Protein AF-A0AAF0E7Y3-F1 (afdb_monomer)

Secondary structure (DSSP, 8-state):
--SSSSGGG--S--GGGHHHHHHHHHHHHHHHHTS-S----HHHHHHHHTT---SHHHHHHHHHHHHHHHHHHHHHHHHHHHHHHHHHHHHHHHHHHHHHHHHHHHHHHHHHHHHHHHHHHHHS-S-TTTHHHHHHHHHHHHHHHHHHHHHHHHHHHHHHHHHHHHHHHHHHHHHTT-HHHHHHHHHHHHHTTTTS-TT-HHHHHHHHHHHHHHHHHHHHHHHHHHHHHHTT-HHHHHHHHHHHHHTT-HHHHHHHHHHHHHHHHHHHHHHHTTS-HHHHHHHHHHHHHHHHHHHHHHHHHHTSSTHHHHHHHHHHHHT-SS-HHHHHHHHT--HHHHHHHHHHHHHHHHHHHHHH-S--PPPSS--SS-S--HHHHHTTTHHHHHTHHHHHHHHHHHHHHHTHHHHHHHHHHHHHHHTTSSSSHHHHHHHHHHHHHHHHHHHHHHHHHHHHHHHHHHHTTTTHHHHHHHHIIIIIHHHHHHHHHHHHHHHHHHHHHHHHTPPPHHHHHHSS--HHHH--HHHHHHHHHHHHHHHHHHHTTTS--GGGGS--GGGGT-----PPPPPP--TTTHHHHHHHHHHHHHHHHHHHHHHHHHHHHHTTTBPPP--TT--S-----S-PPPPHHHHHHHHHHHHHHHHHHHHHHHTHHHHSTTGGGSTTTTTT--S------------S----S-HHHHHHHHHHHHHHHHHHHHHHHHHHHHIIIIIHHHHHTSTTB-HHHHHHHHHHHHHHHHHTT---HHHHHHHHHHHS-HHHHHTS-TT-HHHHSHHHHHHHTT-

Radius of gyration: 49.59 Å; Cα contacts (8 Å, |Δi|>4): 622; chains: 1; bounding box: 107×79×164 Å

Solvent-accessible surface area (backbone atoms only — not comparable to full-atom values): 44688 Å² total; per-residue (Å²): 141,79,82,80,74,75,77,77,79,76,88,73,90,70,87,85,53,59,66,59,53,53,52,50,50,50,53,52,48,51,59,61,67,67,52,72,98,70,74,94,51,76,64,61,57,57,41,57,78,66,69,58,71,82,60,63,66,58,53,51,51,50,51,50,51,48,52,52,50,52,50,53,49,50,50,52,51,50,51,48,49,50,52,50,50,50,46,65,58,47,49,57,53,50,48,51,49,49,48,48,50,49,48,49,53,48,49,50,47,50,48,48,50,49,50,46,47,50,48,45,59,52,64,49,92,88,58,87,82,42,57,62,54,37,52,48,51,55,49,50,50,51,50,49,51,49,49,49,52,50,49,53,51,51,51,48,51,54,44,52,58,51,60,71,46,43,66,60,52,39,52,50,26,57,74,71,68,38,51,59,63,32,27,53,51,51,40,53,55,55,58,65,50,67,88,50,64,79,87,37,73,65,50,51,54,50,51,53,54,47,53,53,53,52,48,52,48,52,61,64,48,45,63,61,41,52,49,24,59,74,70,66,36,61,71,55,40,51,53,51,44,51,31,32,45,58,65,75,40,48,69,56,48,55,50,51,49,39,53,57,65,29,45,63,42,46,51,52,38,57,65,26,66,80,49,60,66,33,60,22,40,40,52,39,32,53,36,53,46,50,50,41,60,58,33,47,68,48,22,46,74,76,69,66,32,58,53,51,33,36,35,43,49,22,53,34,58,75,65,36,71,74,38,68,36,61,49,54,65,74,62,68,66,59,61,69,47,52,40,48,20,52,50,45,37,25,55,37,50,50,54,45,48,66,70,61,66,58,93,48,74,79,74,95,59,95,65,96,68,55,60,72,40,62,59,72,62,51,60,41,47,46,69,54,50,76,43,35,37,60,49,50,22,52,51,41,36,51,58,55,55,69,47,44,67,62,48,53,53,52,53,54,46,44,57,55,64,24,72,70,49,82,97,56,22,63,31,54,31,44,36,52,48,31,53,54,52,38,50,52,45,52,51,51,47,52,54,49,54,54,49,53,50,45,35,40,69,64,40,73,45,74,40,56,66,35,52,50,56,19,42,48,64,32,42,47,48,58,47,39,52,54,54,31,54,49,45,50,50,50,45,53,52,49,54,51,46,57,63,72,70,52,72,60,33,64,56,72,56,70,45,90,71,53,65,72,81,68,54,62,62,64,38,41,53,25,38,49,46,33,33,47,37,23,51,58,48,52,43,58,83,67,57,80,76,66,73,78,72,66,81,59,82,47,58,76,75,55,87,74,81,81,84,76,85,83,83,88,78,72,73,75,43,52,55,32,41,46,39,26,52,55,39,40,50,45,57,67,42,45,58,59,52,52,47,54,51,22,51,64,72,59,43,84,46,36,57,76,74,85,59,89,86,64,85,82,67,93,71,82,83,85,72,65,73,57,49,69,54,52,49,54,52,37,54,41,58,72,45,44,61,72,64,44,46,68,51,43,69,74,42,37,81,42,60,56,56,70,46,82,68,42,64,67,50,62,70,90,56,86,73,70,84,80,69,94,64,85,81,81,75,89,72,96,75,92,83,75,98,59,73,71,61,59,55,49,50,55,49,50,53,51,43,50,48,39,51,51,17,22,50,48,39,58,51,47,51,48,39,65,72,54,48,49,58,60,52,65,73,42,95,58,56,27,46,64,48,45,16,31,32,43,45,51,44,48,52,48,31,42,76,53,74,28,66,53,68,70,54,50,47,38,20,54,53,38,60,46,48,76,69,59,61,71,68,54,54,90,82,35,68,63,64,68,32,70,50,34,51,60,75,56,70,80,115

InterPro domains:
  IPR019335 Conserved oligomeric Golgi complex subunit 7 [PF10191] (84-535)
  IPR019335 Conserved oligomeric Golgi complex subunit 7 [PTHR21443] (60-536)

Mean predicted aligned error: 17.92 Å

Structure (mmCIF, N/CA/C/O backbone):
data_AF-A0AAF0E7Y3-F1
#
_entry.id   AF-A0AAF0E7Y3-F1
#
loop_
_atom_site.group_PDB
_atom_site.id
_atom_site.type_symbol
_atom_site.label_atom_id
_atom_site.label_alt_id
_atom_site.label_comp_id
_atom_site.label_asym_id
_atom_site.label_entity_id
_atom_site.label_seq_id
_atom_site.pdbx_PDB_ins_code
_atom_site.Cartn_x
_atom_site.Cartn_y
_atom_site.Cartn_z
_atom_site.occupancy
_atom_site.B_iso_or_equiv
_atom_site.auth_seq_id
_atom_site.auth_comp_id
_atom_site.auth_asym_id
_atom_site.auth_atom_id
_atom_site.pdbx_PDB_model_num
ATOM 1 N N . MET A 1 1 ? 10.422 -48.591 -4.160 1.00 42.56 1 MET A N 1
ATOM 2 C CA . MET A 1 1 ? 8.973 -48.663 -4.474 1.00 42.56 1 MET A CA 1
ATOM 3 C C . MET A 1 1 ? 8.286 -49.944 -3.954 1.00 42.56 1 MET A C 1
ATOM 5 O O . MET A 1 1 ? 7.261 -50.327 -4.495 1.00 42.56 1 MET A O 1
ATOM 9 N N . ALA A 1 2 ? 8.763 -50.565 -2.860 1.00 31.47 2 ALA A N 1
ATOM 10 C CA . ALA A 1 2 ? 8.083 -51.707 -2.214 1.00 31.47 2 ALA A CA 1
ATOM 11 C C . ALA A 1 2 ? 7.777 -51.506 -0.708 1.00 31.47 2 ALA A C 1
ATOM 13 O O . ALA A 1 2 ? 7.017 -52.279 -0.142 1.00 31.47 2 ALA A O 1
ATOM 14 N N . GLY A 1 3 ? 8.281 -50.443 -0.065 1.00 33.91 3 GLY A N 1
ATOM 15 C CA . GLY A 1 3 ? 8.064 -50.179 1.372 1.00 33.91 3 GLY A CA 1
ATOM 16 C C . GLY A 1 3 ? 6.904 -49.234 1.721 1.00 33.91 3 GLY A C 1
ATOM 17 O O . GLY A 1 3 ? 6.645 -49.001 2.891 1.00 33.91 3 GLY A O 1
ATOM 18 N N . LEU A 1 4 ? 6.197 -48.675 0.733 1.00 34.53 4 LEU A N 1
ATOM 19 C CA . LEU A 1 4 ? 5.166 -47.641 0.953 1.00 34.53 4 LEU A CA 1
ATOM 20 C C . LEU A 1 4 ? 3.725 -48.181 0.975 1.00 34.53 4 LEU A C 1
ATOM 22 O O . LEU A 1 4 ? 2.777 -47.407 1.080 1.00 34.53 4 LEU A O 1
ATOM 26 N N . ARG A 1 5 ? 3.532 -49.502 0.867 1.00 34.81 5 ARG A N 1
ATOM 27 C CA . ARG A 1 5 ? 2.192 -50.112 0.780 1.00 34.81 5 ARG A CA 1
ATOM 28 C C . ARG A 1 5 ? 1.622 -50.622 2.106 1.00 34.81 5 ARG A C 1
ATOM 30 O O . ARG A 1 5 ? 0.433 -50.907 2.151 1.00 34.81 5 ARG A O 1
ATOM 37 N N . THR A 1 6 ? 2.395 -50.663 3.189 1.00 36.12 6 THR A N 1
ATOM 38 C CA . THR A 1 6 ? 1.913 -51.135 4.502 1.00 36.12 6 THR A CA 1
ATOM 39 C C . THR A 1 6 ? 1.419 -50.024 5.433 1.00 36.12 6 THR A C 1
ATOM 41 O O . THR A 1 6 ? 0.688 -50.314 6.374 1.00 36.12 6 THR A O 1
ATOM 44 N N . ALA A 1 7 ? 1.712 -48.746 5.160 1.00 36.75 7 ALA A N 1
ATOM 45 C CA . ALA A 1 7 ? 1.308 -47.645 6.047 1.00 36.75 7 ALA A CA 1
ATOM 46 C C . ALA A 1 7 ? -0.161 -47.202 5.872 1.00 36.75 7 ALA A C 1
ATOM 48 O O . ALA A 1 7 ? -0.710 -46.492 6.709 1.00 36.75 7 ALA A O 1
ATOM 49 N N . ARG A 1 8 ? -0.822 -47.617 4.782 1.00 33.56 8 ARG A N 1
ATOM 50 C CA . ARG A 1 8 ? -2.132 -47.075 4.379 1.00 33.56 8 ARG A CA 1
ATOM 51 C C . ARG A 1 8 ? -3.339 -47.794 5.000 1.00 33.56 8 ARG A C 1
ATOM 53 O O . ARG A 1 8 ? -4.466 -47.402 4.730 1.00 33.56 8 ARG A O 1
ATOM 60 N N . ALA A 1 9 ? -3.121 -48.819 5.826 1.00 38.41 9 ALA A N 1
ATOM 61 C CA . ALA A 1 9 ? -4.188 -49.679 6.353 1.00 38.41 9 ALA A CA 1
ATOM 62 C C . ALA A 1 9 ? -4.579 -49.427 7.828 1.00 38.41 9 ALA A C 1
ATOM 64 O O . ALA A 1 9 ? -5.387 -50.173 8.365 1.00 38.41 9 ALA A O 1
ATOM 65 N N . ARG A 1 10 ? -4.049 -48.393 8.500 1.00 39.41 10 ARG A N 1
ATOM 66 C CA . ARG A 1 10 ? -4.344 -48.108 9.928 1.00 39.41 10 ARG A CA 1
ATOM 67 C C . ARG A 1 10 ? -4.989 -46.744 10.195 1.00 39.41 10 ARG A C 1
ATOM 69 O O . ARG A 1 10 ? -4.901 -46.219 11.296 1.00 39.41 10 ARG A O 1
ATOM 76 N N . TRP A 1 11 ? -5.611 -46.133 9.190 1.00 38.56 11 TRP A N 1
ATOM 77 C CA . TRP A 1 11 ? -6.270 -44.826 9.336 1.00 38.56 11 TRP A CA 1
ATOM 78 C C . TRP A 1 11 ? -7.796 -44.967 9.404 1.00 38.56 11 TRP A C 1
ATOM 80 O O . TRP A 1 11 ? -8.530 -44.248 8.734 1.00 38.56 11 TRP A O 1
ATOM 90 N N . ALA A 1 12 ? -8.271 -45.912 10.218 1.00 40.53 12 ALA A N 1
ATOM 91 C CA . ALA A 1 12 ? -9.680 -46.052 10.566 1.00 40.53 12 ALA A CA 1
ATOM 92 C C . ALA A 1 12 ? -9.832 -46.153 12.099 1.00 40.53 12 ALA A C 1
ATOM 94 O O . ALA A 1 12 ? -9.483 -47.171 12.680 1.00 40.53 12 ALA A O 1
ATOM 95 N N . LEU A 1 13 ? -10.310 -45.043 12.684 1.00 46.75 13 LEU A N 1
ATOM 96 C CA . LEU A 1 13 ? -11.068 -44.845 13.939 1.00 46.75 13 LEU A CA 1
ATOM 97 C C . LEU A 1 13 ? -10.634 -45.562 15.243 1.00 46.75 13 LEU A C 1
ATOM 99 O O . LEU A 1 13 ? -10.965 -46.725 15.422 1.00 46.75 13 LEU A O 1
ATOM 103 N N . ASP A 1 14 ? -10.060 -44.793 16.190 1.00 39.84 14 ASP A N 1
ATOM 104 C CA . ASP A 1 14 ? -10.459 -44.739 17.623 1.00 39.84 14 ASP A CA 1
ATOM 105 C C . ASP A 1 14 ? -9.817 -43.497 18.317 1.00 39.84 14 ASP A C 1
ATOM 107 O O . ASP A 1 14 ? -8.594 -43.325 18.230 1.00 39.84 14 ASP A O 1
ATOM 111 N N . PRO A 1 15 ? -10.573 -42.570 18.946 1.00 48.69 15 PRO A N 1
ATOM 112 C CA . PRO A 1 15 ? -10.015 -41.421 19.678 1.00 48.69 15 PRO A CA 1
ATOM 113 C C . PRO A 1 15 ? -9.294 -41.769 20.997 1.00 48.69 15 PRO A C 1
ATOM 115 O O . PRO A 1 15 ? -8.631 -40.894 21.554 1.00 48.69 15 PRO A O 1
ATOM 118 N N . SER A 1 16 ? -9.367 -43.011 21.491 1.00 46.75 16 SER A N 1
ATOM 119 C CA . SER A 1 16 ? -8.676 -43.436 22.723 1.00 46.75 16 SER A CA 1
ATOM 120 C C . SER A 1 16 ? -7.155 -43.618 22.578 1.00 46.75 16 SER A C 1
ATOM 122 O O . SER A 1 16 ? -6.448 -43.656 23.580 1.00 46.75 16 SER A O 1
ATOM 124 N N . ASP A 1 17 ? -6.634 -43.677 21.349 1.00 46.56 17 ASP A N 1
ATOM 125 C CA . ASP A 1 17 ? -5.229 -44.008 21.041 1.00 46.56 17 ASP A CA 1
ATOM 126 C C . ASP A 1 17 ? -4.285 -42.787 20.968 1.00 46.56 17 ASP A C 1
ATOM 128 O O . ASP A 1 17 ? -3.133 -42.886 20.539 1.00 46.56 17 ASP A O 1
ATOM 132 N N . ALA A 1 18 ? -4.756 -41.592 21.342 1.00 50.38 18 ALA A N 1
ATOM 133 C CA . ALA A 1 18 ? -3.988 -40.351 21.194 1.00 50.38 18 ALA A CA 1
ATOM 134 C C . ALA A 1 18 ? -2.711 -40.315 22.059 1.00 50.38 18 ALA A C 1
ATOM 136 O O . ALA A 1 18 ? -1.694 -39.770 21.627 1.00 50.38 18 ALA A O 1
ATOM 137 N N . VAL A 1 19 ? -2.746 -40.929 23.246 1.00 49.72 19 VAL A N 1
ATOM 138 C CA . VAL A 1 19 ? -1.607 -40.985 24.181 1.00 49.72 19 VAL A CA 1
ATOM 139 C C . VAL A 1 19 ? -0.491 -41.878 23.633 1.00 49.72 19 VAL A C 1
ATOM 141 O O . VAL A 1 19 ? 0.679 -41.497 23.673 1.00 49.72 19 VAL A O 1
ATOM 144 N N . ASP A 1 20 ? -0.853 -43.003 23.013 1.00 54.50 20 ASP A N 1
ATOM 145 C CA . ASP A 1 20 ? 0.104 -43.946 22.425 1.00 54.50 20 ASP A CA 1
ATOM 146 C C . ASP A 1 20 ? 0.793 -43.370 21.180 1.00 54.50 20 ASP A C 1
ATOM 148 O O . ASP A 1 20 ? 1.946 -43.682 20.892 1.00 54.50 20 ASP A O 1
ATOM 152 N N . ARG A 1 21 ? 0.137 -42.447 20.465 1.00 50.44 21 ARG A N 1
ATOM 153 C CA . ARG A 1 21 ? 0.738 -41.750 19.315 1.00 50.44 21 ARG A CA 1
ATOM 154 C C . ARG A 1 21 ? 1.785 -40.728 19.727 1.00 50.44 21 ARG A C 1
ATOM 156 O O . ARG A 1 21 ? 2.780 -40.590 19.020 1.00 50.44 21 ARG A O 1
ATOM 163 N N . VAL A 1 22 ? 1.572 -40.026 20.841 1.00 58.53 22 VAL A N 1
ATOM 164 C CA . VAL A 1 22 ? 2.556 -39.081 21.394 1.00 58.53 22 VAL A CA 1
ATOM 165 C C . VAL A 1 22 ? 3.745 -39.847 21.966 1.00 58.53 22 VAL A C 1
ATOM 167 O O . VAL A 1 22 ? 4.879 -39.496 21.653 1.00 58.53 22 VAL A O 1
ATOM 170 N N . ALA A 1 23 ? 3.495 -40.944 22.690 1.00 60.28 23 ALA A N 1
ATOM 171 C CA . ALA A 1 23 ? 4.543 -41.838 23.176 1.00 60.28 23 ALA A CA 1
ATOM 172 C C . ALA A 1 23 ? 5.335 -42.472 22.021 1.00 60.28 23 ALA A C 1
ATOM 174 O O . ALA A 1 23 ? 6.564 -42.500 22.055 1.00 60.28 23 ALA A O 1
ATOM 175 N N . TRP A 1 24 ? 4.664 -42.908 20.951 1.00 69.88 24 TRP A N 1
ATOM 176 C CA . TRP A 1 24 ? 5.314 -43.418 19.742 1.00 69.88 24 TRP A CA 1
ATOM 177 C C . TRP A 1 24 ? 6.169 -42.347 19.048 1.00 69.88 24 TRP A C 1
ATOM 179 O O . TRP A 1 24 ? 7.314 -42.620 18.691 1.00 69.88 24 TRP A O 1
ATOM 189 N N . LEU A 1 25 ? 5.653 -41.119 18.904 1.00 56.41 25 LEU A N 1
ATOM 190 C CA . LEU A 1 25 ? 6.385 -39.993 18.308 1.00 56.41 25 LEU A CA 1
ATOM 191 C C . LEU A 1 25 ? 7.602 -39.590 19.140 1.00 56.41 25 LEU A C 1
ATOM 193 O O . LEU A 1 25 ? 8.663 -39.361 18.570 1.00 56.41 25 LEU A O 1
ATOM 197 N N . GLN A 1 26 ? 7.459 -39.529 20.464 1.00 62.97 26 GLN A N 1
ATOM 198 C CA . GLN A 1 26 ? 8.559 -39.246 21.386 1.00 62.97 26 GLN A CA 1
ATOM 199 C C . GLN A 1 26 ? 9.609 -40.357 21.330 1.00 62.97 26 GLN A C 1
ATOM 201 O O . GLN A 1 26 ? 10.777 -40.064 21.123 1.00 62.97 26 GLN A O 1
ATOM 206 N N . THR A 1 27 ? 9.194 -41.626 21.342 1.00 64.06 27 THR A N 1
ATOM 207 C CA . THR A 1 27 ? 10.115 -42.769 21.213 1.00 64.06 27 THR A CA 1
ATOM 208 C C . THR A 1 27 ? 10.869 -42.749 19.878 1.00 64.06 27 THR A C 1
ATOM 210 O O . THR A 1 27 ? 12.051 -43.082 19.826 1.00 64.06 27 THR A O 1
ATOM 213 N N . HIS A 1 28 ? 10.220 -42.349 18.781 1.00 55.97 28 HIS A N 1
ATOM 214 C CA . HIS A 1 28 ? 10.884 -42.203 17.483 1.00 55.97 28 HIS A CA 1
ATOM 215 C C . HIS A 1 28 ? 11.784 -40.965 17.399 1.00 55.97 28 HIS A C 1
ATOM 217 O O . HIS A 1 28 ? 12.847 -41.046 16.789 1.00 55.97 28 HIS A O 1
ATOM 223 N N . LEU A 1 29 ? 11.411 -39.843 18.014 1.00 56.88 29 LEU A N 1
ATOM 224 C CA . LEU A 1 29 ? 12.261 -38.652 18.089 1.00 56.88 29 LEU A CA 1
ATOM 225 C C . LEU A 1 29 ? 13.505 -38.907 18.946 1.00 56.88 29 LEU A C 1
ATOM 227 O O . LEU A 1 29 ? 14.601 -38.543 18.527 1.00 56.88 29 LEU A O 1
ATOM 231 N N . ASP A 1 30 ? 13.358 -39.620 20.059 1.00 57.12 30 ASP A N 1
ATOM 232 C CA . ASP A 1 30 ? 14.468 -40.026 20.921 1.00 57.12 30 ASP A CA 1
ATOM 233 C C . ASP A 1 30 ? 15.397 -41.017 20.198 1.00 57.12 30 ASP A C 1
ATOM 235 O O . ASP A 1 30 ? 16.617 -40.918 20.303 1.00 57.12 30 ASP A O 1
ATOM 239 N N . GLN A 1 31 ? 14.852 -41.924 19.375 1.00 51.25 31 GLN A N 1
ATOM 240 C CA . GLN A 1 31 ? 15.647 -42.809 18.507 1.00 51.25 31 GLN A CA 1
ATOM 241 C C . GLN A 1 31 ? 16.410 -42.052 17.409 1.00 51.25 31 GLN A C 1
ATOM 243 O O . GLN A 1 31 ? 17.497 -42.481 17.022 1.00 51.25 31 GLN A O 1
ATOM 248 N N . VAL A 1 32 ? 15.865 -40.939 16.910 1.00 52.62 32 VAL A N 1
ATOM 249 C CA . VAL A 1 32 ? 16.532 -40.065 15.931 1.00 52.62 32 VAL A CA 1
ATOM 250 C C . VAL A 1 32 ? 17.604 -39.199 16.602 1.00 52.62 32 VAL A C 1
ATOM 252 O O . VAL A 1 32 ? 18.661 -38.991 16.015 1.00 52.62 32 VAL A O 1
ATOM 255 N N . GLN A 1 33 ? 17.378 -38.738 17.836 1.00 52.28 33 GLN A N 1
ATOM 256 C CA . GLN A 1 33 ? 18.351 -37.956 18.609 1.00 52.28 33 GLN A CA 1
ATOM 257 C C . GLN A 1 33 ? 19.487 -38.806 19.198 1.00 52.28 33 GLN A C 1
ATOM 259 O O . GLN A 1 33 ? 20.589 -38.299 19.389 1.00 52.28 33 GLN A O 1
ATOM 264 N N . ALA A 1 34 ? 19.253 -40.097 19.454 1.00 42.81 34 ALA A N 1
ATOM 265 C CA . ALA A 1 34 ? 20.263 -41.028 19.960 1.00 42.81 34 ALA A CA 1
ATOM 266 C C . ALA A 1 34 ? 21.208 -41.584 18.875 1.00 42.81 34 ALA A C 1
ATOM 268 O O . ALA A 1 34 ? 22.129 -42.337 19.201 1.00 42.81 34 ALA A O 1
ATOM 269 N N . GLN A 1 35 ? 21.011 -41.243 17.594 1.00 42.59 35 GLN A N 1
ATOM 270 C CA . GLN A 1 35 ? 21.992 -41.573 16.562 1.00 42.59 35 GLN A CA 1
ATOM 271 C C . GLN A 1 35 ? 23.211 -40.649 16.702 1.00 42.59 35 GLN A C 1
ATOM 273 O O . GLN A 1 35 ? 23.065 -39.432 16.584 1.00 42.59 35 GLN A O 1
ATOM 278 N N . PRO A 1 36 ? 24.419 -41.194 16.948 1.00 41.28 36 PRO A N 1
ATOM 279 C CA . PRO A 1 36 ? 25.618 -40.376 17.016 1.00 41.28 36 PRO A CA 1
ATOM 280 C C . PRO A 1 36 ? 25.853 -39.741 15.646 1.00 41.28 36 PRO A C 1
ATOM 282 O O . PRO A 1 36 ? 25.635 -40.386 14.621 1.00 41.28 36 PRO A O 1
ATOM 285 N N . GLU A 1 37 ? 26.284 -38.480 15.650 1.00 50.53 37 GLU A N 1
ATOM 286 C CA . GLU A 1 37 ? 26.642 -37.683 14.476 1.00 50.53 37 GLU A CA 1
ATOM 287 C C . GLU A 1 37 ? 27.608 -38.446 13.554 1.00 50.53 37 GLU A C 1
ATOM 289 O O . GLU A 1 37 ? 28.828 -38.352 13.665 1.00 50.53 37 GLU A O 1
ATOM 294 N N . ALA A 1 38 ? 27.064 -39.223 12.625 1.00 39.78 38 ALA A N 1
ATOM 295 C CA . ALA A 1 38 ? 27.832 -39.933 11.626 1.00 39.78 38 ALA A CA 1
ATOM 296 C C . ALA A 1 38 ? 27.085 -39.869 10.294 1.00 39.78 38 ALA A C 1
ATOM 298 O O . ALA A 1 38 ? 26.006 -40.425 10.118 1.00 39.78 38 ALA A O 1
ATOM 299 N N . GLU A 1 39 ? 27.736 -39.168 9.366 1.00 40.09 39 GLU A N 1
ATOM 300 C CA . GLU A 1 39 ? 27.485 -39.129 7.928 1.00 40.09 39 GLU A CA 1
ATOM 301 C C . GLU A 1 39 ? 26.281 -38.291 7.469 1.00 40.09 39 GLU A C 1
ATOM 303 O O . GLU A 1 39 ? 25.143 -38.737 7.347 1.00 40.09 39 GLU A O 1
ATOM 308 N N . ARG A 1 40 ? 26.590 -37.036 7.105 1.00 42.94 40 ARG A N 1
ATOM 309 C CA . ARG A 1 40 ? 25.750 -36.152 6.283 1.00 42.94 40 ARG A CA 1
ATOM 310 C C . ARG A 1 40 ? 25.252 -36.914 5.047 1.00 42.94 40 ARG A C 1
ATOM 312 O O . ARG A 1 40 ? 25.953 -37.036 4.045 1.00 42.94 40 ARG A O 1
ATOM 319 N N . GLY A 1 41 ? 24.032 -37.433 5.136 1.00 49.28 41 GLY A N 1
ATOM 320 C CA . GLY A 1 41 ? 23.436 -38.278 4.114 1.00 49.28 41 GLY A CA 1
ATOM 321 C C . GLY A 1 41 ? 23.101 -37.550 2.801 1.00 49.28 41 GLY A C 1
ATOM 322 O O . GLY A 1 41 ? 23.106 -36.312 2.731 1.00 49.28 41 GLY A O 1
ATOM 323 N N . PRO A 1 42 ? 22.735 -38.320 1.754 1.00 54.00 42 PRO A N 1
ATOM 324 C CA . PRO A 1 42 ? 22.547 -37.882 0.361 1.00 54.00 42 PRO A CA 1
ATOM 325 C C . PRO A 1 42 ? 21.469 -36.807 0.147 1.00 54.00 42 PRO A C 1
ATOM 327 O O . PRO A 1 42 ? 21.385 -36.228 -0.933 1.00 54.00 42 PRO A O 1
ATOM 330 N N . TRP A 1 43 ? 20.660 -36.516 1.165 1.00 43.94 43 TRP A N 1
ATOM 331 C CA . TRP A 1 43 ? 19.677 -35.433 1.165 1.00 43.94 43 TRP A CA 1
ATOM 332 C C . TRP A 1 43 ? 20.312 -34.041 1.189 1.00 43.94 43 TRP A C 1
ATOM 334 O O . TRP A 1 43 ? 19.840 -33.155 0.486 1.00 43.94 43 TRP A O 1
ATOM 344 N N . SER A 1 44 ? 21.413 -33.867 1.925 1.00 53.75 44 SER A N 1
ATOM 345 C CA . SER A 1 44 ? 22.142 -32.591 1.992 1.00 53.75 44 SER A CA 1
ATOM 346 C C . SER A 1 44 ? 22.725 -32.184 0.632 1.00 53.75 44 SER A C 1
ATOM 348 O O . SER A 1 44 ? 22.621 -31.026 0.238 1.00 53.75 44 SER A O 1
ATOM 350 N N . ARG A 1 45 ? 23.245 -33.154 -0.138 1.00 52.84 45 ARG A N 1
ATOM 351 C CA . ARG A 1 45 ? 23.716 -32.940 -1.518 1.00 52.84 45 ARG A CA 1
ATOM 352 C C . ARG A 1 45 ? 22.575 -32.614 -2.480 1.00 52.84 45 ARG A C 1
ATOM 354 O O . ARG A 1 45 ? 22.688 -31.666 -3.240 1.00 52.84 45 ARG A O 1
ATOM 361 N N . ARG A 1 46 ? 21.442 -33.320 -2.385 1.00 53.06 46 ARG A N 1
ATOM 362 C CA . ARG A 1 46 ? 20.266 -33.040 -3.230 1.00 53.06 46 ARG A CA 1
ATOM 363 C C . ARG A 1 46 ? 19.635 -31.673 -2.956 1.00 53.06 46 ARG A C 1
ATOM 365 O O . ARG A 1 46 ? 19.082 -31.087 -3.877 1.00 53.06 46 ARG A O 1
ATOM 372 N N . LEU A 1 47 ? 19.705 -31.169 -1.720 1.00 49.88 47 LEU A N 1
ATOM 373 C CA . LEU A 1 47 ? 19.232 -29.820 -1.388 1.00 49.88 47 LEU A CA 1
ATOM 374 C C . LEU A 1 47 ? 20.189 -28.727 -1.888 1.00 49.88 47 LEU A C 1
ATOM 376 O O . LEU A 1 47 ? 19.724 -27.679 -2.332 1.00 49.88 47 LEU A O 1
ATOM 380 N N . ALA A 1 48 ? 21.501 -28.983 -1.849 1.00 53.16 48 ALA A N 1
ATOM 381 C CA . ALA A 1 48 ? 22.512 -28.079 -2.398 1.00 53.16 48 ALA A CA 1
ATOM 382 C C . ALA A 1 48 ? 22.417 -27.979 -3.932 1.00 53.16 48 ALA A C 1
ATOM 384 O O . ALA A 1 48 ? 22.468 -26.877 -4.473 1.00 53.16 48 ALA A O 1
ATOM 385 N N . ASP A 1 49 ? 22.169 -29.099 -4.620 1.00 53.75 49 ASP A N 1
ATOM 386 C CA . ASP A 1 49 ? 21.935 -29.127 -6.073 1.00 53.75 49 ASP A CA 1
ATOM 387 C C . ASP A 1 49 ? 20.612 -28.436 -6.476 1.00 53.75 49 ASP A C 1
ATOM 389 O O . ASP A 1 49 ? 20.455 -28.010 -7.618 1.00 53.75 49 ASP A O 1
ATOM 393 N N . ALA A 1 50 ? 19.665 -28.288 -5.540 1.00 54.62 50 ALA A N 1
ATOM 394 C CA . ALA A 1 50 ? 18.378 -27.617 -5.748 1.00 54.62 50 ALA A CA 1
ATOM 395 C C . ALA A 1 50 ? 18.398 -26.102 -5.449 1.00 54.62 50 ALA A C 1
ATOM 397 O O . ALA A 1 50 ? 17.355 -25.454 -5.530 1.00 54.62 50 ALA A O 1
ATOM 398 N N . GLY A 1 51 ? 19.556 -25.523 -5.102 1.00 46.97 51 GLY A N 1
ATOM 399 C CA . GLY A 1 51 ? 19.707 -24.076 -4.900 1.00 46.97 51 GLY A CA 1
ATOM 400 C C . GLY A 1 51 ? 19.021 -23.516 -3.647 1.00 46.97 51 GLY A C 1
ATOM 401 O O . GLY A 1 51 ? 18.762 -22.314 -3.581 1.00 46.97 51 GLY A O 1
ATOM 402 N N . ALA A 1 52 ? 18.715 -24.353 -2.651 1.00 52.09 52 ALA A N 1
ATOM 403 C CA . ALA A 1 52 ? 18.184 -23.878 -1.377 1.00 52.09 52 ALA A CA 1
ATOM 404 C C . ALA A 1 52 ? 19.277 -23.119 -0.599 1.00 52.09 52 ALA A C 1
ATOM 406 O O . ALA A 1 52 ? 20.399 -23.605 -0.462 1.00 52.09 52 ALA A O 1
ATOM 407 N N . GLY A 1 53 ? 18.947 -21.916 -0.113 1.00 58.72 53 GLY A N 1
ATOM 408 C CA . GLY A 1 53 ? 19.857 -21.057 0.651 1.00 58.72 53 GLY A CA 1
ATOM 409 C C . GLY A 1 53 ? 20.394 -21.706 1.939 1.00 58.72 53 GLY A C 1
ATOM 410 O O . GLY A 1 53 ? 19.975 -22.806 2.307 1.00 58.72 53 GLY A O 1
ATOM 411 N N . PRO A 1 54 ? 21.328 -21.040 2.645 1.00 57.34 54 PRO A N 1
ATOM 412 C CA . PRO A 1 54 ? 21.963 -21.606 3.831 1.00 57.34 54 PRO A CA 1
ATOM 413 C C . PRO A 1 54 ? 20.900 -22.007 4.865 1.00 57.34 54 PRO A C 1
ATOM 415 O O . PRO A 1 54 ? 20.051 -21.205 5.245 1.00 57.34 54 PRO A O 1
ATOM 418 N N . LEU A 1 55 ? 20.935 -23.271 5.295 1.00 58.59 55 LEU A N 1
ATOM 419 C CA . LEU A 1 55 ? 19.999 -23.864 6.265 1.00 58.59 55 LEU A CA 1
ATOM 420 C C . LEU A 1 55 ? 20.272 -23.418 7.710 1.00 58.59 55 LEU A C 1
ATOM 422 O O . LEU A 1 55 ? 19.431 -23.607 8.583 1.00 58.59 55 LEU A O 1
ATOM 426 N N . GLU A 1 56 ? 21.433 -22.820 7.964 1.00 65.25 56 GLU A N 1
ATOM 427 C CA . GLU A 1 56 ? 21.882 -22.328 9.273 1.00 65.25 56 GLU A CA 1
ATOM 428 C C . GLU A 1 56 ? 20.891 -21.369 9.963 1.00 65.25 56 GLU A C 1
ATOM 430 O O . GLU A 1 56 ? 20.590 -21.603 11.132 1.00 65.25 56 GLU A O 1
ATOM 435 N N . PRO A 1 57 ? 20.300 -20.354 9.299 1.00 61.53 57 PRO A N 1
ATOM 436 C CA . PRO A 1 57 ? 19.258 -19.516 9.900 1.00 61.53 57 PRO A CA 1
ATOM 437 C C . PRO A 1 57 ? 17.978 -20.283 10.255 1.00 61.53 57 PRO A C 1
ATOM 439 O O . PRO A 1 57 ? 17.357 -19.987 11.273 1.00 61.53 57 PRO A O 1
ATOM 442 N N . LEU A 1 58 ? 17.586 -21.281 9.456 1.00 63.66 58 LEU A N 1
ATOM 443 C CA . LEU A 1 58 ? 16.400 -22.094 9.737 1.00 63.66 58 LEU A CA 1
ATOM 444 C C . LEU A 1 58 ? 16.649 -23.040 10.919 1.00 63.66 58 LEU A C 1
ATOM 446 O O . LEU A 1 58 ? 15.776 -23.219 11.762 1.00 63.66 58 LEU A O 1
ATOM 450 N N . LEU A 1 59 ? 17.860 -23.592 11.016 1.00 67.50 59 LEU A N 1
ATOM 451 C CA . LEU A 1 59 ? 18.304 -24.388 12.159 1.00 67.50 59 LEU A CA 1
ATOM 452 C C . LEU A 1 59 ? 18.412 -23.541 13.434 1.00 67.50 59 LEU A C 1
ATOM 454 O O . LEU A 1 59 ? 18.004 -24.003 14.495 1.00 67.50 59 LEU A O 1
ATOM 458 N N . ALA A 1 60 ? 18.890 -22.298 13.336 1.00 70.25 60 ALA A N 1
ATOM 459 C CA . ALA A 1 60 ? 18.941 -21.369 14.463 1.00 70.25 60 ALA A CA 1
ATOM 460 C C . ALA A 1 60 ? 17.536 -20.982 14.952 1.00 70.25 60 ALA A C 1
ATOM 462 O O . ALA A 1 60 ? 17.286 -20.956 16.157 1.00 70.25 60 ALA A O 1
ATOM 463 N N . GLU A 1 61 ? 16.598 -20.738 14.033 1.00 63.88 61 GLU A N 1
ATOM 464 C CA . GLU A 1 61 ? 15.217 -20.411 14.393 1.00 63.88 61 GLU A CA 1
ATOM 465 C C . GLU A 1 61 ? 14.470 -21.626 14.960 1.00 63.88 61 GLU A C 1
ATOM 467 O O . GLU A 1 61 ? 13.754 -21.501 15.952 1.00 63.88 61 GLU A O 1
ATOM 472 N N . LEU A 1 62 ? 14.700 -22.824 14.413 1.00 71.06 62 LEU A N 1
ATOM 473 C CA . LEU A 1 62 ? 14.191 -24.068 14.992 1.00 71.06 62 LEU A CA 1
ATOM 474 C C . LEU A 1 62 ? 14.773 -24.327 16.387 1.00 71.06 62 LEU A C 1
ATOM 476 O O . LEU A 1 62 ? 14.025 -24.717 17.279 1.00 71.06 62 LEU A O 1
ATOM 480 N N . ALA A 1 63 ? 16.062 -24.057 16.612 1.00 74.00 63 ALA A N 1
ATOM 481 C CA . ALA A 1 63 ? 16.681 -24.167 17.932 1.00 74.00 63 ALA A CA 1
ATOM 482 C C . ALA A 1 63 ? 16.082 -23.161 18.930 1.00 74.00 63 ALA A C 1
ATOM 484 O O . ALA A 1 63 ? 15.822 -23.512 20.081 1.00 74.00 63 ALA A O 1
ATOM 485 N N . ARG A 1 64 ? 15.789 -21.933 18.485 1.00 83.69 64 ARG A N 1
ATOM 486 C CA . ARG A 1 64 ? 15.127 -20.902 19.297 1.00 83.69 64 ARG A CA 1
ATOM 487 C C . ARG A 1 64 ? 13.699 -21.298 19.672 1.00 83.69 64 ARG A C 1
ATOM 489 O O . ARG A 1 64 ? 13.314 -21.166 20.832 1.00 83.69 64 ARG A O 1
ATOM 496 N N . LEU A 1 65 ? 12.921 -21.800 18.711 1.00 74.19 65 LEU A N 1
ATOM 497 C CA . LEU A 1 65 ? 11.555 -22.279 18.941 1.00 74.19 65 LEU A CA 1
ATOM 498 C C . LEU A 1 65 ? 11.533 -23.522 19.832 1.00 74.19 65 LEU A C 1
ATOM 500 O O . LEU A 1 65 ? 10.674 -23.628 20.703 1.00 74.19 65 LEU A O 1
ATOM 504 N N . HIS A 1 66 ? 12.495 -24.427 19.659 1.00 76.56 66 HIS A N 1
ATOM 505 C CA . HIS A 1 66 ? 12.665 -25.585 20.526 1.00 76.56 66 HIS A CA 1
ATOM 506 C C . HIS A 1 66 ? 12.988 -25.163 21.965 1.00 76.56 66 HIS A C 1
ATOM 508 O O . HIS A 1 66 ? 12.321 -25.620 22.886 1.00 76.56 66 HIS A O 1
ATOM 514 N N . ALA A 1 67 ? 13.915 -24.219 22.164 1.00 79.69 67 ALA A N 1
ATOM 515 C CA . ALA A 1 67 ? 14.223 -23.678 23.488 1.00 79.69 67 ALA A CA 1
ATOM 516 C C . ALA A 1 67 ? 13.010 -22.984 24.136 1.00 79.69 67 ALA A C 1
ATOM 518 O O . ALA A 1 67 ? 12.751 -23.174 25.322 1.00 79.69 67 ALA A O 1
ATOM 519 N N . ALA A 1 68 ? 12.224 -22.229 23.360 1.00 76.56 68 ALA A N 1
ATOM 520 C CA . ALA A 1 68 ? 11.002 -21.587 23.847 1.00 76.56 68 ALA A CA 1
ATOM 521 C C . ALA A 1 68 ? 9.911 -22.605 24.225 1.00 76.56 68 ALA A C 1
ATOM 523 O O . ALA A 1 68 ? 9.213 -22.420 25.222 1.00 76.56 68 ALA A O 1
ATOM 524 N N . LEU A 1 69 ? 9.771 -23.688 23.454 1.00 79.19 69 LEU A N 1
ATOM 525 C CA . LEU A 1 69 ? 8.857 -24.787 23.765 1.00 79.19 69 LEU A CA 1
ATOM 526 C C . LEU A 1 69 ? 9.304 -25.568 25.000 1.00 79.19 69 LEU A C 1
ATOM 528 O O . LEU A 1 69 ? 8.463 -25.884 25.834 1.00 79.19 69 LEU A O 1
ATOM 532 N N . GLU A 1 70 ? 10.601 -25.833 25.153 1.00 82.06 70 GLU A N 1
ATOM 533 C CA . GLU A 1 70 ? 11.158 -26.468 26.351 1.00 82.06 70 GLU A CA 1
ATOM 534 C C . GLU A 1 70 ? 10.937 -25.607 27.595 1.00 82.06 70 GLU A C 1
ATOM 536 O O . GLU A 1 70 ? 10.497 -26.115 28.624 1.00 82.06 70 GLU A O 1
ATOM 541 N N . GLN A 1 71 ? 11.136 -24.292 27.486 1.00 83.50 71 GLN A N 1
ATOM 542 C CA . GLN A 1 71 ? 10.858 -23.368 28.580 1.00 83.50 71 GLN A CA 1
ATOM 543 C C . GLN A 1 71 ? 9.365 -23.336 28.927 1.00 83.50 71 GLN A C 1
ATOM 545 O O . GLN A 1 71 ? 9.002 -23.492 30.089 1.00 83.50 71 GLN A O 1
ATOM 550 N N . ARG A 1 72 ? 8.478 -23.252 27.926 1.00 80.25 72 ARG A N 1
ATOM 551 C CA . ARG A 1 72 ? 7.028 -23.284 28.163 1.00 80.25 72 ARG A CA 1
ATOM 552 C C . ARG A 1 72 ? 6.565 -24.622 28.743 1.00 80.25 72 ARG A C 1
ATOM 554 O O . ARG A 1 72 ? 5.652 -24.647 29.564 1.00 80.25 72 ARG A O 1
ATOM 561 N N . ARG A 1 73 ? 7.190 -25.730 28.335 1.00 81.31 73 ARG A N 1
ATOM 562 C CA . ARG A 1 73 ? 6.949 -27.066 28.893 1.00 81.31 73 ARG A CA 1
ATOM 563 C C . ARG A 1 73 ? 7.395 -27.139 30.351 1.00 81.31 73 ARG A C 1
ATOM 565 O O . ARG A 1 73 ? 6.654 -27.682 31.162 1.00 81.31 73 ARG A O 1
ATOM 572 N N . ALA A 1 74 ? 8.557 -26.579 30.685 1.00 82.50 74 ALA A N 1
ATOM 573 C CA . ALA A 1 74 ? 9.056 -26.510 32.055 1.00 82.50 74 ALA A CA 1
ATOM 574 C C . ALA A 1 74 ? 8.147 -25.654 32.954 1.00 82.50 74 ALA A C 1
ATOM 576 O O . ALA A 1 74 ? 7.835 -26.079 34.062 1.00 82.50 74 ALA A O 1
ATOM 577 N N . ASP A 1 75 ? 7.652 -24.516 32.457 1.00 84.19 75 ASP A N 1
ATOM 578 C CA . ASP A 1 75 ? 6.715 -23.651 33.187 1.00 84.19 75 ASP A CA 1
ATOM 579 C C . ASP A 1 75 ? 5.397 -24.382 33.488 1.00 84.19 75 ASP A C 1
ATOM 581 O O . ASP A 1 75 ? 4.945 -24.415 34.630 1.00 84.19 75 ASP A O 1
ATOM 585 N N . VAL A 1 76 ? 4.813 -25.048 32.484 1.00 79.88 76 VAL A N 1
ATOM 586 C CA . VAL A 1 76 ? 3.577 -25.834 32.658 1.00 79.88 76 VAL A CA 1
ATOM 587 C C . VAL A 1 76 ? 3.811 -27.040 33.576 1.00 79.88 76 VAL A C 1
ATOM 589 O O . VAL A 1 76 ? 2.948 -27.375 34.387 1.00 79.88 76 VAL A O 1
ATOM 592 N N . ALA A 1 77 ? 4.977 -27.688 33.502 1.00 83.38 77 ALA A N 1
ATOM 593 C CA . ALA A 1 77 ? 5.354 -28.765 34.419 1.00 83.38 77 ALA A CA 1
ATOM 594 C C . ALA A 1 77 ? 5.507 -28.260 35.867 1.00 83.38 77 ALA A C 1
ATOM 596 O O . ALA A 1 77 ? 5.100 -28.945 36.802 1.00 83.38 77 ALA A O 1
ATOM 597 N N . ALA A 1 78 ? 6.037 -27.051 36.064 1.00 83.19 78 ALA A N 1
ATOM 598 C CA . ALA A 1 78 ? 6.158 -26.426 37.378 1.00 83.19 78 ALA A CA 1
ATOM 599 C C . ALA A 1 78 ? 4.792 -26.004 37.945 1.00 83.19 78 ALA A C 1
ATOM 601 O O . ALA A 1 78 ? 4.509 -26.275 39.111 1.00 83.19 78 ALA A O 1
ATOM 602 N N . GLU A 1 79 ? 3.919 -25.408 37.126 1.00 84.75 79 GLU A N 1
ATOM 603 C CA . GLU A 1 79 ? 2.543 -25.072 37.514 1.00 84.75 79 GLU A CA 1
ATOM 604 C C . GLU A 1 79 ? 1.750 -26.331 37.875 1.00 84.75 79 GLU A C 1
ATOM 606 O O . GLU A 1 79 ? 1.122 -26.393 38.932 1.00 84.75 79 GLU A O 1
ATOM 611 N N . THR A 1 80 ? 1.815 -27.373 37.043 1.00 75.88 80 THR A N 1
ATOM 612 C CA . THR A 1 80 ? 1.133 -28.644 37.321 1.00 75.88 80 THR A CA 1
ATOM 613 C C . THR A 1 80 ? 1.691 -29.325 38.565 1.00 75.88 80 THR A C 1
ATOM 615 O O . THR A 1 80 ? 0.898 -29.760 39.394 1.00 75.88 80 THR A O 1
ATOM 618 N N . ALA A 1 81 ? 3.011 -29.348 38.777 1.00 85.50 81 ALA A N 1
ATOM 619 C CA . ALA A 1 81 ? 3.610 -29.857 40.011 1.00 85.50 81 ALA A CA 1
ATOM 620 C C . ALA A 1 81 ? 3.164 -29.053 41.242 1.00 85.50 81 ALA A C 1
ATOM 622 O O . ALA A 1 81 ? 2.814 -29.647 42.260 1.00 85.50 81 ALA A O 1
ATOM 623 N N . MET A 1 82 ? 3.097 -27.721 41.146 1.00 87.06 82 MET A N 1
ATOM 624 C CA . MET A 1 82 ? 2.596 -26.854 42.215 1.00 87.06 82 MET A CA 1
ATOM 625 C C . MET A 1 82 ? 1.128 -27.157 42.536 1.00 87.06 82 MET A C 1
ATOM 627 O O . MET A 1 82 ? 0.790 -27.354 43.702 1.00 87.06 82 MET A O 1
ATOM 631 N N . HIS A 1 83 ? 0.258 -27.243 41.527 1.00 77.19 83 HIS A N 1
ATOM 632 C CA . HIS A 1 83 ? -1.154 -27.583 41.715 1.00 77.19 83 HIS A CA 1
ATOM 633 C C . HIS A 1 83 ? -1.339 -29.002 42.262 1.00 77.19 83 HIS A C 1
ATOM 635 O O . HIS A 1 83 ? -2.184 -29.226 43.126 1.00 77.19 83 HIS A O 1
ATOM 641 N N . MET A 1 84 ? -0.521 -29.956 41.819 1.00 80.44 84 MET A N 1
ATOM 642 C CA . MET A 1 84 ? -0.548 -31.335 42.300 1.00 80.44 84 MET A CA 1
ATOM 643 C C . MET A 1 84 ? -0.044 -31.421 43.743 1.00 80.44 84 MET A C 1
ATOM 645 O O . MET A 1 84 ? -0.621 -32.144 44.549 1.00 80.44 84 MET A O 1
ATOM 649 N N . GLN A 1 85 ? 0.959 -30.626 44.120 1.00 82.38 85 GLN A N 1
ATOM 650 C CA . GLN A 1 85 ? 1.448 -30.513 45.494 1.00 82.38 85 GLN A CA 1
ATOM 651 C C . GLN A 1 85 ? 0.431 -29.813 46.407 1.00 82.38 85 GLN A C 1
ATOM 653 O O . GLN A 1 85 ? 0.197 -30.278 47.521 1.00 82.38 85 GLN A O 1
ATOM 658 N N . GLN A 1 86 ? -0.237 -28.759 45.929 1.00 77.44 86 GLN A N 1
ATOM 659 C CA . GLN A 1 86 ? -1.363 -28.124 46.624 1.00 77.44 86 GLN A CA 1
ATOM 660 C C . GLN A 1 86 ? -2.514 -29.118 46.826 1.00 77.44 86 GLN A C 1
ATOM 662 O O . GLN A 1 86 ? -3.016 -29.255 47.939 1.00 77.44 86 GLN A O 1
ATOM 667 N N . ALA A 1 87 ? -2.886 -29.880 45.794 1.00 73.50 87 ALA A N 1
ATOM 668 C CA . ALA A 1 87 ? -3.896 -30.930 45.894 1.00 73.50 87 ALA A CA 1
ATOM 669 C C . ALA A 1 87 ? -3.469 -32.048 46.861 1.00 73.50 87 ALA A C 1
ATOM 671 O O . ALA A 1 87 ? -4.264 -32.472 47.693 1.00 73.50 87 ALA A O 1
ATOM 672 N N . THR A 1 88 ? -2.199 -32.461 46.834 1.00 79.75 88 THR A N 1
ATOM 673 C CA . THR A 1 88 ? -1.635 -33.467 47.752 1.00 79.75 88 THR A CA 1
ATOM 674 C C . THR A 1 88 ? -1.641 -32.987 49.206 1.00 79.75 88 THR A C 1
ATOM 676 O O . THR A 1 88 ? -1.704 -33.804 50.112 1.00 79.75 88 THR A O 1
ATOM 679 N N . GLN A 1 89 ? -1.611 -31.676 49.462 1.00 80.44 89 GLN A N 1
ATOM 680 C CA . GLN A 1 89 ? -1.700 -31.122 50.819 1.00 80.44 89 GLN A CA 1
ATOM 681 C C . GLN A 1 89 ? -3.143 -30.875 51.277 1.00 80.44 89 GLN A C 1
ATOM 683 O O . GLN A 1 89 ? -3.457 -31.049 52.455 1.00 80.44 89 GLN A O 1
ATOM 688 N N . ILE A 1 90 ? -4.019 -30.445 50.367 1.00 79.31 90 ILE A N 1
ATOM 689 C CA . ILE A 1 90 ? -5.394 -30.047 50.690 1.00 79.31 90 ILE A CA 1
ATOM 690 C C . ILE A 1 90 ? -6.319 -31.264 50.747 1.00 79.31 90 ILE A C 1
ATOM 692 O O . ILE A 1 90 ? -7.156 -31.340 51.643 1.00 79.31 90 ILE A O 1
ATOM 696 N N . VAL A 1 91 ? -6.165 -32.230 49.836 1.00 78.19 91 VAL A N 1
ATOM 697 C CA . VAL A 1 91 ? -7.068 -33.386 49.743 1.00 78.19 91 VAL A CA 1
ATOM 698 C C . VAL A 1 91 ? -6.994 -34.281 50.982 1.00 78.19 91 VAL A C 1
ATOM 700 O O . VAL A 1 91 ? -8.059 -34.574 51.510 1.00 78.19 91 VAL A O 1
ATOM 703 N N . PRO A 1 92 ? -5.824 -34.660 51.536 1.00 84.19 92 PRO A N 1
ATOM 704 C CA . PRO A 1 92 ? -5.781 -35.465 52.757 1.00 84.19 92 PRO A CA 1
ATOM 705 C C . PRO A 1 92 ? -6.390 -34.742 53.953 1.00 84.19 92 PRO A C 1
ATOM 707 O O . PRO A 1 92 ? -7.114 -35.360 54.713 1.00 84.19 92 PRO A O 1
ATOM 710 N N . ARG A 1 93 ? -6.194 -33.423 54.078 1.00 77.12 93 ARG A N 1
ATOM 711 C CA . ARG A 1 93 ? -6.835 -32.623 55.136 1.00 77.12 93 ARG A CA 1
ATOM 712 C C . ARG A 1 93 ? -8.344 -32.529 54.962 1.00 77.12 93 ARG A C 1
ATOM 714 O O . ARG A 1 93 ? -9.071 -32.539 55.946 1.00 77.12 93 ARG A O 1
ATOM 721 N N . ALA A 1 94 ? -8.818 -32.425 53.723 1.00 73.88 94 ALA A N 1
ATOM 722 C CA . ALA A 1 94 ? -10.242 -32.456 53.422 1.00 73.88 94 ALA A CA 1
ATOM 723 C C . ALA A 1 94 ? -10.832 -33.848 53.690 1.00 73.88 94 ALA A C 1
ATOM 725 O O . ALA A 1 94 ? -11.920 -33.933 54.241 1.00 73.88 94 ALA A O 1
ATOM 726 N N . VAL A 1 95 ? -10.109 -34.924 53.365 1.00 80.94 95 VAL A N 1
ATOM 727 C CA . VAL A 1 95 ? -10.501 -36.307 53.668 1.00 80.94 95 VAL A CA 1
ATOM 728 C C . VAL A 1 95 ? -10.499 -36.546 55.173 1.00 80.94 95 VAL A C 1
ATOM 730 O O . VAL A 1 95 ? -11.508 -37.000 55.680 1.00 80.94 95 VAL A O 1
ATOM 733 N N . GLU A 1 96 ? -9.462 -36.147 55.908 1.00 81.44 96 GLU A N 1
ATOM 734 C CA . GLU A 1 96 ? -9.415 -36.211 57.374 1.00 81.44 96 GLU A CA 1
ATOM 735 C C . GLU A 1 96 ? -10.526 -35.371 58.009 1.00 81.44 96 GLU A C 1
ATOM 737 O O . GLU A 1 96 ? -11.131 -35.803 58.981 1.00 81.44 96 GLU A O 1
ATOM 742 N N . ALA A 1 97 ? -10.850 -34.196 57.460 1.00 76.75 97 ALA A N 1
ATOM 743 C CA . ALA A 1 97 ? -11.964 -33.380 57.939 1.00 76.75 97 ALA A CA 1
ATOM 744 C C . ALA A 1 97 ? -13.327 -34.015 57.627 1.00 76.75 97 ALA A C 1
ATOM 746 O O . ALA A 1 97 ? -14.238 -33.922 58.444 1.00 76.75 97 ALA A O 1
ATOM 747 N N . ILE A 1 98 ? -13.476 -34.675 56.474 1.00 78.06 98 ILE A N 1
ATOM 748 C CA . ILE A 1 98 ? -14.686 -35.418 56.102 1.00 78.06 98 ILE A CA 1
ATOM 749 C C . ILE A 1 98 ? -14.807 -36.696 56.932 1.00 78.06 98 ILE A C 1
ATOM 751 O O . ILE A 1 98 ? -15.908 -37.019 57.350 1.00 78.06 98 ILE A O 1
ATOM 755 N N . GLU A 1 99 ? -13.715 -37.404 57.209 1.00 81.62 99 GLU A N 1
ATOM 756 C CA . GLU A 1 99 ? -13.678 -38.600 58.052 1.00 81.62 99 GLU A CA 1
ATOM 757 C C . GLU A 1 99 ? -13.873 -38.250 59.526 1.00 81.62 99 GLU A C 1
ATOM 759 O O . GLU A 1 99 ? -14.597 -38.957 60.216 1.00 81.62 99 GLU A O 1
ATOM 764 N N . ALA A 1 100 ? -13.319 -37.131 59.998 1.00 78.12 100 ALA A N 1
ATOM 765 C CA . ALA A 1 100 ? -13.603 -36.581 61.318 1.00 78.12 100 ALA A CA 1
ATOM 766 C C . ALA A 1 100 ? -15.063 -36.137 61.410 1.00 78.12 100 ALA A C 1
ATOM 768 O O . ALA A 1 100 ? -15.738 -36.519 62.352 1.00 78.12 100 ALA A O 1
ATOM 769 N N . ALA A 1 101 ? -15.606 -35.445 60.404 1.00 76.06 101 ALA A N 1
ATOM 770 C CA . ALA A 1 101 ? -17.025 -35.091 60.364 1.00 76.06 101 ALA A CA 1
ATOM 771 C C . ALA A 1 101 ? -17.934 -36.326 60.219 1.00 76.06 101 ALA A C 1
ATOM 773 O O . ALA A 1 101 ? -19.026 -36.369 60.782 1.00 76.06 101 ALA A O 1
ATOM 774 N N . ALA A 1 102 ? -17.512 -37.362 59.494 1.00 77.06 102 ALA A N 1
ATOM 775 C CA . ALA A 1 102 ? -18.227 -38.630 59.370 1.00 77.06 102 ALA A CA 1
ATOM 776 C C . ALA A 1 102 ? -18.168 -39.423 60.682 1.00 77.06 102 ALA A C 1
ATOM 778 O O . ALA A 1 102 ? -19.169 -39.997 61.098 1.00 77.06 102 ALA A O 1
ATOM 779 N N . GLY A 1 103 ? -17.021 -39.408 61.359 1.00 83.88 103 GLY A N 1
ATOM 780 C CA . GLY A 1 103 ? -16.809 -39.964 62.687 1.00 83.88 103 GLY A CA 1
ATOM 781 C C . GLY A 1 103 ? -17.628 -39.224 63.734 1.00 83.88 103 GLY A C 1
ATOM 782 O O . GLY A 1 103 ? -18.316 -39.868 64.509 1.00 83.88 103 GLY A O 1
ATOM 783 N N . ASP A 1 104 ? -17.657 -37.895 63.698 1.00 77.19 104 ASP A N 1
ATOM 784 C CA . ASP A 1 104 ? -18.457 -37.047 64.579 1.00 77.19 104 ASP A CA 1
ATOM 785 C C . ASP A 1 104 ? -19.944 -37.233 64.306 1.00 77.19 104 ASP A C 1
ATOM 787 O O . ASP A 1 104 ? -20.718 -37.358 65.243 1.00 77.19 104 ASP A O 1
ATOM 791 N N . THR A 1 105 ? -20.373 -37.339 63.048 1.00 77.12 105 THR A N 1
ATOM 792 C CA . THR A 1 105 ? -21.780 -37.625 62.723 1.00 77.12 105 THR A CA 1
ATOM 793 C C . THR A 1 105 ? -22.175 -39.064 63.048 1.00 77.12 105 THR A C 1
ATOM 795 O O . THR A 1 105 ? -23.325 -39.292 63.418 1.00 77.12 105 THR A O 1
ATOM 798 N N . ALA A 1 106 ? -21.264 -40.036 62.957 1.00 77.44 106 ALA A N 1
ATOM 799 C CA . ALA A 1 106 ? -21.489 -41.410 63.403 1.00 77.44 106 ALA A CA 1
ATOM 800 C C . ALA A 1 106 ? -21.523 -41.502 64.932 1.00 77.44 106 ALA A C 1
ATOM 802 O O . ALA A 1 106 ? -22.420 -42.129 65.478 1.00 77.44 106 ALA A O 1
ATOM 803 N N . ARG A 1 107 ? -20.622 -40.805 65.624 1.00 78.31 107 ARG A N 1
ATOM 804 C CA . ARG A 1 107 ? -20.561 -40.719 67.084 1.00 78.31 107 ARG A CA 1
ATOM 805 C C . ARG A 1 107 ? -21.763 -39.972 67.637 1.00 78.31 107 ARG A C 1
ATOM 807 O O . ARG A 1 107 ? -22.384 -40.467 68.558 1.00 78.31 107 ARG A O 1
ATOM 814 N N . LEU A 1 108 ? -22.171 -38.869 67.011 1.00 78.12 108 LEU A N 1
ATOM 815 C CA . LEU A 1 108 ? -23.413 -38.160 67.315 1.00 78.12 108 LEU A CA 1
ATOM 816 C C . LEU A 1 108 ? -24.621 -39.051 67.031 1.00 78.12 108 LEU A C 1
ATOM 818 O O . LEU A 1 108 ? -25.575 -39.042 67.792 1.00 78.12 108 LEU A O 1
ATOM 822 N N . ARG A 1 109 ? -24.597 -39.858 65.964 1.00 78.75 109 ARG A N 1
ATOM 823 C CA . ARG A 1 109 ? -25.647 -40.842 65.682 1.00 78.75 109 ARG A CA 1
ATOM 824 C C . ARG A 1 109 ? -25.671 -41.949 66.732 1.00 78.75 109 ARG A C 1
ATOM 826 O O . ARG A 1 109 ? -26.764 -42.337 67.112 1.00 78.75 109 ARG A O 1
ATOM 833 N N . ASP A 1 110 ? -24.537 -42.437 67.214 1.00 80.25 110 ASP A N 1
ATOM 834 C CA . ASP A 1 110 ? -24.450 -43.458 68.264 1.00 80.25 110 ASP A CA 1
ATOM 835 C C . ASP A 1 110 ? -24.799 -42.885 69.643 1.00 80.25 110 ASP A C 1
ATOM 837 O O . ASP A 1 110 ? -25.467 -43.546 70.433 1.00 80.25 110 ASP A O 1
ATOM 841 N N . GLU A 1 111 ? -24.437 -41.635 69.924 1.00 77.12 111 GLU A N 1
ATOM 842 C CA . GLU A 1 111 ? -24.871 -40.859 71.089 1.00 77.12 111 GLU A CA 1
ATOM 843 C C . GLU A 1 111 ? -26.370 -40.583 71.024 1.00 77.12 111 GLU A C 1
ATOM 845 O O . GLU A 1 111 ? -27.064 -40.738 72.017 1.00 77.12 111 GLU A O 1
ATOM 850 N N . MET A 1 112 ? -26.909 -40.259 69.851 1.00 75.19 112 MET A N 1
ATOM 851 C CA . MET A 1 112 ? -28.336 -40.032 69.659 1.00 75.19 112 MET A CA 1
ATOM 852 C C . MET A 1 112 ? -29.105 -41.352 69.705 1.00 75.19 112 MET A C 1
ATOM 854 O O . MET A 1 112 ? -30.162 -41.386 70.310 1.00 75.19 112 MET A O 1
ATOM 858 N N . HIS A 1 113 ? -28.574 -42.456 69.171 1.00 73.19 113 HIS A N 1
ATOM 859 C CA . HIS A 1 113 ? -29.165 -43.790 69.316 1.00 73.19 113 HIS A CA 1
ATOM 860 C C . HIS A 1 113 ? -29.019 -44.340 70.733 1.00 73.19 113 HIS A C 1
ATOM 862 O O . HIS A 1 113 ? -29.910 -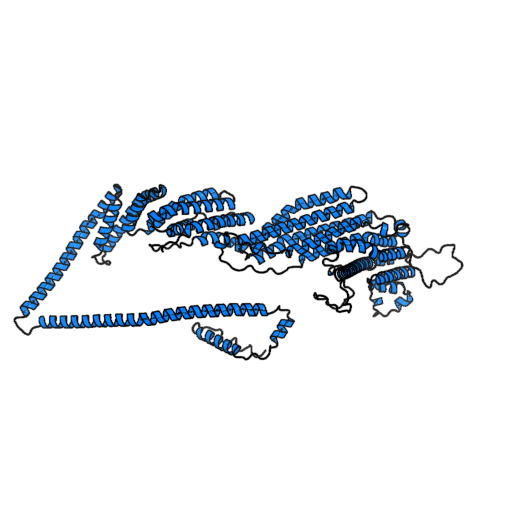45.046 71.174 1.00 73.19 113 HIS A O 1
ATOM 868 N N . SER A 1 114 ? -27.944 -44.050 71.467 1.00 73.81 114 SER A N 1
ATOM 869 C CA . SER A 1 114 ? -27.806 -44.450 72.874 1.00 73.81 114 SER A CA 1
ATOM 870 C C . SER A 1 114 ? -28.635 -43.562 73.795 1.00 73.81 114 SER A C 1
ATOM 872 O O . SER A 1 114 ? -29.229 -44.084 74.726 1.00 73.81 114 SER A O 1
ATOM 874 N N . ALA A 1 115 ? -28.786 -42.269 73.497 1.00 66.75 115 ALA A N 1
ATOM 875 C CA . ALA A 1 115 ? -29.746 -41.379 74.141 1.00 66.75 115 ALA A CA 1
ATOM 876 C C . ALA A 1 115 ? -31.183 -41.766 73.788 1.00 66.75 115 ALA A C 1
ATOM 878 O O . ALA A 1 115 ? -32.048 -41.690 74.648 1.00 66.75 115 ALA A O 1
ATOM 879 N N . GLN A 1 116 ? -31.438 -42.233 72.564 1.00 68.19 116 GLN A N 1
ATOM 880 C CA . GLN A 1 116 ? -32.742 -42.722 72.130 1.00 68.19 116 GLN A CA 1
ATOM 881 C C . GLN A 1 116 ? -33.053 -44.100 72.710 1.00 68.19 116 GLN A C 1
ATOM 883 O O . GLN A 1 116 ? -34.177 -44.303 73.134 1.00 68.19 116 GLN A O 1
ATOM 888 N N . ARG A 1 117 ? -32.064 -44.989 72.865 1.00 62.97 117 ARG A N 1
ATOM 889 C CA . ARG A 1 117 ? -32.191 -46.244 73.622 1.00 62.97 117 ARG A CA 1
ATOM 890 C C . ARG A 1 117 ? -32.315 -46.000 75.120 1.00 62.97 117 ARG A C 1
ATOM 892 O O . ARG A 1 117 ? -33.090 -46.683 75.756 1.00 62.97 117 ARG A O 1
ATOM 899 N N . ALA A 1 118 ? -31.622 -45.012 75.689 1.00 65.25 118 ALA A N 1
ATOM 900 C CA . ALA A 1 118 ? -31.792 -44.598 77.082 1.00 65.25 118 ALA A CA 1
ATOM 901 C C . ALA A 1 118 ? -33.155 -43.923 77.294 1.00 65.25 118 ALA A C 1
ATOM 903 O O . ALA A 1 118 ? -33.776 -44.091 78.335 1.00 65.25 118 ALA A O 1
ATOM 904 N N . TYR A 1 119 ? -33.650 -43.191 76.295 1.00 58.28 119 TYR A N 1
ATOM 905 C CA . TYR A 1 119 ? -34.998 -42.634 76.256 1.00 58.28 119 TYR A CA 1
ATOM 906 C C . TYR A 1 119 ? -36.052 -43.739 76.095 1.00 58.28 119 TYR A C 1
ATOM 908 O O . TYR A 1 119 ? -37.072 -43.692 76.774 1.00 58.28 119 TYR A O 1
ATOM 916 N N . GLU A 1 120 ? -35.793 -44.759 75.275 1.00 56.94 120 GLU A N 1
ATOM 917 C CA . GLU A 1 120 ? -36.621 -45.959 75.102 1.00 56.94 120 GLU A CA 1
ATOM 918 C C . GLU A 1 120 ? -36.599 -46.851 76.359 1.00 56.94 120 GLU A C 1
ATOM 920 O O . GLU A 1 120 ? -37.663 -47.287 76.779 1.00 56.94 120 GLU A O 1
ATOM 925 N N . ASP A 1 121 ? -35.458 -47.020 77.040 1.00 57.88 121 ASP A N 1
ATOM 926 C CA . ASP A 1 121 ? -35.303 -47.708 78.340 1.00 57.88 121 ASP A CA 1
ATOM 927 C C . ASP A 1 121 ? -35.956 -46.926 79.492 1.00 57.88 121 ASP A C 1
ATOM 929 O O . ASP A 1 121 ? -36.409 -47.503 80.480 1.00 57.88 121 ASP A O 1
ATOM 933 N N . VAL A 1 122 ? -36.030 -45.595 79.385 1.00 57.78 122 VAL A N 1
ATOM 934 C CA . VAL A 1 122 ? -36.820 -44.744 80.291 1.00 57.78 122 VAL A CA 1
ATOM 935 C C . VAL A 1 122 ? -38.318 -44.820 79.956 1.00 57.78 122 VAL A C 1
ATOM 937 O O . VAL A 1 122 ? -39.143 -44.633 80.852 1.00 57.78 122 VAL A O 1
ATOM 940 N N . CYS A 1 123 ? -38.682 -45.123 78.705 1.00 51.41 123 CYS A N 1
ATOM 941 C CA . CYS A 1 123 ? -40.066 -45.189 78.223 1.00 51.41 123 CYS A CA 1
ATOM 942 C C . CYS A 1 123 ? -40.681 -46.610 78.181 1.00 51.41 123 CYS A C 1
ATOM 944 O O . CYS A 1 123 ? -41.899 -46.705 78.020 1.00 51.41 123 CYS A O 1
ATOM 946 N N . ALA A 1 124 ? -39.913 -47.694 78.372 1.00 54.72 124 ALA A N 1
ATOM 947 C CA . ALA A 1 124 ? -40.386 -49.088 78.432 1.00 54.72 124 ALA A CA 1
ATOM 948 C C . ALA A 1 124 ? -40.123 -49.738 79.821 1.00 54.72 124 ALA A C 1
ATOM 950 O O . ALA A 1 124 ? -39.140 -49.416 80.483 1.00 54.72 124 ALA A O 1
ATOM 951 N N . PRO A 1 125 ? -41.018 -50.601 80.346 1.00 48.91 125 PRO A N 1
ATOM 952 C CA . PRO A 1 125 ? -41.318 -50.641 81.778 1.00 48.91 125 PRO A CA 1
ATOM 953 C C . PRO A 1 125 ? -40.543 -51.721 82.549 1.00 48.91 125 PRO A C 1
ATOM 955 O O . PRO A 1 125 ? -40.678 -52.908 82.267 1.00 48.91 125 PRO A O 1
ATOM 958 N N . ALA A 1 126 ? -39.836 -51.334 83.616 1.00 45.47 126 ALA A N 1
ATOM 959 C CA . ALA A 1 126 ? -39.446 -52.276 84.677 1.00 45.47 126 ALA A CA 1
ATOM 960 C C . ALA A 1 126 ? -39.495 -51.707 86.111 1.00 45.47 126 ALA A C 1
ATOM 962 O O . ALA A 1 126 ? -39.157 -52.419 87.053 1.00 45.47 126 ALA A O 1
ATOM 963 N N . ALA A 1 127 ? -39.947 -50.463 86.331 1.00 50.56 127 ALA A N 1
ATOM 964 C CA . ALA A 1 127 ? -40.134 -49.935 87.688 1.00 50.56 127 ALA A CA 1
ATOM 965 C C . ALA A 1 127 ? -41.282 -48.901 87.772 1.00 50.56 127 ALA A C 1
ATOM 967 O O . ALA A 1 127 ? -41.338 -47.991 86.939 1.00 50.56 127 ALA A O 1
ATOM 968 N N . PRO A 1 128 ? -42.180 -49.005 88.773 1.00 54.16 128 PRO A N 1
ATOM 969 C CA . PRO A 1 128 ? -43.437 -48.247 88.838 1.00 54.16 128 PRO A CA 1
ATOM 970 C C . PRO A 1 128 ? -43.277 -46.729 89.053 1.00 54.16 128 PRO A C 1
ATOM 972 O O . PRO A 1 128 ? -44.178 -45.984 88.679 1.00 54.16 128 PRO A O 1
ATOM 975 N N . ASP A 1 129 ? -42.127 -46.243 89.534 1.00 55.50 129 ASP A N 1
ATOM 976 C CA . ASP A 1 129 ? -41.903 -44.804 89.775 1.00 55.50 129 ASP A CA 1
ATOM 977 C C . ASP A 1 129 ? -41.478 -43.999 88.525 1.00 55.50 129 ASP A C 1
ATOM 979 O O . ASP A 1 129 ? -41.505 -42.769 88.542 1.00 55.50 129 ASP A O 1
ATOM 983 N N . ARG A 1 130 ? -41.108 -44.648 87.405 1.00 49.16 130 ARG A N 1
ATOM 984 C CA . ARG A 1 130 ? -40.623 -43.957 86.182 1.00 49.16 130 ARG A CA 1
ATOM 985 C C . ARG A 1 130 ? -41.676 -43.766 85.083 1.00 49.16 130 ARG A C 1
ATOM 987 O O . ARG A 1 130 ? -41.484 -42.921 84.209 1.00 49.16 130 ARG A O 1
ATOM 994 N N . ALA A 1 131 ? -42.813 -44.464 85.151 1.00 50.16 131 ALA A N 1
ATOM 995 C CA . ALA A 1 131 ? -43.919 -44.312 84.196 1.00 50.16 131 ALA A CA 1
ATOM 996 C C . ALA A 1 131 ? -44.554 -42.907 84.244 1.00 50.16 131 ALA A C 1
ATOM 998 O O . ALA A 1 131 ? -44.956 -42.367 83.212 1.00 50.16 131 ALA A O 1
ATOM 999 N N . ALA A 1 132 ? -44.575 -42.276 85.424 1.00 54.69 132 ALA A N 1
ATOM 1000 C CA . ALA A 1 132 ? -45.027 -40.896 85.592 1.00 54.69 132 ALA A CA 1
ATOM 1001 C C . ALA A 1 132 ? -44.095 -39.889 84.886 1.00 54.69 132 ALA A C 1
ATOM 1003 O O . ALA A 1 132 ? -44.573 -38.953 84.245 1.00 54.69 132 ALA A O 1
ATOM 1004 N N . SER A 1 133 ? -42.775 -40.112 84.927 1.00 52.91 133 SER A N 1
ATOM 1005 C CA . SER A 1 133 ? -41.773 -39.252 84.280 1.00 52.91 133 SER A CA 1
ATOM 1006 C C . SER A 1 133 ? -41.735 -39.414 82.754 1.00 52.91 133 SER A C 1
ATOM 1008 O O . SER A 1 133 ? -41.608 -38.418 82.044 1.00 52.91 133 SER A O 1
ATOM 1010 N N . ALA A 1 134 ? -41.917 -40.631 82.225 1.00 53.81 134 ALA A N 1
ATOM 1011 C CA . ALA A 1 134 ? -42.038 -40.875 80.781 1.00 53.81 134 ALA A CA 1
ATOM 1012 C C . ALA A 1 134 ? -43.340 -40.288 80.197 1.00 53.81 134 ALA A C 1
ATOM 1014 O O . ALA A 1 134 ? -43.321 -39.642 79.146 1.00 53.81 134 ALA A O 1
ATOM 1015 N N . ALA A 1 135 ? -44.463 -40.412 80.918 1.00 60.50 135 ALA A N 1
ATOM 1016 C CA . ALA A 1 135 ? -45.711 -39.738 80.562 1.00 60.50 135 ALA A CA 1
ATOM 1017 C C . ALA A 1 135 ? -45.563 -38.207 80.607 1.00 60.50 135 ALA A C 1
ATOM 1019 O O . ALA A 1 135 ? -46.038 -37.525 79.698 1.00 60.50 135 ALA A O 1
ATOM 1020 N N . ALA A 1 136 ? -44.851 -37.668 81.606 1.00 65.06 136 ALA A N 1
ATOM 1021 C CA . ALA A 1 136 ? -44.556 -36.241 81.709 1.00 65.06 136 ALA A CA 1
ATOM 1022 C C . ALA A 1 136 ? -43.668 -35.740 80.556 1.00 65.06 136 ALA A C 1
ATOM 1024 O O . ALA A 1 136 ? -43.995 -34.723 79.951 1.00 65.06 136 ALA A O 1
ATOM 1025 N N . LEU A 1 137 ? -42.608 -36.461 80.175 1.00 64.19 137 LEU A N 1
ATOM 1026 C CA . LEU A 1 137 ? -41.755 -36.105 79.030 1.00 64.19 137 LEU A CA 1
ATOM 1027 C C . LEU A 1 137 ? -42.502 -36.208 77.690 1.00 64.19 137 LEU A C 1
ATOM 1029 O O . LEU A 1 137 ? -42.363 -35.327 76.842 1.00 64.19 137 LEU A O 1
ATOM 1033 N N . GLY A 1 138 ? -43.363 -37.215 77.512 1.00 74.38 138 GLY A N 1
ATOM 1034 C CA . GLY A 1 138 ? -44.259 -37.311 76.355 1.00 74.38 138 GLY A CA 1
ATOM 1035 C C . GLY A 1 138 ? -45.320 -36.201 76.317 1.00 74.38 138 GLY A C 1
ATOM 1036 O O . GLY A 1 138 ? -45.725 -35.756 75.239 1.00 74.38 138 GLY A O 1
ATOM 1037 N N . GLN A 1 139 ? -45.762 -35.712 77.479 1.00 75.56 139 GLN A N 1
ATOM 1038 C CA . GLN A 1 139 ? -46.629 -34.536 77.595 1.00 75.56 139 GLN A CA 1
ATOM 1039 C C . GLN A 1 139 ? -45.861 -33.253 77.246 1.00 75.56 139 GLN A C 1
ATOM 1041 O O . GLN A 1 139 ? -46.374 -32.432 76.490 1.00 75.56 139 GLN A O 1
ATOM 1046 N N . VAL A 1 140 ? -44.619 -33.106 77.724 1.00 79.38 140 VAL A N 1
ATOM 1047 C CA . VAL A 1 140 ? -43.728 -31.971 77.428 1.00 79.38 140 VAL A CA 1
ATOM 1048 C C . VAL A 1 140 ? -43.370 -31.924 75.944 1.00 79.38 140 VAL A C 1
ATOM 1050 O O . VAL A 1 140 ? -43.420 -30.850 75.358 1.00 79.38 140 VAL A O 1
ATOM 1053 N N . HIS A 1 141 ? -43.093 -33.057 75.295 1.00 78.06 141 HIS A N 1
ATOM 1054 C CA . HIS A 1 141 ? -42.834 -33.103 73.853 1.00 78.06 141 HIS A CA 1
ATOM 1055 C C . HIS A 1 141 ? -44.086 -32.755 73.031 1.00 78.06 141 HIS A C 1
ATOM 1057 O O . HIS A 1 141 ? -44.008 -31.975 72.082 1.00 78.06 141 HIS A O 1
ATOM 1063 N N . ARG A 1 142 ? -45.270 -33.254 73.422 1.00 76.62 142 ARG A N 1
ATOM 1064 C CA . ARG A 1 142 ? -46.545 -32.853 72.798 1.00 76.62 142 ARG A CA 1
ATOM 1065 C C . ARG A 1 142 ? -46.835 -31.363 72.992 1.00 76.62 142 ARG A C 1
ATOM 1067 O O . ARG A 1 142 ? -47.252 -30.710 72.040 1.00 76.62 142 ARG A O 1
ATOM 1074 N N . LEU A 1 143 ? -46.554 -30.813 74.175 1.00 85.25 143 LEU A N 1
ATOM 1075 C CA . LEU A 1 143 ? -46.637 -29.377 74.463 1.00 85.25 143 LEU A CA 1
ATOM 1076 C C . LEU A 1 143 ? -45.611 -28.565 73.668 1.00 85.25 143 LEU A C 1
ATOM 1078 O O . LEU A 1 143 ? -45.954 -27.501 73.168 1.00 85.25 143 LEU A O 1
ATOM 1082 N N . ALA A 1 144 ? -44.383 -29.055 73.498 1.00 80.75 144 ALA A N 1
ATOM 1083 C CA . ALA A 1 144 ? -43.351 -28.407 72.694 1.00 80.75 144 ALA A CA 1
ATOM 1084 C C . ALA A 1 144 ? -43.730 -28.393 71.208 1.00 80.75 144 ALA A C 1
ATOM 1086 O O . ALA A 1 144 ? -43.630 -27.353 70.565 1.00 80.75 144 ALA A O 1
ATOM 1087 N N . ARG A 1 145 ? -44.262 -29.504 70.686 1.00 81.75 145 ARG A N 1
ATOM 1088 C CA . ARG A 1 145 ? -44.770 -29.602 69.313 1.00 81.75 145 ARG A CA 1
ATOM 1089 C C . ARG A 1 145 ? -45.992 -28.711 69.093 1.00 81.75 145 ARG A C 1
ATOM 1091 O O . ARG A 1 145 ? -46.059 -28.008 68.092 1.00 81.75 145 ARG A O 1
ATOM 1098 N N . ALA A 1 146 ? -46.925 -28.681 70.045 1.00 82.31 146 ALA A N 1
ATOM 1099 C CA . ALA A 1 146 ? -48.065 -27.768 70.007 1.00 82.31 146 ALA A CA 1
ATOM 1100 C C . ALA A 1 146 ? -47.611 -26.303 70.072 1.00 82.31 146 ALA A C 1
ATOM 1102 O O . ALA A 1 146 ? -48.070 -25.492 69.277 1.00 82.31 146 ALA A O 1
ATOM 1103 N N . LYS A 1 147 ? -46.651 -25.968 70.944 1.00 86.69 147 LYS A N 1
ATOM 1104 C CA . LYS A 1 147 ? -46.043 -24.634 71.030 1.00 86.69 147 LYS A CA 1
ATOM 1105 C C . LYS A 1 147 ? -45.364 -24.246 69.719 1.00 86.69 147 LYS A C 1
ATOM 1107 O O . LYS A 1 147 ? -45.580 -23.134 69.254 1.00 86.69 147 LYS A O 1
ATOM 1112 N N . GLN A 1 148 ? -44.607 -25.150 69.102 1.00 82.62 148 GLN A N 1
ATOM 1113 C CA . GLN A 1 148 ? -43.967 -24.921 67.809 1.00 82.62 148 GLN A CA 1
ATOM 1114 C C . GLN A 1 148 ? -45.010 -24.699 66.706 1.00 82.62 148 GLN A C 1
ATOM 1116 O O . GLN A 1 148 ? -44.918 -23.720 65.975 1.00 82.62 148 GLN A O 1
ATOM 1121 N N . HIS A 1 149 ? -46.052 -25.533 66.627 1.00 78.75 149 HIS A N 1
ATOM 1122 C CA . HIS A 1 149 ? -47.149 -25.342 65.672 1.00 78.75 149 HIS A CA 1
ATOM 1123 C C . HIS A 1 149 ? -47.912 -24.031 65.913 1.00 78.75 149 HIS A C 1
ATOM 1125 O O . HIS A 1 149 ? -48.274 -23.352 64.955 1.00 78.75 149 HIS A O 1
ATOM 1131 N N . MET A 1 150 ? -48.135 -23.642 67.171 1.00 81.94 150 MET A N 1
ATOM 1132 C CA . MET A 1 150 ? -48.766 -22.368 67.524 1.00 81.94 150 MET A CA 1
ATOM 1133 C C . MET A 1 150 ? -47.875 -21.174 67.177 1.00 81.94 150 MET A C 1
ATOM 1135 O O . MET A 1 150 ? -48.389 -20.162 66.715 1.00 81.94 150 MET A O 1
ATOM 1139 N N . GLN A 1 151 ? -46.558 -21.277 67.366 1.00 83.25 151 GLN A N 1
ATOM 1140 C CA . GLN A 1 151 ? -45.602 -20.242 66.970 1.00 83.25 151 GLN A CA 1
ATOM 1141 C C . GLN A 1 151 ? -45.581 -20.083 65.449 1.00 83.25 151 GLN A C 1
ATOM 1143 O O . GLN A 1 151 ? -45.801 -18.978 64.971 1.00 83.25 151 GLN A O 1
ATOM 1148 N N . VAL A 1 152 ? -45.469 -21.183 64.698 1.00 75.25 152 VAL A N 1
ATOM 1149 C CA . VAL A 1 152 ? -45.529 -21.173 63.227 1.00 75.25 152 VAL A CA 1
ATOM 1150 C C . VAL A 1 152 ? -46.867 -20.622 62.726 1.00 75.25 152 VAL A C 1
ATOM 1152 O O . VAL A 1 152 ? -46.881 -19.775 61.842 1.00 75.25 152 VAL A O 1
ATOM 1155 N N . SER A 1 153 ? -47.995 -21.029 63.319 1.00 77.19 153 SER A N 1
ATOM 1156 C CA . SER A 1 153 ? -49.326 -20.532 62.929 1.00 77.19 153 SER A CA 1
ATOM 1157 C C . SER A 1 153 ? -49.509 -19.048 63.255 1.00 77.19 153 SER A C 1
ATOM 1159 O O . SER A 1 153 ? -50.044 -18.299 62.445 1.00 77.19 153 SER A O 1
ATOM 1161 N N . ARG A 1 154 ? -49.037 -18.592 64.423 1.00 82.56 154 ARG A N 1
ATOM 1162 C CA . ARG A 1 154 ? -49.036 -17.171 64.803 1.00 82.56 154 ARG A CA 1
ATOM 1163 C C . ARG A 1 154 ? -48.177 -16.351 63.846 1.00 82.56 154 ARG A C 1
ATOM 1165 O O . ARG A 1 154 ? -48.591 -15.270 63.440 1.00 82.56 154 ARG A O 1
ATOM 1172 N N . ASP A 1 155 ? -46.992 -16.843 63.509 1.00 75.19 155 ASP A N 1
ATOM 1173 C CA . ASP A 1 155 ? -46.057 -16.149 62.629 1.00 75.19 155 ASP A CA 1
ATOM 1174 C C . ASP A 1 155 ? -46.592 -16.135 61.182 1.00 75.19 155 ASP A C 1
ATOM 1176 O O . ASP A 1 155 ? -46.478 -15.118 60.503 1.00 75.19 155 ASP A O 1
ATOM 1180 N N . MET A 1 156 ? -47.311 -17.185 60.758 1.00 71.38 156 MET A N 1
ATOM 1181 C CA . MET A 1 156 ? -48.056 -17.229 59.493 1.00 71.38 156 MET A CA 1
ATOM 1182 C C . MET A 1 156 ? -49.208 -16.224 59.453 1.00 71.38 156 MET A C 1
ATOM 1184 O O . MET A 1 156 ? -49.330 -15.496 58.475 1.00 71.38 156 MET A O 1
ATOM 1188 N N . LEU A 1 157 ? -50.018 -16.122 60.511 1.00 78.44 157 LEU A N 1
ATOM 1189 C CA . LEU A 1 157 ? -51.097 -15.129 60.590 1.00 78.44 157 LEU A CA 1
ATOM 1190 C C . LEU A 1 157 ? -50.552 -13.696 60.592 1.00 78.44 157 LEU A C 1
ATOM 1192 O O . LEU A 1 157 ? -51.055 -12.848 59.865 1.00 78.44 157 LEU A O 1
ATOM 1196 N N . ARG A 1 158 ? -49.468 -13.439 61.335 1.00 78.50 158 ARG A N 1
ATOM 1197 C CA . ARG A 1 158 ? -48.785 -12.136 61.321 1.00 78.50 158 ARG A CA 1
ATOM 1198 C C . ARG A 1 158 ? -48.211 -11.796 59.950 1.00 78.50 158 ARG A C 1
ATOM 1200 O O . ARG A 1 158 ? -48.277 -10.640 59.544 1.00 78.50 158 ARG A O 1
ATOM 1207 N N . ALA A 1 159 ? -47.656 -12.780 59.243 1.00 70.56 159 ALA A N 1
ATOM 1208 C CA . ALA A 1 159 ? -47.210 -12.590 57.872 1.00 70.56 159 ALA A CA 1
ATOM 1209 C C . ALA A 1 159 ? -48.408 -12.280 56.961 1.00 70.56 159 ALA A C 1
ATOM 1211 O O . ALA A 1 159 ? -48.375 -11.283 56.254 1.00 70.56 159 ALA A O 1
ATOM 1212 N N . VAL A 1 160 ? -49.491 -13.060 57.011 1.00 74.94 160 VAL A N 1
ATOM 1213 C CA . VAL A 1 160 ? -50.702 -12.833 56.199 1.00 74.94 160 VAL A CA 1
ATOM 1214 C C . VAL A 1 160 ? -51.278 -11.428 56.407 1.00 74.94 160 VAL A C 1
ATOM 1216 O O . VAL A 1 160 ? -51.552 -10.739 55.423 1.00 74.94 160 VAL A O 1
ATOM 1219 N N . ASP A 1 161 ? -51.386 -10.968 57.656 1.00 77.69 161 ASP A N 1
ATOM 1220 C CA . ASP A 1 161 ? -51.841 -9.607 57.960 1.00 77.69 161 ASP A CA 1
ATOM 1221 C C . ASP A 1 161 ? -50.885 -8.554 57.387 1.00 77.69 161 ASP A C 1
ATOM 1223 O O . ASP A 1 161 ? -51.330 -7.602 56.745 1.00 77.69 161 ASP A O 1
ATOM 1227 N N . ALA A 1 162 ? -49.569 -8.743 57.536 1.00 77.56 162 ALA A N 1
ATOM 1228 C CA . ALA A 1 162 ? -48.581 -7.834 56.963 1.00 77.56 162 ALA A CA 1
ATOM 1229 C C . ALA A 1 162 ? -48.687 -7.773 55.429 1.00 77.56 162 ALA A C 1
ATOM 1231 O O . ALA A 1 162 ? -48.743 -6.681 54.876 1.00 77.56 162 ALA A O 1
ATOM 1232 N N . TRP A 1 163 ? -48.789 -8.915 54.743 1.00 81.88 163 TRP A N 1
ATOM 1233 C CA . TRP A 1 163 ? -48.893 -9.007 53.280 1.00 81.88 163 TRP A CA 1
ATOM 1234 C C . TRP A 1 163 ? -50.192 -8.414 52.715 1.00 81.88 163 TRP A C 1
ATOM 1236 O O . TRP A 1 163 ? -50.196 -7.940 51.579 1.00 81.88 163 TRP A O 1
ATOM 1246 N N . SER A 1 164 ? -51.276 -8.380 53.499 1.00 82.25 164 SER A N 1
ATOM 1247 C CA . SER A 1 164 ? -52.558 -7.799 53.071 1.00 82.25 164 SER A CA 1
ATOM 1248 C C . SER A 1 164 ? -52.501 -6.277 52.861 1.00 82.25 164 SER A C 1
ATOM 1250 O O . SER A 1 164 ? -53.201 -5.751 51.997 1.00 82.25 164 SER A O 1
ATOM 1252 N N . LEU A 1 165 ? -51.620 -5.588 53.596 1.00 84.44 165 LEU A N 1
ATOM 1253 C CA . LEU A 1 165 ? -51.461 -4.127 53.569 1.00 84.44 165 LEU A CA 1
ATOM 1254 C C . LEU A 1 165 ? -50.290 -3.658 52.695 1.00 84.44 165 LEU A C 1
ATOM 1256 O O . LEU A 1 165 ? -50.214 -2.492 52.321 1.00 84.44 165 LEU A O 1
ATOM 1260 N N . VAL A 1 166 ? -49.374 -4.553 52.321 1.00 86.06 166 VAL A N 1
ATOM 1261 C CA . VAL A 1 166 ? -48.132 -4.176 51.624 1.00 86.06 166 VAL A CA 1
ATOM 1262 C C . VAL A 1 166 ? -48.382 -3.512 50.278 1.00 86.06 166 VAL A C 1
ATOM 1264 O O . VAL A 1 166 ? -47.713 -2.535 49.957 1.00 86.06 166 VAL A O 1
ATOM 1267 N N . ARG A 1 167 ? -49.358 -3.990 49.499 1.00 86.38 167 ARG A N 1
ATOM 1268 C CA . ARG A 1 167 ? -49.663 -3.392 48.192 1.00 86.38 167 ARG A CA 1
ATOM 1269 C C . ARG A 1 167 ? -50.157 -1.949 48.342 1.00 86.38 167 ARG A C 1
ATOM 1271 O O . ARG A 1 167 ? -49.703 -1.087 47.595 1.00 86.38 167 ARG A O 1
ATOM 1278 N N . SER A 1 168 ? -51.030 -1.674 49.316 1.00 88.31 168 SER A N 1
ATOM 1279 C CA . SER A 1 168 ? -51.502 -0.310 49.587 1.00 88.31 168 SER A CA 1
ATOM 1280 C C . SER A 1 168 ? -50.396 0.573 50.162 1.00 88.31 168 SER A C 1
ATOM 1282 O O . SER A 1 168 ? -50.203 1.678 49.662 1.00 88.31 168 SER A O 1
ATOM 1284 N N . ASP A 1 169 ? -49.627 0.071 51.133 1.00 88.38 169 ASP A N 1
ATOM 1285 C CA . ASP A 1 169 ? -48.529 0.809 51.772 1.00 88.38 169 ASP A CA 1
ATOM 1286 C C . ASP A 1 169 ? -47.476 1.229 50.736 1.00 88.38 169 ASP A C 1
ATOM 1288 O O . ASP A 1 169 ? -47.117 2.401 50.643 1.00 88.38 169 ASP A O 1
ATOM 1292 N N . VAL A 1 170 ? -47.012 0.282 49.910 1.00 88.94 170 VAL A N 1
ATOM 1293 C CA . VAL A 1 170 ? -46.007 0.542 48.869 1.00 88.94 170 VAL A CA 1
ATOM 1294 C C . VAL A 1 170 ? -46.561 1.514 47.830 1.00 88.94 170 VAL A C 1
ATOM 1296 O O . VAL A 1 170 ? -45.876 2.473 47.494 1.00 88.94 170 VAL A O 1
ATOM 1299 N N . SER A 1 171 ? -47.810 1.352 47.382 1.00 87.75 171 SER A N 1
ATOM 1300 C CA . SER A 1 171 ? -48.416 2.297 46.432 1.00 87.75 171 SER A CA 1
ATOM 1301 C C . SER A 1 171 ? -48.520 3.727 46.984 1.00 87.75 171 SER A C 1
ATOM 1303 O O . SER A 1 171 ? -48.272 4.680 46.247 1.00 87.75 171 SER A O 1
ATOM 1305 N N . ALA A 1 172 ? -48.808 3.889 48.281 1.00 91.19 172 ALA A N 1
ATOM 1306 C CA . ALA A 1 172 ? -48.847 5.192 48.938 1.00 91.19 172 ALA A CA 1
ATOM 1307 C C . ALA A 1 172 ? -47.443 5.806 49.054 1.00 91.19 172 ALA A C 1
ATOM 1309 O O . ALA A 1 172 ? -47.243 6.964 48.694 1.00 91.19 172 ALA A O 1
ATOM 1310 N N . PHE A 1 173 ? -46.442 5.018 49.464 1.00 91.00 173 PHE A N 1
ATOM 1311 C CA . PHE A 1 173 ? -45.056 5.491 49.523 1.00 91.00 173 PHE A CA 1
ATOM 1312 C C . PHE A 1 173 ? -44.503 5.883 48.147 1.00 91.00 173 PHE A C 1
ATOM 1314 O O . PHE A 1 173 ? -43.734 6.840 48.058 1.00 91.00 173 PHE A O 1
ATOM 1321 N N . LEU A 1 174 ? -44.901 5.183 47.079 1.00 90.75 174 LEU A N 1
ATOM 1322 C CA . LEU A 1 174 ? -44.539 5.543 45.706 1.00 90.75 174 LEU A CA 1
ATOM 1323 C C . LEU A 1 174 ? -45.192 6.860 45.265 1.00 90.75 174 LEU A C 1
ATOM 1325 O O . LEU A 1 174 ? -44.517 7.683 44.650 1.00 90.75 174 LEU A O 1
ATOM 1329 N N . ALA A 1 175 ? -46.464 7.089 45.608 1.00 90.50 175 ALA A N 1
ATOM 1330 C CA . ALA A 1 175 ? -47.158 8.344 45.308 1.00 90.50 175 ALA A CA 1
ATOM 1331 C C . ALA A 1 175 ? -46.508 9.556 46.004 1.00 90.50 175 ALA A C 1
ATOM 1333 O O . ALA A 1 175 ? -46.399 10.624 45.405 1.00 90.50 175 ALA A O 1
ATOM 1334 N N . ASP A 1 176 ? -46.005 9.360 47.226 1.00 91.25 176 ASP A N 1
ATOM 1335 C CA . ASP A 1 176 ? -45.327 10.388 48.025 1.00 91.25 176 ASP A CA 1
ATOM 1336 C C . ASP A 1 176 ? -43.814 10.510 47.734 1.00 91.25 176 ASP A C 1
ATOM 1338 O O . ASP A 1 176 ? -43.106 11.238 48.433 1.00 91.25 176 ASP A O 1
ATOM 1342 N N . ALA A 1 177 ? -43.291 9.788 46.733 1.00 88.31 177 ALA A N 1
ATOM 1343 C CA . ALA A 1 177 ? -41.865 9.725 46.387 1.00 88.31 177 ALA A CA 1
ATOM 1344 C C . ALA A 1 177 ? -40.933 9.292 47.548 1.00 88.31 177 ALA A C 1
ATOM 1346 O O . ALA A 1 177 ? -39.738 9.600 47.560 1.00 88.31 177 ALA A O 1
ATOM 1347 N N . GLN A 1 178 ? -41.453 8.540 48.523 1.00 92.06 178 GLN A N 1
ATOM 1348 C CA . GLN A 1 178 ? -40.703 8.001 49.664 1.00 92.06 178 GLN A CA 1
ATOM 1349 C C . GLN A 1 178 ? -40.063 6.646 49.315 1.00 92.06 178 GLN A C 1
ATOM 1351 O O . GLN A 1 178 ? -40.363 5.613 49.919 1.00 92.06 178 GLN A O 1
ATOM 1356 N N . TYR A 1 179 ? -39.165 6.641 48.328 1.00 92.19 179 TYR A N 1
ATOM 1357 C CA . TYR A 1 179 ? -38.610 5.410 47.746 1.00 92.19 179 TYR A CA 1
ATOM 1358 C C . TYR A 1 179 ? -37.792 4.555 48.728 1.00 92.19 179 TYR A C 1
ATOM 1360 O O . TYR A 1 179 ? -37.844 3.329 48.665 1.00 92.19 179 TYR A O 1
ATOM 1368 N N . THR A 1 180 ? -37.081 5.178 49.673 1.00 91.06 180 THR A N 1
ATOM 1369 C CA . THR A 1 180 ? -36.317 4.478 50.725 1.00 91.06 180 THR A CA 1
ATOM 1370 C C . THR A 1 180 ? -37.221 3.655 51.632 1.00 91.06 180 THR A C 1
ATOM 1372 O O . THR A 1 180 ? -36.980 2.468 51.835 1.00 91.06 180 THR A O 1
ATOM 1375 N N . ARG A 1 181 ? -38.326 4.244 52.097 1.00 90.31 181 ARG A N 1
ATOM 1376 C CA . ARG A 1 181 ? -39.319 3.553 52.932 1.00 90.31 181 ARG A CA 1
ATOM 1377 C C . ARG A 1 181 ? -40.037 2.443 52.177 1.00 90.31 181 ARG A C 1
ATOM 1379 O O . ARG A 1 181 ? -40.284 1.383 52.748 1.00 90.31 181 ARG A O 1
ATOM 1386 N N . ALA A 1 182 ? -40.341 2.660 50.896 1.00 91.38 182 ALA A N 1
ATOM 1387 C CA . ALA A 1 182 ? -40.909 1.624 50.040 1.00 91.38 182 ALA A CA 1
ATOM 1388 C C . ALA A 1 182 ? -39.957 0.417 49.906 1.00 91.38 182 ALA A C 1
ATOM 1390 O O . ALA A 1 182 ? -40.384 -0.720 50.101 1.00 91.38 182 ALA A O 1
ATOM 1391 N N . ALA A 1 183 ? -38.664 0.656 49.656 1.00 91.19 183 ALA A N 1
ATOM 1392 C CA . ALA A 1 183 ? -37.648 -0.394 49.561 1.00 91.19 183 ALA A CA 1
ATOM 1393 C C . ALA A 1 183 ? -37.424 -1.142 50.885 1.00 91.19 183 ALA A C 1
ATOM 1395 O O . ALA A 1 183 ? -37.398 -2.372 50.901 1.00 91.19 183 ALA A O 1
ATOM 1396 N N . GLU A 1 184 ? -37.319 -0.428 52.009 1.00 91.19 184 GLU A N 1
ATOM 1397 C CA . GLU A 1 184 ? -37.202 -1.036 53.342 1.00 91.19 184 GLU A CA 1
ATOM 1398 C C . GLU A 1 184 ? -38.417 -1.908 53.676 1.00 91.19 184 GLU A C 1
ATOM 1400 O O . GLU A 1 184 ? -38.269 -3.012 54.211 1.00 91.19 184 GLU A O 1
ATOM 1405 N N . ARG A 1 185 ? -39.623 -1.442 53.323 1.00 89.62 185 ARG A N 1
ATOM 1406 C CA . ARG A 1 185 ? -40.862 -2.199 53.509 1.00 89.62 185 ARG A CA 1
ATOM 1407 C C . ARG A 1 185 ? -40.858 -3.478 52.680 1.00 89.62 185 ARG A C 1
ATOM 1409 O O . ARG A 1 185 ? -41.171 -4.528 53.235 1.00 89.62 185 ARG A O 1
ATOM 1416 N N . LEU A 1 186 ? -40.471 -3.414 51.405 1.00 89.81 186 LEU A N 1
ATOM 1417 C CA . LEU A 1 186 ? -40.356 -4.590 50.533 1.00 89.81 186 LEU A CA 1
ATOM 1418 C C . LEU A 1 186 ? -39.324 -5.589 51.068 1.00 89.81 186 LEU A C 1
ATOM 1420 O O . LEU A 1 186 ? -39.654 -6.759 51.249 1.00 89.81 186 LEU A O 1
ATOM 1424 N N . ARG A 1 187 ? -38.139 -5.119 51.471 1.00 89.31 187 ARG A N 1
ATOM 1425 C CA . ARG A 1 187 ? -37.096 -5.956 52.082 1.00 89.31 187 ARG A CA 1
ATOM 1426 C C . ARG A 1 187 ? -37.562 -6.635 53.373 1.00 89.31 187 ARG A C 1
ATOM 1428 O O . ARG A 1 187 ? -37.298 -7.816 53.587 1.00 89.31 187 ARG A O 1
ATOM 1435 N N . HIS A 1 188 ? -38.257 -5.913 54.254 1.00 86.81 188 HIS A N 1
ATOM 1436 C CA . HIS A 1 188 ? -38.802 -6.486 55.490 1.00 86.81 188 HIS A CA 1
ATOM 1437 C C . HIS A 1 188 ? -39.855 -7.563 55.193 1.00 86.81 188 HIS A C 1
ATOM 1439 O O . HIS A 1 188 ? -39.952 -8.580 55.881 1.00 86.81 188 HIS A O 1
ATOM 1445 N N . VAL A 1 189 ? -40.673 -7.331 54.172 1.00 85.88 189 VAL A N 1
ATOM 1446 C CA . VAL A 1 189 ? -41.738 -8.238 53.749 1.00 85.88 189 VAL A CA 1
ATOM 1447 C C . VAL A 1 189 ? -41.154 -9.490 53.089 1.00 85.88 189 VAL A C 1
ATOM 1449 O O . VAL A 1 189 ? -41.589 -10.595 53.408 1.00 85.88 189 VAL A O 1
ATOM 1452 N N . GLU A 1 190 ? -40.093 -9.363 52.297 1.00 86.88 190 GLU A N 1
ATOM 1453 C CA . GLU A 1 190 ? -39.309 -10.493 51.792 1.00 86.88 190 GLU A CA 1
ATOM 1454 C C . GLU A 1 190 ? -38.656 -11.297 52.928 1.00 86.88 190 GLU A C 1
ATOM 1456 O O . GLU A 1 190 ? -38.799 -12.519 52.985 1.00 86.88 190 GLU A O 1
ATOM 1461 N N . ALA A 1 191 ? -38.026 -10.627 53.900 1.00 85.69 191 ALA A N 1
ATOM 1462 C CA . ALA A 1 191 ? -37.436 -11.280 55.071 1.00 85.69 191 ALA A CA 1
ATOM 1463 C C . ALA A 1 191 ? -38.481 -12.038 55.910 1.00 85.69 191 ALA A C 1
ATOM 1465 O O . ALA A 1 191 ? -38.183 -13.093 56.473 1.00 85.69 191 ALA A O 1
ATOM 1466 N N . SER A 1 192 ? -39.727 -11.548 55.948 1.00 85.12 192 SER A N 1
ATOM 1467 C CA . SER A 1 192 ? -40.834 -12.236 56.621 1.00 85.12 192 SER A CA 1
ATOM 1468 C C . SER A 1 192 ? -41.197 -13.579 55.979 1.00 85.12 192 SER A C 1
ATOM 1470 O O . SER A 1 192 ? -41.810 -14.406 56.647 1.00 85.12 192 SER A O 1
ATOM 1472 N N . LEU A 1 193 ? -40.803 -13.827 54.719 1.00 82.25 193 LEU A N 1
ATOM 1473 C CA . LEU A 1 193 ? -41.026 -15.106 54.039 1.00 82.25 193 LEU A CA 1
ATOM 1474 C C . LEU A 1 193 ? -39.964 -16.171 54.354 1.00 82.25 193 LEU A C 1
ATOM 1476 O O . LEU A 1 193 ? -40.210 -17.348 54.102 1.00 82.25 193 LEU A O 1
ATOM 1480 N N . ALA A 1 194 ? -38.806 -15.787 54.901 1.00 80.56 194 ALA A N 1
ATOM 1481 C CA . ALA A 1 194 ? -37.682 -16.692 55.165 1.00 80.56 194 ALA A CA 1
ATOM 1482 C C . ALA A 1 194 ? -37.990 -17.883 56.108 1.00 80.56 194 ALA A C 1
ATOM 1484 O O . ALA A 1 194 ? -37.422 -18.952 55.889 1.00 80.56 194 ALA A O 1
ATOM 1485 N N . PRO A 1 195 ? -38.870 -17.765 57.127 1.00 80.25 195 PRO A N 1
ATOM 1486 C CA . PRO A 1 195 ? -39.217 -18.884 58.010 1.00 80.25 195 PRO A CA 1
ATOM 1487 C C . PRO A 1 195 ? -40.120 -19.953 57.373 1.00 80.25 195 PRO A C 1
ATOM 1489 O O . PRO A 1 195 ? -40.347 -20.993 57.994 1.00 80.25 195 PRO A O 1
ATOM 1492 N N . PHE A 1 196 ? -40.687 -19.696 56.189 1.00 77.81 196 PHE A N 1
ATOM 1493 C CA . PHE A 1 196 ? -41.655 -20.587 55.549 1.00 77.81 196 PHE A CA 1
ATOM 1494 C C . PHE A 1 196 ? -41.005 -21.488 54.499 1.00 77.81 196 PHE A C 1
ATOM 1496 O O . PHE A 1 196 ? -40.018 -21.125 53.861 1.00 77.81 196 PHE A O 1
ATOM 1503 N N . ASP A 1 197 ? -41.605 -22.661 54.285 1.00 78.50 197 ASP A N 1
ATOM 1504 C CA . ASP A 1 197 ? -41.177 -23.586 53.240 1.00 78.50 197 ASP A CA 1
ATOM 1505 C C . ASP A 1 197 ? -41.316 -22.936 51.853 1.00 78.50 197 ASP A C 1
ATOM 1507 O O . ASP A 1 197 ? -42.405 -22.505 51.444 1.00 78.50 197 ASP A O 1
ATOM 1511 N N . ALA A 1 198 ? -40.197 -22.886 51.129 1.00 74.12 198 ALA A N 1
ATOM 1512 C CA . ALA A 1 198 ? -40.106 -22.330 49.787 1.00 74.12 198 ALA A CA 1
ATOM 1513 C C . ALA A 1 198 ? -40.988 -23.080 48.774 1.00 74.12 198 ALA A C 1
ATOM 1515 O O . ALA A 1 198 ? -41.388 -22.479 47.781 1.00 74.12 198 ALA A O 1
ATOM 1516 N N . ALA A 1 199 ? -41.320 -24.352 49.033 1.00 76.12 199 ALA A N 1
ATOM 1517 C CA . ALA A 1 199 ? -42.193 -25.164 48.184 1.00 76.12 199 ALA A CA 1
ATOM 1518 C C . ALA A 1 199 ? -43.698 -24.915 48.417 1.00 76.12 199 ALA A C 1
ATOM 1520 O O . ALA A 1 199 ? -44.542 -25.511 47.747 1.00 76.12 199 ALA A O 1
ATOM 1521 N N . SER A 1 200 ? -44.070 -24.055 49.371 1.00 82.50 200 SER A N 1
ATOM 1522 C CA . SER A 1 200 ? -45.478 -23.774 49.648 1.00 82.50 200 SER A CA 1
ATOM 1523 C C . SER A 1 200 ? -46.106 -22.851 48.590 1.00 82.50 200 SER A C 1
ATOM 1525 O O . SER A 1 200 ? -45.588 -21.779 48.274 1.00 82.50 200 SER A O 1
ATOM 1527 N N . ALA A 1 201 ? -47.300 -23.214 48.107 1.00 81.25 201 ALA A N 1
ATOM 1528 C CA . ALA A 1 201 ? -48.057 -22.425 47.124 1.00 81.25 201 ALA A CA 1
ATOM 1529 C C . ALA A 1 201 ? -48.388 -20.991 47.601 1.00 81.25 201 ALA A C 1
ATOM 1531 O O . ALA A 1 201 ? -48.622 -20.088 46.796 1.00 81.25 201 ALA A O 1
ATOM 1532 N N . TYR A 1 202 ? -48.417 -20.769 48.920 1.00 79.62 202 TYR A N 1
ATOM 1533 C CA . TYR A 1 202 ? -48.570 -19.441 49.513 1.00 79.62 202 TYR A CA 1
ATOM 1534 C C . TYR A 1 202 ? -47.320 -18.574 49.297 1.00 79.62 202 TYR A C 1
ATOM 1536 O O . TYR A 1 202 ? -47.444 -17.453 48.806 1.00 79.62 202 TYR A O 1
ATOM 1544 N N . VAL A 1 203 ? -46.125 -19.090 49.612 1.00 81.12 203 VAL A N 1
ATOM 1545 C CA . VAL A 1 203 ? -44.856 -18.362 49.438 1.00 81.12 203 VAL A CA 1
ATOM 1546 C C . VAL A 1 203 ? -44.608 -18.053 47.964 1.00 81.12 203 VAL A C 1
ATOM 1548 O O . VAL A 1 203 ? -44.205 -16.940 47.643 1.00 81.12 203 VAL A O 1
ATOM 1551 N N . GLU A 1 204 ? -44.921 -18.981 47.059 1.00 83.31 204 GLU A N 1
ATOM 1552 C CA . GLU A 1 204 ? -44.815 -18.759 45.613 1.00 83.31 204 GLU A CA 1
ATOM 1553 C C . GLU A 1 204 ? -45.697 -17.589 45.140 1.00 83.31 204 GLU A C 1
ATOM 1555 O O . GLU A 1 204 ? -45.233 -16.687 44.437 1.00 83.31 204 GLU A O 1
ATOM 1560 N N . ARG A 1 205 ? -46.956 -17.536 45.599 1.00 84.00 205 ARG A N 1
ATOM 1561 C CA . ARG A 1 205 ? -47.873 -16.429 45.287 1.00 84.00 205 ARG A CA 1
ATOM 1562 C C . ARG A 1 205 ? -47.372 -15.093 45.840 1.00 84.00 205 ARG A C 1
ATOM 1564 O O . ARG A 1 205 ? -47.431 -14.093 45.129 1.00 84.00 205 ARG A O 1
ATOM 1571 N N . GLN A 1 206 ? -46.875 -15.066 47.077 1.00 86.00 206 GLN A N 1
ATOM 1572 C CA . GLN A 1 206 ? -46.372 -13.830 47.687 1.00 86.00 206 GLN A CA 1
ATOM 1573 C C . GLN A 1 206 ? -45.058 -13.358 47.055 1.00 86.00 206 GLN A C 1
ATOM 1575 O O . GLN A 1 206 ? -44.884 -12.163 46.844 1.00 86.00 206 GLN A O 1
ATOM 1580 N N . ARG A 1 207 ? -44.169 -14.271 46.646 1.00 86.81 207 ARG A N 1
ATOM 1581 C CA . ARG A 1 207 ? -42.964 -13.926 45.871 1.00 86.81 207 ARG A CA 1
ATOM 1582 C C . ARG A 1 207 ? -43.301 -13.304 44.520 1.00 86.81 207 ARG A C 1
ATOM 1584 O O . ARG A 1 207 ? -42.624 -12.371 44.102 1.00 86.81 207 ARG A O 1
ATOM 1591 N N . ARG A 1 208 ? -44.368 -13.762 43.859 1.00 88.06 208 ARG A N 1
ATOM 1592 C CA . ARG A 1 208 ? -44.859 -13.125 42.630 1.00 88.06 208 ARG A CA 1
ATOM 1593 C C . ARG A 1 208 ? -45.344 -11.696 42.886 1.00 88.06 208 ARG A C 1
ATOM 1595 O O . ARG A 1 208 ? -44.959 -10.794 42.154 1.00 88.06 208 ARG A O 1
ATOM 1602 N N . VAL A 1 209 ? -46.135 -11.480 43.940 1.00 87.94 209 VAL A N 1
ATOM 1603 C CA . VAL A 1 209 ? -46.593 -10.133 44.331 1.00 87.94 209 VAL A CA 1
ATOM 1604 C C . VAL A 1 209 ? -45.419 -9.233 44.719 1.00 87.94 209 VAL A C 1
ATOM 1606 O O . VAL A 1 209 ? -45.402 -8.065 44.350 1.00 87.94 209 VAL A O 1
ATOM 1609 N N . HIS A 1 210 ? -44.419 -9.772 45.421 1.00 89.75 210 HIS A N 1
ATOM 1610 C CA . HIS A 1 210 ? -43.179 -9.059 45.712 1.00 89.75 210 HIS A CA 1
ATOM 1611 C C . HIS A 1 210 ? -42.495 -8.606 44.427 1.00 89.75 210 HIS A C 1
ATOM 1613 O O . HIS A 1 210 ? -42.236 -7.422 44.274 1.00 89.75 210 HIS A O 1
ATOM 1619 N N . ALA A 1 211 ? -42.270 -9.519 43.480 1.00 89.19 211 ALA A N 1
ATOM 1620 C CA . ALA A 1 211 ? -41.629 -9.198 42.210 1.00 89.19 211 ALA A CA 1
ATOM 1621 C C . ALA A 1 211 ? -42.390 -8.119 41.416 1.00 89.19 211 ALA A C 1
ATOM 1623 O O . ALA A 1 211 ? -41.758 -7.229 40.854 1.00 89.19 211 ALA A O 1
ATOM 1624 N N . GLU A 1 212 ? -43.729 -8.153 41.415 1.00 92.12 212 GLU A N 1
ATOM 1625 C CA . GLU A 1 212 ? -44.566 -7.095 40.824 1.00 92.12 212 GLU A CA 1
ATOM 1626 C C . GLU A 1 212 ? -44.320 -5.734 41.498 1.00 92.12 212 GLU A C 1
ATOM 1628 O O . GLU A 1 212 ? -44.059 -4.747 40.819 1.00 92.12 212 GLU A O 1
ATOM 1633 N N . LEU A 1 213 ? -44.324 -5.675 42.833 1.00 91.12 213 LEU A N 1
ATOM 1634 C CA . LEU A 1 213 ? -44.106 -4.422 43.567 1.00 91.12 213 LEU A CA 1
ATOM 1635 C C . LEU A 1 213 ? -42.664 -3.904 43.469 1.00 91.12 213 LEU A C 1
ATOM 1637 O O . LEU A 1 213 ? -42.441 -2.695 43.460 1.00 91.12 213 LEU A O 1
ATOM 1641 N N . VAL A 1 214 ? -41.684 -4.806 43.383 1.00 91.88 214 VAL A N 1
ATOM 1642 C CA . VAL A 1 214 ? -40.289 -4.460 43.086 1.00 91.88 214 VAL A CA 1
ATOM 1643 C C . VAL A 1 214 ? -40.191 -3.845 41.693 1.00 91.88 214 VAL A C 1
ATOM 1645 O O . VAL A 1 214 ? -39.541 -2.816 41.531 1.00 91.88 214 VAL A O 1
ATOM 1648 N N . HIS A 1 215 ? -40.865 -4.427 40.700 1.00 92.50 215 HIS A N 1
ATOM 1649 C CA . HIS A 1 215 ? -40.927 -3.874 39.350 1.00 92.50 215 HIS A CA 1
ATOM 1650 C C . HIS A 1 215 ? -41.571 -2.478 39.329 1.00 92.50 215 HIS A C 1
ATOM 1652 O O . HIS A 1 215 ? -41.009 -1.566 38.721 1.00 92.50 215 HIS A O 1
ATOM 1658 N N . ASP A 1 216 ? -42.678 -2.278 40.053 1.00 91.69 216 ASP A N 1
ATOM 1659 C CA . ASP A 1 216 ? -43.342 -0.974 40.183 1.00 91.69 216 ASP A CA 1
ATOM 1660 C C . ASP A 1 216 ? -42.424 0.077 40.839 1.00 91.69 216 ASP A C 1
ATOM 1662 O O . ASP A 1 216 ? -42.329 1.212 40.360 1.00 91.69 216 ASP A O 1
ATOM 1666 N N . LEU A 1 217 ? -41.689 -0.300 41.896 1.00 92.56 217 LEU A N 1
ATOM 1667 C CA . LEU A 1 217 ? -40.694 0.565 42.539 1.00 92.56 217 LEU A CA 1
ATOM 1668 C C . LEU A 1 217 ? -39.556 0.930 41.577 1.00 92.56 217 LEU A C 1
ATOM 1670 O O . LEU A 1 217 ? -39.201 2.104 41.475 1.00 92.56 217 LEU A O 1
ATOM 1674 N N . VAL A 1 218 ? -38.995 -0.045 40.855 1.00 93.00 218 VAL A N 1
ATOM 1675 C CA . VAL A 1 218 ? -37.936 0.193 39.860 1.00 93.00 218 VAL A CA 1
ATOM 1676 C C . VAL A 1 218 ? -38.428 1.153 38.774 1.00 93.00 218 VAL A C 1
ATOM 1678 O O . VAL A 1 218 ? -37.724 2.105 38.427 1.00 93.00 218 VAL A O 1
ATOM 1681 N N . HIS A 1 219 ? -39.655 0.970 38.278 1.00 93.50 219 HIS A N 1
ATOM 1682 C CA . HIS A 1 219 ? -40.260 1.876 37.302 1.00 93.50 219 HIS A CA 1
ATOM 1683 C C . HIS A 1 219 ? -40.436 3.299 37.840 1.00 93.50 219 HIS A C 1
ATOM 1685 O O . HIS A 1 219 ? -40.176 4.255 37.108 1.00 93.50 219 HIS A O 1
ATOM 1691 N N . ALA A 1 220 ? -40.832 3.454 39.104 1.00 92.00 220 ALA A N 1
ATOM 1692 C CA . ALA A 1 220 ? -41.000 4.760 39.737 1.00 92.00 220 ALA A CA 1
ATOM 1693 C C . ALA A 1 220 ? -39.660 5.473 40.015 1.00 92.00 220 ALA A C 1
ATOM 1695 O O . ALA A 1 220 ? -39.569 6.691 39.864 1.00 92.00 220 ALA A O 1
ATOM 1696 N N . VAL A 1 221 ? -38.609 4.727 40.377 1.00 93.25 221 VAL A N 1
ATOM 1697 C CA . VAL A 1 221 ? -37.263 5.259 40.681 1.00 93.25 221 VAL A CA 1
ATOM 1698 C C . VAL A 1 221 ? -36.452 5.566 39.415 1.00 93.25 221 VAL A C 1
ATOM 1700 O O . VAL A 1 221 ? -35.578 6.432 39.440 1.00 93.25 221 VAL A O 1
ATOM 1703 N N . THR A 1 222 ? -36.757 4.928 38.281 1.00 93.00 222 THR A N 1
ATOM 1704 C CA . THR A 1 222 ? -35.998 5.100 37.028 1.00 93.00 222 THR A CA 1
ATOM 1705 C C . THR A 1 222 ? -35.960 6.560 36.527 1.00 93.00 222 THR A C 1
ATOM 1707 O O . THR A 1 222 ? -34.860 7.083 36.341 1.00 93.00 222 THR A O 1
ATOM 1710 N N . PRO A 1 223 ? -37.088 7.281 36.340 1.00 93.88 223 PRO A N 1
ATOM 1711 C CA . PRO A 1 223 ? -37.059 8.676 35.884 1.00 93.88 223 PRO A CA 1
ATOM 1712 C C . PRO A 1 223 ? -36.296 9.657 36.798 1.00 93.88 223 PRO A C 1
ATOM 1714 O O . PRO A 1 223 ? -35.504 10.447 36.272 1.00 93.88 223 PRO A O 1
ATOM 1717 N N . PRO A 1 224 ? -36.488 9.663 38.137 1.00 92.31 224 PRO A N 1
ATOM 1718 C CA . PRO A 1 224 ? -35.734 10.558 39.011 1.00 92.31 224 PRO A CA 1
ATOM 1719 C C . PRO A 1 224 ? -34.247 10.192 39.086 1.00 92.31 224 PRO A C 1
ATOM 1721 O O . PRO A 1 224 ? -33.426 11.106 39.155 1.00 92.31 224 PRO A O 1
ATOM 1724 N N . LEU A 1 225 ? -33.889 8.906 38.985 1.00 91.75 225 LEU A N 1
ATOM 1725 C CA . LEU A 1 225 ? -32.496 8.470 38.879 1.00 91.75 225 LEU A CA 1
ATOM 1726 C C . LEU A 1 225 ? -31.833 9.006 37.603 1.00 91.75 225 LEU A C 1
ATOM 1728 O O . LEU A 1 225 ? -30.783 9.638 37.686 1.00 91.75 225 LEU A O 1
ATOM 1732 N N . VAL A 1 226 ? -32.455 8.824 36.432 1.00 93.12 226 VAL A N 1
ATOM 1733 C CA . VAL A 1 226 ? -31.924 9.331 35.150 1.00 93.12 226 VAL A CA 1
ATOM 1734 C C . VAL A 1 226 ? -31.723 10.848 35.202 1.00 93.12 226 VAL A C 1
ATOM 1736 O O . VAL A 1 226 ? -30.689 11.355 34.769 1.00 93.12 226 VAL A O 1
ATOM 1739 N N . ARG A 1 227 ? -32.675 11.590 35.784 1.00 92.69 227 ARG A N 1
ATOM 1740 C CA . ARG A 1 227 ? -32.538 13.042 35.974 1.00 92.69 227 ARG A CA 1
ATOM 1741 C C . ARG A 1 227 ? -31.370 13.391 36.900 1.00 92.69 227 ARG A C 1
ATOM 1743 O O . ARG A 1 227 ? -30.558 14.230 36.535 1.00 92.69 227 ARG A O 1
ATOM 1750 N N . ALA A 1 228 ? -31.242 12.717 38.043 1.00 91.12 228 ALA A N 1
ATOM 1751 C CA . ALA A 1 228 ? -30.134 12.949 38.971 1.00 91.12 228 ALA A CA 1
ATOM 1752 C C . ALA A 1 228 ? -28.762 12.678 38.327 1.00 91.12 228 ALA A C 1
ATOM 1754 O O . ALA A 1 228 ? -27.820 13.432 38.561 1.00 91.12 228 ALA A O 1
ATOM 1755 N N . VAL A 1 229 ? -28.659 11.652 37.471 1.00 89.06 229 VAL A N 1
ATOM 1756 C CA . VAL A 1 229 ? -27.434 11.338 36.714 1.00 89.06 229 VAL A CA 1
ATOM 1757 C C . VAL A 1 229 ? -27.116 12.413 35.667 1.00 89.06 229 VAL A C 1
ATOM 1759 O O . VAL A 1 229 ? -25.950 12.786 35.520 1.00 89.06 229 VAL A O 1
ATOM 1762 N N . ARG A 1 230 ? -28.126 12.944 34.962 1.00 90.06 230 ARG A N 1
ATOM 1763 C CA . ARG A 1 230 ? -27.951 14.053 34.002 1.00 90.06 230 ARG A CA 1
ATOM 1764 C C . ARG A 1 230 ? -27.516 15.348 34.684 1.00 90.06 230 ARG A C 1
ATOM 1766 O O . ARG A 1 230 ? -26.605 16.009 34.195 1.00 90.06 230 ARG A O 1
ATOM 1773 N N . ASP A 1 231 ? -28.119 15.659 35.826 1.00 89.69 231 ASP A N 1
ATOM 1774 C CA . ASP A 1 231 ? -27.839 16.872 36.599 1.00 89.69 231 ASP A CA 1
ATOM 1775 C C . ASP A 1 231 ? -26.574 16.739 37.472 1.00 89.69 231 ASP A C 1
ATOM 1777 O O . ASP A 1 231 ? -26.200 17.676 38.177 1.00 89.69 231 ASP A O 1
ATOM 1781 N N . THR A 1 232 ? -25.890 15.587 37.440 1.00 86.62 232 THR A N 1
ATOM 1782 C CA . THR A 1 232 ? -24.711 15.268 38.272 1.00 86.62 232 THR A CA 1
ATOM 1783 C C . THR A 1 232 ? -24.952 15.447 39.780 1.00 86.62 232 THR A C 1
ATOM 1785 O O . THR A 1 232 ? -24.053 15.810 40.536 1.00 86.62 232 THR A O 1
ATOM 1788 N N . HIS A 1 233 ? -26.175 15.175 40.243 1.00 89.44 233 HIS A N 1
ATOM 1789 C CA . HIS A 1 233 ? -26.555 15.319 41.647 1.00 89.44 233 HIS A CA 1
ATOM 1790 C C . HIS A 1 233 ? -26.157 14.078 42.466 1.00 89.44 233 HIS A C 1
ATOM 1792 O O . HIS A 1 233 ? -26.918 13.114 42.563 1.00 89.44 233 HIS A O 1
ATOM 1798 N N . ILE A 1 234 ? -24.956 14.115 43.057 1.00 85.12 234 ILE A N 1
ATOM 1799 C CA . ILE A 1 234 ? -24.308 12.978 43.741 1.00 85.12 234 ILE A CA 1
ATOM 1800 C C . ILE A 1 234 ? -25.194 12.371 44.840 1.00 85.12 234 ILE A C 1
ATOM 1802 O O . ILE A 1 234 ? -25.408 11.160 44.840 1.00 85.12 234 ILE A O 1
ATOM 1806 N N . ASP A 1 235 ? -25.762 13.194 45.726 1.00 85.94 235 ASP A N 1
ATOM 1807 C CA . ASP A 1 235 ? -26.571 12.714 46.859 1.00 85.94 235 ASP A CA 1
ATOM 1808 C C . ASP A 1 235 ? -27.817 11.943 46.396 1.00 85.94 235 ASP A C 1
ATOM 1810 O O . ASP A 1 235 ? -28.155 10.891 46.941 1.00 85.94 235 ASP A O 1
ATOM 1814 N N . GLY A 1 236 ? -28.474 12.431 45.339 1.00 86.69 236 GLY A N 1
ATOM 1815 C CA . GLY A 1 236 ? -29.604 11.743 44.720 1.00 86.69 236 GLY A CA 1
ATOM 1816 C C . GLY A 1 236 ? -29.197 10.420 44.075 1.00 86.69 236 GLY A C 1
ATOM 1817 O O . GLY A 1 236 ? -29.871 9.414 44.274 1.00 86.69 236 GLY A O 1
ATOM 1818 N N . ILE A 1 237 ? -28.076 10.394 43.345 1.00 87.94 237 ILE A N 1
ATOM 1819 C CA . ILE A 1 237 ? -27.553 9.175 42.705 1.00 87.94 237 ILE A CA 1
ATOM 1820 C C . ILE A 1 237 ? -27.270 8.096 43.757 1.00 87.94 237 ILE A C 1
ATOM 1822 O O . ILE A 1 237 ? -27.716 6.963 43.586 1.00 87.94 237 ILE A O 1
ATOM 1826 N N . LEU A 1 238 ? -26.584 8.449 44.849 1.00 86.75 238 LEU A N 1
ATOM 1827 C CA . LEU A 1 238 ? -26.276 7.530 45.948 1.00 86.75 238 LEU A CA 1
ATOM 1828 C C . LEU A 1 238 ? -27.549 7.028 46.637 1.00 86.75 238 LEU A C 1
ATOM 1830 O O . LEU A 1 238 ? -27.719 5.825 46.813 1.00 86.75 238 LEU A O 1
ATOM 1834 N N . SER A 1 239 ? -28.491 7.928 46.938 1.00 89.38 239 SER A N 1
ATOM 1835 C CA . SER A 1 239 ? -29.759 7.553 47.570 1.00 89.38 239 SER A CA 1
ATOM 1836 C C . SER A 1 239 ? -30.573 6.579 46.710 1.00 89.38 239 SER A C 1
ATOM 1838 O O . SER A 1 239 ? -31.070 5.575 47.221 1.00 89.38 239 SER A O 1
ATOM 1840 N N . TYR A 1 240 ? -30.688 6.822 45.401 1.00 90.19 240 TYR A N 1
ATOM 1841 C CA . TYR A 1 240 ? -31.395 5.914 44.494 1.00 90.19 240 TYR A CA 1
ATOM 1842 C C . TYR A 1 240 ? -30.637 4.597 44.266 1.00 90.19 240 TYR A C 1
ATOM 1844 O O . TYR A 1 240 ? -31.272 3.549 44.128 1.00 90.19 240 TYR A O 1
ATOM 1852 N N . ALA A 1 241 ? -29.300 4.619 44.274 1.00 86.19 241 ALA A N 1
ATOM 1853 C CA . ALA A 1 241 ? -28.479 3.411 44.217 1.00 86.19 241 ALA A CA 1
ATOM 1854 C C . ALA A 1 241 ? -28.692 2.523 45.453 1.00 86.19 241 ALA A C 1
ATOM 1856 O O . ALA A 1 241 ? -28.854 1.310 45.311 1.00 86.19 241 ALA A O 1
ATOM 1857 N N . ASP A 1 242 ? -28.764 3.117 46.647 1.00 87.50 242 ASP A N 1
ATOM 1858 C CA . ASP A 1 242 ? -29.033 2.404 47.899 1.00 87.50 242 ASP A CA 1
ATOM 1859 C C . ASP A 1 242 ? -30.441 1.797 47.916 1.00 87.50 242 ASP A C 1
ATOM 1861 O O . ASP A 1 242 ? -30.614 0.652 48.338 1.00 87.50 242 ASP A O 1
ATOM 1865 N N . VAL A 1 243 ? -31.445 2.518 47.401 1.00 90.38 243 VAL A N 1
ATOM 1866 C CA . VAL A 1 243 ? -32.822 2.014 47.234 1.00 90.38 243 VAL A CA 1
ATOM 1867 C C . VAL A 1 243 ? -32.844 0.761 46.356 1.00 90.38 243 VAL A C 1
ATOM 1869 O O . VAL A 1 243 ? -33.440 -0.244 46.740 1.00 90.38 243 VAL A O 1
ATOM 1872 N N . LEU A 1 244 ? -32.174 0.793 45.200 1.00 88.44 244 LEU A N 1
ATOM 1873 C CA . LEU A 1 244 ? -32.119 -0.341 44.272 1.00 88.44 244 LEU A CA 1
ATOM 1874 C C . LEU A 1 244 ? -31.295 -1.510 44.837 1.00 88.44 244 LEU A C 1
ATOM 1876 O O . LEU A 1 244 ? -31.700 -2.668 44.713 1.00 88.44 244 LEU A O 1
ATOM 1880 N N . ALA A 1 245 ? -30.188 -1.228 45.527 1.00 86.94 245 ALA A N 1
ATOM 1881 C CA . ALA A 1 245 ? -29.392 -2.242 46.215 1.00 86.94 245 ALA A CA 1
ATOM 1882 C C . ALA A 1 245 ? -30.166 -2.918 47.362 1.00 86.94 245 ALA A C 1
ATOM 1884 O O . ALA A 1 245 ? -30.061 -4.134 47.530 1.00 86.94 245 ALA A O 1
ATOM 1885 N N . CYS A 1 246 ? -30.990 -2.173 48.112 1.00 88.31 246 CYS A N 1
ATOM 1886 C CA . CYS A 1 246 ? -31.819 -2.715 49.196 1.00 88.31 246 CYS A CA 1
ATOM 1887 C C . CYS A 1 246 ? -32.818 -3.785 48.734 1.00 88.31 246 CYS A C 1
ATOM 1889 O O . CYS A 1 246 ? -33.203 -4.631 49.539 1.00 88.31 246 CYS A O 1
ATOM 1891 N N . VAL A 1 247 ? -33.220 -3.749 47.462 1.00 88.31 247 VAL A N 1
ATOM 1892 C CA . VAL A 1 247 ? -34.197 -4.666 46.853 1.00 88.31 247 VAL A CA 1
ATOM 1893 C C . VAL A 1 247 ? -33.506 -5.693 45.933 1.00 88.31 247 VAL A C 1
ATOM 1895 O O . VAL A 1 247 ? -34.153 -6.446 45.212 1.00 88.31 247 VAL A O 1
ATOM 1898 N N . GLY A 1 248 ? -32.168 -5.742 45.937 1.00 83.81 248 GLY A N 1
ATOM 1899 C CA . GLY A 1 248 ? -31.401 -6.688 45.123 1.00 83.81 248 GLY A CA 1
ATOM 1900 C C . GLY A 1 248 ? -31.415 -6.390 43.618 1.00 83.81 248 GLY A C 1
ATOM 1901 O O . GLY A 1 248 ? -31.231 -7.306 42.828 1.00 83.81 248 GLY A O 1
ATOM 1902 N N . GLN A 1 249 ? -31.643 -5.135 43.210 1.00 87.88 249 GLN A N 1
ATOM 1903 C CA . GLN A 1 249 ? -31.678 -4.676 41.810 1.00 87.88 249 GLN A CA 1
ATOM 1904 C C . GLN A 1 249 ? -30.489 -3.751 41.480 1.00 87.88 249 GLN A C 1
ATOM 1906 O O . GLN A 1 249 ? -30.642 -2.734 40.803 1.00 87.88 249 GLN A O 1
ATOM 1911 N N . ALA A 1 250 ? -29.292 -4.067 41.984 1.00 82.56 250 ALA A N 1
ATOM 1912 C CA . ALA A 1 250 ? -28.094 -3.247 41.769 1.00 82.56 250 ALA A CA 1
ATOM 1913 C C . ALA A 1 250 ? -27.714 -3.145 40.278 1.00 82.56 250 ALA A C 1
ATOM 1915 O O . ALA A 1 250 ? -27.349 -2.082 39.797 1.00 82.56 250 ALA A O 1
ATOM 1916 N N . ASP A 1 251 ? -27.896 -4.219 39.523 1.00 82.81 251 ASP A N 1
ATOM 1917 C CA . ASP A 1 251 ? -27.564 -4.338 38.099 1.00 82.81 251 ASP A CA 1
ATOM 1918 C C . ASP A 1 251 ? -28.410 -3.398 37.212 1.00 82.81 251 ASP A C 1
ATOM 1920 O O . ASP A 1 251 ? -27.963 -2.919 36.162 1.00 82.81 251 ASP A O 1
ATOM 1924 N N . VAL A 1 252 ? -29.631 -3.077 37.655 1.00 87.44 252 VAL A N 1
ATOM 1925 C CA . VAL A 1 252 ? -30.499 -2.094 36.992 1.00 87.44 252 VAL A CA 1
ATOM 1926 C C . VAL A 1 252 ? -29.919 -0.687 37.128 1.00 87.44 252 VAL A C 1
ATOM 1928 O O . VAL A 1 252 ? -29.945 0.078 36.164 1.00 87.44 252 VAL A O 1
ATOM 1931 N N . PHE A 1 253 ? -29.347 -0.351 38.289 1.00 87.12 253 PHE A N 1
ATOM 1932 C CA . PHE A 1 253 ? -28.651 0.921 38.485 1.00 87.12 253 PHE A CA 1
ATOM 1933 C C . PHE A 1 253 ? -27.443 1.037 37.552 1.00 87.12 253 PHE A C 1
ATOM 1935 O O . PHE A 1 253 ? -27.331 2.042 36.853 1.00 87.12 253 PHE A O 1
ATOM 1942 N N . ASP A 1 254 ? -26.601 0.002 37.470 1.00 82.94 254 ASP A N 1
ATOM 1943 C CA . ASP A 1 254 ? -25.429 -0.037 36.583 1.00 82.94 254 ASP A CA 1
ATOM 1944 C C . ASP A 1 254 ? -25.839 0.223 35.120 1.00 82.94 254 ASP A C 1
ATOM 1946 O O . ASP A 1 254 ? -25.250 1.054 34.421 1.00 82.94 254 ASP A O 1
ATOM 1950 N N . THR A 1 255 ? -26.906 -0.440 34.666 1.00 85.94 255 THR A N 1
ATOM 1951 C CA . THR A 1 255 ? -27.432 -0.304 33.300 1.00 85.94 255 THR A CA 1
ATOM 1952 C C . THR A 1 255 ? -27.990 1.096 33.037 1.00 85.94 255 THR A C 1
ATOM 1954 O O . THR A 1 255 ? -27.679 1.707 32.017 1.00 85.94 255 THR A O 1
ATOM 1957 N N . LEU A 1 256 ? -28.798 1.636 33.953 1.00 88.06 256 LEU A N 1
ATOM 1958 C CA . LEU A 1 256 ? -29.398 2.965 33.800 1.00 88.06 256 LEU A CA 1
ATOM 1959 C C . LEU A 1 256 ? -28.352 4.076 33.881 1.00 88.06 256 LEU A C 1
ATOM 1961 O O . LEU A 1 256 ? -28.405 5.028 33.101 1.00 88.06 256 LEU A O 1
ATOM 1965 N N . TYR A 1 257 ? -27.390 3.951 34.794 1.00 87.00 257 TYR A N 1
ATOM 1966 C CA . TYR A 1 257 ? -26.289 4.893 34.930 1.00 87.00 257 TYR A CA 1
ATOM 1967 C C . TYR A 1 257 ? -25.455 4.914 33.649 1.00 87.00 257 TYR A C 1
ATOM 1969 O O . TYR A 1 257 ? -25.320 5.968 33.029 1.00 87.00 257 TYR A O 1
ATOM 1977 N N . THR A 1 258 ? -24.946 3.759 33.208 1.00 85.12 258 THR A N 1
ATOM 1978 C CA . THR A 1 258 ? -24.111 3.672 31.997 1.00 85.12 258 THR A CA 1
ATOM 1979 C C . THR A 1 258 ? -24.862 4.130 30.747 1.00 85.12 258 THR A C 1
ATOM 1981 O O . THR A 1 258 ? -24.311 4.908 29.969 1.00 85.12 258 THR A O 1
ATOM 1984 N N . ALA A 1 259 ? -26.136 3.752 30.585 1.00 88.31 259 ALA A N 1
ATOM 1985 C CA . ALA A 1 259 ? -26.969 4.214 29.475 1.00 88.31 259 ALA A CA 1
ATOM 1986 C C . ALA A 1 259 ? -27.155 5.740 29.480 1.00 88.31 259 ALA A C 1
ATOM 1988 O O . ALA A 1 259 ? -27.014 6.370 28.434 1.00 88.31 259 ALA A O 1
ATOM 1989 N N . THR A 1 260 ? -27.413 6.342 30.646 1.00 90.56 260 THR A N 1
ATOM 1990 C CA . THR A 1 260 ? -27.607 7.797 30.771 1.00 90.56 260 THR A CA 1
ATOM 1991 C C . THR A 1 260 ? -26.311 8.560 30.491 1.00 90.56 260 THR A C 1
ATOM 1993 O O . THR A 1 260 ? -26.324 9.569 29.790 1.00 90.56 260 THR A O 1
ATOM 1996 N N . ARG A 1 261 ? -25.164 8.075 30.988 1.00 88.38 261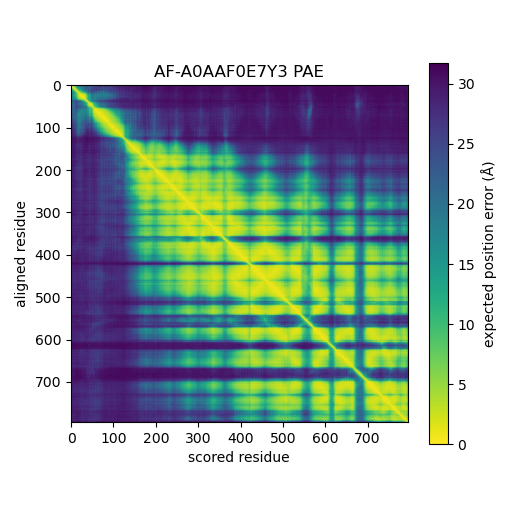 ARG A N 1
ATOM 1997 C CA . ARG A 1 261 ? -23.855 8.700 30.721 1.00 88.38 261 ARG A CA 1
ATOM 1998 C C . ARG A 1 261 ? -23.442 8.574 29.250 1.00 88.38 261 ARG A C 1
ATOM 2000 O O . ARG A 1 261 ? -22.858 9.504 28.693 1.00 88.38 261 ARG A O 1
ATOM 2007 N N . ALA A 1 262 ? -23.814 7.476 28.593 1.00 90.50 262 ALA A N 1
ATOM 2008 C CA . ALA A 1 262 ? -23.564 7.261 27.171 1.00 90.50 262 ALA A CA 1
ATOM 2009 C C . ALA A 1 262 ? -24.367 8.204 26.250 1.00 90.50 262 ALA A C 1
ATOM 2011 O O . ALA A 1 262 ? -23.960 8.400 25.103 1.00 90.50 262 ALA A O 1
ATOM 2012 N N . GLU A 1 263 ? -25.463 8.827 26.713 1.00 91.56 263 GLU A N 1
ATOM 2013 C CA . GLU A 1 263 ? -26.325 9.694 25.885 1.00 91.56 263 GLU A CA 1
ATOM 2014 C C . GLU A 1 263 ? -25.550 10.843 25.225 1.00 91.56 263 GLU A C 1
ATOM 2016 O O . GLU A 1 263 ? -25.745 11.121 24.040 1.00 91.56 263 GLU A O 1
ATOM 2021 N N . ALA A 1 264 ? -24.637 11.487 25.960 1.00 91.25 264 ALA A N 1
ATOM 2022 C CA . ALA A 1 264 ? -23.843 12.599 25.439 1.00 91.25 264 ALA A CA 1
ATOM 2023 C C . ALA A 1 264 ? -22.875 12.150 24.332 1.00 91.25 264 ALA A C 1
ATOM 2025 O O . ALA A 1 264 ? -22.731 12.831 23.313 1.00 91.25 264 ALA A O 1
ATOM 2026 N N . VAL A 1 265 ? -22.246 10.982 24.505 1.00 95.44 265 VAL A N 1
ATOM 2027 C CA . VAL A 1 265 ? -21.369 10.377 23.492 1.00 95.44 265 VAL A CA 1
ATOM 2028 C C . VAL A 1 265 ? -22.183 9.959 22.271 1.00 95.44 265 VAL A C 1
ATOM 2030 O O . VAL A 1 265 ? -21.796 10.254 21.144 1.00 95.44 265 VAL A O 1
ATOM 2033 N N . GLN A 1 266 ? -23.344 9.342 22.483 1.00 95.19 266 GLN A N 1
ATOM 2034 C CA . GLN A 1 266 ? -24.247 8.902 21.425 1.00 95.19 266 GLN A CA 1
ATOM 2035 C C . GLN A 1 266 ? -24.800 10.087 20.612 1.00 95.19 266 GLN A C 1
ATOM 2037 O O . GLN A 1 266 ? -24.878 10.007 19.385 1.00 95.19 266 GLN A O 1
ATOM 2042 N N . ALA A 1 267 ? -25.129 11.207 21.264 1.00 94.88 267 ALA A N 1
ATOM 2043 C CA . ALA A 1 267 ? -25.563 12.436 20.603 1.00 94.88 267 ALA A CA 1
ATOM 2044 C C . ALA A 1 267 ? -24.429 13.088 19.795 1.00 94.88 267 ALA A C 1
ATOM 2046 O O . ALA A 1 267 ? -24.631 13.440 18.630 1.00 94.88 267 ALA A O 1
ATOM 2047 N N . ALA A 1 268 ? -23.228 13.200 20.378 1.00 95.06 268 ALA A N 1
ATOM 2048 C CA . ALA A 1 268 ? -22.049 13.712 19.680 1.00 95.06 268 ALA A CA 1
ATOM 2049 C C . ALA A 1 268 ? -21.707 12.847 18.458 1.00 95.06 268 ALA A C 1
ATOM 2051 O O . ALA A 1 268 ? -21.488 13.373 17.367 1.00 95.06 268 ALA A O 1
ATOM 2052 N N . TRP A 1 269 ? -21.756 11.521 18.612 1.00 96.25 269 TRP A N 1
ATOM 2053 C CA . TRP A 1 269 ? -21.545 10.572 17.525 1.00 96.25 269 TRP A CA 1
ATOM 2054 C C . TRP A 1 269 ? -22.588 10.727 16.418 1.00 96.25 269 TRP A C 1
ATOM 2056 O O . TRP A 1 269 ? -22.234 10.777 15.243 1.00 96.25 269 TRP A O 1
ATOM 2066 N N . HIS A 1 270 ? -23.869 10.864 16.767 1.00 95.38 270 HIS A N 1
ATOM 2067 C CA . HIS A 1 270 ? -24.931 11.060 15.780 1.00 95.38 270 HIS A CA 1
ATOM 2068 C C . HIS A 1 270 ? -24.776 12.359 14.980 1.00 95.38 270 HIS A C 1
ATOM 2070 O O . HIS A 1 270 ? -24.981 12.363 13.766 1.00 95.38 270 HIS A O 1
ATOM 2076 N N . GLY A 1 271 ? -24.349 13.445 15.630 1.00 94.44 271 GLY A N 1
ATOM 2077 C CA . GLY A 1 271 ? -24.020 14.698 14.948 1.00 94.44 271 GLY A CA 1
ATOM 2078 C C . GLY A 1 271 ? -22.807 14.568 14.020 1.00 94.44 271 GLY A C 1
ATOM 2079 O O . GLY A 1 271 ? -22.832 15.068 12.895 1.00 94.44 271 GLY A O 1
ATOM 2080 N N . ALA A 1 272 ? -21.775 13.848 14.464 1.00 95.06 272 ALA A N 1
ATOM 2081 C CA . ALA A 1 272 ? -20.513 13.686 13.749 1.00 95.06 272 ALA A CA 1
ATOM 2082 C C . ALA A 1 272 ? -20.608 12.771 12.513 1.00 95.06 272 ALA A C 1
ATOM 2084 O O . ALA A 1 272 ? -19.816 12.915 11.586 1.00 95.06 272 ALA A O 1
ATOM 2085 N N . GLN A 1 273 ? -21.606 11.882 12.437 1.00 92.81 273 GLN A N 1
ATOM 2086 C CA . GLN A 1 273 ? -21.781 10.925 11.328 1.00 92.81 273 GLN A CA 1
ATOM 2087 C C . GLN A 1 273 ? -21.849 11.562 9.928 1.00 92.81 273 GLN A C 1
ATOM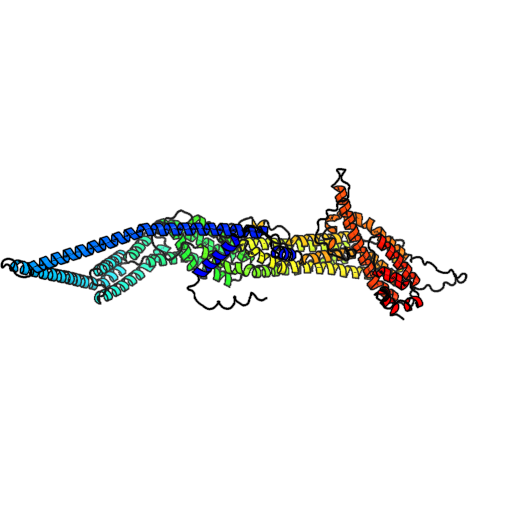 2089 O O . GLN A 1 273 ? -21.568 10.890 8.933 1.00 92.81 273 GLN A O 1
ATOM 2094 N N . LYS A 1 274 ? -22.226 12.843 9.824 1.00 91.12 274 LYS A N 1
ATOM 2095 C CA . LYS A 1 274 ? -22.305 13.564 8.541 1.00 91.12 274 LYS A CA 1
ATOM 2096 C C . LYS A 1 274 ? -20.944 14.055 8.044 1.00 91.12 274 LYS A C 1
ATOM 2098 O O . LYS A 1 274 ? -20.779 14.216 6.835 1.00 91.12 274 LYS A O 1
ATOM 2103 N N . ALA A 1 275 ? -19.995 14.269 8.951 1.00 94.12 275 ALA A N 1
ATOM 2104 C CA . ALA A 1 275 ? -18.662 14.769 8.646 1.00 94.12 275 ALA A CA 1
ATOM 2105 C C . ALA A 1 275 ? -17.813 13.714 7.900 1.00 94.12 275 ALA A C 1
ATOM 2107 O O . ALA A 1 275 ? -18.174 12.525 7.886 1.00 94.12 275 ALA A O 1
ATOM 2108 N N . PRO A 1 276 ? -16.697 14.117 7.265 1.00 95.50 276 PRO A N 1
ATOM 2109 C CA . PRO A 1 276 ? -15.679 13.191 6.779 1.00 95.50 276 PRO A CA 1
ATOM 2110 C C . PRO A 1 276 ? -15.266 12.189 7.862 1.00 95.50 276 PRO A C 1
ATOM 2112 O O . PRO A 1 276 ? -15.285 12.498 9.052 1.00 95.50 276 PRO A O 1
ATOM 2115 N N . VAL A 1 277 ? -14.881 10.978 7.455 1.00 96.12 277 VAL A N 1
ATOM 2116 C CA . VAL A 1 277 ? -14.510 9.902 8.389 1.00 96.12 277 VAL A CA 1
ATOM 2117 C C . VAL A 1 277 ? -13.471 10.321 9.444 1.00 96.12 277 VAL A C 1
ATOM 2119 O O . VAL A 1 277 ? -13.734 10.045 10.617 1.00 96.12 277 VAL A O 1
ATOM 2122 N N . PRO A 1 278 ? -12.351 10.999 9.116 1.00 96.00 278 PRO A N 1
ATOM 2123 C CA . PRO A 1 278 ? -11.380 11.404 10.135 1.00 96.00 278 PRO A CA 1
ATOM 2124 C C . PRO A 1 278 ? -11.972 12.371 11.166 1.00 96.00 278 PRO A C 1
ATOM 2126 O O . PRO A 1 278 ? -11.772 12.172 12.360 1.00 96.00 278 PRO A O 1
ATOM 2129 N N . GLU A 1 279 ? -12.765 13.354 10.734 1.00 96.12 279 GLU A N 1
ATOM 2130 C CA . GLU A 1 279 ? -13.433 14.305 11.634 1.00 96.12 279 GLU A CA 1
ATOM 2131 C C . GLU A 1 279 ? -14.479 13.619 12.520 1.00 96.12 279 GLU A C 1
ATOM 2133 O O . GLU A 1 279 ? -14.596 13.919 13.707 1.00 96.12 279 GLU A O 1
ATOM 2138 N N . ALA A 1 280 ? -15.225 12.659 11.965 1.00 96.25 280 ALA A N 1
ATOM 2139 C CA . ALA A 1 280 ? -16.223 11.912 12.718 1.00 96.25 280 ALA A CA 1
ATOM 2140 C C . ALA A 1 280 ? -15.583 11.062 13.828 1.00 96.25 280 ALA A C 1
ATOM 2142 O O . ALA A 1 280 ? -16.068 11.042 14.963 1.00 96.25 280 ALA A O 1
ATOM 2143 N N . VAL A 1 281 ? -14.482 10.375 13.509 1.00 96.00 281 VAL A N 1
ATOM 2144 C CA . VAL A 1 281 ? -13.723 9.559 14.469 1.00 96.00 281 VAL A CA 1
ATOM 2145 C C . VAL A 1 281 ? -13.031 10.431 15.513 1.00 96.00 281 VAL A C 1
ATOM 2147 O O . VAL A 1 281 ? -13.025 10.076 16.691 1.00 96.00 281 VAL A O 1
ATOM 2150 N N . ASP A 1 282 ? -12.509 11.589 15.117 1.00 95.88 282 ASP A N 1
ATOM 2151 C CA . ASP A 1 282 ? -11.926 12.554 16.043 1.00 95.88 282 ASP A CA 1
ATOM 2152 C C . ASP A 1 282 ? -12.968 13.097 17.035 1.00 95.88 282 ASP A C 1
ATOM 2154 O O . ASP A 1 282 ? -12.731 13.108 18.244 1.00 95.88 282 ASP A O 1
ATOM 2158 N N . ALA A 1 283 ? -14.164 13.457 16.561 1.00 96.50 283 ALA A N 1
ATOM 2159 C CA . ALA A 1 283 ? -15.265 13.894 17.418 1.00 96.50 283 ALA A CA 1
ATOM 2160 C C . ALA A 1 283 ? -15.719 12.798 18.402 1.00 96.50 283 ALA A C 1
ATOM 2162 O O . ALA A 1 283 ? -15.992 13.095 19.570 1.00 96.50 283 ALA A O 1
ATOM 2163 N N . LEU A 1 284 ? -15.761 11.533 17.961 1.00 96.62 284 LEU A 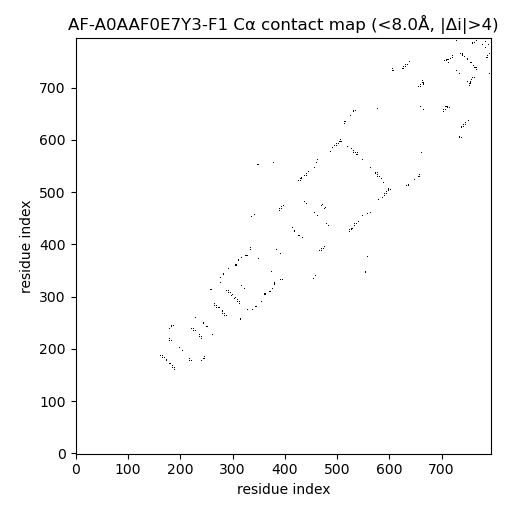N 1
ATOM 2164 C CA . LEU A 1 284 ? -16.020 10.388 18.839 1.00 96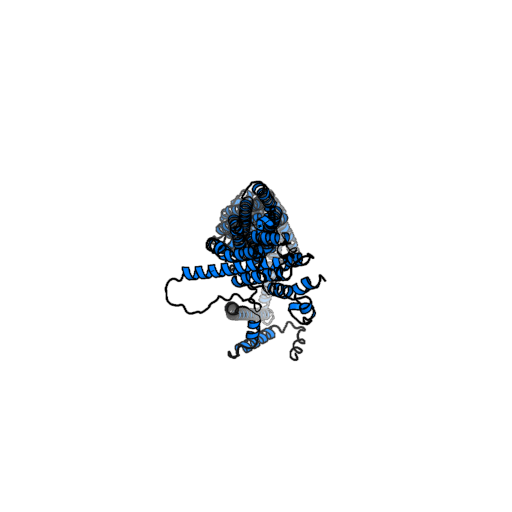.62 284 LEU A CA 1
ATOM 2165 C C . LEU A 1 284 ? -14.929 10.258 19.909 1.00 96.62 284 LEU A C 1
ATOM 2167 O O . LEU A 1 284 ? -15.252 10.156 21.089 1.00 96.62 284 LEU A O 1
ATOM 2171 N N . GLY A 1 285 ? -13.654 10.305 19.517 1.00 95.00 285 GLY A N 1
ATOM 2172 C CA . GLY A 1 285 ? -12.519 10.238 20.439 1.00 95.00 285 GLY A CA 1
ATOM 2173 C C . GLY A 1 285 ? -12.577 11.321 21.518 1.00 95.00 285 GLY A C 1
ATOM 2174 O O . GLY A 1 285 ? -12.514 11.008 22.707 1.00 95.00 285 GLY A O 1
ATOM 2175 N N . HIS A 1 286 ? -12.838 12.571 21.126 1.00 96.44 286 HIS A N 1
ATOM 2176 C CA . HIS A 1 286 ? -13.049 13.679 22.059 1.00 96.44 286 HIS A CA 1
ATOM 2177 C C . HIS A 1 286 ? -14.228 13.443 23.014 1.00 96.44 286 HIS A C 1
ATOM 2179 O O . HIS A 1 286 ? -14.134 13.766 24.201 1.00 96.44 286 HIS A O 1
ATOM 2185 N N . ALA A 1 287 ? -15.343 12.893 22.524 1.00 96.25 287 ALA A N 1
ATOM 2186 C CA . ALA A 1 287 ? -16.503 12.586 23.359 1.00 96.25 287 ALA A CA 1
ATOM 2187 C C . ALA A 1 287 ? -16.196 11.484 24.388 1.00 96.25 287 ALA A C 1
ATOM 2189 O O . ALA A 1 287 ? -16.592 11.614 25.546 1.00 96.25 287 ALA A O 1
ATOM 2190 N N . LEU A 1 288 ? -15.447 10.448 23.997 1.00 95.62 288 LEU A N 1
ATOM 2191 C CA . LEU A 1 288 ? -15.013 9.368 24.891 1.00 95.62 288 LEU A CA 1
ATOM 2192 C C . LEU A 1 288 ? -14.024 9.868 25.954 1.00 95.62 288 LEU A C 1
ATOM 2194 O O . LEU A 1 288 ? -14.173 9.541 27.130 1.00 95.62 288 LEU A O 1
ATOM 2198 N N . VAL A 1 289 ? -13.045 10.697 25.570 1.00 94.81 289 VAL A N 1
ATOM 2199 C CA . VAL A 1 289 ? -12.102 11.321 26.519 1.00 94.81 289 VAL A CA 1
ATOM 2200 C C . VAL A 1 289 ? -12.851 12.184 27.528 1.00 94.81 289 VAL A C 1
ATOM 2202 O O . VAL A 1 289 ? -12.603 12.077 28.727 1.00 94.81 289 VAL A O 1
ATOM 2205 N N . ARG A 1 290 ? -13.811 12.992 27.063 1.00 93.69 290 ARG A N 1
ATOM 2206 C CA . ARG A 1 290 ? -14.634 13.834 27.936 1.00 93.69 290 ARG A CA 1
ATOM 2207 C C . ARG A 1 290 ? -15.485 13.008 28.901 1.00 93.69 290 ARG A C 1
ATOM 2209 O O . ARG A 1 290 ? -15.565 13.376 30.068 1.00 93.69 290 ARG A O 1
ATOM 2216 N N . LEU A 1 291 ? -16.086 11.910 28.432 1.00 92.00 291 LEU A N 1
ATOM 2217 C CA . LEU A 1 291 ? -16.839 10.984 29.282 1.00 92.00 291 LEU A CA 1
ATOM 2218 C C . LEU A 1 291 ? -15.959 10.470 30.424 1.00 92.00 291 LEU A C 1
ATOM 2220 O O . LEU A 1 291 ? -16.331 10.613 31.581 1.00 92.00 291 LEU A O 1
ATOM 2224 N N . VAL A 1 292 ? -14.771 9.942 30.107 1.00 90.62 292 VAL A N 1
ATOM 2225 C CA . VAL A 1 292 ? -13.849 9.420 31.127 1.00 90.62 292 VAL A CA 1
ATOM 2226 C C . VAL A 1 292 ? -13.388 10.521 32.077 1.00 90.62 292 VAL A C 1
ATOM 2228 O O . VAL A 1 292 ? -13.387 10.304 33.279 1.00 90.62 292 VAL A O 1
ATOM 2231 N N . GLN A 1 293 ? -13.039 11.712 31.586 1.00 89.19 293 GLN A N 1
ATOM 2232 C CA . GLN A 1 293 ? -12.638 12.828 32.452 1.00 89.19 293 GLN A CA 1
ATOM 2233 C C . GLN A 1 293 ? -13.733 13.214 33.451 1.00 89.19 293 GLN A C 1
ATOM 2235 O O . GLN A 1 293 ? -13.440 13.392 34.627 1.00 89.19 293 GLN A O 1
ATOM 2240 N N . GLN A 1 294 ? -14.986 13.308 32.999 1.00 86.50 294 GLN A N 1
ATOM 2241 C CA . GLN A 1 294 ? -16.119 13.624 33.871 1.00 86.50 294 GLN A CA 1
ATOM 2242 C C . GLN A 1 294 ? -16.416 12.485 34.851 1.00 86.50 294 GLN A C 1
ATOM 2244 O O . GLN A 1 294 ? -16.688 12.728 36.023 1.00 86.50 294 GLN A O 1
ATOM 2249 N N . ASP A 1 295 ? -16.359 11.240 34.379 1.00 81.88 295 ASP A N 1
ATOM 2250 C CA . ASP A 1 295 ? -16.671 10.074 35.197 1.00 81.88 295 ASP A CA 1
ATOM 2251 C C . ASP A 1 295 ? -15.553 9.738 36.181 1.00 81.88 295 ASP A C 1
ATOM 2253 O O . ASP A 1 295 ? -15.842 9.097 37.173 1.00 81.88 295 ASP A O 1
ATOM 2257 N N . MET A 1 296 ? -14.306 10.169 35.983 1.00 78.69 296 MET A N 1
ATOM 2258 C CA . MET A 1 296 ? -13.235 9.924 36.957 1.00 78.69 296 MET A CA 1
ATOM 2259 C C . MET A 1 296 ? -13.512 10.605 38.304 1.00 78.69 296 MET A C 1
ATOM 2261 O O . MET A 1 296 ? -13.370 9.959 39.342 1.00 78.69 296 MET A O 1
ATOM 2265 N N . ASP A 1 297 ? -13.977 11.858 38.291 1.00 75.62 297 ASP A N 1
ATOM 2266 C CA . ASP A 1 297 ? -14.309 12.607 39.514 1.00 75.62 297 ASP A CA 1
ATOM 2267 C C . ASP A 1 297 ? -15.579 12.045 40.192 1.00 75.62 297 ASP A C 1
ATOM 2269 O O . ASP A 1 297 ? -15.675 11.922 41.416 1.00 75.62 297 ASP A O 1
ATOM 2273 N N . LEU A 1 298 ? -16.565 11.646 39.382 1.00 75.56 298 LEU A N 1
ATOM 2274 C CA . LEU A 1 298 ? -17.827 11.058 39.844 1.00 75.56 298 LEU A CA 1
ATOM 2275 C C . LEU A 1 298 ? -17.683 9.588 40.274 1.00 75.56 298 LEU A C 1
ATOM 2277 O O . LEU A 1 298 ? -18.384 9.135 41.174 1.00 75.56 298 LEU A O 1
ATOM 2281 N N . ALA A 1 299 ? -16.785 8.818 39.666 1.00 71.62 299 ALA A N 1
ATOM 2282 C CA . ALA A 1 299 ? -16.604 7.402 39.963 1.00 71.62 299 ALA A CA 1
ATOM 2283 C C . ALA A 1 299 ? -15.940 7.185 41.318 1.00 71.62 299 ALA A C 1
ATOM 2285 O O . ALA A 1 299 ? -16.290 6.237 42.018 1.00 71.62 299 ALA A O 1
ATOM 2286 N N . GLU A 1 300 ? -15.024 8.062 41.725 1.00 71.31 300 GLU A N 1
ATOM 2287 C CA . GLU A 1 300 ? -14.428 7.992 43.058 1.00 71.31 300 GLU A CA 1
ATOM 2288 C C . GLU A 1 300 ? -15.482 8.215 44.154 1.00 71.31 300 GLU A C 1
ATOM 2290 O O . GLU A 1 300 ? -15.478 7.524 45.169 1.00 71.31 300 GLU A O 1
ATOM 2295 N N . THR A 1 301 ? -16.452 9.099 43.918 1.00 74.25 301 THR A N 1
ATOM 2296 C CA . THR A 1 301 ? -17.509 9.411 44.892 1.00 74.25 301 THR A CA 1
ATOM 2297 C C . THR A 1 301 ? -18.664 8.407 44.879 1.00 74.25 301 THR A C 1
ATOM 2299 O O . THR A 1 301 ? -19.137 8.013 45.942 1.00 74.25 301 THR A O 1
ATOM 2302 N N . VAL A 1 302 ? -19.104 7.955 43.700 1.00 72.94 302 VAL A N 1
ATOM 2303 C CA . VAL A 1 302 ? -20.252 7.040 43.553 1.00 72.94 302 VAL A CA 1
ATOM 2304 C C . VAL A 1 302 ? -19.848 5.569 43.707 1.00 72.94 302 VAL A C 1
ATOM 2306 O O . VAL A 1 302 ? -20.598 4.774 44.270 1.00 72.94 302 VAL A O 1
ATOM 2309 N N . TRP A 1 303 ? -18.655 5.194 43.237 1.00 70.81 303 TRP A N 1
ATOM 2310 C CA . TRP A 1 303 ? -18.205 3.797 43.155 1.00 70.81 303 TRP A CA 1
ATOM 2311 C C . TRP A 1 303 ? -16.928 3.503 43.947 1.00 70.81 303 TRP A C 1
ATOM 2313 O O . TRP A 1 303 ? -16.612 2.332 44.178 1.00 70.81 303 TRP A O 1
ATOM 2323 N N . GLY A 1 304 ? -16.175 4.526 44.363 1.00 60.56 304 GLY A N 1
ATOM 2324 C CA . GLY A 1 304 ? -14.942 4.391 45.144 1.00 60.56 304 GLY A CA 1
ATOM 2325 C C . GLY A 1 304 ? -13.709 3.899 44.375 1.00 60.56 304 GLY A C 1
ATOM 2326 O O . GLY A 1 304 ? -12.693 3.646 45.017 1.00 60.56 304 GLY A O 1
ATOM 2327 N N . HIS A 1 305 ? -13.781 3.685 43.050 1.00 64.69 305 HIS A N 1
ATOM 2328 C CA . HIS A 1 305 ? -12.691 3.075 42.260 1.00 64.69 305 HIS A CA 1
ATOM 2329 C C . HIS A 1 305 ? -12.633 3.627 40.824 1.00 64.69 305 HIS A C 1
ATOM 2331 O O . HIS A 1 305 ? -13.652 3.675 40.133 1.00 64.69 305 HIS A O 1
ATOM 2337 N N . SER A 1 306 ? -11.427 3.928 40.326 1.00 63.97 306 SER A N 1
ATOM 2338 C CA . SER A 1 306 ? -11.180 4.381 38.941 1.00 63.97 306 SER A CA 1
ATOM 2339 C C . SER A 1 306 ? -11.486 3.319 37.874 1.00 63.97 306 SER A C 1
ATOM 2341 O O . SER A 1 306 ? -11.750 3.658 36.721 1.00 63.97 306 SER A O 1
ATOM 2343 N N . ALA A 1 307 ? -11.529 2.034 38.249 1.00 69.88 307 ALA A N 1
ATOM 2344 C CA . ALA A 1 307 ? -11.883 0.927 37.354 1.00 69.88 307 ALA A CA 1
ATOM 2345 C C . ALA A 1 307 ? -13.295 1.065 36.749 1.00 69.88 307 ALA A C 1
ATOM 2347 O O . ALA A 1 307 ? -13.556 0.547 35.663 1.00 69.88 307 ALA A O 1
ATOM 2348 N N . TYR A 1 308 ? -14.200 1.789 37.417 1.00 77.31 308 TYR A N 1
ATOM 2349 C CA . TYR A 1 308 ? -15.557 1.991 36.916 1.00 77.31 308 TYR A CA 1
ATOM 2350 C C . TYR A 1 308 ? -15.599 2.861 35.651 1.00 77.31 308 TYR A C 1
ATOM 2352 O O . TYR A 1 308 ? -16.369 2.568 34.740 1.00 77.31 308 TYR A O 1
ATOM 2360 N N . ALA A 1 309 ? -14.728 3.868 35.531 1.00 83.56 309 ALA A N 1
ATOM 2361 C CA . ALA A 1 309 ? -14.659 4.693 34.323 1.00 83.56 309 ALA A CA 1
ATOM 2362 C C . ALA A 1 309 ? -14.294 3.854 33.080 1.00 83.56 309 ALA A C 1
ATOM 2364 O O . ALA A 1 309 ? -14.818 4.088 31.991 1.00 83.56 309 ALA A O 1
ATOM 2365 N N . ALA A 1 310 ? -13.462 2.817 33.245 1.00 84.25 310 ALA A N 1
ATOM 2366 C CA . ALA A 1 310 ? -13.158 1.863 32.178 1.00 84.25 310 ALA A CA 1
ATOM 2367 C C . ALA A 1 310 ? -14.370 0.981 31.817 1.00 84.25 310 ALA A C 1
ATOM 2369 O O . ALA A 1 310 ? -14.618 0.739 30.639 1.00 84.25 310 ALA A O 1
ATOM 2370 N N . LEU A 1 311 ? -15.159 0.545 32.806 1.00 83.38 311 LEU A N 1
ATOM 2371 C CA . LEU A 1 311 ? -16.392 -0.222 32.577 1.00 83.38 311 LEU A CA 1
ATOM 2372 C C . LEU A 1 311 ? -17.465 0.609 31.859 1.00 83.38 311 LEU A C 1
ATOM 2374 O O . LEU A 1 311 ? -18.075 0.126 30.904 1.00 83.38 311 LEU A O 1
ATOM 2378 N N . ALA A 1 312 ? -17.660 1.866 32.269 1.00 84.94 312 ALA A N 1
ATOM 2379 C CA . ALA A 1 312 ? -18.585 2.796 31.623 1.00 84.94 312 ALA A CA 1
ATOM 2380 C C . ALA A 1 312 ? -18.177 3.085 30.170 1.00 84.94 312 ALA A C 1
ATOM 2382 O O . ALA A 1 312 ? -19.026 3.115 29.273 1.00 84.94 312 ALA A O 1
ATOM 2383 N N . LEU A 1 313 ? -16.871 3.216 29.914 1.00 90.31 313 LEU A N 1
ATOM 2384 C CA . LEU A 1 313 ? -16.324 3.331 28.566 1.00 90.31 313 LEU A CA 1
ATOM 2385 C C . LEU A 1 313 ? -16.632 2.083 27.721 1.00 90.31 313 LEU A C 1
ATOM 2387 O O . LEU A 1 313 ? -17.141 2.219 26.607 1.00 90.31 313 LEU A O 1
ATOM 2391 N N . THR A 1 314 ? -16.392 0.874 28.245 1.00 89.69 314 THR A N 1
ATOM 2392 C CA . THR A 1 314 ? -16.723 -0.379 27.543 1.00 89.69 314 THR A CA 1
ATOM 2393 C C . THR A 1 314 ? -18.220 -0.481 27.242 1.00 89.69 314 THR A C 1
ATOM 2395 O O . THR A 1 314 ? -18.593 -0.795 26.112 1.00 89.69 314 THR A O 1
ATOM 2398 N N . ALA A 1 315 ? -19.085 -0.179 28.216 1.00 87.88 315 ALA A N 1
ATOM 2399 C CA . ALA A 1 315 ? -20.537 -0.198 28.035 1.00 87.88 315 ALA A CA 1
ATOM 2400 C C . ALA A 1 315 ? -20.986 0.789 26.943 1.00 87.88 315 ALA A C 1
ATOM 2402 O O . ALA A 1 315 ? -21.770 0.438 26.060 1.00 87.88 315 ALA A O 1
ATOM 2403 N N . THR A 1 316 ? -20.431 2.004 26.953 1.00 91.81 316 THR A N 1
ATOM 2404 C CA . THR A 1 316 ? -20.722 3.038 25.950 1.00 91.81 316 THR A CA 1
ATOM 2405 C C . THR A 1 316 ? -20.343 2.573 24.545 1.00 91.81 316 THR A C 1
ATOM 2407 O O . THR A 1 316 ? -21.127 2.722 23.608 1.00 91.81 316 THR A O 1
ATOM 2410 N N . LEU A 1 317 ? -19.166 1.960 24.387 1.00 92.75 317 LEU A N 1
ATOM 2411 C CA . LEU A 1 317 ? -18.707 1.433 23.100 1.00 92.75 317 LEU A CA 1
ATOM 2412 C C . LEU A 1 317 ? -19.556 0.249 22.615 1.00 92.75 317 LEU A C 1
ATOM 2414 O O . LEU A 1 317 ? -19.888 0.188 21.430 1.00 92.75 317 LEU A O 1
ATOM 2418 N N . ALA A 1 318 ? -19.968 -0.646 23.518 1.00 89.56 318 ALA A N 1
ATOM 2419 C CA . ALA A 1 318 ? -20.835 -1.781 23.195 1.00 89.56 318 ALA A CA 1
ATOM 2420 C C . ALA A 1 318 ? -22.225 -1.346 22.688 1.00 89.56 318 ALA A C 1
ATOM 2422 O O . ALA A 1 318 ? -22.822 -1.997 21.821 1.00 89.56 318 ALA A O 1
ATOM 2423 N N . HIS A 1 319 ? -22.731 -0.220 23.196 1.00 89.56 319 HIS A N 1
ATOM 2424 C CA . HIS A 1 319 ? -24.042 0.326 22.846 1.00 89.56 319 HIS A CA 1
ATOM 2425 C C . HIS A 1 319 ? -24.003 1.464 21.817 1.00 89.56 319 HIS A C 1
ATOM 2427 O O . HIS A 1 319 ? -25.059 2.000 21.479 1.00 89.56 319 HIS A O 1
ATOM 2433 N N . LEU A 1 320 ? -22.836 1.785 21.250 1.00 94.00 320 LEU A N 1
ATOM 2434 C CA . LEU A 1 320 ? -22.698 2.820 20.226 1.00 94.00 320 LEU A CA 1
ATOM 2435 C C . LEU A 1 320 ? -23.556 2.495 18.984 1.00 94.00 320 LEU A C 1
ATOM 2437 O O . LEU A 1 320 ? -23.547 1.368 18.465 1.00 94.00 320 LEU A O 1
ATOM 2441 N N . ARG A 1 321 ? -24.323 3.478 18.491 1.00 93.88 321 ARG A N 1
ATOM 2442 C CA . ARG A 1 321 ? -25.204 3.321 17.315 1.00 93.88 321 ARG A CA 1
ATOM 2443 C C . ARG A 1 321 ? -24.958 4.379 16.224 1.00 93.88 321 ARG A C 1
ATOM 2445 O O . ARG A 1 321 ? -25.129 5.567 16.493 1.00 93.88 321 ARG A O 1
ATOM 2452 N N . PRO A 1 322 ? -24.628 3.980 14.978 1.00 94.31 322 PRO A N 1
ATOM 2453 C CA . PRO A 1 322 ? -24.118 2.661 14.596 1.00 94.31 322 PRO A CA 1
ATOM 2454 C C . PRO A 1 322 ? -22.760 2.392 15.275 1.00 94.31 322 PRO A C 1
ATOM 2456 O O . PRO A 1 322 ? -22.082 3.349 15.660 1.00 94.31 322 PRO A O 1
ATOM 2459 N N . PRO A 1 323 ? -22.345 1.121 15.427 1.00 94.69 323 PRO A N 1
ATOM 2460 C CA . PRO A 1 323 ? -21.011 0.811 15.930 1.00 94.69 323 PRO A CA 1
ATOM 2461 C C . PRO A 1 323 ? -19.942 1.330 14.957 1.00 94.69 323 PRO A C 1
ATOM 2463 O O . PRO A 1 323 ? -20.180 1.389 13.746 1.00 94.69 323 PRO A O 1
ATOM 2466 N N . LEU A 1 324 ? -18.757 1.675 15.475 1.00 94.94 324 LEU A N 1
ATOM 2467 C CA . LEU A 1 324 ? -17.677 2.299 14.697 1.00 94.94 324 LEU A CA 1
ATOM 2468 C C . LEU A 1 324 ? -17.324 1.495 13.434 1.00 94.94 324 LEU A C 1
ATOM 2470 O O . LEU A 1 324 ? -17.271 2.058 12.344 1.00 94.94 324 LEU A O 1
ATOM 2474 N N . GLY A 1 325 ? -17.174 0.173 13.555 1.00 93.69 325 GLY A N 1
ATOM 2475 C CA . GLY A 1 325 ? -16.882 -0.698 12.411 1.00 93.69 325 GLY A CA 1
ATOM 2476 C C . GLY A 1 325 ? -17.957 -0.650 11.317 1.00 93.69 325 GLY A C 1
ATOM 2477 O O . GLY A 1 325 ? -17.625 -0.543 10.139 1.00 93.69 325 GLY A O 1
ATOM 2478 N N . ALA A 1 326 ? -19.245 -0.643 11.685 1.00 94.12 326 ALA A N 1
ATOM 2479 C CA . ALA A 1 326 ? -20.337 -0.559 10.711 1.00 94.12 326 ALA A CA 1
ATOM 2480 C C . ALA A 1 326 ? -20.393 0.814 10.024 1.00 94.12 326 ALA A C 1
ATOM 2482 O O . ALA A 1 326 ? -20.672 0.891 8.830 1.00 94.12 326 ALA A O 1
ATOM 2483 N N . PHE A 1 327 ? -20.093 1.892 10.756 1.00 95.38 327 PHE A N 1
ATOM 2484 C CA . PHE A 1 327 ? -19.967 3.228 10.171 1.00 95.38 327 PHE A CA 1
ATOM 2485 C C . PHE A 1 327 ? -18.844 3.284 9.129 1.00 95.38 327 PHE A C 1
ATOM 2487 O O . PHE A 1 327 ? -19.080 3.727 8.005 1.00 95.38 327 PHE A O 1
ATOM 2494 N N . LEU A 1 328 ? -17.648 2.795 9.471 1.00 94.75 328 LEU A N 1
ATOM 2495 C CA . LEU A 1 328 ? -16.502 2.793 8.558 1.00 94.75 328 LEU A CA 1
ATOM 2496 C C . LEU A 1 328 ? -16.789 1.966 7.295 1.00 94.75 328 LEU A C 1
ATOM 2498 O O . LEU A 1 328 ? -16.519 2.423 6.184 1.00 94.75 328 LEU A O 1
ATOM 2502 N N . GLN A 1 329 ? -17.390 0.781 7.449 1.00 92.75 329 GLN A N 1
ATOM 2503 C CA . GLN A 1 329 ? -17.752 -0.090 6.325 1.00 92.75 329 GLN A CA 1
ATOM 2504 C C . GLN A 1 329 ? -18.805 0.541 5.406 1.00 92.75 329 GLN A C 1
ATOM 2506 O O . GLN A 1 329 ? -18.687 0.450 4.186 1.00 92.75 329 GLN A O 1
ATOM 2511 N N . ALA A 1 330 ? -19.815 1.206 5.974 1.00 93.50 330 ALA A N 1
ATOM 2512 C CA . ALA A 1 330 ? -20.863 1.861 5.196 1.00 93.50 330 ALA A CA 1
ATOM 2513 C C . ALA A 1 330 ? -20.357 3.100 4.439 1.00 93.50 330 ALA A C 1
ATOM 2515 O O . ALA A 1 330 ? -20.870 3.409 3.366 1.00 93.50 330 ALA A O 1
ATOM 2516 N N . ARG A 1 331 ? -19.366 3.820 4.986 1.00 91.06 331 ARG A N 1
ATOM 2517 C CA . ARG A 1 331 ? -18.837 5.049 4.375 1.00 91.06 331 ARG A CA 1
ATOM 2518 C C . ARG A 1 331 ? -17.912 4.806 3.184 1.00 91.06 331 ARG A C 1
ATOM 2520 O O . ARG A 1 331 ? -17.845 5.687 2.337 1.00 91.06 331 ARG A O 1
ATOM 2527 N N . GLN A 1 332 ? -17.216 3.665 3.128 1.00 86.88 332 GLN A N 1
ATOM 2528 C CA . GLN A 1 332 ? -16.240 3.338 2.071 1.00 86.88 332 GLN A CA 1
ATOM 2529 C C . GLN A 1 332 ? -15.249 4.486 1.784 1.00 86.88 332 GLN A C 1
ATOM 2531 O O . GLN A 1 332 ? -15.020 4.864 0.638 1.00 86.88 332 GLN A O 1
ATOM 2536 N N . ALA A 1 333 ? -14.692 5.083 2.841 1.00 90.00 333 ALA A N 1
ATOM 2537 C CA . ALA A 1 333 ? -13.762 6.202 2.711 1.00 90.00 333 ALA A CA 1
ATOM 2538 C C . ALA A 1 333 ? -12.455 5.792 2.003 1.00 90.00 333 ALA A C 1
ATOM 2540 O O . ALA A 1 333 ? -12.043 4.630 2.104 1.00 90.00 333 ALA A O 1
ATOM 2541 N N . PRO A 1 334 ? -11.782 6.730 1.309 1.00 93.44 334 PRO A N 1
ATOM 2542 C CA . PRO A 1 334 ? -10.498 6.451 0.686 1.00 93.44 334 PRO A CA 1
ATOM 2543 C C . PRO A 1 334 ? -9.451 6.100 1.750 1.00 93.44 334 PRO A C 1
ATOM 2545 O O . PRO A 1 334 ? -9.531 6.515 2.907 1.00 93.44 334 PRO A O 1
ATOM 2548 N N . LEU A 1 335 ? -8.439 5.328 1.354 1.00 95.25 335 LEU A N 1
ATOM 2549 C CA . LEU A 1 335 ? -7.446 4.800 2.287 1.00 95.25 335 LEU A CA 1
ATOM 2550 C C . LEU A 1 335 ? -6.715 5.875 3.124 1.00 95.25 335 LEU A C 1
ATOM 2552 O O . LEU A 1 335 ? -6.556 5.645 4.323 1.00 95.25 335 LEU A O 1
ATOM 2556 N N . PRO A 1 336 ? -6.308 7.044 2.584 1.00 95.38 336 PRO A N 1
ATOM 2557 C CA . PRO A 1 336 ? -5.699 8.099 3.399 1.00 95.38 336 PRO A CA 1
ATOM 2558 C C . PRO A 1 336 ? -6.598 8.581 4.544 1.00 95.38 336 PRO A C 1
ATOM 2560 O O . PRO A 1 336 ? -6.114 8.749 5.661 1.00 95.38 336 PRO A O 1
ATOM 2563 N N . ASP A 1 337 ? -7.902 8.720 4.300 1.00 95.31 337 ASP A N 1
ATOM 2564 C CA . ASP A 1 337 ? -8.871 9.158 5.311 1.00 95.31 337 ASP A CA 1
ATOM 2565 C C . ASP A 1 337 ? -9.030 8.110 6.419 1.00 95.31 337 ASP A C 1
ATOM 2567 O O . ASP A 1 337 ? -9.136 8.457 7.596 1.00 95.31 337 ASP A O 1
ATOM 2571 N N . LEU A 1 338 ? -9.002 6.819 6.063 1.00 94.94 338 LEU A N 1
ATOM 2572 C CA . LEU A 1 338 ? -9.014 5.716 7.030 1.00 94.94 338 LEU A CA 1
ATOM 2573 C C . LEU A 1 338 ? -7.743 5.701 7.888 1.00 94.94 338 LEU A C 1
ATOM 2575 O O . LEU A 1 338 ? -7.824 5.516 9.101 1.00 94.94 338 LEU A O 1
ATOM 2579 N N . VAL A 1 339 ? -6.577 5.924 7.277 1.00 94.06 339 VAL A N 1
ATOM 2580 C CA . VAL A 1 339 ? -5.285 5.997 7.980 1.00 94.06 339 VAL A CA 1
ATOM 2581 C C . VAL A 1 339 ? -5.248 7.201 8.925 1.00 94.06 339 VAL A C 1
ATOM 2583 O O . VAL A 1 339 ? -4.794 7.086 10.067 1.00 94.06 339 VAL A O 1
ATOM 2586 N N . GLN A 1 340 ? -5.765 8.351 8.485 1.00 94.25 340 GLN A N 1
ATOM 2587 C CA . GLN A 1 340 ? -5.886 9.541 9.321 1.00 94.25 340 GLN A CA 1
ATOM 2588 C C . GLN A 1 340 ? -6.838 9.291 10.496 1.00 94.25 340 GLN A C 1
ATOM 2590 O O . GLN A 1 340 ? -6.477 9.567 11.638 1.00 94.25 340 GLN A O 1
ATOM 2595 N N . ALA A 1 341 ? -8.009 8.700 10.244 1.00 94.50 341 ALA A N 1
ATOM 2596 C CA . ALA A 1 341 ? -8.960 8.336 11.289 1.00 94.50 341 ALA A CA 1
ATOM 2597 C C . ALA A 1 341 ? -8.351 7.366 12.316 1.00 94.50 341 ALA A C 1
ATOM 2599 O O . ALA A 1 341 ? -8.519 7.567 13.519 1.00 94.50 341 ALA A O 1
ATOM 2600 N N . TYR A 1 342 ? -7.593 6.361 11.862 1.00 93.06 342 TYR A N 1
ATOM 2601 C CA . TYR A 1 342 ? -6.868 5.436 12.740 1.00 93.06 342 TYR A CA 1
ATOM 2602 C C . TYR A 1 342 ? -5.820 6.159 13.595 1.00 93.06 342 TYR A C 1
ATOM 2604 O O . TYR A 1 342 ? -5.699 5.903 14.792 1.00 93.06 342 TYR A O 1
ATOM 2612 N N . THR A 1 343 ? -5.103 7.120 13.006 1.00 91.62 343 THR A N 1
ATOM 2613 C CA . THR A 1 343 ? -4.102 7.935 13.710 1.00 91.62 343 THR A CA 1
ATOM 2614 C C . THR A 1 343 ? -4.741 8.791 14.804 1.00 91.62 343 THR A C 1
ATOM 2616 O O . THR A 1 343 ? -4.285 8.752 15.948 1.00 91.62 343 THR A O 1
ATOM 2619 N N . CYS A 1 344 ? -5.818 9.517 14.480 1.00 91.62 344 CYS A N 1
ATOM 2620 C CA . CYS A 1 344 ? -6.581 10.323 15.438 1.00 91.62 344 CYS A CA 1
ATOM 2621 C C . CYS A 1 344 ? -7.139 9.454 16.572 1.00 91.62 344 CYS A C 1
ATOM 2623 O O . CYS A 1 344 ? -7.008 9.785 17.752 1.00 91.62 344 CYS A O 1
ATOM 2625 N N . LEU A 1 345 ? -7.708 8.294 16.235 1.00 93.56 345 LEU A N 1
ATOM 2626 C CA . LEU A 1 345 ? -8.195 7.357 17.239 1.00 93.56 345 LEU A CA 1
ATOM 2627 C C . LEU A 1 345 ? -7.060 6.885 18.152 1.00 93.56 345 LEU A C 1
ATOM 2629 O O . LEU A 1 345 ? -7.212 6.912 19.370 1.00 93.56 345 LEU A O 1
ATOM 2633 N N . GLY A 1 346 ? -5.904 6.548 17.578 1.00 90.00 346 GLY A N 1
ATOM 2634 C CA . GLY A 1 346 ? -4.686 6.208 18.306 1.00 90.00 346 GLY A CA 1
ATOM 2635 C C . GLY A 1 346 ? -4.305 7.263 19.347 1.00 90.00 346 GLY A C 1
ATOM 2636 O O . GLY A 1 346 ? -4.090 6.921 20.511 1.00 90.00 346 GLY A O 1
ATOM 2637 N N . THR A 1 347 ? -4.308 8.549 18.979 1.00 91.31 347 THR A N 1
ATOM 2638 C CA . THR A 1 347 ? -4.010 9.636 19.929 1.00 91.31 347 THR A CA 1
ATOM 2639 C C . THR A 1 347 ? -5.010 9.701 21.082 1.00 91.31 347 THR A C 1
ATOM 2641 O O . THR A 1 347 ? -4.598 9.768 22.240 1.00 91.31 347 THR A O 1
ATOM 2644 N N . HIS A 1 348 ? -6.311 9.572 20.800 1.00 93.25 348 HIS A N 1
ATOM 2645 C CA . HIS A 1 348 ? -7.346 9.562 21.842 1.00 93.25 348 HIS A CA 1
ATOM 2646 C C . HIS A 1 348 ? -7.238 8.334 22.744 1.00 93.25 348 HIS A C 1
ATOM 2648 O O . HIS A 1 348 ? -7.363 8.450 23.961 1.00 93.25 348 HIS A O 1
ATOM 2654 N N . THR A 1 349 ? -6.945 7.159 22.179 1.00 91.31 349 THR A N 1
ATOM 2655 C CA . THR A 1 349 ? -6.745 5.936 22.970 1.00 91.31 349 THR A CA 1
ATOM 2656 C C . THR A 1 349 ? -5.547 6.040 23.908 1.00 91.31 349 THR A C 1
ATOM 2658 O O . THR A 1 349 ? -5.636 5.582 25.047 1.00 91.31 349 THR A O 1
ATOM 2661 N N . GLN A 1 350 ? -4.466 6.707 23.495 1.00 89.56 350 GLN A N 1
ATOM 2662 C CA . GLN A 1 350 ? -3.333 6.976 24.375 1.00 89.56 350 GLN A CA 1
ATOM 2663 C C . GLN A 1 350 ? -3.741 7.892 25.535 1.00 89.56 350 GLN A C 1
ATOM 2665 O O . GLN A 1 350 ? -3.433 7.590 26.687 1.00 89.56 350 GLN A O 1
ATOM 2670 N N . THR A 1 351 ? -4.488 8.967 25.264 1.00 90.75 351 THR A N 1
ATOM 2671 C CA . THR A 1 351 ? -5.027 9.843 26.315 1.00 90.75 351 THR A CA 1
ATOM 2672 C C . THR A 1 351 ? -5.919 9.069 27.289 1.00 90.75 351 THR A C 1
ATOM 2674 O O . THR A 1 351 ? -5.694 9.129 28.497 1.00 90.75 351 THR A O 1
ATOM 2677 N N . LEU A 1 352 ? -6.869 8.273 26.789 1.00 90.44 352 LEU A N 1
ATOM 2678 C CA . LEU A 1 352 ? -7.732 7.421 27.616 1.00 90.44 352 LEU A CA 1
ATOM 2679 C C . LEU A 1 352 ? -6.919 6.464 28.493 1.00 90.44 352 LEU A C 1
ATOM 2681 O O . LEU A 1 352 ? -7.182 6.344 29.687 1.00 90.44 352 LEU A O 1
ATOM 2685 N N . GLN A 1 353 ? -5.891 5.829 27.931 1.00 87.94 353 GLN A N 1
ATOM 2686 C CA . GLN A 1 353 ? -5.026 4.926 28.679 1.00 87.94 353 GLN A CA 1
ATOM 2687 C C . GLN A 1 353 ? -4.258 5.654 29.788 1.00 87.94 353 GLN A C 1
ATOM 2689 O O . GLN A 1 353 ? -4.187 5.140 30.899 1.00 87.94 353 GLN A O 1
ATOM 2694 N N . THR A 1 354 ? -3.736 6.860 29.535 1.00 88.06 354 THR A N 1
ATOM 2695 C CA . THR A 1 354 ? -3.063 7.652 30.582 1.00 88.06 354 THR A CA 1
ATOM 2696 C C . THR A 1 354 ? -4.005 8.070 31.710 1.00 88.06 354 THR A C 1
ATOM 2698 O O . THR A 1 354 ? -3.594 8.079 32.868 1.00 88.06 354 THR A O 1
ATOM 2701 N N . LEU A 1 355 ? -5.271 8.367 31.397 1.00 86.81 355 LEU A N 1
ATOM 2702 C CA . LEU A 1 355 ? -6.281 8.721 32.398 1.00 86.81 355 LEU A CA 1
ATOM 2703 C C . LEU A 1 355 ? -6.679 7.513 33.259 1.00 86.81 355 LEU A C 1
ATOM 2705 O O . LEU A 1 355 ? -6.860 7.653 34.467 1.00 86.81 355 LEU A O 1
ATOM 2709 N N . LEU A 1 356 ? -6.773 6.329 32.647 1.00 83.56 356 LEU A N 1
ATOM 2710 C CA . LEU A 1 356 ? -7.226 5.092 33.290 1.00 83.56 356 LEU A CA 1
ATOM 2711 C C . LEU A 1 356 ? -6.101 4.280 33.965 1.00 83.56 356 LEU A C 1
ATOM 2713 O O . LEU A 1 356 ? -6.402 3.367 34.725 1.00 83.56 356 LEU A O 1
ATOM 2717 N N . ALA A 1 357 ? -4.820 4.594 33.731 1.00 74.88 357 ALA A N 1
ATOM 2718 C CA . ALA A 1 357 ? -3.664 3.853 34.264 1.00 74.88 357 ALA A CA 1
ATOM 2719 C C . ALA A 1 357 ? -3.402 4.029 35.777 1.00 74.88 357 ALA A C 1
ATOM 2721 O O . ALA A 1 357 ? -2.401 3.528 36.285 1.00 74.88 357 ALA A O 1
ATOM 2722 N N . ARG A 1 358 ? -4.255 4.754 36.509 1.00 64.56 358 ARG A N 1
ATOM 2723 C CA . ARG A 1 358 ? -4.125 4.904 37.967 1.00 64.56 358 ARG A CA 1
ATOM 2724 C C . ARG A 1 358 ? -4.459 3.579 38.658 1.00 64.56 358 ARG A C 1
ATOM 2726 O O . ARG A 1 358 ? -5.528 3.033 38.394 1.00 64.56 358 ARG A O 1
ATOM 2733 N N . ASP A 1 359 ? -3.572 3.108 39.541 1.00 51.78 359 ASP A N 1
ATOM 2734 C CA . ASP A 1 359 ? -3.745 1.867 40.311 1.00 51.78 359 ASP A CA 1
ATOM 2735 C C . ASP A 1 359 ? -5.139 1.805 40.944 1.00 51.78 359 ASP A C 1
ATOM 2737 O O . ASP A 1 359 ? -5.497 2.618 41.799 1.00 51.78 359 ASP A O 1
ATOM 2741 N N . ALA A 1 360 ? -5.931 0.834 40.493 1.00 53.91 360 ALA A N 1
ATOM 2742 C CA . ALA A 1 360 ? -7.291 0.607 40.946 1.00 53.91 360 ALA A CA 1
ATOM 2743 C C . ALA A 1 360 ? -7.363 -0.756 41.649 1.00 53.91 360 ALA A C 1
ATOM 2745 O O . ALA A 1 360 ? -6.951 -1.761 41.062 1.00 53.91 360 ALA A O 1
ATOM 2746 N N . PRO A 1 361 ? -7.913 -0.840 42.871 1.00 56.97 361 PRO A N 1
ATOM 2747 C CA . PRO A 1 361 ? -8.299 -2.122 43.451 1.00 56.97 361 PRO A CA 1
ATOM 2748 C C . PRO A 1 361 ? -9.289 -2.858 42.527 1.00 56.97 361 PRO A C 1
ATOM 2750 O O . PRO A 1 361 ? -10.031 -2.199 41.788 1.00 56.97 361 PRO A O 1
ATOM 2753 N N . PRO A 1 362 ? -9.358 -4.203 42.572 1.00 55.09 362 PRO A N 1
ATOM 2754 C CA . PRO A 1 362 ? -10.345 -4.957 41.803 1.00 55.09 362 PRO A CA 1
ATOM 2755 C C . PRO A 1 362 ? -11.775 -4.488 42.133 1.00 55.09 362 PRO A C 1
ATOM 2757 O O . PRO A 1 362 ? -12.043 -4.088 43.272 1.00 55.09 362 PRO A O 1
ATOM 2760 N N . PRO A 1 363 ? -12.705 -4.526 41.160 1.00 56.06 363 PRO A N 1
ATOM 2761 C CA . PRO A 1 363 ? -14.065 -4.044 41.361 1.00 56.06 363 PRO A CA 1
ATOM 2762 C C . PRO A 1 363 ? -14.729 -4.786 42.527 1.00 56.06 363 PRO A C 1
ATOM 2764 O O . PRO A 1 363 ? -14.714 -6.014 42.593 1.00 56.06 363 PRO A O 1
ATOM 2767 N N . ARG A 1 364 ? -15.345 -4.037 43.454 1.00 53.16 364 ARG A N 1
ATOM 2768 C CA . ARG A 1 364 ? -16.034 -4.607 44.630 1.00 53.16 364 ARG A CA 1
ATOM 2769 C C . ARG A 1 364 ? -17.277 -5.427 44.273 1.00 53.16 364 ARG A C 1
ATOM 2771 O O . ARG A 1 364 ? -17.789 -6.143 45.129 1.00 53.16 364 ARG A O 1
ATOM 2778 N N . ARG A 1 365 ? -17.777 -5.302 43.040 1.00 55.53 365 ARG A N 1
ATOM 2779 C CA . ARG A 1 365 ? -18.935 -6.035 42.523 1.00 55.53 365 ARG A CA 1
ATOM 2780 C C . ARG A 1 365 ? -18.534 -6.832 41.278 1.00 55.53 365 ARG A C 1
ATOM 2782 O O . ARG A 1 365 ? -17.849 -6.278 40.415 1.00 55.53 365 ARG A O 1
ATOM 2789 N N . PRO A 1 366 ? -18.950 -8.104 41.163 1.00 53.94 366 PRO A N 1
ATOM 2790 C CA . PRO A 1 366 ? -18.789 -8.858 39.929 1.00 53.94 366 PRO A CA 1
ATOM 2791 C C . PRO A 1 366 ? -19.621 -8.188 38.832 1.00 53.94 366 PRO A C 1
ATOM 2793 O O . PRO A 1 366 ? -20.826 -8.012 38.980 1.00 53.94 366 PRO A O 1
ATOM 2796 N N . THR A 1 367 ? -18.969 -7.799 37.742 1.00 60.62 367 THR A N 1
ATOM 2797 C CA . THR A 1 367 ? -19.625 -7.265 36.545 1.00 60.62 367 THR A CA 1
ATOM 2798 C C . 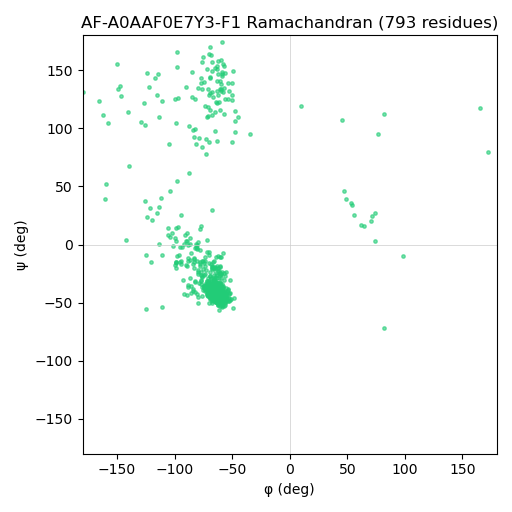THR A 1 367 ? -19.404 -8.240 35.393 1.00 60.62 367 THR A C 1
ATOM 2800 O O . THR A 1 367 ? -18.379 -8.917 35.326 1.00 60.62 367 THR A O 1
ATOM 2803 N N . SER A 1 368 ? -20.383 -8.353 34.494 1.00 61.91 368 SER A N 1
ATOM 2804 C CA . SER A 1 368 ? -20.270 -9.171 33.276 1.00 61.91 368 SER A CA 1
ATOM 2805 C C . SER A 1 368 ? -19.441 -8.490 32.180 1.00 61.91 368 SER A C 1
ATOM 2807 O O . SER A 1 368 ? -19.037 -9.137 31.214 1.00 61.91 368 SER A O 1
ATOM 2809 N N . LEU A 1 369 ? -19.201 -7.184 32.318 1.00 64.38 369 LEU A N 1
ATOM 2810 C CA . LEU A 1 369 ? -18.470 -6.363 31.364 1.00 64.38 369 LEU A CA 1
ATOM 2811 C C . LEU A 1 369 ? -16.980 -6.347 31.698 1.00 64.38 369 LEU A C 1
ATOM 2813 O O . LEU A 1 369 ? -16.579 -6.166 32.843 1.00 64.38 369 LEU A O 1
ATOM 2817 N N . SER A 1 370 ? -16.151 -6.499 30.668 1.00 75.38 370 SER A N 1
ATOM 2818 C CA . SER A 1 370 ? -14.706 -6.352 30.808 1.00 75.38 370 SER A CA 1
ATOM 2819 C C . SER A 1 370 ? -14.312 -4.873 30.882 1.00 75.38 370 SER A C 1
ATOM 2821 O O . SER A 1 370 ? -14.849 -4.037 30.153 1.00 75.38 370 SER A O 1
ATOM 2823 N N . ALA A 1 371 ? -13.312 -4.550 31.703 1.00 76.69 371 ALA A N 1
ATOM 2824 C CA . ALA A 1 371 ? -12.660 -3.239 31.676 1.00 76.69 371 ALA A CA 1
ATOM 2825 C C . ALA A 1 371 ? -11.806 -3.028 30.402 1.00 76.69 371 ALA A C 1
ATOM 2827 O O . ALA A 1 371 ? -11.316 -1.924 30.160 1.00 76.69 371 ALA A O 1
ATOM 2828 N N . ASP A 1 372 ? -11.638 -4.063 29.566 1.00 83.00 372 ASP A N 1
ATOM 2829 C CA . ASP A 1 372 ? -10.958 -3.953 28.275 1.00 83.00 372 ASP A CA 1
ATOM 2830 C C . ASP A 1 372 ? -11.866 -3.344 27.196 1.00 83.00 372 ASP A C 1
ATOM 2832 O O . ASP A 1 372 ? -12.560 -4.031 26.447 1.00 83.00 372 ASP A O 1
ATOM 2836 N N . TRP A 1 373 ? -11.791 -2.022 27.072 1.00 88.25 373 TRP A N 1
ATOM 2837 C CA . TRP A 1 373 ? -12.457 -1.233 26.031 1.00 88.25 373 TRP A CA 1
ATOM 2838 C C . TRP A 1 373 ? -11.717 -1.248 24.679 1.00 88.25 373 TRP A C 1
ATOM 2840 O O . TRP A 1 373 ? -12.318 -1.002 23.634 1.00 88.25 373 TRP A O 1
ATOM 2850 N N . ARG A 1 374 ? -10.411 -1.551 24.674 1.00 88.94 374 ARG A N 1
ATOM 2851 C CA . ARG A 1 374 ? -9.524 -1.486 23.491 1.00 88.94 374 ARG A CA 1
ATOM 2852 C C . ARG A 1 374 ? -10.000 -2.308 22.278 1.00 88.94 374 ARG A C 1
ATOM 2854 O O . ARG A 1 374 ? -9.934 -1.769 21.171 1.00 88.94 374 ARG A O 1
ATOM 2861 N N . PRO A 1 375 ? -10.497 -3.557 22.430 1.00 89.44 375 PRO A N 1
ATOM 2862 C CA . PRO A 1 375 ? -10.945 -4.362 21.291 1.00 89.44 375 PRO A CA 1
ATOM 2863 C C . PRO A 1 375 ? -12.052 -3.687 20.474 1.00 89.44 375 PRO A C 1
ATOM 2865 O O . PRO A 1 375 ? -12.011 -3.722 19.252 1.00 89.44 375 PRO A O 1
ATOM 2868 N N . TRP A 1 376 ? -12.976 -2.968 21.119 1.00 89.44 376 TRP A N 1
ATOM 2869 C CA . TRP A 1 376 ? -14.080 -2.279 20.436 1.00 89.44 376 TRP A CA 1
ATOM 2870 C C . TRP A 1 376 ? -13.620 -1.206 19.441 1.00 89.44 376 TRP A C 1
ATOM 2872 O O . TRP A 1 376 ? -14.316 -0.928 18.464 1.00 89.44 376 TRP A O 1
ATOM 2882 N N . LEU A 1 377 ? -12.457 -0.602 19.689 1.00 91.62 377 LEU A N 1
ATOM 2883 C CA . LEU A 1 377 ? -11.867 0.417 18.823 1.00 91.62 377 LEU A CA 1
ATOM 2884 C C . LEU A 1 377 ? -10.914 -0.194 17.794 1.00 91.62 377 LEU A C 1
ATOM 2886 O O . LEU A 1 377 ? -10.972 0.171 16.622 1.00 91.62 377 LEU A O 1
ATOM 2890 N N . ARG A 1 378 ? -10.075 -1.148 18.211 1.00 88.06 378 ARG A N 1
ATOM 2891 C CA . ARG A 1 378 ? -9.128 -1.836 17.323 1.00 88.06 378 ARG A CA 1
ATOM 2892 C C . ARG A 1 378 ? -9.846 -2.675 16.268 1.00 88.06 378 ARG A C 1
ATOM 2894 O O . ARG A 1 378 ? -9.559 -2.560 15.079 1.00 88.06 378 ARG A O 1
ATOM 2901 N N . ASP A 1 379 ? -10.809 -3.491 16.688 1.00 90.75 379 ASP A N 1
ATOM 2902 C CA . ASP A 1 379 ? -11.445 -4.486 15.823 1.00 90.75 379 ASP A CA 1
ATOM 2903 C C . ASP A 1 379 ? -12.307 -3.824 14.726 1.00 90.75 379 ASP A C 1
ATOM 2905 O O . ASP A 1 379 ? -12.587 -4.435 13.695 1.00 90.75 379 ASP A O 1
ATOM 2909 N N . ALA A 1 380 ? -12.646 -2.536 14.882 1.00 93.12 380 ALA A N 1
ATOM 2910 C CA . ALA A 1 380 ? -13.291 -1.733 13.845 1.00 93.12 380 ALA A CA 1
ATOM 2911 C C . ALA A 1 380 ? -12.421 -1.546 12.584 1.00 93.12 380 ALA A C 1
ATOM 2913 O O . ALA A 1 380 ? -12.973 -1.365 11.497 1.00 93.12 380 ALA A O 1
ATOM 2914 N N . PHE A 1 381 ? -11.088 -1.608 12.710 1.00 93.00 381 PHE A N 1
ATOM 2915 C CA . PHE A 1 381 ? -10.144 -1.409 11.602 1.00 93.00 381 PHE A CA 1
ATOM 2916 C C . PHE A 1 381 ? -9.614 -2.716 10.994 1.00 93.00 381 PHE A C 1
ATOM 2918 O O . PHE A 1 381 ? -9.129 -2.711 9.861 1.00 93.00 381 PHE A O 1
ATOM 2925 N N . VAL A 1 382 ? -9.776 -3.848 11.687 1.00 91.38 382 VAL A N 1
ATOM 2926 C CA . VAL A 1 382 ? -9.300 -5.174 11.248 1.00 91.38 382 VAL A CA 1
ATOM 2927 C C . VAL A 1 382 ? -9.756 -5.556 9.828 1.00 91.38 382 VAL A C 1
ATOM 2929 O O . VAL A 1 382 ? -8.917 -6.023 9.055 1.00 91.38 382 VAL A O 1
ATOM 2932 N N . PRO A 1 383 ? -11.014 -5.320 9.398 1.00 93.62 383 PRO A N 1
ATOM 2933 C CA . PRO A 1 383 ? -11.428 -5.628 8.024 1.00 93.62 383 PRO A CA 1
ATOM 2934 C C . PRO A 1 383 ? -10.627 -4.864 6.956 1.00 93.62 383 PRO A C 1
ATOM 2936 O O . PRO A 1 383 ? -10.352 -5.395 5.878 1.00 93.62 383 PRO A O 1
ATOM 2939 N N . PHE A 1 384 ? -10.219 -3.628 7.254 1.00 93.50 384 PHE A N 1
ATOM 2940 C CA . PHE A 1 384 ? -9.424 -2.791 6.351 1.00 93.50 384 PHE A CA 1
ATOM 2941 C C . PHE A 1 384 ? -7.947 -3.188 6.365 1.00 93.50 384 PHE A C 1
ATOM 2943 O O . PHE A 1 384 ? -7.295 -3.149 5.328 1.00 93.50 384 PHE A O 1
ATOM 2950 N N . GLN A 1 385 ? -7.433 -3.639 7.513 1.00 91.62 385 GLN A N 1
ATOM 2951 C CA . GLN A 1 385 ? -6.094 -4.224 7.620 1.00 91.62 385 GLN A CA 1
ATOM 2952 C C . GLN A 1 385 ? -5.986 -5.520 6.800 1.00 91.62 385 GLN A C 1
ATOM 2954 O O . GLN A 1 385 ? -5.023 -5.707 6.064 1.00 91.62 385 GLN A O 1
ATOM 2959 N N . GLN A 1 386 ? -7.004 -6.387 6.857 1.00 91.06 386 GLN A N 1
ATOM 2960 C CA . GLN A 1 386 ? -7.051 -7.640 6.088 1.00 91.06 386 GLN A CA 1
ATOM 2961 C C . GLN A 1 386 ? -7.204 -7.416 4.577 1.00 91.06 386 GLN A C 1
ATOM 2963 O O . GLN A 1 386 ? -6.714 -8.208 3.777 1.00 91.06 386 GLN A O 1
ATOM 2968 N N . SER A 1 387 ? -7.881 -6.338 4.173 1.00 93.19 387 SER A N 1
ATOM 2969 C CA . SER A 1 387 ? -8.073 -5.958 2.766 1.00 93.19 387 SER A CA 1
ATOM 2970 C C . SER A 1 387 ? -7.098 -4.874 2.289 1.00 93.19 387 SER A C 1
ATOM 2972 O O . SER A 1 387 ? -7.278 -4.313 1.204 1.00 93.19 387 SER A O 1
ATOM 2974 N N . TYR A 1 388 ? -6.032 -4.610 3.056 1.00 94.25 388 TYR A N 1
ATOM 2975 C CA . TYR A 1 388 ? -5.124 -3.484 2.840 1.00 94.25 388 TYR A CA 1
ATOM 2976 C C . TYR A 1 388 ? -4.533 -3.454 1.429 1.00 94.25 388 TYR A C 1
ATOM 2978 O O . TYR A 1 388 ? -4.543 -2.409 0.782 1.00 94.25 388 TYR A O 1
ATOM 2986 N N . ARG A 1 389 ? -4.101 -4.611 0.902 1.00 93.94 389 ARG A N 1
ATOM 2987 C CA . ARG A 1 389 ? -3.579 -4.721 -0.469 1.00 93.94 389 ARG A CA 1
ATOM 2988 C C . ARG A 1 389 ? -4.539 -4.136 -1.502 1.00 93.94 389 ARG A C 1
ATOM 2990 O O . ARG A 1 389 ? -4.111 -3.381 -2.365 1.00 93.94 389 ARG A O 1
ATOM 2997 N N . ALA A 1 390 ? -5.816 -4.509 -1.438 1.00 95.31 390 ALA A N 1
ATOM 2998 C CA . ALA A 1 390 ? -6.808 -4.088 -2.421 1.00 95.31 390 ALA A CA 1
ATOM 2999 C C . ALA A 1 390 ? -7.069 -2.579 -2.334 1.00 95.31 390 ALA A C 1
ATOM 3001 O O . ALA A 1 390 ? -7.120 -1.906 -3.363 1.00 95.31 390 ALA A O 1
ATOM 3002 N N . LEU A 1 391 ? -7.169 -2.051 -1.111 1.00 95.88 391 LEU A N 1
ATOM 3003 C CA . LEU A 1 391 ? -7.366 -0.624 -0.857 1.00 95.88 391 LEU A CA 1
ATOM 3004 C C . LEU A 1 391 ? -6.172 0.206 -1.345 1.00 95.88 391 LEU A C 1
ATOM 3006 O O . LEU A 1 391 ? -6.355 1.208 -2.033 1.00 95.88 391 LEU A O 1
ATOM 3010 N N . GLU A 1 392 ? -4.950 -0.228 -1.032 1.00 96.81 392 GLU A N 1
ATOM 3011 C CA . GLU A 1 392 ? -3.723 0.468 -1.422 1.00 96.81 392 GLU A CA 1
ATOM 3012 C C . GLU A 1 392 ? -3.498 0.378 -2.939 1.00 96.81 392 GLU A C 1
ATOM 3014 O O . GLU A 1 392 ? -3.189 1.385 -3.570 1.00 96.81 392 GLU A O 1
ATOM 3019 N N . SER A 1 393 ? -3.743 -0.782 -3.562 1.00 96.56 393 SER A N 1
ATOM 3020 C CA . SER A 1 393 ? -3.703 -0.930 -5.023 1.00 96.56 393 SER A CA 1
ATOM 3021 C C . SER A 1 393 ? -4.687 -0.000 -5.734 1.00 96.56 393 SER A C 1
ATOM 3023 O O . SER A 1 393 ? -4.308 0.638 -6.714 1.00 96.56 393 SER A O 1
ATOM 3025 N N . ALA A 1 394 ? -5.934 0.087 -5.258 1.00 96.44 394 ALA A N 1
ATOM 3026 C CA . ALA A 1 394 ? -6.941 0.965 -5.850 1.00 96.44 394 ALA A CA 1
ATOM 3027 C C . ALA A 1 394 ? -6.530 2.438 -5.729 1.00 96.44 394 ALA A C 1
ATOM 3029 O O . ALA A 1 394 ? -6.489 3.152 -6.731 1.00 96.44 394 ALA A O 1
ATOM 3030 N N . TYR A 1 395 ? -6.125 2.855 -4.525 1.00 97.00 395 TYR A N 1
ATOM 3031 C CA . TYR A 1 395 ? -5.684 4.220 -4.264 1.00 97.00 395 TYR A CA 1
ATOM 3032 C C . TYR A 1 395 ? -4.469 4.620 -5.113 1.00 97.00 395 TYR A C 1
ATOM 3034 O O . TYR A 1 395 ? -4.483 5.675 -5.745 1.00 97.00 395 TYR A O 1
ATOM 3042 N N . LEU A 1 396 ? -3.431 3.777 -5.176 1.00 97.38 396 LEU A N 1
ATOM 3043 C CA . LEU A 1 396 ? -2.239 4.042 -5.987 1.00 97.38 396 LEU A CA 1
ATOM 3044 C C . LEU A 1 396 ? -2.576 4.138 -7.479 1.00 97.38 396 LEU A C 1
ATOM 3046 O O . LEU A 1 396 ? -2.084 5.040 -8.158 1.00 97.38 396 LEU A O 1
ATOM 3050 N N . ALA A 1 397 ? -3.439 3.249 -7.978 1.00 96.44 397 ALA A N 1
ATOM 3051 C CA . ALA A 1 397 ? -3.864 3.270 -9.372 1.00 96.44 397 ALA A CA 1
ATOM 3052 C C . ALA A 1 397 ? -4.656 4.543 -9.715 1.00 96.44 397 ALA A C 1
ATOM 3054 O O . ALA A 1 397 ? -4.469 5.095 -10.799 1.00 96.44 397 ALA A O 1
ATOM 3055 N N . ASP A 1 398 ? -5.536 5.009 -8.825 1.00 96.56 398 ASP A N 1
ATOM 3056 C CA . ASP A 1 398 ? -6.267 6.271 -8.998 1.00 96.56 398 ASP A CA 1
ATOM 3057 C C . ASP A 1 398 ? -5.321 7.479 -8.934 1.00 96.56 398 ASP A C 1
ATOM 3059 O O . ASP A 1 398 ? -5.362 8.342 -9.812 1.00 96.56 398 ASP A O 1
ATOM 3063 N N . ALA A 1 399 ? -4.418 7.516 -7.949 1.00 96.25 399 ALA A N 1
ATOM 3064 C CA . ALA A 1 399 ? -3.451 8.600 -7.781 1.00 96.25 399 ALA A CA 1
ATOM 3065 C C . ALA A 1 399 ? -2.501 8.728 -8.985 1.00 96.25 399 ALA A C 1
ATOM 3067 O O . ALA A 1 399 ? -2.204 9.839 -9.428 1.00 96.25 399 ALA A O 1
ATOM 3068 N N . TRP A 1 400 ? -2.049 7.604 -9.550 1.00 96.06 400 TRP A N 1
ATOM 3069 C CA . TRP A 1 400 ? -1.203 7.602 -10.745 1.00 96.06 400 TRP A CA 1
ATOM 3070 C C . TRP A 1 400 ? -1.969 7.993 -12.015 1.00 96.06 400 TRP A C 1
ATOM 3072 O O . TRP A 1 400 ? -1.447 8.736 -12.848 1.00 96.06 400 TRP A O 1
ATOM 3082 N N . ARG A 1 401 ? -3.224 7.545 -12.163 1.00 95.38 401 ARG A N 1
ATOM 3083 C CA . ARG A 1 401 ? -4.097 7.963 -13.275 1.00 95.38 401 ARG A CA 1
ATOM 3084 C C . ARG A 1 401 ? -4.415 9.454 -13.222 1.00 95.38 401 ARG A C 1
ATOM 3086 O O . ARG A 1 401 ? -4.420 10.115 -14.255 1.00 95.38 401 ARG A O 1
ATOM 3093 N N . ALA A 1 402 ? -4.597 10.020 -12.031 1.00 95.56 402 ALA A N 1
ATOM 3094 C CA . ALA A 1 402 ? -4.838 11.451 -11.872 1.00 95.56 402 ALA A CA 1
ATOM 3095 C C . ALA A 1 402 ? -3.676 12.326 -12.395 1.00 95.56 402 ALA A C 1
ATOM 3097 O O . ALA A 1 402 ? -3.907 13.472 -12.779 1.00 95.56 402 ALA A O 1
ATOM 3098 N N . SER A 1 403 ? -2.441 11.803 -12.460 1.00 94.56 403 SER A N 1
ATOM 3099 C CA . SER A 1 403 ? -1.291 12.537 -13.014 1.00 94.56 403 SER A CA 1
ATOM 3100 C C . SER A 1 403 ? -1.178 12.474 -14.543 1.00 94.56 403 SER A C 1
ATOM 3102 O O . SER A 1 403 ? -0.438 13.262 -15.132 1.00 94.56 403 SER A O 1
ATOM 3104 N N . GLU A 1 404 ? -1.927 11.587 -15.203 1.00 94.19 404 GLU A N 1
ATOM 3105 C CA . GLU A 1 404 ? -1.786 11.285 -16.632 1.00 94.19 404 GLU A CA 1
ATOM 3106 C C . GLU A 1 404 ? -2.101 12.489 -17.529 1.00 94.19 404 GLU A C 1
ATOM 3108 O O . GLU A 1 404 ? -1.303 12.843 -18.393 1.00 94.19 404 GLU A O 1
ATOM 3113 N N . ALA A 1 405 ? -3.204 13.199 -17.277 1.00 94.50 405 ALA A N 1
ATOM 3114 C CA . ALA A 1 405 ? -3.587 14.360 -18.086 1.00 94.50 405 ALA A CA 1
ATOM 3115 C C . ALA A 1 405 ? -2.557 15.505 -18.010 1.00 94.50 405 ALA A C 1
ATOM 3117 O O . ALA A 1 405 ? -2.263 16.165 -19.011 1.00 94.50 405 ALA A O 1
ATOM 3118 N N . ALA A 1 406 ? -1.984 15.737 -16.823 1.00 95.69 406 ALA A N 1
ATOM 3119 C CA . ALA A 1 406 ? -0.944 16.744 -16.630 1.00 95.69 406 ALA A CA 1
ATOM 3120 C C . ALA A 1 406 ? 0.359 16.349 -17.342 1.00 95.69 406 ALA A C 1
ATOM 3122 O O . ALA A 1 406 ? 1.002 17.199 -17.964 1.00 95.69 406 ALA A O 1
ATOM 3123 N N . PHE A 1 407 ? 0.719 15.063 -17.286 1.00 97.31 407 PHE A N 1
ATOM 3124 C CA . PHE A 1 407 ? 1.861 14.505 -18.002 1.00 97.31 407 PHE A CA 1
ATOM 3125 C C . PHE A 1 407 ? 1.710 14.665 -19.522 1.00 97.31 407 PHE A C 1
ATOM 3127 O O . PHE A 1 407 ? 2.574 15.279 -20.147 1.00 97.31 407 PHE A O 1
ATOM 3134 N N . GLU A 1 408 ? 0.591 14.220 -20.100 1.00 96.44 408 GLU A N 1
ATOM 3135 C CA . GLU A 1 408 ? 0.332 14.305 -21.545 1.00 96.44 408 GLU A CA 1
ATOM 3136 C C . GLU A 1 408 ? 0.325 15.753 -22.049 1.00 96.44 408 GLU A C 1
ATOM 3138 O O . GLU A 1 408 ? 0.911 16.071 -23.085 1.00 96.44 408 GLU A O 1
ATOM 3143 N N . SER A 1 409 ? -0.260 16.677 -21.280 1.00 96.19 409 SER A N 1
ATOM 3144 C CA . SER A 1 409 ? -0.228 18.105 -21.612 1.00 96.19 409 SER A CA 1
ATOM 3145 C C . SER A 1 409 ? 1.202 18.656 -21.655 1.00 96.19 409 SER A C 1
ATOM 3147 O O . SER A 1 409 ? 1.566 19.386 -22.583 1.00 96.19 409 SER A O 1
ATOM 3149 N N . ARG A 1 410 ? 2.041 18.307 -20.669 1.00 96.56 410 ARG A N 1
ATOM 3150 C CA . ARG A 1 410 ? 3.449 18.733 -20.627 1.00 96.56 410 ARG A CA 1
ATOM 3151 C C . ARG A 1 410 ? 4.260 18.117 -21.759 1.00 96.56 410 ARG A C 1
ATOM 3153 O O . ARG A 1 410 ? 5.004 18.846 -22.412 1.00 96.56 410 ARG A O 1
ATOM 3160 N N . LEU A 1 411 ? 4.082 16.824 -22.011 1.00 96.19 411 LEU A N 1
ATOM 3161 C CA . LEU A 1 411 ? 4.738 16.110 -23.098 1.00 96.19 411 LEU A CA 1
ATOM 3162 C C . LEU A 1 411 ? 4.375 16.735 -24.455 1.00 96.19 411 LEU A C 1
ATOM 3164 O O . LEU A 1 411 ? 5.261 17.066 -25.240 1.00 96.19 411 LEU A O 1
ATOM 3168 N N . GLY A 1 412 ? 3.085 16.991 -24.695 1.00 93.75 412 GLY A N 1
ATOM 3169 C CA . GLY A 1 412 ? 2.592 17.681 -25.888 1.00 93.75 412 GLY A CA 1
ATOM 3170 C C . GLY A 1 412 ? 3.204 19.070 -26.080 1.00 93.75 412 GLY A C 1
ATOM 3171 O O . GLY A 1 412 ? 3.615 19.408 -27.189 1.00 93.75 412 GLY A O 1
ATOM 3172 N N . ARG A 1 413 ? 3.338 19.859 -25.003 1.00 93.12 413 ARG A N 1
ATOM 3173 C CA . ARG A 1 413 ? 4.019 21.162 -25.065 1.00 93.12 413 ARG A CA 1
ATOM 3174 C C . ARG A 1 413 ? 5.474 21.025 -25.496 1.00 93.12 413 ARG A C 1
ATOM 3176 O O . ARG A 1 413 ? 5.853 21.725 -26.423 1.00 93.12 413 ARG A O 1
ATOM 3183 N N . ILE A 1 414 ? 6.244 20.114 -24.894 1.00 93.19 414 ILE A N 1
ATOM 3184 C CA . ILE A 1 414 ? 7.655 19.895 -25.263 1.00 93.19 414 ILE A CA 1
ATOM 3185 C C . ILE A 1 414 ? 7.772 19.531 -26.748 1.00 93.19 414 ILE A C 1
ATOM 3187 O O . ILE A 1 414 ? 8.616 20.081 -27.455 1.00 93.19 414 ILE A O 1
ATOM 3191 N N . TRP A 1 415 ? 6.883 18.666 -27.247 1.00 90.50 415 TRP A N 1
ATOM 3192 C CA . TRP A 1 415 ? 6.856 18.311 -28.665 1.00 90.50 415 TRP A CA 1
ATOM 3193 C C . TRP A 1 415 ? 6.628 19.512 -29.583 1.00 90.50 415 TRP A C 1
ATOM 3195 O O . TRP A 1 415 ? 7.307 19.629 -30.597 1.00 90.50 415 TRP A O 1
ATOM 3205 N N . VAL A 1 416 ? 5.693 20.401 -29.242 1.00 87.25 416 VAL A N 1
ATOM 3206 C CA . VAL A 1 416 ? 5.345 21.559 -30.080 1.00 87.25 416 VAL A CA 1
ATOM 3207 C C . VAL A 1 416 ? 6.388 22.672 -29.979 1.00 87.25 416 VAL A C 1
ATOM 3209 O O . VAL A 1 416 ? 6.769 23.245 -30.997 1.00 87.25 416 VAL A O 1
ATOM 3212 N N . THR A 1 417 ? 6.858 22.995 -28.772 1.00 80.12 417 THR A N 1
ATOM 3213 C CA . THR A 1 417 ? 7.752 24.141 -28.549 1.00 80.12 417 THR A CA 1
ATOM 3214 C C . THR A 1 417 ? 9.162 23.883 -29.051 1.00 80.12 417 THR A C 1
ATOM 3216 O O . THR A 1 417 ? 9.774 24.780 -29.621 1.00 80.12 417 THR A O 1
ATOM 3219 N N . SER A 1 418 ? 9.683 22.671 -28.847 1.00 76.88 418 SER A N 1
ATOM 3220 C CA . SER A 1 418 ? 11.078 22.366 -29.167 1.00 76.88 418 SER A CA 1
ATOM 3221 C C . SER A 1 418 ? 11.278 22.033 -30.643 1.00 76.88 418 SER A C 1
ATOM 3223 O O . SER A 1 418 ? 12.319 22.367 -31.187 1.00 76.88 418 SER A O 1
ATOM 3225 N N . LEU A 1 419 ? 10.287 21.440 -31.321 1.00 69.19 419 LEU A N 1
ATOM 3226 C CA . LEU A 1 419 ? 10.385 21.082 -32.746 1.00 69.19 419 LEU A CA 1
ATOM 3227 C C . LEU A 1 419 ? 9.933 22.201 -33.704 1.00 69.19 419 LEU A C 1
ATOM 3229 O O . LEU A 1 419 ? 9.903 21.990 -34.914 1.00 69.19 419 LEU A O 1
ATOM 3233 N N . GLY A 1 420 ? 9.574 23.375 -33.173 1.00 58.59 420 GLY A N 1
ATOM 3234 C CA . GLY A 1 420 ? 9.141 24.546 -33.942 1.00 58.59 420 GLY A CA 1
ATOM 3235 C C . GLY A 1 420 ? 10.202 25.640 -34.140 1.00 58.59 420 GLY A C 1
ATOM 3236 O O . GLY A 1 420 ? 9.888 26.641 -34.780 1.00 58.59 420 GLY A O 1
ATOM 3237 N N . GLN A 1 421 ? 11.419 25.497 -33.594 1.00 53.16 421 GLN A N 1
ATOM 3238 C CA . GLN A 1 421 ? 12.499 26.499 -33.684 1.00 53.16 421 GLN A CA 1
ATOM 3239 C C . GLN A 1 421 ? 13.792 25.917 -34.288 1.00 53.16 421 GLN A C 1
ATOM 3241 O O . GLN A 1 421 ? 14.087 24.740 -34.106 1.00 53.16 421 GLN A O 1
ATOM 3246 N N . ASP A 1 422 ? 14.552 26.749 -35.009 1.00 50.47 422 ASP A N 1
ATOM 3247 C CA . ASP A 1 422 ? 15.772 26.384 -35.748 1.00 50.47 422 ASP A CA 1
ATOM 3248 C C . ASP A 1 422 ? 16.924 25.800 -34.891 1.00 50.47 422 ASP A C 1
ATOM 3250 O O . ASP A 1 422 ? 17.048 26.040 -33.688 1.00 50.47 422 ASP A O 1
ATOM 3254 N N . GLY A 1 423 ? 17.829 25.080 -35.571 1.00 54.25 423 GLY A N 1
ATOM 3255 C CA . GLY A 1 423 ? 19.184 24.710 -35.132 1.00 54.25 423 GLY A CA 1
ATOM 3256 C C . GLY A 1 423 ? 19.290 23.498 -34.200 1.00 54.25 423 GLY A C 1
ATOM 3257 O O . GLY A 1 423 ? 19.763 22.448 -34.621 1.00 54.25 423 GLY A O 1
ATOM 3258 N N . ALA A 1 424 ? 18.857 23.641 -32.942 1.00 64.50 424 ALA A N 1
ATOM 3259 C CA . ALA A 1 424 ? 19.077 22.663 -31.858 1.00 64.50 424 ALA A CA 1
ATOM 3260 C C . ALA A 1 424 ? 17.767 22.134 -31.228 1.00 64.50 424 ALA A C 1
ATOM 3262 O O . ALA A 1 424 ? 17.698 21.806 -30.038 1.00 64.50 424 ALA A O 1
ATOM 3263 N N . ALA A 1 425 ? 16.708 22.059 -32.039 1.00 83.00 425 ALA A N 1
ATOM 3264 C CA . ALA A 1 425 ? 15.360 21.625 -31.663 1.00 83.00 425 ALA A CA 1
ATOM 3265 C C . ALA A 1 425 ? 15.327 20.306 -30.871 1.00 83.00 425 ALA A C 1
ATOM 3267 O O . ALA A 1 425 ? 14.656 20.183 -29.842 1.00 83.00 425 ALA A O 1
ATOM 3268 N N . TRP A 1 426 ? 16.078 19.308 -31.342 1.00 89.38 426 TRP A N 1
ATOM 3269 C CA . TRP A 1 426 ? 16.084 17.969 -30.758 1.00 89.38 426 TRP A CA 1
ATOM 3270 C C . TRP A 1 426 ? 16.811 17.906 -29.420 1.00 89.38 426 TRP A C 1
ATOM 3272 O O . TRP A 1 426 ? 16.327 17.228 -28.517 1.00 89.38 426 TRP A O 1
ATOM 3282 N N . THR A 1 427 ? 17.901 18.651 -29.245 1.00 91.25 427 THR A N 1
ATOM 3283 C CA . THR A 1 427 ? 18.651 18.700 -27.981 1.00 91.25 427 THR A CA 1
ATOM 3284 C C . THR A 1 427 ? 17.781 19.260 -26.859 1.00 91.25 427 THR A C 1
ATOM 3286 O O . THR A 1 427 ? 17.668 18.650 -25.795 1.00 91.25 427 THR A O 1
ATOM 3289 N N . SER A 1 428 ? 17.074 20.366 -27.123 1.00 90.62 428 SER A N 1
ATOM 3290 C CA . SER A 1 428 ? 16.097 20.934 -26.183 1.00 90.62 428 SER A CA 1
ATOM 3291 C C . SER A 1 428 ? 14.931 19.975 -25.912 1.00 90.62 428 SER A C 1
ATOM 3293 O O . SER A 1 428 ? 14.524 19.809 -24.761 1.00 90.62 428 SER A O 1
ATOM 3295 N N . CYS A 1 429 ? 14.419 19.308 -26.952 1.00 92.75 429 CYS A N 1
ATOM 3296 C CA . CYS A 1 429 ? 13.318 18.354 -26.830 1.00 92.75 429 CYS A CA 1
ATOM 3297 C C . CYS A 1 429 ? 13.691 17.162 -25.933 1.00 92.75 429 CYS A C 1
ATOM 3299 O O . CYS A 1 429 ? 12.984 16.869 -24.970 1.00 92.75 429 CYS A O 1
ATOM 3301 N N . VAL A 1 430 ? 14.822 16.505 -26.210 1.00 94.00 430 VAL A N 1
ATOM 3302 C CA . VAL A 1 430 ? 15.290 15.329 -25.461 1.00 94.00 430 VAL A CA 1
ATOM 3303 C C . VAL A 1 430 ? 15.613 15.692 -24.013 1.00 94.00 430 VAL A C 1
ATOM 3305 O O . VAL A 1 430 ? 15.179 14.975 -23.114 1.00 94.00 430 VAL A O 1
ATOM 3308 N N . ALA A 1 431 ? 16.276 16.826 -23.765 1.00 94.00 431 ALA A N 1
ATOM 3309 C CA . ALA A 1 431 ? 16.542 17.302 -22.405 1.00 94.00 431 ALA A CA 1
ATOM 3310 C C . ALA A 1 431 ? 15.242 17.616 -21.635 1.00 94.00 431 ALA A C 1
ATOM 3312 O O . ALA A 1 431 ? 15.087 17.236 -20.473 1.00 94.00 431 ALA A O 1
ATOM 3313 N N . GLY A 1 432 ? 14.268 18.261 -22.290 1.00 95.25 432 GLY A N 1
ATOM 3314 C CA . GLY A 1 432 ? 12.956 18.542 -21.704 1.00 95.25 432 GLY A CA 1
ATOM 3315 C C . GLY A 1 432 ? 12.180 17.270 -21.356 1.00 95.25 432 GLY A C 1
ATOM 3316 O O . GLY A 1 432 ? 11.579 17.183 -20.284 1.00 95.25 432 GLY A O 1
ATOM 3317 N N . ILE A 1 433 ? 12.230 16.257 -22.228 1.00 96.94 433 ILE A N 1
ATOM 3318 C CA . ILE A 1 433 ? 11.626 14.944 -21.973 1.00 96.94 433 ILE A CA 1
ATOM 3319 C C . ILE A 1 433 ? 12.349 14.233 -20.829 1.00 96.94 433 ILE A C 1
ATOM 3321 O O . ILE A 1 433 ? 11.679 13.714 -19.941 1.00 96.94 433 ILE A O 1
ATOM 3325 N N . ALA A 1 434 ? 13.683 14.241 -20.792 1.00 96.38 434 ALA A N 1
ATOM 3326 C CA . ALA A 1 434 ? 14.446 13.635 -19.703 1.00 96.38 434 ALA A CA 1
ATOM 3327 C C . ALA A 1 434 ? 14.083 14.249 -18.344 1.00 96.38 434 ALA A C 1
ATOM 3329 O O . ALA A 1 434 ? 13.796 13.516 -17.397 1.00 96.38 434 ALA A O 1
ATOM 3330 N N . SER A 1 435 ? 13.989 15.580 -18.272 1.00 97.06 435 SER A N 1
ATOM 3331 C CA . SER A 1 435 ? 13.526 16.291 -17.077 1.00 97.06 435 SER A CA 1
ATOM 3332 C C . SER A 1 435 ? 12.092 15.906 -16.692 1.00 97.06 435 SER A C 1
ATOM 3334 O O . SER A 1 435 ? 11.839 15.584 -15.531 1.00 97.06 435 SER A O 1
ATOM 3336 N N . LEU A 1 436 ? 11.163 15.847 -17.655 1.00 97.81 436 LEU A N 1
ATOM 3337 C CA . LEU A 1 436 ? 9.787 15.408 -17.400 1.00 97.81 436 LEU A CA 1
ATOM 3338 C C . LEU A 1 436 ? 9.741 13.974 -16.853 1.00 97.81 436 LEU A C 1
ATOM 3340 O O . LEU A 1 436 ? 9.022 13.713 -15.891 1.00 97.81 436 LEU A O 1
ATOM 3344 N N . LEU A 1 437 ? 10.503 13.043 -17.435 1.00 97.81 437 LEU A N 1
ATOM 3345 C CA . LEU A 1 437 ? 10.550 11.655 -16.972 1.00 97.81 437 LEU A CA 1
ATOM 3346 C C . LEU A 1 437 ? 11.190 11.531 -15.581 1.00 97.81 437 LEU A C 1
ATOM 3348 O O . LEU A 1 437 ? 10.723 10.734 -14.768 1.00 97.81 437 LEU A O 1
ATOM 3352 N N . GLN A 1 438 ? 12.197 12.348 -15.266 1.00 96.69 438 GLN A N 1
ATOM 3353 C CA . GLN A 1 438 ? 12.786 12.413 -13.928 1.00 96.69 438 GLN A CA 1
ATOM 3354 C C . GLN A 1 438 ? 11.761 12.858 -12.874 1.00 96.69 438 GLN A C 1
ATOM 3356 O O . GLN A 1 438 ? 11.693 12.272 -11.793 1.00 96.69 438 GLN A O 1
ATOM 3361 N N . GLU A 1 439 ? 10.912 13.838 -13.191 1.00 96.62 439 GLU A N 1
ATOM 3362 C CA . GLU A 1 439 ? 9.804 14.229 -12.313 1.00 96.62 439 GLU A CA 1
ATOM 3363 C C . GLU A 1 439 ? 8.792 13.090 -12.112 1.00 96.62 439 GLU A C 1
ATOM 3365 O O . GLU A 1 439 ? 8.283 12.916 -11.006 1.00 96.62 439 GLU A O 1
ATOM 3370 N N . GLN A 1 440 ? 8.514 12.283 -13.147 1.00 96.75 440 GLN A N 1
ATOM 3371 C CA . GLN A 1 440 ? 7.629 11.116 -13.012 1.00 96.75 440 GLN A CA 1
ATOM 3372 C C . GLN A 1 440 ? 8.219 10.059 -12.069 1.00 96.75 440 GLN A C 1
ATOM 3374 O O . GLN A 1 440 ? 7.497 9.495 -11.243 1.00 96.75 440 GLN A O 1
ATOM 3379 N N . VAL A 1 441 ? 9.532 9.817 -12.143 1.00 95.88 441 VAL A N 1
ATOM 3380 C CA . VAL A 1 441 ? 10.242 8.933 -11.204 1.00 95.88 441 VAL A CA 1
ATOM 3381 C C . VAL A 1 441 ? 10.170 9.488 -9.776 1.00 95.88 441 VAL A C 1
ATOM 3383 O O . VAL A 1 441 ? 9.871 8.738 -8.848 1.00 95.88 441 VAL A O 1
ATOM 3386 N N . ALA A 1 442 ? 10.355 10.798 -9.589 1.00 95.00 442 ALA A N 1
ATOM 3387 C CA . ALA A 1 442 ? 10.234 11.443 -8.280 1.00 95.00 442 ALA A CA 1
ATOM 3388 C C . ALA A 1 442 ? 8.806 11.358 -7.706 1.00 95.00 442 ALA A C 1
ATOM 3390 O O . ALA A 1 442 ? 8.627 11.075 -6.522 1.00 95.00 442 ALA A O 1
ATOM 3391 N N . GLN A 1 443 ? 7.777 11.535 -8.540 1.00 95.25 443 GLN A N 1
ATOM 3392 C CA . GLN A 1 443 ? 6.381 11.363 -8.132 1.00 95.25 443 GLN A CA 1
ATOM 3393 C C . GLN A 1 443 ? 6.086 9.914 -7.716 1.00 95.25 443 GLN A C 1
ATOM 3395 O O . GLN A 1 443 ? 5.408 9.681 -6.714 1.00 95.25 443 GLN A O 1
ATOM 3400 N N . CYS A 1 444 ? 6.620 8.941 -8.456 1.00 94.75 444 CYS A N 1
ATOM 3401 C CA . CYS A 1 444 ? 6.532 7.524 -8.115 1.00 94.75 444 CYS A CA 1
ATOM 3402 C C . CYS A 1 444 ? 7.188 7.234 -6.749 1.00 94.75 444 CYS A C 1
ATOM 3404 O O . CYS A 1 444 ? 6.588 6.567 -5.907 1.00 94.75 444 CYS A O 1
ATOM 3406 N N . ALA A 1 445 ? 8.371 7.802 -6.485 1.00 92.75 445 ALA A N 1
ATOM 3407 C CA . ALA A 1 445 ? 9.044 7.694 -5.188 1.00 92.75 445 ALA A CA 1
ATOM 3408 C C . ALA A 1 445 ? 8.201 8.278 -4.040 1.00 92.75 445 ALA A C 1
ATOM 3410 O O . ALA A 1 445 ? 8.016 7.617 -3.022 1.00 92.75 445 ALA A O 1
ATOM 3411 N N . ALA A 1 446 ? 7.624 9.470 -4.223 1.00 93.25 446 ALA A N 1
ATOM 3412 C CA . ALA A 1 446 ? 6.783 10.101 -3.206 1.00 93.25 446 ALA A CA 1
ATOM 3413 C C . ALA A 1 446 ? 5.525 9.270 -2.885 1.00 93.25 446 ALA A C 1
ATOM 3415 O O . ALA A 1 446 ? 5.156 9.115 -1.720 1.00 93.25 446 ALA A O 1
ATOM 3416 N N . LEU A 1 447 ? 4.880 8.690 -3.906 1.00 94.94 447 LEU A N 1
ATOM 3417 C CA . LEU A 1 447 ? 3.730 7.800 -3.716 1.00 94.94 447 LEU A CA 1
ATOM 3418 C C . LEU A 1 447 ? 4.114 6.504 -2.996 1.00 94.94 447 LEU A C 1
ATOM 3420 O O . LEU A 1 447 ? 3.365 6.056 -2.125 1.00 94.94 447 LEU A O 1
ATOM 3424 N N . ARG A 1 448 ? 5.280 5.931 -3.325 1.00 92.81 448 ARG A N 1
ATOM 3425 C CA . ARG A 1 448 ? 5.852 4.779 -2.619 1.00 92.81 448 ARG A CA 1
ATOM 3426 C C . ARG A 1 448 ? 6.066 5.094 -1.143 1.00 92.81 448 ARG A C 1
ATOM 3428 O O . ARG A 1 448 ? 5.609 4.328 -0.301 1.00 92.81 448 ARG A O 1
ATOM 3435 N N . ASP A 1 449 ? 6.733 6.199 -0.833 1.00 90.19 449 ASP A N 1
ATOM 3436 C CA . ASP A 1 449 ? 7.070 6.558 0.547 1.00 90.19 449 ASP A CA 1
ATOM 3437 C C . ASP A 1 449 ? 5.802 6.777 1.376 1.00 90.19 449 ASP A C 1
ATOM 3439 O O . ASP A 1 449 ? 5.648 6.187 2.445 1.00 90.19 449 ASP A O 1
ATOM 3443 N N . ALA A 1 450 ? 4.820 7.490 0.819 1.00 92.19 450 ALA A N 1
ATOM 3444 C CA . ALA A 1 450 ? 3.524 7.669 1.461 1.00 92.19 450 ALA A CA 1
ATOM 3445 C C . ALA A 1 450 ? 2.756 6.340 1.641 1.00 92.19 450 ALA A C 1
ATOM 3447 O O . ALA A 1 450 ? 2.038 6.175 2.625 1.00 92.19 450 ALA A O 1
ATOM 3448 N N . ALA A 1 451 ? 2.878 5.381 0.713 1.00 92.94 451 ALA A N 1
ATOM 3449 C CA . ALA A 1 451 ? 2.274 4.051 0.855 1.00 92.94 451 ALA A CA 1
ATOM 3450 C C . ALA A 1 451 ? 2.931 3.239 1.976 1.00 92.94 451 ALA A C 1
ATOM 3452 O O . ALA A 1 451 ? 2.240 2.585 2.755 1.00 92.94 451 ALA A O 1
ATOM 3453 N N . LEU A 1 452 ? 4.259 3.311 2.100 1.00 88.94 452 LEU A N 1
ATOM 3454 C CA . LEU A 1 452 ? 4.983 2.678 3.200 1.00 88.94 452 LEU A CA 1
ATOM 3455 C C . LEU A 1 452 ? 4.584 3.285 4.551 1.00 88.94 452 LEU A C 1
ATOM 3457 O O . LEU A 1 452 ? 4.376 2.535 5.501 1.00 88.94 452 LEU A O 1
ATOM 3461 N N . GLU A 1 453 ? 4.411 4.605 4.634 1.00 87.69 453 GLU A N 1
ATOM 3462 C CA . GLU A 1 453 ? 3.901 5.275 5.838 1.00 87.69 453 GLU A CA 1
ATOM 3463 C C . GLU A 1 453 ? 2.462 4.862 6.177 1.00 87.69 453 GLU A C 1
ATOM 3465 O O . GLU A 1 453 ? 2.158 4.543 7.324 1.00 87.69 453 GLU A O 1
ATOM 3470 N N . ARG A 1 454 ? 1.562 4.797 5.190 1.00 91.81 454 ARG A N 1
ATOM 3471 C CA . ARG A 1 454 ? 0.191 4.309 5.420 1.00 91.81 454 ARG A CA 1
ATOM 3472 C C . ARG A 1 454 ? 0.173 2.862 5.911 1.00 91.81 454 ARG A C 1
ATOM 3474 O O . ARG A 1 454 ? -0.576 2.546 6.835 1.00 91.81 454 ARG A O 1
ATOM 3481 N N . MET A 1 455 ? 1.007 1.999 5.329 1.00 90.19 455 MET A N 1
ATOM 3482 C CA . MET A 1 455 ? 1.136 0.593 5.719 1.00 90.19 455 MET A CA 1
ATOM 3483 C C . MET A 1 455 ? 1.612 0.459 7.165 1.00 90.19 455 MET A C 1
ATOM 3485 O O . MET A 1 455 ? 1.026 -0.318 7.926 1.00 90.19 455 MET A O 1
ATOM 3489 N N . THR A 1 456 ? 2.641 1.215 7.563 1.00 85.50 456 THR A N 1
ATOM 3490 C CA . THR A 1 456 ? 3.150 1.166 8.940 1.00 85.50 456 THR A CA 1
ATOM 3491 C C . THR A 1 456 ? 2.109 1.666 9.931 1.00 85.50 456 THR A C 1
ATOM 3493 O O . THR A 1 456 ? 1.950 1.044 10.978 1.00 85.50 456 THR A O 1
ATOM 3496 N N . VAL A 1 457 ? 1.365 2.721 9.583 1.00 86.50 457 VAL A N 1
ATOM 3497 C CA . VAL A 1 457 ? 0.315 3.278 10.441 1.00 86.50 457 VAL A CA 1
ATOM 3498 C C . VAL A 1 457 ? -0.869 2.323 10.589 1.00 86.50 457 VAL A C 1
ATOM 3500 O O . VAL A 1 457 ? -1.311 2.059 11.698 1.00 86.50 457 VAL A O 1
ATOM 3503 N N . LEU A 1 458 ? -1.414 1.791 9.496 1.00 88.56 458 LEU A N 1
ATOM 3504 C CA . LEU A 1 458 ? -2.661 1.029 9.580 1.00 88.56 458 LEU A CA 1
ATOM 3505 C C . LEU A 1 458 ? -2.448 -0.429 10.000 1.00 88.56 458 LEU A C 1
ATOM 3507 O O . LEU A 1 458 ? -3.321 -0.997 10.646 1.00 88.56 458 LEU A O 1
ATOM 3511 N N . THR A 1 459 ? -1.319 -1.044 9.630 1.00 86.38 459 THR A N 1
ATOM 3512 C CA . THR A 1 459 ? -1.076 -2.491 9.829 1.00 86.38 459 THR A CA 1
ATOM 3513 C C . THR A 1 459 ? 0.042 -2.805 10.824 1.00 86.38 459 THR A C 1
ATOM 3515 O O . THR A 1 459 ? 0.398 -3.971 11.001 1.00 86.38 459 THR A O 1
ATOM 3518 N N . GLY A 1 460 ? 0.675 -1.785 11.414 1.00 77.88 460 GLY A N 1
ATOM 3519 C CA . GLY A 1 460 ? 1.811 -1.969 12.320 1.00 77.88 460 GLY A CA 1
ATOM 3520 C C . GLY A 1 460 ? 3.035 -2.632 11.669 1.00 77.88 460 GLY A C 1
ATOM 3521 O O . GLY A 1 460 ? 3.902 -3.142 12.374 1.00 77.88 460 GLY A O 1
ATOM 3522 N N . GLY A 1 461 ? 3.110 -2.664 10.333 1.00 75.94 461 GLY A N 1
ATOM 3523 C CA . GLY A 1 461 ? 4.174 -3.338 9.580 1.00 75.94 461 GLY A CA 1
ATOM 3524 C C . GLY A 1 461 ? 3.824 -4.738 9.061 1.00 75.94 461 GLY A C 1
ATOM 3525 O O . GLY A 1 461 ? 4.565 -5.270 8.234 1.00 75.94 461 GLY A O 1
ATOM 3526 N N . ALA A 1 462 ? 2.702 -5.334 9.482 1.00 77.50 462 ALA A N 1
ATOM 3527 C CA . ALA A 1 462 ? 2.296 -6.667 9.026 1.00 77.50 462 ALA A CA 1
ATOM 3528 C C . ALA A 1 462 ? 1.948 -6.699 7.523 1.00 77.50 462 ALA A C 1
ATOM 3530 O O . ALA A 1 462 ? 2.198 -7.696 6.848 1.00 77.50 462 ALA A O 1
ATOM 3531 N N . GLY A 1 463 ? 1.457 -5.583 6.970 1.00 80.88 463 GLY A N 1
ATOM 3532 C CA . GLY A 1 463 ? 1.098 -5.423 5.556 1.00 80.88 463 GLY A CA 1
ATOM 3533 C C . GLY A 1 463 ? 2.281 -5.218 4.599 1.00 80.88 463 GLY A C 1
ATOM 3534 O O . GLY A 1 463 ? 2.089 -4.773 3.469 1.00 80.88 463 GLY A O 1
ATOM 3535 N N . ALA A 1 464 ? 3.518 -5.506 5.012 1.00 82.69 464 ALA A N 1
ATOM 3536 C CA . ALA A 1 464 ? 4.720 -5.256 4.211 1.00 82.69 464 ALA A CA 1
ATOM 3537 C C . 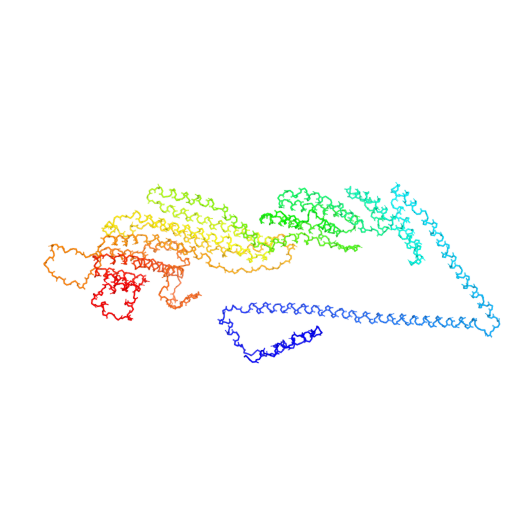ALA A 1 464 ? 4.766 -6.043 2.882 1.00 82.69 464 ALA A C 1
ATOM 3539 O O . ALA A 1 464 ? 5.290 -5.557 1.876 1.00 82.69 464 ALA A O 1
ATOM 3540 N N . ALA A 1 465 ? 4.230 -7.267 2.855 1.00 83.19 465 ALA A N 1
ATOM 3541 C CA . ALA A 1 465 ? 4.097 -8.039 1.617 1.00 83.19 465 ALA A CA 1
ATOM 3542 C C . ALA A 1 465 ? 2.993 -7.464 0.712 1.00 83.19 465 ALA A C 1
ATOM 3544 O O . ALA A 1 465 ? 3.172 -7.357 -0.503 1.00 83.19 465 ALA A O 1
ATOM 3545 N N . ASP A 1 466 ? 1.890 -7.030 1.320 1.00 87.75 466 ASP A N 1
ATOM 3546 C CA . ASP A 1 466 ? 0.726 -6.476 0.634 1.00 87.75 466 ASP A CA 1
ATOM 3547 C C . ASP A 1 466 ? 1.030 -5.141 -0.043 1.00 87.75 466 ASP A C 1
ATOM 3549 O O . ASP A 1 466 ? 0.743 -4.987 -1.232 1.00 87.75 466 ASP A O 1
ATOM 3553 N N . VAL A 1 467 ? 1.691 -4.210 0.658 1.00 90.19 467 VAL A N 1
ATOM 3554 C CA . VAL A 1 467 ? 2.115 -2.929 0.067 1.00 90.19 467 VAL A CA 1
ATOM 3555 C C . VAL A 1 467 ? 3.093 -3.151 -1.084 1.00 90.19 467 VAL A C 1
ATOM 3557 O O . VAL A 1 467 ? 3.013 -2.469 -2.098 1.00 90.19 467 VAL A O 1
ATOM 3560 N N . ARG A 1 468 ? 3.982 -4.150 -0.995 1.00 86.88 468 ARG A N 1
ATOM 3561 C CA . ARG A 1 468 ? 4.938 -4.459 -2.068 1.00 86.88 468 ARG A CA 1
ATOM 3562 C C . ARG A 1 468 ? 4.228 -4.953 -3.321 1.00 86.88 468 ARG A C 1
ATOM 3564 O O . ARG A 1 468 ? 4.533 -4.497 -4.420 1.00 86.88 468 ARG A O 1
ATOM 3571 N N . ALA A 1 469 ? 3.271 -5.863 -3.156 1.00 88.88 469 ALA A N 1
ATOM 3572 C CA . ALA A 1 469 ? 2.459 -6.353 -4.261 1.00 88.88 469 ALA A CA 1
ATOM 3573 C C . ALA A 1 469 ? 1.601 -5.231 -4.873 1.00 88.88 469 ALA A C 1
ATOM 3575 O O . ALA A 1 469 ? 1.452 -5.169 -6.098 1.00 88.88 469 ALA A O 1
ATOM 3576 N N . ALA A 1 470 ? 1.076 -4.327 -4.039 1.00 93.12 470 ALA A N 1
ATOM 3577 C CA . ALA A 1 470 ? 0.341 -3.153 -4.491 1.00 93.12 470 ALA A CA 1
ATOM 3578 C C . ALA A 1 470 ? 1.235 -2.193 -5.290 1.00 93.12 470 ALA A C 1
ATOM 3580 O O . ALA A 1 470 ? 0.891 -1.859 -6.418 1.00 93.12 470 ALA A O 1
ATOM 3581 N N . LEU A 1 471 ? 2.414 -1.833 -4.774 1.00 92.81 471 LEU A N 1
ATOM 3582 C CA . LEU A 1 471 ? 3.385 -0.971 -5.456 1.00 92.81 471 LEU A CA 1
ATOM 3583 C C . LEU A 1 471 ? 3.844 -1.564 -6.791 1.00 92.81 471 LEU A C 1
ATOM 3585 O O . LEU A 1 471 ? 3.860 -0.861 -7.797 1.00 92.81 471 LEU A O 1
ATOM 3589 N N . ALA A 1 472 ? 4.165 -2.859 -6.826 1.00 90.00 472 ALA A N 1
ATOM 3590 C CA . ALA A 1 472 ? 4.615 -3.522 -8.046 1.00 90.00 472 ALA A CA 1
ATOM 3591 C C . ALA A 1 472 ? 3.569 -3.448 -9.170 1.00 90.00 472 ALA A C 1
ATOM 3593 O O . ALA A 1 472 ? 3.901 -3.098 -10.301 1.00 90.00 472 ALA A O 1
ATOM 3594 N N . SER A 1 473 ? 2.308 -3.749 -8.849 1.00 91.12 473 SER A N 1
ATOM 3595 C CA . SER A 1 473 ? 1.232 -3.850 -9.843 1.00 91.12 473 SER A CA 1
ATOM 3596 C C . SER A 1 473 ? 0.560 -2.516 -10.174 1.00 91.12 473 SER A C 1
ATOM 3598 O O . SER A 1 473 ? 0.284 -2.253 -11.340 1.00 91.12 473 SER A O 1
ATOM 3600 N N . ALA A 1 474 ? 0.296 -1.672 -9.175 1.00 94.00 474 ALA A N 1
ATOM 3601 C CA . ALA A 1 474 ? -0.500 -0.456 -9.337 1.00 94.00 474 ALA A CA 1
ATOM 3602 C C . ALA A 1 474 ? 0.335 0.808 -9.594 1.00 94.00 474 ALA A C 1
ATOM 3604 O O . ALA A 1 474 ? -0.223 1.801 -10.053 1.00 94.00 474 ALA A O 1
ATOM 3605 N N . LEU A 1 475 ? 1.644 0.788 -9.311 1.00 94.06 475 LEU A N 1
ATOM 3606 C CA . LEU A 1 475 ? 2.506 1.968 -9.429 1.00 94.06 475 LEU A CA 1
ATOM 3607 C C . LEU A 1 475 ? 3.723 1.735 -10.335 1.00 94.06 475 LEU A C 1
ATOM 3609 O O . LEU A 1 475 ? 3.909 2.462 -11.310 1.00 94.06 475 LEU A O 1
ATOM 3613 N N . TYR A 1 476 ? 4.541 0.716 -10.057 1.00 93.25 476 TYR A N 1
ATOM 3614 C CA . TYR A 1 476 ? 5.782 0.480 -10.801 1.00 93.25 476 TYR A CA 1
ATOM 3615 C C . TYR A 1 476 ? 5.529 0.022 -12.235 1.00 93.25 476 TYR A C 1
ATOM 3617 O O . TYR A 1 476 ? 6.136 0.580 -13.143 1.00 93.25 476 TYR A O 1
ATOM 3625 N N . GLU A 1 477 ? 4.627 -0.935 -12.464 1.00 93.06 477 GLU A N 1
ATOM 3626 C CA . GLU A 1 477 ? 4.307 -1.384 -13.825 1.00 93.06 477 GLU A CA 1
ATOM 3627 C C . GLU A 1 477 ? 3.771 -0.234 -14.712 1.00 93.06 477 GLU A C 1
ATOM 3629 O O . GLU A 1 477 ? 4.348 -0.004 -15.778 1.00 93.06 477 GLU A O 1
ATOM 3634 N N . PRO A 1 478 ? 2.777 0.575 -14.283 1.00 94.56 478 PRO A N 1
ATOM 3635 C CA . PRO A 1 478 ? 2.346 1.754 -15.041 1.00 94.56 478 PRO A CA 1
ATOM 3636 C C . PRO A 1 478 ? 3.441 2.810 -15.240 1.00 94.56 478 PRO A C 1
ATOM 3638 O O . PRO A 1 478 ? 3.505 3.445 -16.294 1.00 94.56 478 PRO A O 1
ATOM 3641 N N . CYS A 1 479 ? 4.311 3.014 -14.245 1.00 94.94 479 CYS A N 1
ATOM 3642 C CA . CYS A 1 479 ? 5.439 3.934 -14.362 1.00 94.94 479 CYS A CA 1
ATOM 3643 C C . CYS A 1 479 ? 6.426 3.464 -15.438 1.00 94.94 479 CYS A C 1
ATOM 3645 O O . CYS A 1 479 ? 6.751 4.229 -16.345 1.00 94.94 479 CYS A O 1
ATOM 3647 N N . VAL A 1 480 ? 6.821 2.187 -15.414 1.00 94.94 480 VAL A N 1
ATOM 3648 C CA . VAL A 1 480 ? 7.689 1.588 -16.438 1.00 94.94 480 VAL A CA 1
ATOM 3649 C C . VAL A 1 480 ? 7.081 1.736 -17.829 1.00 94.94 480 VAL A C 1
ATOM 3651 O O . VAL A 1 480 ? 7.784 2.144 -18.753 1.00 94.94 480 VAL A O 1
ATOM 3654 N N . GLN A 1 481 ? 5.785 1.452 -17.982 1.00 95.62 481 GLN A N 1
ATOM 3655 C CA . GLN A 1 481 ? 5.086 1.597 -19.261 1.00 95.62 481 GLN A CA 1
ATOM 3656 C C . GLN A 1 481 ? 5.144 3.038 -19.780 1.00 95.62 481 GLN A C 1
ATOM 3658 O O . GLN A 1 481 ? 5.516 3.247 -20.934 1.00 95.62 481 GLN A O 1
ATOM 3663 N N . ARG A 1 482 ? 4.862 4.032 -18.925 1.00 96.75 482 ARG A N 1
ATOM 3664 C CA . ARG A 1 482 ? 4.940 5.460 -19.279 1.00 96.75 482 ARG A CA 1
ATOM 3665 C C . ARG A 1 482 ? 6.355 5.865 -19.706 1.00 96.75 482 ARG A C 1
ATOM 3667 O O . ARG A 1 482 ? 6.519 6.521 -20.736 1.00 96.75 482 ARG A O 1
ATOM 3674 N N . LEU A 1 483 ? 7.374 5.458 -18.945 1.00 97.12 483 LEU A N 1
ATOM 3675 C CA . LEU A 1 483 ? 8.779 5.761 -19.240 1.00 97.12 483 LEU A CA 1
ATOM 3676 C C . LEU A 1 483 ? 9.214 5.149 -20.580 1.00 97.12 483 LEU A C 1
ATOM 3678 O O . LEU A 1 483 ? 9.706 5.871 -21.449 1.00 97.12 483 LEU A O 1
ATOM 3682 N N . CYS A 1 484 ? 8.976 3.848 -20.775 1.00 96.69 484 CYS A N 1
ATOM 3683 C CA . CYS A 1 484 ? 9.365 3.136 -21.995 1.00 96.69 484 CYS A CA 1
ATOM 3684 C C . CYS A 1 484 ? 8.635 3.689 -23.222 1.00 96.69 484 CYS A C 1
ATOM 3686 O O . CYS A 1 484 ? 9.285 4.039 -24.203 1.00 96.69 484 CYS A O 1
ATOM 3688 N N . ALA A 1 485 ? 7.310 3.860 -23.148 1.00 97.06 485 ALA A N 1
ATOM 3689 C CA . ALA A 1 485 ? 6.518 4.387 -24.260 1.00 97.06 485 ALA A CA 1
ATOM 3690 C C . ALA A 1 485 ? 6.980 5.789 -24.685 1.00 97.06 485 ALA A C 1
ATOM 3692 O O . ALA A 1 485 ? 7.027 6.096 -25.876 1.00 97.06 485 ALA A O 1
ATOM 3693 N N . THR A 1 486 ? 7.378 6.629 -23.725 1.00 97.81 486 THR A N 1
ATOM 3694 C CA . THR A 1 486 ? 7.902 7.966 -24.028 1.00 97.81 486 THR A CA 1
ATOM 3695 C C . THR A 1 486 ? 9.269 7.891 -24.705 1.00 97.81 486 THR A C 1
ATOM 3697 O O . THR A 1 486 ? 9.467 8.537 -25.734 1.00 97.81 486 THR A O 1
ATOM 3700 N N . MET A 1 487 ? 10.200 7.085 -24.179 1.00 96.88 487 MET A N 1
ATOM 3701 C CA . MET A 1 487 ? 11.522 6.878 -24.792 1.00 96.88 487 MET A CA 1
ATOM 3702 C C . MET A 1 487 ? 11.402 6.287 -26.207 1.00 96.88 487 MET A C 1
ATOM 3704 O O . MET A 1 487 ? 12.079 6.742 -27.132 1.00 96.88 487 MET A O 1
ATOM 3708 N N . ASP A 1 488 ? 10.482 5.344 -26.412 1.00 96.12 488 ASP A N 1
ATOM 3709 C CA . ASP A 1 488 ? 10.179 4.754 -27.716 1.00 96.12 488 ASP A CA 1
ATOM 3710 C C . ASP A 1 488 ? 9.570 5.761 -28.694 1.00 96.12 488 ASP A C 1
ATOM 3712 O O . ASP A 1 488 ? 9.928 5.772 -29.879 1.00 96.12 488 ASP A O 1
ATOM 3716 N N . ALA A 1 489 ? 8.693 6.645 -28.212 1.00 95.25 489 ALA A N 1
ATOM 3717 C CA . ALA A 1 489 ? 8.142 7.733 -29.009 1.00 95.25 489 ALA A CA 1
ATOM 3718 C C . ALA A 1 489 ? 9.239 8.716 -29.450 1.00 95.25 489 ALA A C 1
ATOM 3720 O O . ALA A 1 489 ? 9.267 9.094 -30.625 1.00 95.25 489 ALA A O 1
ATOM 3721 N N . VAL A 1 490 ? 10.174 9.072 -28.557 1.00 95.19 490 VAL A N 1
ATOM 3722 C CA . VAL A 1 490 ? 11.349 9.896 -28.901 1.00 95.19 490 VAL A CA 1
ATOM 3723 C C . VAL A 1 490 ? 12.173 9.221 -29.980 1.00 95.19 490 VAL A C 1
ATOM 3725 O O . VAL A 1 490 ? 12.407 9.814 -31.032 1.00 95.19 490 VAL A O 1
ATOM 3728 N N . ARG A 1 491 ? 12.547 7.959 -29.760 1.00 94.38 491 ARG A N 1
ATOM 3729 C CA . ARG A 1 491 ? 13.346 7.173 -30.701 1.00 94.38 491 ARG A CA 1
ATOM 3730 C C . ARG A 1 491 ? 12.701 7.109 -32.084 1.00 94.38 491 ARG A C 1
ATOM 3732 O O . ARG A 1 491 ? 13.360 7.337 -33.095 1.00 94.38 491 ARG A O 1
ATOM 3739 N N . THR A 1 492 ? 11.404 6.816 -32.134 1.00 93.50 492 THR A N 1
ATOM 3740 C CA . THR A 1 492 ? 10.660 6.651 -33.389 1.00 93.50 492 THR A CA 1
ATOM 3741 C C . THR A 1 492 ? 10.550 7.968 -34.150 1.00 93.50 492 THR A C 1
ATOM 3743 O O . THR A 1 492 ? 10.835 8.011 -35.347 1.00 93.50 492 THR A O 1
ATOM 3746 N N . ARG A 1 493 ? 10.193 9.060 -33.464 1.00 92.12 493 ARG A N 1
ATOM 3747 C CA . ARG A 1 493 ? 10.089 10.387 -34.086 1.00 92.12 493 ARG A CA 1
ATOM 3748 C C . ARG A 1 493 ? 11.449 10.913 -34.535 1.00 92.12 493 ARG A C 1
ATOM 3750 O O . ARG A 1 493 ? 11.544 11.476 -35.621 1.00 92.12 493 ARG A O 1
ATOM 3757 N N . PHE A 1 494 ? 12.501 10.681 -33.751 1.00 91.44 494 PHE A N 1
ATOM 3758 C CA . PHE A 1 494 ? 13.862 11.060 -34.121 1.00 91.44 494 PHE A CA 1
ATOM 3759 C C . PHE A 1 494 ? 14.331 10.309 -35.373 1.00 91.44 494 PHE A C 1
ATOM 3761 O O . PHE A 1 494 ? 14.783 10.936 -36.327 1.00 91.44 494 PHE A O 1
ATOM 3768 N N . ARG A 1 495 ? 14.124 8.985 -35.441 1.00 89.31 495 ARG A N 1
ATOM 3769 C CA . ARG A 1 495 ? 14.398 8.186 -36.652 1.00 89.31 495 ARG A CA 1
ATOM 3770 C C . ARG A 1 495 ? 13.666 8.724 -37.882 1.00 89.31 495 ARG A C 1
ATOM 3772 O O . ARG A 1 495 ? 14.259 8.827 -38.954 1.00 89.31 495 ARG A O 1
ATOM 3779 N N . GLN A 1 496 ? 12.384 9.064 -37.744 1.00 89.62 496 GLN A N 1
ATOM 3780 C CA . GLN A 1 496 ? 11.587 9.639 -38.833 1.00 89.62 496 GLN A CA 1
ATOM 3781 C C . GLN A 1 496 ? 12.132 11.000 -39.278 1.00 89.62 496 GLN A C 1
ATOM 3783 O O . GLN A 1 496 ? 12.274 11.231 -40.477 1.00 89.62 496 GLN A O 1
ATOM 3788 N N . HIS A 1 497 ? 12.496 11.867 -38.331 1.00 88.06 497 HIS A N 1
ATOM 3789 C CA . HIS A 1 497 ? 13.112 13.156 -38.626 1.00 88.06 497 HIS A CA 1
ATOM 3790 C C . HIS A 1 497 ? 14.455 12.997 -39.342 1.00 88.06 497 HIS A C 1
ATOM 3792 O O . HIS A 1 497 ? 14.667 13.626 -40.370 1.00 88.06 497 HIS A O 1
ATOM 3798 N N . MET A 1 498 ? 15.335 12.115 -38.863 1.00 85.62 498 MET A N 1
ATOM 3799 C CA . MET A 1 498 ? 16.638 11.875 -39.492 1.00 85.62 498 MET A CA 1
ATOM 3800 C C . MET A 1 498 ? 16.516 11.359 -40.929 1.00 85.62 498 MET A C 1
ATOM 3802 O O . MET A 1 498 ? 17.346 11.701 -41.769 1.00 85.62 498 MET A O 1
ATOM 3806 N N . ARG A 1 499 ? 15.472 10.575 -41.230 1.00 84.12 499 ARG A N 1
ATOM 3807 C CA . ARG A 1 499 ? 15.155 10.137 -42.599 1.00 84.12 499 ARG A CA 1
ATOM 3808 C C . ARG A 1 499 ? 14.608 11.279 -43.460 1.00 84.12 499 ARG A C 1
ATOM 3810 O O . ARG A 1 499 ? 15.013 11.407 -44.608 1.00 84.12 499 ARG A O 1
ATOM 3817 N N . ALA A 1 500 ? 13.708 12.103 -42.922 1.00 85.19 500 ALA A N 1
ATOM 3818 C CA . ALA A 1 500 ? 13.097 13.216 -43.653 1.00 85.19 500 ALA A CA 1
ATOM 3819 C C . ALA A 1 500 ? 14.081 14.369 -43.928 1.00 85.19 500 ALA A C 1
ATOM 3821 O O . ALA A 1 500 ? 14.046 14.967 -44.999 1.00 85.19 500 ALA A O 1
ATOM 3822 N N . SER A 1 501 ? 14.973 14.652 -42.979 1.00 83.88 501 SER A N 1
ATOM 3823 C CA . SER A 1 501 ? 15.980 15.719 -43.043 1.00 83.88 501 SER A CA 1
ATOM 3824 C C . SER A 1 501 ? 17.302 15.266 -43.681 1.00 83.88 501 SER A C 1
ATOM 3826 O O . SER A 1 501 ? 18.310 15.967 -43.580 1.00 83.88 501 SER A O 1
ATOM 3828 N N . ALA A 1 502 ? 17.349 14.074 -44.286 1.00 83.12 502 ALA A N 1
ATOM 3829 C CA . ALA A 1 502 ? 18.576 13.526 -44.848 1.00 83.12 502 ALA A CA 1
ATOM 3830 C C . ALA A 1 502 ? 19.048 14.357 -46.063 1.00 83.12 502 ALA A C 1
ATOM 3832 O O . ALA A 1 502 ? 18.276 14.559 -47.004 1.00 83.12 502 ALA A O 1
ATOM 3833 N N . PRO A 1 503 ? 20.309 14.835 -46.086 1.00 84.38 503 PRO A N 1
ATOM 3834 C CA . PRO A 1 503 ? 20.850 15.522 -47.251 1.00 84.38 503 PRO A CA 1
ATOM 3835 C C . PRO A 1 503 ? 21.035 14.546 -48.430 1.00 84.38 503 PRO A C 1
ATOM 3837 O O . PRO A 1 503 ? 21.073 13.330 -48.226 1.00 84.38 503 PRO A O 1
ATOM 3840 N N . PRO A 1 504 ? 21.186 15.054 -49.669 1.00 87.25 504 PRO A N 1
ATOM 3841 C CA . PRO A 1 504 ? 21.390 14.211 -50.845 1.00 87.25 504 PRO A CA 1
ATOM 3842 C C . PRO A 1 504 ? 22.569 13.250 -50.665 1.00 87.25 504 PRO A C 1
ATOM 3844 O O . PRO A 1 504 ? 23.630 13.655 -50.187 1.00 87.25 504 PRO A O 1
ATOM 3847 N N . ALA A 1 505 ? 22.408 12.001 -51.109 1.00 85.38 505 ALA A N 1
ATOM 3848 C CA . ALA A 1 505 ? 23.387 10.934 -50.892 1.00 85.38 505 ALA A CA 1
ATOM 3849 C C . ALA A 1 505 ? 24.809 11.295 -51.364 1.00 85.38 505 ALA A C 1
ATOM 3851 O O . ALA A 1 505 ? 25.779 11.017 -50.666 1.00 85.38 505 ALA A O 1
ATOM 3852 N N . ALA A 1 506 ? 24.936 11.993 -52.499 1.00 82.81 506 ALA A N 1
ATOM 3853 C CA . ALA A 1 506 ? 26.225 12.470 -53.004 1.00 82.81 506 ALA A CA 1
ATOM 3854 C C . ALA A 1 506 ? 26.938 13.406 -52.014 1.00 82.81 506 ALA A C 1
ATOM 3856 O O . ALA A 1 506 ? 28.135 13.267 -51.795 1.00 82.81 506 ALA A O 1
ATOM 3857 N N . ARG A 1 507 ? 26.204 14.305 -51.345 1.00 83.44 507 ARG A N 1
ATOM 3858 C CA . ARG A 1 507 ? 26.779 15.233 -50.360 1.00 83.44 507 ARG A CA 1
ATOM 3859 C C . ARG A 1 507 ? 27.269 14.510 -49.106 1.00 83.44 507 ARG A C 1
ATOM 3861 O O . ARG A 1 507 ? 28.275 14.916 -48.544 1.00 83.44 507 ARG A O 1
ATOM 3868 N N . VAL A 1 508 ? 26.574 13.455 -48.679 1.00 83.81 508 VAL A N 1
ATOM 3869 C CA . VAL A 1 508 ? 26.983 12.645 -47.517 1.00 83.81 508 VAL A CA 1
ATOM 3870 C C . VAL A 1 508 ? 28.277 11.886 -47.803 1.00 83.81 508 VAL A C 1
ATOM 3872 O O . VAL A 1 508 ? 29.146 11.823 -46.945 1.00 83.81 508 VAL A O 1
ATOM 3875 N N . LEU A 1 509 ? 28.413 11.322 -49.006 1.00 83.00 509 LEU A N 1
ATOM 3876 C CA . LEU A 1 509 ? 29.545 10.456 -49.343 1.00 83.00 509 LEU A CA 1
ATOM 3877 C C . LEU A 1 509 ? 30.774 11.213 -49.856 1.00 83.00 509 LEU A C 1
ATOM 3879 O O . LEU A 1 509 ? 31.881 10.715 -49.688 1.00 83.00 509 LEU A O 1
ATOM 3883 N N . GLN A 1 510 ? 30.584 12.374 -50.493 1.00 77.81 510 GLN A N 1
ATOM 3884 C CA . GLN A 1 510 ? 31.648 13.138 -51.161 1.00 77.81 510 GLN A CA 1
ATOM 3885 C C . GLN A 1 510 ? 31.986 14.464 -50.465 1.00 77.81 510 GLN A C 1
ATOM 3887 O O . GLN A 1 510 ? 32.946 15.115 -50.860 1.00 77.81 510 GLN A O 1
ATOM 3892 N N . GLY A 1 511 ? 31.209 14.903 -49.469 1.00 70.38 511 GLY A N 1
ATOM 3893 C CA . GLY A 1 511 ? 31.465 16.168 -48.769 1.00 70.38 511 GLY A CA 1
ATOM 3894 C C . GLY A 1 511 ? 32.747 16.130 -47.935 1.00 70.38 511 GLY A C 1
ATOM 3895 O O . GLY A 1 511 ? 33.101 15.081 -47.415 1.00 70.38 511 GLY A O 1
ATOM 3896 N N . ASP A 1 512 ? 33.428 17.262 -47.764 1.00 63.16 512 ASP A N 1
ATOM 3897 C CA . ASP A 1 512 ? 34.673 17.339 -46.972 1.00 63.16 512 ASP A CA 1
ATOM 3898 C C . ASP A 1 512 ? 34.443 17.216 -45.450 1.00 63.16 512 ASP A C 1
ATOM 3900 O O . ASP A 1 512 ? 35.392 17.131 -44.672 1.00 63.16 512 ASP A O 1
ATOM 3904 N N . ASP A 1 513 ? 33.181 17.188 -45.011 1.00 65.44 513 ASP A N 1
ATOM 3905 C CA . ASP A 1 513 ? 32.810 17.067 -43.605 1.00 65.44 513 ASP A CA 1
ATOM 3906 C C . ASP A 1 513 ? 33.123 15.653 -43.084 1.00 65.44 513 ASP A C 1
ATOM 3908 O O . ASP A 1 513 ? 32.464 14.672 -43.443 1.00 65.44 513 ASP A O 1
ATOM 3912 N N . HIS A 1 514 ? 34.115 15.538 -42.197 1.00 66.56 514 HIS A N 1
ATOM 3913 C CA . HIS A 1 514 ? 34.383 14.297 -41.470 1.00 66.56 514 HIS A CA 1
ATOM 3914 C C . HIS A 1 514 ? 33.151 13.861 -40.657 1.00 66.56 514 HIS A C 1
ATOM 3916 O O . HIS A 1 514 ? 32.423 14.699 -40.120 1.00 66.56 514 HIS A O 1
ATOM 3922 N N . MET A 1 515 ? 32.943 12.546 -40.504 1.00 68.19 515 MET A N 1
ATOM 3923 C CA . MET A 1 515 ? 31.802 11.980 -39.763 1.00 68.19 515 MET A CA 1
ATOM 3924 C C . MET A 1 515 ? 31.647 12.563 -38.345 1.00 68.19 515 MET A C 1
ATOM 3926 O O . MET A 1 515 ? 30.524 12.710 -37.867 1.00 68.19 515 MET A O 1
ATOM 3930 N N . ASP A 1 516 ? 32.740 12.966 -37.696 1.00 62.78 516 ASP A N 1
ATOM 3931 C CA . ASP A 1 516 ? 32.748 13.637 -36.389 1.00 62.78 516 ASP A CA 1
ATOM 3932 C C . ASP A 1 516 ? 31.986 14.966 -36.383 1.00 62.78 516 ASP A C 1
ATOM 3934 O O . ASP A 1 516 ? 31.243 15.242 -35.445 1.00 62.78 516 ASP A O 1
ATOM 3938 N N . ALA A 1 517 ? 32.148 15.779 -37.433 1.00 60.16 517 ALA A N 1
ATOM 3939 C CA . ALA A 1 517 ? 31.529 17.101 -37.557 1.00 60.16 517 ALA A CA 1
ATOM 3940 C C . ALA A 1 517 ? 30.008 17.016 -37.767 1.00 60.16 517 ALA A C 1
ATOM 3942 O O . ALA A 1 517 ? 29.287 17.997 -37.602 1.00 60.16 517 ALA A O 1
ATOM 3943 N N . VAL A 1 518 ? 29.522 15.827 -38.129 1.00 64.94 518 VAL A N 1
ATOM 3944 C CA . VAL A 1 518 ? 28.116 15.530 -38.400 1.00 64.94 518 VAL A CA 1
ATOM 3945 C C . VAL A 1 518 ? 27.361 15.085 -37.137 1.00 64.94 518 VAL A C 1
ATOM 3947 O O . VAL A 1 518 ? 26.129 15.133 -37.120 1.00 64.94 518 VAL A O 1
ATOM 3950 N N . HIS A 1 519 ? 28.062 14.650 -36.085 1.00 76.62 519 HIS A N 1
ATOM 3951 C CA . HIS A 1 519 ? 27.433 14.186 -34.847 1.00 76.62 519 HIS A CA 1
ATOM 3952 C C . HIS A 1 519 ? 27.065 15.355 -33.930 1.00 76.62 519 HIS A C 1
ATOM 3954 O O . HIS A 1 519 ? 27.919 16.137 -33.517 1.00 76.62 519 HIS A O 1
ATOM 3960 N N . ASP A 1 520 ? 25.792 15.421 -33.538 1.00 84.56 520 ASP A N 1
ATOM 3961 C CA . ASP A 1 520 ? 25.326 16.329 -32.491 1.00 84.56 520 ASP A CA 1
ATOM 3962 C C . ASP A 1 520 ? 25.605 15.713 -31.108 1.00 84.56 520 ASP A C 1
ATOM 3964 O O . ASP A 1 520 ? 24.786 15.002 -30.520 1.00 84.56 520 ASP A O 1
ATOM 3968 N N . TRP A 1 521 ? 26.812 15.946 -30.596 1.00 85.94 521 TRP A N 1
ATOM 3969 C CA . TRP A 1 521 ? 27.231 15.438 -29.287 1.00 85.94 521 TRP A CA 1
ATOM 3970 C C . TRP A 1 521 ? 26.481 16.083 -28.113 1.00 85.94 521 TRP A C 1
ATOM 3972 O O . TRP A 1 521 ? 26.405 15.483 -27.035 1.00 85.94 521 TRP A O 1
ATOM 3982 N N . ASP A 1 522 ? 25.882 17.261 -28.307 1.00 88.44 522 ASP A N 1
ATOM 3983 C CA . ASP A 1 522 ? 25.032 17.892 -27.298 1.00 88.44 522 ASP A CA 1
ATOM 3984 C C . ASP A 1 522 ? 23.684 17.168 -27.193 1.00 88.44 522 ASP A C 1
ATOM 3986 O O . ASP A 1 522 ? 23.206 16.913 -26.083 1.00 88.44 522 ASP A O 1
ATOM 3990 N N . LEU A 1 523 ? 23.122 16.722 -28.321 1.00 90.81 523 LEU A N 1
ATOM 3991 C CA . LEU A 1 523 ? 21.960 15.831 -28.350 1.00 90.81 523 LEU A CA 1
ATOM 3992 C C . LEU A 1 523 ? 22.253 14.482 -27.682 1.00 90.81 523 LEU A C 1
ATOM 3994 O O . LEU A 1 523 ? 21.448 14.005 -26.880 1.00 90.81 523 LEU A O 1
ATOM 3998 N N . VAL A 1 524 ? 23.405 13.867 -27.975 1.00 91.12 524 VAL A N 1
ATOM 3999 C CA . VAL A 1 524 ? 23.808 12.603 -27.331 1.00 91.12 524 VAL A CA 1
ATOM 4000 C C . VAL A 1 524 ? 23.904 12.790 -25.817 1.00 91.12 524 VAL A C 1
ATOM 4002 O O . VAL A 1 524 ? 23.367 11.978 -25.065 1.00 91.12 524 VAL A O 1
ATOM 4005 N N . ARG A 1 525 ? 24.505 13.892 -25.352 1.00 90.94 525 ARG A N 1
ATOM 4006 C CA . ARG A 1 525 ? 24.576 14.228 -23.923 1.00 90.94 525 ARG A CA 1
ATOM 4007 C C . ARG A 1 525 ? 23.192 14.419 -23.300 1.00 90.94 525 ARG A C 1
ATOM 4009 O O . ARG A 1 525 ? 22.964 13.938 -22.192 1.00 90.94 525 ARG A O 1
ATOM 4016 N N . ALA A 1 526 ? 22.263 15.076 -23.993 1.00 91.50 526 ALA A N 1
ATOM 4017 C CA . ALA A 1 526 ? 20.874 15.158 -23.541 1.00 91.50 526 ALA A CA 1
ATOM 4018 C C . ALA A 1 526 ? 20.247 13.755 -23.420 1.00 91.50 526 ALA A C 1
ATOM 4020 O O . ALA A 1 526 ? 19.561 13.466 -22.443 1.00 91.50 526 ALA A O 1
ATOM 4021 N N . GLY A 1 527 ? 20.553 12.847 -24.351 1.00 91.88 527 GLY A N 1
ATOM 4022 C CA . GLY A 1 527 ? 20.160 11.438 -24.284 1.00 91.88 527 GLY A CA 1
ATOM 4023 C C . GLY A 1 527 ? 20.728 10.685 -23.076 1.00 91.88 527 GLY A C 1
ATOM 4024 O O . GLY A 1 527 ? 20.018 9.879 -22.479 1.00 91.88 527 GLY A O 1
ATOM 4025 N N . VAL A 1 528 ? 21.962 10.978 -22.650 1.00 93.12 528 VAL A N 1
ATOM 4026 C CA . VAL A 1 528 ? 22.574 10.371 -21.448 1.00 93.12 528 VAL A CA 1
ATOM 4027 C C . VAL A 1 528 ? 21.763 10.665 -20.180 1.00 93.12 528 VAL A C 1
ATOM 4029 O O . VAL A 1 528 ? 21.706 9.829 -19.278 1.00 93.12 528 VAL A O 1
ATOM 4032 N N . GLN A 1 529 ? 21.038 11.787 -20.117 1.00 94.56 529 GLN A N 1
ATOM 4033 C CA . GLN A 1 529 ? 20.139 12.073 -18.990 1.00 94.56 529 GLN A CA 1
ATOM 4034 C C . GLN A 1 529 ? 19.029 11.016 -18.844 1.00 94.56 529 GLN A C 1
ATOM 4036 O O . GLN A 1 529 ? 18.561 10.765 -17.736 1.00 94.56 529 GLN A O 1
ATOM 4041 N N . LEU A 1 530 ? 18.642 10.328 -19.923 1.00 94.75 530 LEU A N 1
ATOM 4042 C CA . LEU A 1 530 ? 17.659 9.242 -19.872 1.00 94.75 530 LEU A CA 1
ATOM 4043 C C . LEU A 1 530 ? 18.233 7.959 -19.251 1.00 94.75 530 LEU A C 1
ATOM 4045 O O . LEU A 1 530 ? 17.478 7.201 -18.643 1.00 94.75 530 LEU A O 1
ATOM 4049 N N . LEU A 1 531 ? 19.555 7.750 -19.304 1.00 94.19 531 LEU A N 1
ATOM 4050 C CA . LEU A 1 531 ? 20.227 6.705 -18.519 1.00 94.19 531 LEU A CA 1
ATOM 4051 C C . LEU A 1 531 ? 20.170 7.027 -17.022 1.00 94.19 531 LEU A C 1
ATOM 4053 O O . LEU A 1 531 ? 19.918 6.140 -16.207 1.00 94.19 531 LEU A O 1
ATOM 4057 N N . ALA A 1 532 ? 20.320 8.303 -16.651 1.00 92.94 532 ALA A N 1
ATOM 4058 C CA . ALA A 1 532 ? 20.141 8.737 -15.265 1.00 92.94 532 ALA A CA 1
ATOM 4059 C C . ALA A 1 532 ? 18.694 8.519 -14.780 1.00 92.94 532 ALA A C 1
ATOM 4061 O O . ALA A 1 532 ? 18.490 8.057 -13.658 1.00 92.94 532 ALA A O 1
ATOM 4062 N N . VAL A 1 533 ? 17.693 8.774 -15.635 1.00 95.69 533 VAL A N 1
ATOM 4063 C CA . VAL A 1 533 ? 16.282 8.445 -15.354 1.00 95.69 533 VAL A CA 1
ATOM 4064 C C . VAL A 1 533 ? 16.098 6.941 -15.142 1.00 95.69 533 VAL A C 1
ATOM 4066 O O . VAL A 1 533 ? 15.464 6.544 -14.167 1.00 95.69 533 VAL A O 1
ATOM 4069 N N . ALA A 1 534 ? 16.661 6.100 -16.015 1.00 93.69 534 ALA A N 1
ATOM 4070 C CA . ALA A 1 534 ? 16.565 4.646 -15.891 1.00 93.69 534 ALA A CA 1
ATOM 4071 C C . ALA A 1 534 ? 17.201 4.126 -14.595 1.00 93.69 534 ALA A C 1
ATOM 4073 O O . ALA A 1 534 ? 16.605 3.306 -13.894 1.00 93.69 534 ALA A O 1
ATOM 4074 N N . ARG A 1 535 ? 18.368 4.662 -14.226 1.00 91.94 535 ARG A N 1
ATOM 4075 C CA . ARG A 1 535 ? 19.022 4.358 -12.952 1.00 91.94 535 ARG A CA 1
ATOM 4076 C C . ARG A 1 535 ? 18.156 4.754 -11.757 1.00 91.94 535 ARG A C 1
ATOM 4078 O O . ARG A 1 535 ? 17.913 3.924 -10.886 1.00 91.94 535 ARG A O 1
ATOM 4085 N N . ALA A 1 536 ? 17.648 5.987 -11.734 1.00 91.50 536 ALA A N 1
ATOM 4086 C CA . ALA A 1 536 ? 16.772 6.454 -10.660 1.00 91.50 536 ALA A CA 1
ATOM 4087 C C . ALA A 1 536 ? 15.504 5.589 -10.546 1.00 91.50 536 ALA A C 1
ATOM 4089 O O . ALA A 1 536 ? 15.046 5.292 -9.444 1.00 91.50 536 ALA A O 1
ATOM 4090 N N . ALA A 1 537 ? 14.962 5.133 -11.679 1.00 91.94 537 ALA A N 1
ATOM 4091 C CA . ALA A 1 537 ? 13.834 4.215 -11.704 1.00 91.94 537 ALA A CA 1
ATOM 4092 C C . ALA A 1 537 ? 14.203 2.843 -11.099 1.00 91.94 537 ALA A C 1
ATOM 4094 O O . ALA A 1 537 ? 13.450 2.324 -10.277 1.00 91.94 537 ALA A O 1
ATOM 4095 N N . HIS A 1 538 ? 15.374 2.279 -11.426 1.00 89.38 538 HIS A N 1
ATOM 4096 C CA . HIS A 1 538 ? 15.886 1.021 -10.852 1.00 89.38 538 HIS A CA 1
ATOM 4097 C C . HIS A 1 538 ? 16.089 1.071 -9.337 1.00 89.38 538 HIS A C 1
ATOM 4099 O O . HIS A 1 538 ? 15.864 0.081 -8.644 1.00 89.38 538 HIS A O 1
ATOM 4105 N N . GLU A 1 539 ? 16.459 2.232 -8.808 1.00 87.31 539 GLU A N 1
ATOM 4106 C CA . GLU A 1 539 ? 16.635 2.437 -7.372 1.00 87.31 539 GLU A CA 1
ATOM 4107 C C . GLU A 1 539 ? 15.284 2.519 -6.619 1.00 87.31 539 GLU A C 1
ATOM 4109 O O . GLU A 1 539 ? 15.253 2.321 -5.402 1.00 87.31 539 GLU A O 1
ATOM 4114 N N . LEU A 1 540 ? 14.143 2.726 -7.305 1.00 86.25 540 LEU A N 1
ATOM 4115 C CA . LEU A 1 540 ? 12.822 2.867 -6.662 1.00 86.25 540 LEU A CA 1
ATOM 4116 C C . LEU A 1 540 ? 12.435 1.681 -5.761 1.00 86.25 540 LEU A C 1
ATOM 4118 O O . LEU A 1 540 ? 12.051 1.934 -4.615 1.00 86.25 540 LEU A O 1
ATOM 4122 N N . PRO A 1 541 ? 12.517 0.408 -6.200 1.00 80.81 541 PRO A N 1
ATOM 4123 C CA . PRO A 1 541 ? 12.151 -0.729 -5.358 1.00 80.81 541 PRO A CA 1
ATOM 4124 C C . PRO A 1 541 ? 13.217 -1.057 -4.301 1.00 80.81 541 PRO A C 1
ATOM 4126 O O . PRO A 1 541 ? 12.943 -1.835 -3.391 1.00 80.81 541 PRO A O 1
ATOM 4129 N N . GLN A 1 542 ? 14.427 -0.503 -4.442 1.00 73.38 542 GLN A N 1
ATOM 4130 C CA . GLN A 1 542 ? 15.600 -0.804 -3.614 1.00 73.38 542 GLN A CA 1
ATOM 4131 C C . GLN A 1 542 ? 15.833 0.227 -2.499 1.00 73.38 542 GLN A C 1
ATOM 4133 O O . GLN A 1 542 ? 16.528 -0.078 -1.527 1.00 73.38 542 GLN A O 1
ATOM 4138 N N . ALA A 1 543 ? 15.280 1.437 -2.629 1.00 62.84 543 ALA A N 1
ATOM 4139 C CA . ALA A 1 543 ? 15.450 2.509 -1.656 1.00 62.84 543 ALA A CA 1
ATOM 4140 C C . ALA A 1 543 ? 14.933 2.105 -0.261 1.00 62.84 543 ALA A C 1
ATOM 4142 O O . ALA A 1 543 ? 13.858 1.520 -0.119 1.00 62.84 543 ALA A O 1
ATOM 4143 N N . SER A 1 544 ? 15.756 2.410 0.751 1.00 54.78 544 SER A N 1
ATOM 4144 C CA . SER A 1 544 ? 15.691 1.877 2.115 1.00 54.78 544 SER A CA 1
ATOM 4145 C C . SER A 1 544 ? 14.314 1.950 2.772 1.00 54.78 544 SER A C 1
ATOM 4147 O O . SER A 1 544 ? 13.611 2.956 2.761 1.00 54.78 544 SER A O 1
ATOM 4149 N N . THR A 1 545 ? 14.017 0.863 3.469 1.00 52.47 545 THR A N 1
ATOM 4150 C CA . THR A 1 545 ? 12.820 0.589 4.256 1.00 52.47 545 THR A CA 1
ATOM 4151 C C . THR A 1 545 ? 13.027 0.955 5.732 1.00 52.47 545 THR A C 1
ATOM 4153 O O . THR A 1 545 ? 12.377 0.412 6.624 1.00 52.47 545 THR A O 1
ATOM 4156 N N . ASP A 1 546 ? 13.944 1.890 5.999 1.00 43.03 546 ASP A N 1
ATOM 4157 C CA . ASP A 1 546 ? 14.271 2.399 7.332 1.00 43.03 546 ASP A CA 1
ATOM 4158 C C . ASP A 1 546 ? 13.158 3.164 8.088 1.00 43.03 546 ASP A C 1
ATOM 4160 O O . ASP A 1 546 ? 13.251 3.187 9.323 1.00 43.03 546 ASP A O 1
ATOM 4164 N N . PRO A 1 547 ? 12.078 3.734 7.492 1.00 47.12 547 PRO A N 1
ATOM 4165 C CA . PRO A 1 547 ? 11.055 4.402 8.309 1.00 47.12 547 PRO A CA 1
ATOM 4166 C C . PRO A 1 547 ? 10.281 3.443 9.230 1.00 47.12 547 PRO A C 1
ATOM 4168 O O . PRO A 1 547 ? 9.676 3.892 10.202 1.00 47.12 547 PRO A O 1
ATOM 4171 N N . VAL A 1 548 ? 10.378 2.122 9.018 1.00 47.28 548 VAL A N 1
ATOM 4172 C CA . VAL A 1 548 ? 9.740 1.081 9.851 1.00 47.28 548 VAL A CA 1
ATOM 4173 C C . VAL A 1 548 ? 10.245 1.088 11.313 1.00 47.28 548 VAL A C 1
ATOM 4175 O O . VAL A 1 548 ? 9.663 0.443 12.182 1.00 47.28 548 VAL A O 1
ATOM 4178 N N . ARG A 1 549 ? 11.302 1.850 11.643 1.00 44.78 549 ARG A N 1
ATOM 4179 C CA . ARG A 1 549 ? 11.831 1.950 13.018 1.00 44.78 549 ARG A CA 1
ATOM 4180 C C . ARG A 1 549 ? 11.194 3.028 13.893 1.00 44.78 549 ARG A C 1
ATOM 4182 O O . ARG A 1 549 ? 11.392 2.989 15.108 1.00 44.78 549 ARG A O 1
ATOM 4189 N N . ARG A 1 550 ? 10.438 3.985 13.343 1.00 46.97 550 ARG A N 1
ATOM 4190 C CA . ARG A 1 550 ? 9.689 4.930 14.187 1.00 46.97 550 ARG A CA 1
ATOM 4191 C C . ARG A 1 550 ? 8.374 4.277 14.577 1.00 46.97 550 ARG A C 1
ATOM 4193 O O . ARG A 1 550 ? 7.439 4.293 13.794 1.00 46.97 550 ARG A O 1
ATOM 4200 N N . ARG A 1 551 ? 8.313 3.698 15.782 1.00 50.38 551 ARG A N 1
ATOM 4201 C CA . ARG A 1 551 ? 7.045 3.248 16.372 1.00 50.38 551 ARG A CA 1
ATOM 4202 C C . ARG A 1 551 ? 6.120 4.458 16.539 1.00 50.38 551 ARG A C 1
ATOM 4204 O O . ARG A 1 551 ? 6.454 5.349 17.321 1.00 50.38 551 ARG A O 1
ATOM 4211 N N . PRO A 1 552 ? 4.985 4.510 15.839 1.00 53.84 552 PRO A N 1
ATOM 4212 C CA . PRO A 1 552 ? 3.977 5.526 16.091 1.00 53.84 552 PRO A CA 1
ATOM 4213 C C . PRO A 1 552 ? 3.198 5.217 17.384 1.00 53.84 552 PRO A C 1
ATOM 4215 O O . PRO A 1 552 ? 3.191 4.089 17.881 1.00 53.84 552 PRO A O 1
ATOM 4218 N N . ALA A 1 553 ? 2.523 6.231 17.931 1.00 49.34 553 ALA A N 1
ATOM 4219 C CA . ALA A 1 553 ? 1.804 6.167 19.209 1.00 49.34 553 ALA A CA 1
ATOM 4220 C C . ALA A 1 553 ? 0.720 5.067 19.292 1.00 49.34 553 ALA A C 1
ATOM 4222 O O . ALA A 1 553 ? 0.420 4.578 20.378 1.00 49.34 553 ALA A O 1
ATOM 4223 N N . HIS A 1 554 ? 0.164 4.630 18.156 1.00 54.38 554 HIS A N 1
ATOM 4224 C CA . HIS A 1 554 ? -0.896 3.614 18.090 1.00 54.38 554 HIS A CA 1
ATOM 4225 C C . HIS A 1 554 ? -0.399 2.161 18.226 1.00 54.38 554 HIS A C 1
ATOM 4227 O O . HIS A 1 554 ? -1.217 1.244 18.232 1.00 54.38 554 HIS A O 1
ATOM 4233 N N . ALA A 1 555 ? 0.906 1.930 18.437 1.00 50.94 555 ALA A N 1
ATOM 4234 C CA . ALA A 1 555 ? 1.464 0.614 18.793 1.00 50.94 555 ALA A CA 1
ATOM 4235 C C . ALA A 1 555 ? 0.878 0.011 20.097 1.00 50.94 555 ALA A C 1
ATOM 4237 O O . ALA A 1 555 ? 1.167 -1.132 20.438 1.00 50.94 555 ALA A O 1
ATOM 4238 N N . LEU A 1 556 ? 0.068 0.778 20.837 1.00 50.06 556 LEU A N 1
ATOM 4239 C CA . LEU A 1 556 ? -0.681 0.342 22.020 1.00 50.06 556 LEU A CA 1
ATOM 4240 C C . LEU A 1 556 ? -1.945 -0.477 21.689 1.00 50.06 556 LEU A C 1
ATOM 4242 O O . LEU A 1 556 ? -2.401 -1.235 22.547 1.00 50.06 556 LEU A O 1
ATOM 4246 N N . LEU A 1 557 ? -2.514 -0.334 20.484 1.00 55.78 557 LEU A N 1
ATOM 4247 C CA . LEU A 1 557 ? -3.686 -1.110 20.048 1.00 55.78 557 LEU A CA 1
ATOM 4248 C C . LEU A 1 557 ? -3.278 -2.508 19.567 1.00 55.78 557 LEU A C 1
ATOM 4250 O O . LEU A 1 557 ? -3.892 -3.509 19.950 1.00 55.78 557 LEU A O 1
ATOM 4254 N N . ASP A 1 558 ? -2.194 -2.570 18.798 1.00 51.62 558 ASP A N 1
ATOM 4255 C CA . ASP A 1 558 ? -1.689 -3.783 18.169 1.00 51.62 558 ASP A CA 1
ATOM 4256 C C . ASP A 1 558 ? -0.444 -4.264 18.920 1.00 51.62 558 ASP A C 1
ATOM 4258 O O . ASP A 1 558 ? 0.691 -3.930 18.583 1.00 51.62 558 ASP A O 1
ATOM 4262 N N . GLY A 1 559 ? -0.639 -5.049 19.980 1.00 46.78 559 GLY A N 1
ATOM 4263 C CA . GLY A 1 559 ? 0.463 -5.791 20.587 1.00 46.78 559 GLY A CA 1
ATOM 4264 C C . GLY A 1 559 ? 1.022 -6.805 19.583 1.00 46.78 559 GLY A C 1
ATOM 4265 O O . GLY A 1 559 ? 0.538 -7.931 19.542 1.00 46.78 559 GLY A O 1
ATOM 4266 N N . ALA A 1 560 ? 1.999 -6.425 18.750 1.00 44.09 560 ALA A N 1
ATOM 4267 C CA . ALA A 1 560 ? 2.556 -7.312 17.725 1.00 44.09 560 ALA A CA 1
ATOM 4268 C C . ALA A 1 560 ? 4.046 -7.048 17.376 1.00 44.09 560 ALA A C 1
ATOM 4270 O O . ALA A 1 560 ? 4.565 -5.953 17.618 1.00 44.09 560 ALA A O 1
ATOM 4271 N N . PRO A 1 561 ? 4.763 -8.079 16.866 1.00 38.22 561 PRO A N 1
ATOM 4272 C CA . PRO A 1 561 ? 6.220 -8.198 16.919 1.00 38.22 561 PRO A CA 1
ATOM 4273 C C . PRO A 1 561 ? 6.959 -7.751 15.639 1.00 38.22 561 PRO A C 1
ATOM 4275 O O . PRO A 1 561 ? 6.377 -7.595 14.576 1.00 38.22 561 PRO A O 1
ATOM 4278 N N . GLY A 1 562 ? 8.278 -7.578 15.811 1.00 39.03 562 GLY A N 1
ATOM 4279 C CA . GLY A 1 562 ? 9.383 -7.439 14.844 1.00 39.03 562 GLY A CA 1
ATOM 4280 C C . GLY A 1 562 ? 9.101 -7.255 13.346 1.00 39.03 562 GLY A C 1
ATOM 4281 O O . GLY A 1 562 ? 8.631 -8.162 12.669 1.00 39.03 562 GLY A O 1
ATOM 4282 N N . ALA A 1 563 ? 9.567 -6.119 12.816 1.00 42.59 563 ALA A N 1
ATOM 4283 C CA . ALA A 1 563 ? 9.618 -5.795 11.392 1.00 42.59 563 ALA A CA 1
ATOM 4284 C C . ALA A 1 563 ? 10.338 -6.870 10.551 1.00 42.59 563 ALA A C 1
ATOM 4286 O O . ALA A 1 563 ? 11.501 -7.196 10.800 1.00 42.59 563 ALA A O 1
ATOM 4287 N N . ALA A 1 564 ? 9.661 -7.378 9.520 1.00 40.94 564 ALA A N 1
ATOM 4288 C CA . ALA A 1 564 ? 10.231 -8.314 8.557 1.00 40.94 564 ALA A CA 1
ATOM 4289 C C . ALA A 1 564 ? 11.144 -7.597 7.545 1.00 40.94 564 ALA A C 1
ATOM 4291 O O . ALA A 1 564 ? 10.818 -6.519 7.043 1.00 40.94 564 ALA A O 1
ATOM 4292 N N . ARG A 1 565 ? 12.288 -8.217 7.221 1.00 41.91 565 ARG A N 1
ATOM 4293 C CA . ARG A 1 565 ? 13.174 -7.770 6.133 1.00 41.91 565 ARG A CA 1
ATOM 4294 C C . ARG A 1 565 ? 12.512 -7.996 4.774 1.00 41.91 565 ARG A C 1
ATOM 4296 O O . ARG A 1 565 ? 11.809 -8.979 4.558 1.00 41.91 565 ARG A O 1
ATOM 4303 N N . LEU A 1 566 ? 12.754 -7.059 3.869 1.00 48.12 566 LEU A N 1
ATOM 4304 C CA . LEU A 1 566 ? 12.157 -7.001 2.542 1.00 48.12 566 LEU A CA 1
ATOM 4305 C C . LEU A 1 566 ? 13.150 -7.559 1.510 1.00 48.12 566 LEU A C 1
ATOM 4307 O O . LEU A 1 566 ? 14.283 -7.090 1.437 1.00 48.12 566 LEU A O 1
ATOM 4311 N N . ASP A 1 567 ? 12.722 -8.557 0.732 1.00 44.97 567 ASP A N 1
ATOM 4312 C CA . ASP A 1 567 ? 13.495 -9.129 -0.383 1.00 44.97 567 ASP A CA 1
ATOM 4313 C C . ASP A 1 567 ? 13.309 -8.334 -1.686 1.00 44.97 567 ASP A C 1
ATOM 4315 O O . ASP A 1 567 ? 12.238 -7.775 -1.947 1.00 44.97 567 ASP A O 1
ATOM 4319 N N . LYS A 1 568 ? 14.368 -8.318 -2.508 1.00 51.62 568 LYS A N 1
ATOM 4320 C CA . LYS A 1 568 ? 14.499 -7.544 -3.755 1.00 51.62 568 LYS A CA 1
ATOM 4321 C C . LYS A 1 568 ? 13.671 -8.145 -4.899 1.00 51.62 568 LYS A C 1
ATOM 4323 O O . LYS A 1 568 ? 13.652 -9.357 -5.088 1.00 51.62 568 LYS A O 1
ATOM 4328 N N . SER A 1 569 ? 13.028 -7.288 -5.693 1.00 50.31 569 SER A N 1
ATOM 4329 C CA . SER A 1 569 ? 12.340 -7.655 -6.939 1.00 50.31 569 SER A CA 1
ATOM 4330 C C . SER A 1 569 ? 12.877 -6.783 -8.076 1.00 50.31 569 SER A C 1
ATOM 4332 O O . SER A 1 569 ? 12.481 -5.625 -8.186 1.00 50.31 569 SER A O 1
ATOM 4334 N N . ASP A 1 570 ? 13.751 -7.341 -8.918 1.00 51.84 570 ASP A N 1
ATOM 4335 C CA . ASP A 1 570 ? 14.547 -6.577 -9.898 1.00 51.84 570 ASP A CA 1
ATOM 4336 C C . ASP A 1 570 ? 13.928 -6.508 -11.324 1.00 51.84 570 ASP A C 1
ATOM 4338 O O . ASP A 1 570 ? 14.286 -5.639 -12.113 1.00 51.84 570 ASP A O 1
ATOM 4342 N N . GLY A 1 571 ? 12.944 -7.355 -11.660 1.00 60.75 571 GLY A N 1
ATOM 4343 C CA . GLY A 1 571 ? 12.542 -7.626 -13.058 1.00 60.75 571 GLY A CA 1
ATOM 4344 C C . GLY A 1 571 ? 11.880 -6.510 -13.902 1.00 60.75 571 GLY A C 1
ATOM 4345 O O . GLY A 1 571 ? 12.246 -6.357 -15.066 1.00 60.75 571 GLY A O 1
ATOM 4346 N N . PRO A 1 572 ? 10.893 -5.722 -13.422 1.00 71.94 572 PRO A N 1
ATOM 4347 C CA . PRO A 1 572 ? 10.132 -4.828 -14.309 1.00 71.94 572 PRO A CA 1
ATOM 4348 C C . PRO A 1 572 ? 10.920 -3.590 -14.747 1.00 71.94 572 PRO A C 1
ATOM 4350 O O . PRO A 1 572 ? 10.636 -3.032 -15.809 1.00 71.94 572 PRO A O 1
ATOM 4353 N N . MET A 1 573 ? 11.896 -3.170 -13.940 1.00 84.31 573 MET A N 1
ATOM 4354 C CA . MET A 1 573 ? 12.613 -1.910 -14.120 1.00 84.31 573 MET A CA 1
ATOM 4355 C C . MET A 1 573 ? 13.763 -2.012 -15.129 1.00 84.31 573 MET A C 1
ATOM 4357 O O . MET A 1 573 ? 14.133 -1.011 -15.736 1.00 84.31 573 MET A O 1
ATOM 4361 N N . GLU A 1 574 ? 14.254 -3.227 -15.397 1.00 89.00 574 GLU A N 1
ATOM 4362 C CA . GLU A 1 574 ? 15.247 -3.505 -16.448 1.00 89.00 574 GLU A CA 1
ATOM 4363 C C . GLU A 1 574 ? 14.771 -3.054 -17.839 1.00 89.00 574 GLU A C 1
ATOM 4365 O O . GLU A 1 574 ? 15.576 -2.618 -18.661 1.00 89.00 574 GLU A O 1
ATOM 4370 N N . ARG A 1 575 ? 13.455 -3.076 -18.104 1.00 91.56 575 ARG A N 1
ATOM 4371 C CA . ARG A 1 575 ? 12.887 -2.582 -19.373 1.00 91.56 575 ARG A CA 1
ATOM 4372 C C . ARG A 1 575 ? 13.167 -1.099 -19.608 1.00 91.56 575 ARG A C 1
ATOM 4374 O O . ARG A 1 575 ? 13.421 -0.714 -20.745 1.00 91.56 575 ARG A O 1
ATOM 4381 N N . VAL A 1 576 ? 13.150 -0.282 -18.552 1.00 93.88 576 VAL A N 1
ATOM 4382 C CA . VAL A 1 576 ? 13.451 1.156 -18.655 1.00 93.88 576 VAL A CA 1
ATOM 4383 C C . VAL A 1 576 ? 14.919 1.351 -19.016 1.00 93.88 576 VAL A C 1
ATOM 4385 O O . VAL A 1 576 ? 15.231 2.143 -19.901 1.00 93.88 576 VAL A O 1
ATOM 4388 N N . THR A 1 577 ? 15.812 0.579 -18.390 1.00 93.00 577 THR A N 1
ATOM 4389 C CA . THR A 1 577 ? 17.242 0.573 -18.715 1.00 93.00 577 THR A CA 1
ATOM 4390 C C . THR A 1 577 ? 17.484 0.197 -20.174 1.00 93.00 577 THR A C 1
ATOM 4392 O O . THR A 1 577 ? 18.190 0.909 -20.883 1.00 93.00 577 THR A O 1
ATOM 4395 N N . LEU A 1 578 ? 16.846 -0.872 -20.659 1.00 93.19 578 LEU A N 1
ATOM 4396 C CA . LEU A 1 578 ? 16.944 -1.290 -22.059 1.00 93.19 578 LEU A CA 1
ATOM 4397 C C . LEU A 1 578 ? 16.437 -0.206 -23.021 1.00 93.19 578 LEU A C 1
ATOM 4399 O O . LEU A 1 578 ? 17.104 0.079 -24.015 1.00 93.19 578 LEU A O 1
ATOM 4403 N N . ALA A 1 579 ? 15.296 0.424 -22.728 1.00 94.75 579 ALA A N 1
ATOM 4404 C CA . ALA A 1 579 ? 14.753 1.505 -23.549 1.00 94.75 579 ALA A CA 1
ATOM 4405 C C . ALA A 1 579 ? 15.706 2.715 -23.606 1.00 94.75 579 ALA A C 1
ATOM 4407 O O . ALA A 1 579 ? 15.949 3.260 -24.686 1.00 94.75 579 ALA A O 1
ATOM 4408 N N . ALA A 1 580 ? 16.302 3.090 -22.470 1.00 95.38 580 ALA A N 1
ATOM 4409 C CA . ALA A 1 580 ? 17.261 4.187 -22.391 1.00 95.38 580 ALA A CA 1
ATOM 4410 C C . ALA A 1 580 ? 18.564 3.869 -23.148 1.00 95.38 580 ALA A C 1
ATOM 4412 O O . ALA A 1 580 ? 19.008 4.683 -23.959 1.00 95.38 580 ALA A O 1
ATOM 4413 N N . HIS A 1 581 ? 19.129 2.667 -22.970 1.00 94.31 581 HIS A N 1
ATOM 4414 C CA . HIS A 1 581 ? 20.288 2.198 -23.738 1.00 94.31 581 HIS A CA 1
ATOM 4415 C C . HIS A 1 581 ? 20.019 2.234 -25.242 1.00 94.31 581 HIS A C 1
ATOM 4417 O O . HIS A 1 581 ? 20.798 2.805 -26.000 1.00 94.31 581 HIS A O 1
ATOM 4423 N N . GLN A 1 582 ? 18.891 1.676 -25.687 1.00 93.50 582 GLN A N 1
ATOM 4424 C CA . GLN A 1 582 ? 18.540 1.650 -27.104 1.00 93.50 582 GLN A CA 1
ATOM 4425 C C . GLN A 1 582 ? 18.347 3.050 -27.697 1.00 93.50 582 GLN A C 1
ATOM 4427 O O . GLN A 1 582 ? 18.637 3.253 -28.874 1.00 93.50 582 GLN A O 1
ATOM 4432 N N . LEU A 1 583 ? 17.842 4.008 -26.918 1.00 94.19 583 LEU A N 1
ATOM 4433 C CA . LEU A 1 583 ? 17.714 5.391 -27.361 1.00 94.19 583 LEU A CA 1
ATOM 4434 C C . LEU A 1 583 ? 19.082 6.074 -27.477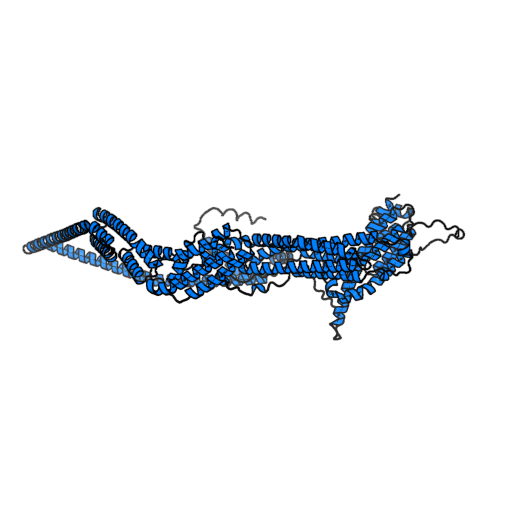 1.00 94.19 583 LEU A C 1
ATOM 4436 O O . LEU A 1 583 ? 19.336 6.712 -28.492 1.00 94.19 583 LEU A O 1
ATOM 4440 N N . VAL A 1 584 ? 19.985 5.902 -26.508 1.00 94.25 584 VAL A N 1
ATOM 4441 C CA . VAL A 1 584 ? 21.347 6.464 -26.591 1.00 94.25 584 VAL A CA 1
ATOM 4442 C C . VAL A 1 584 ? 22.128 5.860 -27.760 1.00 94.25 584 VAL A C 1
ATOM 4444 O O . VAL A 1 584 ? 22.727 6.606 -28.534 1.00 94.25 584 VAL A O 1
ATOM 4447 N N . LEU A 1 585 ? 22.051 4.537 -27.955 1.00 93.19 585 LEU A N 1
ATOM 4448 C CA . LEU A 1 585 ? 22.612 3.869 -29.135 1.00 93.19 585 LEU A CA 1
ATOM 4449 C C . LEU A 1 585 ? 22.045 4.467 -30.430 1.00 93.19 585 LEU A C 1
ATOM 4451 O O . LEU A 1 585 ? 22.791 4.688 -31.379 1.00 93.19 585 LEU A O 1
ATOM 4455 N N . GLU A 1 586 ? 20.745 4.774 -30.470 1.00 92.88 586 GLU A N 1
ATOM 4456 C CA . GLU A 1 586 ? 20.125 5.393 -31.642 1.00 92.88 586 GLU A CA 1
ATOM 4457 C C . GLU A 1 586 ? 20.678 6.784 -31.946 1.00 92.88 586 GLU A C 1
ATOM 4459 O O . GLU A 1 586 ? 20.929 7.096 -33.109 1.00 92.88 586 GLU A O 1
ATOM 4464 N N . LEU A 1 587 ? 20.858 7.615 -30.917 1.00 92.44 587 LEU A N 1
ATOM 4465 C CA . LEU A 1 587 ? 21.377 8.973 -31.072 1.00 92.44 587 LEU A CA 1
ATOM 4466 C C . LEU A 1 587 ? 22.823 8.956 -31.582 1.00 92.44 587 LEU A C 1
ATOM 4468 O O . LEU A 1 587 ? 23.154 9.720 -32.485 1.00 92.44 587 LEU A O 1
ATOM 4472 N N . ILE A 1 588 ? 23.656 8.049 -31.061 1.00 91.44 588 ILE A N 1
ATOM 4473 C CA . ILE A 1 588 ? 25.054 7.902 -31.492 1.00 91.44 588 ILE A CA 1
ATOM 4474 C C . ILE A 1 588 ? 25.129 7.330 -32.917 1.00 91.44 588 ILE A C 1
ATOM 4476 O O . ILE A 1 588 ? 25.875 7.831 -33.750 1.00 91.44 588 ILE A O 1
ATOM 4480 N N . LEU A 1 589 ? 24.330 6.309 -33.247 1.00 91.44 589 LEU A N 1
ATOM 4481 C CA . LEU A 1 589 ? 24.371 5.659 -34.566 1.00 91.44 589 LEU A CA 1
ATOM 4482 C C . LEU A 1 589 ? 23.662 6.443 -35.678 1.00 91.44 589 LEU A C 1
ATOM 4484 O O . LEU A 1 589 ? 23.703 6.025 -36.838 1.00 91.44 589 LEU A O 1
ATOM 4488 N N . ALA A 1 590 ? 23.011 7.563 -35.365 1.00 90.00 590 ALA A N 1
ATOM 4489 C CA . ALA A 1 590 ? 22.174 8.306 -36.303 1.00 90.00 590 ALA A CA 1
ATOM 4490 C C . ALA A 1 590 ? 22.926 8.711 -37.582 1.00 90.00 590 ALA A C 1
ATOM 4492 O O . ALA A 1 590 ? 22.433 8.493 -38.694 1.00 90.00 590 ALA A O 1
ATOM 4493 N N . ALA A 1 591 ? 24.137 9.258 -37.440 1.00 87.75 591 ALA A N 1
ATOM 4494 C CA . ALA A 1 591 ? 24.954 9.673 -38.577 1.00 87.75 591 ALA A CA 1
ATOM 4495 C C . ALA A 1 591 ? 25.467 8.469 -39.385 1.00 87.75 591 ALA A C 1
ATOM 4497 O O . ALA A 1 591 ? 25.413 8.497 -40.613 1.00 87.75 591 ALA A O 1
ATOM 4498 N N . PHE A 1 592 ? 25.885 7.389 -38.717 1.00 90.44 592 PHE A N 1
ATOM 4499 C CA . PHE A 1 592 ? 26.334 6.150 -39.365 1.00 90.44 592 PHE A CA 1
ATOM 4500 C C . PHE A 1 592 ? 25.224 5.487 -40.183 1.00 90.44 592 PHE A C 1
ATOM 4502 O O . PHE A 1 592 ? 25.438 5.089 -41.325 1.00 90.44 592 PHE A O 1
ATOM 4509 N N . ARG A 1 593 ? 24.004 5.427 -39.642 1.00 90.81 593 ARG A N 1
ATOM 4510 C CA . ARG A 1 593 ? 22.836 4.902 -40.362 1.00 90.81 593 ARG A CA 1
ATOM 4511 C C . ARG A 1 593 ? 22.462 5.767 -41.556 1.00 90.81 593 ARG A C 1
ATOM 4513 O O . ARG A 1 593 ? 22.136 5.239 -42.614 1.00 90.81 593 ARG A O 1
ATOM 4520 N N . ARG A 1 594 ? 22.556 7.092 -41.415 1.00 89.12 594 ARG A N 1
ATOM 4521 C CA . ARG A 1 594 ? 22.356 8.025 -42.530 1.00 89.12 594 ARG A CA 1
ATOM 4522 C C . ARG A 1 594 ? 23.404 7.829 -43.627 1.00 89.12 594 ARG A C 1
ATOM 4524 O O . ARG A 1 594 ? 23.062 7.890 -44.802 1.00 89.12 594 ARG A O 1
ATOM 4531 N N . HIS A 1 595 ? 24.656 7.572 -43.251 1.00 90.25 595 HIS A N 1
ATOM 4532 C CA . HIS A 1 595 ? 25.741 7.270 -44.185 1.00 90.25 595 HIS A CA 1
ATOM 4533 C C . HIS A 1 595 ? 25.522 5.948 -44.921 1.00 90.25 595 HIS A C 1
ATOM 4535 O O . HIS A 1 595 ? 25.635 5.912 -46.142 1.00 90.25 595 HIS A O 1
ATOM 4541 N N . LEU A 1 596 ? 25.139 4.884 -44.207 1.00 90.69 596 LEU A N 1
ATOM 4542 C CA . LEU A 1 596 ? 24.788 3.596 -44.816 1.00 90.69 596 LEU A CA 1
ATOM 4543 C C . LEU A 1 596 ? 23.630 3.725 -45.808 1.00 90.69 596 LEU A C 1
ATOM 4545 O O . LEU A 1 596 ? 23.698 3.193 -46.914 1.00 90.69 596 LEU A O 1
ATOM 4549 N N . GLU A 1 597 ? 22.594 4.476 -45.446 1.00 90.31 597 GLU A N 1
ATOM 4550 C CA . GLU A 1 597 ? 21.456 4.727 -46.326 1.00 90.31 597 GLU A CA 1
ATOM 4551 C C . GLU A 1 597 ? 21.854 5.561 -47.556 1.00 90.31 597 GLU A C 1
ATOM 4553 O O . GLU A 1 597 ? 21.472 5.241 -48.682 1.00 90.31 597 GLU A O 1
ATOM 4558 N N . ALA A 1 598 ? 22.691 6.589 -47.381 1.00 89.81 598 ALA A N 1
ATOM 4559 C CA . ALA A 1 598 ? 23.243 7.356 -48.496 1.00 89.81 598 ALA A CA 1
ATOM 4560 C C . ALA A 1 598 ? 24.094 6.477 -49.425 1.00 89.81 598 ALA A C 1
ATOM 4562 O O . ALA A 1 598 ? 23.951 6.550 -50.644 1.00 89.81 598 ALA A O 1
ATOM 4563 N N . TYR A 1 599 ? 24.937 5.609 -48.867 1.00 90.31 599 TYR A N 1
ATOM 4564 C CA . TYR A 1 599 ? 25.745 4.651 -49.618 1.00 90.31 599 TYR A CA 1
ATOM 4565 C C . TYR A 1 599 ? 24.876 3.677 -50.430 1.00 90.31 599 TYR A C 1
ATOM 4567 O O . TYR A 1 599 ? 25.120 3.459 -51.623 1.00 90.31 599 TYR A O 1
ATOM 4575 N N . ARG A 1 600 ? 23.796 3.170 -49.822 1.00 90.06 600 ARG A N 1
ATOM 4576 C CA . ARG A 1 600 ? 22.788 2.337 -50.487 1.00 90.06 600 ARG A CA 1
ATOM 4577 C C . ARG A 1 600 ? 22.155 3.059 -51.681 1.00 90.06 600 ARG A C 1
ATOM 4579 O O . ARG A 1 600 ? 22.100 2.492 -52.770 1.00 90.06 600 ARG A O 1
ATOM 4586 N N . VAL A 1 601 ? 21.722 4.310 -51.501 1.00 88.75 601 VAL A N 1
ATOM 4587 C CA . VAL A 1 601 ? 21.029 5.108 -52.532 1.00 88.75 601 VAL A CA 1
ATOM 4588 C C . VAL A 1 601 ? 21.967 5.594 -53.643 1.00 88.75 601 VAL A C 1
ATOM 4590 O O . VAL A 1 601 ? 21.574 5.601 -54.807 1.00 88.75 601 VAL A O 1
ATOM 4593 N N . HIS A 1 602 ? 23.203 5.980 -53.319 1.00 86.06 602 HIS A N 1
ATOM 4594 C CA . HIS A 1 602 ? 24.163 6.527 -54.287 1.00 86.06 602 HIS A CA 1
ATOM 4595 C C . HIS A 1 602 ? 24.602 5.506 -55.345 1.00 86.06 602 HIS A C 1
ATOM 4597 O O . HIS A 1 602 ? 24.919 5.883 -56.470 1.00 86.06 602 HIS A O 1
ATOM 4603 N N . GLY A 1 603 ? 24.644 4.215 -55.000 1.00 82.19 603 GLY A N 1
ATOM 4604 C CA . GLY A 1 603 ? 24.986 3.162 -55.958 1.00 82.19 603 GLY A CA 1
ATOM 4605 C C . GLY A 1 603 ? 26.469 3.097 -56.338 1.00 82.19 603 GLY A C 1
ATOM 4606 O O . GLY A 1 603 ? 26.786 2.624 -57.423 1.00 82.19 603 GLY A O 1
ATOM 4607 N N . ALA A 1 604 ? 27.388 3.534 -55.466 1.00 80.25 604 ALA A N 1
ATOM 4608 C CA . ALA A 1 604 ? 28.842 3.454 -55.709 1.00 80.25 604 ALA A CA 1
ATOM 4609 C C . ALA A 1 604 ? 29.369 2.011 -55.902 1.00 80.25 604 ALA A C 1
ATOM 4611 O O . ALA A 1 604 ? 30.449 1.800 -56.440 1.00 80.25 604 ALA A O 1
ATOM 4612 N N . TRP A 1 605 ? 28.582 1.028 -55.470 1.00 83.56 605 TRP A N 1
ATOM 4613 C CA . TRP A 1 605 ? 28.795 -0.418 -55.567 1.00 83.56 605 TRP A CA 1
ATOM 4614 C C . TRP A 1 605 ? 28.183 -1.044 -56.836 1.00 83.56 605 TRP A C 1
ATOM 4616 O O . TRP A 1 605 ? 28.246 -2.260 -57.025 1.00 83.56 605 TRP A O 1
ATOM 4626 N N . ARG A 1 606 ? 27.539 -0.248 -57.702 1.00 85.00 606 ARG A N 1
ATOM 4627 C CA . ARG A 1 606 ? 27.013 -0.705 -58.999 1.00 85.00 606 ARG A CA 1
ATOM 4628 C C . ARG A 1 606 ? 28.151 -0.870 -60.004 1.00 85.00 606 ARG A C 1
ATOM 4630 O O . ARG A 1 606 ? 29.207 -0.251 -59.879 1.00 85.00 606 ARG A O 1
ATOM 4637 N N . ARG A 1 607 ? 27.938 -1.688 -61.037 1.00 74.88 607 ARG A N 1
ATOM 4638 C CA . ARG A 1 607 ? 28.909 -1.833 -62.132 1.00 74.88 607 ARG A CA 1
ATOM 4639 C C . ARG A 1 607 ? 29.058 -0.497 -62.852 1.00 74.88 607 ARG A C 1
ATOM 4641 O O . ARG A 1 607 ? 28.086 0.029 -63.389 1.00 74.88 607 ARG A O 1
ATOM 4648 N N . ALA A 1 608 ? 30.277 0.034 -62.895 1.00 64.06 608 ALA A N 1
ATOM 4649 C CA . ALA A 1 608 ? 30.566 1.213 -63.697 1.00 64.06 608 ALA A CA 1
ATOM 4650 C C . ALA A 1 608 ? 30.281 0.916 -65.181 1.00 64.06 608 ALA A C 1
ATOM 4652 O O . ALA A 1 608 ? 30.702 -0.119 -65.706 1.00 64.06 608 ALA A O 1
ATOM 4653 N N . ALA A 1 609 ? 29.582 1.824 -65.870 1.00 50.75 609 ALA A N 1
ATOM 4654 C CA . ALA A 1 609 ? 29.533 1.794 -67.328 1.00 50.75 609 ALA A CA 1
ATOM 4655 C C . ALA A 1 609 ? 30.973 1.940 -67.857 1.00 50.75 609 ALA A C 1
ATOM 4657 O O . ALA A 1 609 ? 31.724 2.750 -67.305 1.00 50.75 609 ALA A O 1
ATOM 4658 N N . PRO A 1 610 ? 31.389 1.178 -68.884 1.00 47.94 610 PRO A N 1
ATOM 4659 C CA . PRO A 1 610 ? 32.743 1.281 -69.412 1.00 47.94 610 PRO A CA 1
ATOM 4660 C C . PRO A 1 610 ? 32.997 2.725 -69.855 1.00 47.94 610 PRO A C 1
ATOM 4662 O O . PRO A 1 610 ? 32.374 3.216 -70.798 1.00 47.94 610 PRO A O 1
ATOM 4665 N N . SER A 1 611 ? 33.884 3.426 -69.145 1.00 42.56 611 SER A N 1
ATOM 4666 C CA . SER A 1 611 ? 34.308 4.767 -69.533 1.00 42.56 611 SER A CA 1
ATOM 4667 C C . SER A 1 611 ? 35.003 4.676 -70.889 1.00 42.56 611 SER A C 1
ATOM 4669 O O . SER A 1 611 ? 35.923 3.877 -71.072 1.00 42.56 611 SER A O 1
ATOM 4671 N N . ALA A 1 612 ? 34.584 5.506 -71.846 1.00 47.19 612 ALA A N 1
ATOM 4672 C CA . ALA A 1 612 ? 35.148 5.542 -73.197 1.00 47.19 612 ALA A CA 1
ATOM 4673 C C . ALA A 1 612 ? 36.661 5.865 -73.230 1.00 47.19 612 ALA A C 1
ATOM 4675 O O . ALA A 1 612 ? 37.296 5.716 -74.273 1.00 47.19 612 ALA A O 1
ATOM 4676 N N . ALA A 1 613 ? 37.244 6.287 -72.102 1.00 48.38 613 ALA A N 1
ATOM 4677 C CA . ALA A 1 613 ? 38.661 6.609 -71.971 1.00 48.38 613 ALA A CA 1
ATOM 4678 C C . ALA A 1 613 ? 39.576 5.391 -71.719 1.00 48.38 613 ALA A C 1
ATOM 4680 O O . ALA A 1 613 ? 40.780 5.519 -71.919 1.00 48.38 613 ALA A O 1
ATOM 4681 N N . ASP A 1 614 ? 39.040 4.221 -71.343 1.00 47.97 614 ASP A N 1
ATOM 4682 C CA . ASP A 1 614 ? 39.850 3.112 -70.796 1.00 47.97 61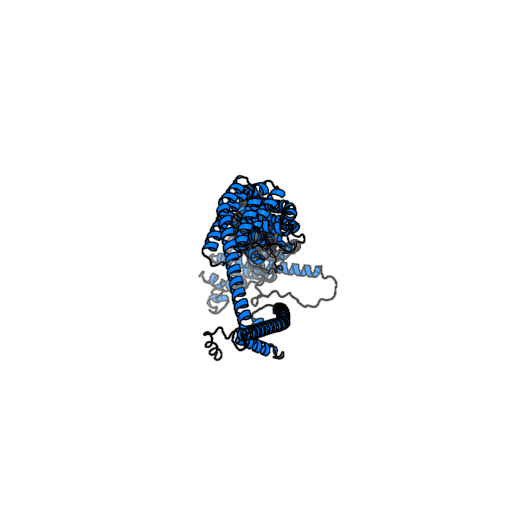4 ASP A CA 1
ATOM 4683 C C . ASP A 1 614 ? 39.871 1.840 -71.670 1.00 47.97 614 ASP A C 1
ATOM 4685 O O . ASP A 1 614 ? 40.079 0.718 -71.214 1.00 47.97 614 ASP A O 1
ATOM 4689 N N . ALA A 1 615 ? 39.677 1.993 -72.983 1.00 48.00 615 ALA A N 1
ATOM 4690 C CA . ALA A 1 615 ? 39.653 0.875 -73.935 1.00 48.00 615 ALA A CA 1
ATOM 4691 C C . ALA A 1 615 ? 41.047 0.317 -74.313 1.00 48.00 615 ALA A C 1
ATOM 4693 O O . ALA A 1 615 ? 41.172 -0.423 -75.292 1.00 48.00 615 ALA A O 1
ATOM 4694 N N . ARG A 1 616 ? 42.120 0.670 -73.593 1.00 47.22 616 ARG A N 1
ATOM 4695 C CA . ARG A 1 616 ? 43.491 0.235 -73.914 1.00 47.22 616 ARG A CA 1
ATOM 4696 C C . ARG A 1 616 ? 44.284 -0.133 -72.665 1.00 47.22 616 ARG A C 1
ATOM 4698 O O . ARG A 1 616 ? 45.241 0.550 -72.341 1.00 47.22 616 ARG A O 1
ATOM 4705 N N . VAL A 1 617 ? 43.876 -1.216 -72.005 1.00 48.47 617 VAL A N 1
ATOM 4706 C CA . VAL A 1 617 ? 44.697 -2.267 -71.358 1.00 48.47 617 VAL A CA 1
ATOM 4707 C C . VAL A 1 617 ? 43.746 -3.047 -70.434 1.00 48.47 617 VAL A C 1
ATOM 4709 O O . VAL A 1 617 ? 43.206 -2.462 -69.500 1.00 48.47 617 VAL A O 1
ATOM 4712 N N . PRO A 1 618 ? 43.512 -4.355 -70.646 1.00 42.31 618 PRO A N 1
ATOM 4713 C CA . PRO A 1 618 ? 42.795 -5.166 -69.673 1.00 42.31 618 PRO A CA 1
ATOM 4714 C C . PRO A 1 618 ? 43.725 -5.399 -68.478 1.00 42.31 618 PRO A C 1
ATOM 4716 O O . PRO A 1 618 ? 44.521 -6.336 -68.477 1.00 42.31 618 PRO A O 1
ATOM 4719 N N . VAL A 1 619 ? 43.675 -4.519 -67.476 1.00 45.44 619 VAL A N 1
ATOM 4720 C CA . VAL A 1 619 ? 44.328 -4.780 -66.191 1.00 45.44 619 VAL A CA 1
ATOM 4721 C C . VAL A 1 619 ? 43.515 -5.877 -65.496 1.00 45.44 619 VAL A C 1
ATOM 4723 O O . VAL A 1 619 ? 42.326 -5.674 -65.241 1.00 45.44 619 VAL A O 1
ATOM 4726 N N . PRO A 1 620 ? 44.095 -7.053 -65.202 1.00 41.66 620 PRO A N 1
ATOM 4727 C CA . PRO A 1 620 ? 43.390 -8.068 -64.440 1.00 41.66 620 PRO A CA 1
ATOM 4728 C C . PRO A 1 620 ? 43.184 -7.545 -63.010 1.00 41.66 620 PRO A C 1
ATOM 4730 O O . PRO A 1 620 ? 44.138 -7.346 -62.259 1.00 41.66 620 PRO A O 1
ATOM 4733 N N . SER A 1 621 ? 41.932 -7.266 -62.648 1.00 48.50 621 SER A N 1
ATOM 4734 C CA . SER A 1 621 ? 41.539 -6.692 -61.358 1.00 48.50 621 SER A CA 1
ATOM 4735 C C . SER A 1 621 ? 41.664 -7.732 -60.234 1.00 48.50 621 SER A C 1
ATOM 4737 O O . SER A 1 621 ? 40.666 -8.327 -59.832 1.00 48.50 621 SER A O 1
ATOM 4739 N N . PHE A 1 622 ? 42.882 -7.997 -59.755 1.00 45.16 622 PHE A N 1
ATOM 4740 C CA . PHE A 1 622 ? 43.140 -8.992 -58.700 1.00 45.16 622 PHE A CA 1
ATOM 4741 C C . PHE A 1 622 ? 43.013 -8.470 -57.259 1.00 45.16 622 PHE A C 1
ATOM 4743 O O . PHE A 1 622 ? 43.125 -9.251 -56.322 1.00 45.16 622 PHE A O 1
ATOM 4750 N N . SER A 1 623 ? 42.681 -7.198 -57.054 1.00 55.72 623 SER A N 1
ATOM 4751 C CA . SER A 1 623 ? 42.208 -6.687 -55.762 1.00 55.72 623 SER A CA 1
ATOM 4752 C C . SER A 1 623 ? 41.512 -5.352 -55.995 1.00 55.72 623 SER A C 1
ATOM 4754 O O . SER A 1 623 ? 42.162 -4.381 -56.386 1.00 55.72 623 SER A O 1
ATOM 4756 N N . ARG A 1 624 ? 40.191 -5.296 -55.818 1.00 73.12 624 ARG A N 1
ATOM 4757 C CA . ARG A 1 624 ? 39.479 -4.015 -55.829 1.00 73.12 624 ARG A CA 1
ATOM 4758 C C . ARG A 1 624 ? 39.663 -3.349 -54.474 1.00 73.12 624 ARG A C 1
ATOM 4760 O O . ARG A 1 624 ? 39.548 -4.015 -53.451 1.00 73.12 624 ARG A O 1
ATOM 4767 N N . SER A 1 625 ? 39.974 -2.059 -54.473 1.00 83.12 625 SER A N 1
ATOM 4768 C CA . SER A 1 625 ? 39.986 -1.270 -53.245 1.00 83.12 625 SER A CA 1
ATOM 4769 C C . SER A 1 625 ? 38.550 -1.026 -52.765 1.00 83.12 625 SER A C 1
ATOM 4771 O O . SER A 1 625 ? 37.642 -0.943 -53.602 1.00 83.12 625 SER A O 1
ATOM 4773 N N . PRO A 1 626 ? 38.326 -0.878 -51.449 1.00 87.56 626 PRO A N 1
ATOM 4774 C CA . PRO A 1 626 ? 37.041 -0.421 -50.939 1.00 87.56 626 PRO A CA 1
ATOM 4775 C C . PRO A 1 626 ? 36.695 0.959 -51.518 1.00 87.56 626 PRO A C 1
ATOM 4777 O O . PRO A 1 626 ? 37.569 1.774 -51.825 1.00 87.56 626 PRO A O 1
ATOM 4780 N N . THR A 1 627 ? 35.405 1.204 -51.699 1.00 89.50 627 THR A N 1
ATOM 4781 C CA . THR A 1 627 ? 34.847 2.484 -52.127 1.00 89.50 627 THR A CA 1
ATOM 4782 C C . THR A 1 627 ? 35.143 3.566 -51.099 1.00 89.50 627 THR A C 1
ATOM 4784 O O . THR A 1 627 ? 35.119 3.327 -49.893 1.00 89.50 627 THR A O 1
ATOM 4787 N N . GLU A 1 628 ? 35.343 4.796 -51.570 1.00 86.81 628 GLU A N 1
ATOM 4788 C CA . GLU A 1 628 ? 35.618 5.944 -50.700 1.00 86.81 628 GLU A CA 1
ATOM 4789 C C . GLU A 1 628 ? 34.526 6.143 -49.633 1.00 86.81 628 GLU A C 1
ATOM 4791 O O . GLU A 1 628 ? 34.822 6.419 -48.474 1.00 86.81 628 GLU A O 1
ATOM 4796 N N . GLY A 1 629 ? 33.258 5.907 -49.991 1.00 86.81 629 GLY A N 1
ATOM 4797 C CA . GLY A 1 629 ? 32.148 5.936 -49.041 1.00 86.81 629 GLY A CA 1
ATOM 4798 C C . GLY A 1 629 ? 32.291 4.901 -47.920 1.00 86.81 629 GLY A C 1
ATOM 4799 O O . GLY A 1 629 ? 32.042 5.228 -46.762 1.00 86.81 629 GLY A O 1
ATOM 4800 N N . MET A 1 630 ? 32.715 3.671 -48.223 1.00 89.19 630 MET A N 1
ATOM 4801 C CA . MET A 1 630 ? 32.905 2.637 -47.201 1.00 89.19 630 MET A CA 1
ATOM 4802 C C . MET A 1 630 ? 34.158 2.887 -46.351 1.00 89.19 630 MET A C 1
ATOM 4804 O O . MET A 1 630 ? 34.123 2.677 -45.139 1.00 89.19 630 MET A O 1
ATOM 4808 N N . VAL A 1 631 ? 35.231 3.413 -46.953 1.00 89.88 631 VAL A N 1
ATOM 4809 C CA . VAL A 1 631 ? 36.437 3.850 -46.227 1.00 89.88 631 VAL A CA 1
ATOM 4810 C C . VAL A 1 631 ? 36.086 4.917 -45.194 1.00 89.88 631 VAL A C 1
ATOM 4812 O O . VAL A 1 631 ? 36.389 4.746 -44.019 1.00 89.88 631 VAL A O 1
ATOM 4815 N N . ARG A 1 632 ? 35.336 5.953 -45.588 1.00 88.38 632 ARG A N 1
ATOM 4816 C CA . ARG A 1 632 ? 34.875 7.012 -44.672 1.00 88.38 632 ARG A CA 1
ATOM 4817 C C . ARG A 1 632 ? 34.007 6.477 -43.528 1.00 88.38 632 ARG A C 1
ATOM 4819 O O . ARG A 1 632 ? 34.094 6.976 -42.407 1.00 88.38 632 ARG A O 1
ATOM 4826 N N . LEU A 1 633 ? 33.182 5.457 -43.786 1.00 89.44 633 LEU A N 1
ATOM 4827 C CA . LEU A 1 633 ? 32.401 4.790 -42.738 1.00 89.44 633 LEU A CA 1
ATOM 4828 C C . LEU A 1 633 ? 33.315 4.065 -41.739 1.00 89.44 633 LEU A C 1
ATOM 4830 O O . LEU A 1 633 ? 33.128 4.204 -40.530 1.00 89.44 633 LEU A O 1
ATOM 4834 N N . GLY A 1 634 ? 34.297 3.312 -42.242 1.00 89.12 634 GLY A N 1
ATOM 4835 C CA . GLY A 1 634 ? 35.280 2.598 -41.426 1.00 89.12 634 GLY A CA 1
ATOM 4836 C C . GLY A 1 634 ? 36.156 3.536 -40.594 1.00 89.12 634 GLY A C 1
ATOM 4837 O O . GLY A 1 634 ? 36.311 3.322 -39.395 1.00 89.12 634 GLY A O 1
ATOM 4838 N N . GLU A 1 635 ? 36.652 4.619 -41.192 1.00 89.38 635 GLU A N 1
ATOM 4839 C CA . GLU A 1 635 ? 37.400 5.671 -40.490 1.00 89.38 635 GLU A CA 1
ATOM 4840 C C . GLU A 1 635 ? 36.554 6.336 -39.397 1.00 89.38 635 GLU A C 1
ATOM 4842 O O . GLU A 1 635 ? 37.030 6.525 -38.278 1.00 89.38 635 GLU A O 1
ATOM 4847 N N . GLY A 1 636 ? 35.277 6.623 -39.677 1.00 87.75 636 GLY A N 1
ATOM 4848 C CA . GLY A 1 636 ? 34.343 7.143 -38.678 1.00 87.75 636 GLY A CA 1
ATOM 4849 C C . GLY A 1 636 ? 34.154 6.192 -37.490 1.00 87.75 636 GLY A C 1
ATOM 4850 O O . GLY A 1 636 ? 34.140 6.639 -36.344 1.00 87.75 636 GLY A O 1
ATOM 4851 N N . LEU A 1 637 ? 34.057 4.880 -37.739 1.00 88.62 637 LEU A N 1
ATOM 4852 C CA . LEU A 1 637 ? 33.956 3.871 -36.678 1.00 88.62 637 LEU A CA 1
ATOM 4853 C C . LEU A 1 637 ? 35.231 3.798 -35.832 1.00 88.62 637 LEU A C 1
ATOM 4855 O O . LEU A 1 637 ? 35.143 3.741 -34.609 1.00 88.62 637 LEU A O 1
ATOM 4859 N N . LEU A 1 638 ? 36.409 3.849 -36.457 1.00 89.38 638 LEU A N 1
ATOM 4860 C CA . LEU A 1 638 ? 37.689 3.853 -35.741 1.00 89.38 638 LEU A CA 1
ATOM 4861 C C . LEU A 1 638 ? 37.918 5.120 -34.907 1.00 89.38 638 LEU A C 1
ATOM 4863 O O . LEU A 1 638 ? 38.735 5.108 -33.989 1.00 89.38 638 LEU A O 1
ATOM 4867 N N . ASN A 1 639 ? 37.196 6.199 -35.199 1.00 88.44 639 ASN A N 1
ATOM 4868 C CA . ASN A 1 639 ? 37.285 7.457 -34.467 1.00 88.44 639 ASN A CA 1
ATOM 4869 C C . ASN A 1 639 ? 36.295 7.544 -33.287 1.00 88.44 639 ASN A C 1
ATOM 4871 O O . ASN A 1 639 ? 36.503 8.334 -32.365 1.00 88.44 639 ASN A O 1
ATOM 4875 N N . LEU A 1 640 ? 35.255 6.698 -33.255 1.00 87.31 640 LEU A N 1
ATOM 4876 C CA . LEU A 1 640 ? 34.292 6.632 -32.145 1.00 87.31 640 LEU A CA 1
ATOM 4877 C C . LEU A 1 640 ? 34.924 6.467 -30.754 1.00 87.31 640 LEU A C 1
ATOM 4879 O O . LEU A 1 640 ? 34.443 7.147 -29.846 1.00 87.31 640 LEU A O 1
ATOM 4883 N N . PRO A 1 641 ? 35.964 5.629 -30.543 1.00 88.81 641 PRO A N 1
ATOM 4884 C CA . PRO A 1 641 ? 36.598 5.490 -29.234 1.00 88.81 641 PRO A CA 1
ATOM 4885 C C . PRO A 1 641 ? 37.044 6.838 -28.667 1.00 88.81 641 PRO A C 1
ATOM 4887 O O . PRO A 1 641 ? 36.655 7.189 -27.559 1.00 88.81 641 PRO A O 1
ATOM 4890 N N . ARG A 1 642 ? 37.746 7.641 -29.476 1.00 87.38 642 ARG A N 1
ATOM 4891 C CA . ARG A 1 642 ? 38.255 8.965 -29.089 1.00 87.38 642 ARG A CA 1
ATOM 4892 C C . ARG A 1 642 ? 37.132 9.945 -28.743 1.00 87.38 642 ARG A C 1
ATOM 4894 O O . ARG A 1 642 ? 37.273 10.770 -27.846 1.00 87.38 642 ARG A O 1
ATOM 4901 N N . LEU A 1 643 ? 36.023 9.894 -29.480 1.00 84.94 643 LEU A N 1
ATOM 4902 C CA . LEU A 1 643 ? 34.897 10.807 -29.269 1.00 84.94 643 LEU A CA 1
ATOM 4903 C C . LEU A 1 643 ? 34.081 10.427 -28.028 1.00 84.94 643 LEU A C 1
ATOM 4905 O O . LEU A 1 643 ? 33.657 11.304 -27.271 1.00 84.94 643 LEU A O 1
ATOM 4909 N N . LEU A 1 644 ? 33.884 9.126 -27.804 1.00 87.88 644 LEU A N 1
ATOM 4910 C CA . LEU A 1 644 ? 33.119 8.605 -26.676 1.00 87.88 644 LEU A CA 1
ATOM 4911 C C . LEU A 1 644 ? 33.895 8.639 -25.363 1.00 87.88 644 LEU A C 1
ATOM 4913 O O . LEU A 1 644 ? 33.262 8.838 -24.333 1.00 87.88 644 LEU A O 1
ATOM 4917 N N . GLU A 1 645 ? 35.222 8.510 -25.384 1.00 89.94 645 GLU A N 1
ATOM 4918 C CA . GLU A 1 645 ? 36.082 8.533 -24.192 1.00 89.94 645 GLU A CA 1
ATOM 4919 C C . GLU A 1 645 ? 35.760 9.733 -23.288 1.00 89.94 645 GLU A C 1
ATOM 4921 O O . GLU A 1 645 ? 35.323 9.551 -22.155 1.00 89.94 645 GLU A O 1
ATOM 4926 N N . SER A 1 646 ? 35.792 10.958 -23.827 1.00 88.06 646 SER A N 1
ATOM 4927 C CA . SER A 1 646 ? 35.497 12.178 -23.052 1.00 88.06 646 SER A CA 1
ATOM 4928 C C . SER A 1 646 ? 34.063 12.255 -22.500 1.00 88.06 646 SER A C 1
ATOM 4930 O O . SER A 1 646 ? 33.798 12.909 -21.484 1.00 88.06 646 SER A O 1
ATOM 4932 N N . LEU A 1 647 ? 33.104 11.621 -23.182 1.00 87.81 647 LEU A N 1
ATOM 4933 C CA . LEU A 1 647 ? 31.705 11.585 -22.766 1.00 87.81 647 LEU A CA 1
ATOM 4934 C C . LEU A 1 647 ? 31.496 10.546 -21.660 1.00 87.81 647 LEU A C 1
ATOM 4936 O O . LEU A 1 647 ? 30.838 10.851 -20.663 1.00 87.81 647 LEU A O 1
ATOM 4940 N N . VAL A 1 648 ? 32.066 9.352 -21.834 1.00 89.25 648 VAL A N 1
ATOM 4941 C CA . VAL A 1 648 ? 32.006 8.243 -20.878 1.00 89.25 648 VAL A CA 1
ATOM 4942 C C . VAL A 1 648 ? 32.771 8.593 -19.610 1.00 89.25 648 VAL A C 1
ATOM 4944 O O . VAL A 1 648 ? 32.257 8.342 -18.532 1.00 89.25 648 VAL A O 1
ATOM 4947 N N . GLU A 1 649 ? 33.934 9.239 -19.699 1.00 88.81 649 GLU A N 1
ATOM 4948 C CA . GLU A 1 649 ? 34.680 9.702 -18.523 1.00 88.81 649 GLU A CA 1
ATOM 4949 C C . GLU A 1 649 ? 33.859 10.667 -17.661 1.00 88.81 649 GLU A C 1
ATOM 4951 O O . GLU A 1 649 ? 33.834 10.550 -16.434 1.00 88.81 649 GLU A O 1
ATOM 4956 N N . ARG A 1 650 ? 33.151 11.613 -18.291 1.00 89.56 650 ARG A N 1
ATOM 4957 C CA . ARG A 1 650 ? 32.350 12.604 -17.562 1.00 89.56 650 ARG A CA 1
ATOM 4958 C C . ARG A 1 650 ? 31.082 12.005 -16.950 1.00 89.56 650 ARG A C 1
ATOM 4960 O O . ARG A 1 650 ? 30.702 12.399 -15.852 1.00 89.56 650 ARG A O 1
ATOM 4967 N N . GLU A 1 651 ? 30.423 11.091 -17.657 1.00 88.69 651 GLU A N 1
ATOM 4968 C CA . GLU A 1 651 ? 29.134 10.498 -17.266 1.00 88.69 651 GLU A CA 1
ATOM 4969 C C . GLU A 1 651 ? 29.270 8.996 -16.943 1.00 88.69 651 GLU A C 1
ATOM 4971 O O . GLU A 1 651 ? 28.358 8.194 -17.175 1.00 88.69 651 GLU A O 1
ATOM 4976 N N . LEU A 1 652 ? 30.428 8.593 -16.408 1.00 88.62 652 LEU A N 1
ATOM 4977 C CA . LEU A 1 652 ? 30.753 7.195 -16.110 1.00 88.62 652 LEU A CA 1
ATOM 4978 C C . LEU A 1 652 ? 29.675 6.498 -15.261 1.00 88.62 652 LEU A C 1
ATOM 4980 O O . LEU A 1 652 ? 29.315 5.366 -15.586 1.00 88.62 652 LEU A O 1
ATOM 4984 N N . PRO A 1 653 ? 29.087 7.135 -14.223 1.00 89.19 653 PRO A N 1
ATOM 4985 C CA . PRO A 1 653 ? 28.047 6.502 -13.415 1.00 89.19 653 PRO A CA 1
ATOM 4986 C C . PRO A 1 653 ? 26.771 6.138 -14.186 1.00 89.19 653 PRO A C 1
ATOM 4988 O O . PRO A 1 653 ? 26.009 5.295 -13.711 1.00 89.19 653 PRO A O 1
ATOM 4991 N N . GLN A 1 654 ? 26.503 6.793 -15.317 1.00 90.56 654 GLN A N 1
ATOM 4992 C CA . GLN A 1 654 ? 25.355 6.540 -16.180 1.00 90.56 654 GLN A CA 1
ATOM 4993 C C . GLN A 1 654 ? 25.682 5.467 -17.221 1.00 90.56 654 GLN A C 1
ATOM 4995 O O . GLN A 1 654 ? 24.880 4.561 -17.418 1.00 90.56 654 GLN A O 1
ATOM 5000 N N . PHE A 1 655 ? 26.866 5.527 -17.841 1.00 90.19 655 PHE A N 1
ATOM 5001 C CA . PHE A 1 655 ? 27.305 4.542 -18.840 1.00 90.19 655 PHE A CA 1
ATOM 5002 C C . PHE A 1 655 ? 27.651 3.173 -18.237 1.00 90.19 655 PHE A C 1
ATOM 5004 O O . PHE A 1 655 ? 27.453 2.151 -18.891 1.00 90.19 655 PHE A O 1
ATOM 5011 N N . ALA A 1 656 ? 28.150 3.139 -17.000 1.00 90.00 656 ALA A N 1
ATOM 5012 C CA . ALA A 1 656 ? 28.479 1.900 -16.297 1.00 90.00 656 ALA A CA 1
ATOM 5013 C C . ALA A 1 656 ? 27.243 1.186 -15.719 1.00 90.00 656 ALA A C 1
ATOM 5015 O O . ALA A 1 656 ? 27.308 0.006 -15.364 1.00 90.00 656 ALA A O 1
ATOM 5016 N N . PHE A 1 657 ? 26.117 1.890 -15.576 1.00 89.31 657 PHE A N 1
ATOM 5017 C CA . PHE A 1 657 ? 24.935 1.350 -14.916 1.00 89.31 657 PHE A CA 1
ATOM 5018 C C . PHE A 1 657 ? 24.285 0.241 -15.753 1.00 89.31 657 PHE A C 1
ATOM 5020 O O . PHE A 1 657 ? 23.779 0.492 -16.840 1.00 89.31 657 PHE A O 1
ATOM 5027 N N . GLN A 1 658 ? 24.277 -0.988 -15.221 1.00 86.94 658 GLN A N 1
ATOM 5028 C CA . GLN A 1 658 ? 23.739 -2.178 -15.899 1.00 86.94 658 GLN A CA 1
ATOM 5029 C C . GLN A 1 658 ? 24.253 -2.337 -17.345 1.00 86.94 658 GLN A C 1
ATOM 5031 O O . GLN A 1 658 ? 23.503 -2.737 -18.236 1.00 86.94 658 GLN A O 1
ATOM 5036 N N . VAL A 1 659 ? 25.537 -2.043 -17.571 1.00 88.12 659 VAL A N 1
ATOM 5037 C CA . VAL A 1 659 ? 26.188 -2.125 -18.890 1.00 88.12 659 VAL A CA 1
ATOM 5038 C C . VAL A 1 659 ? 26.074 -3.521 -19.529 1.00 88.12 659 VAL A C 1
ATOM 5040 O O . VAL A 1 659 ? 25.974 -3.635 -20.747 1.00 88.12 659 VAL A O 1
ATOM 5043 N N . ASP A 1 660 ? 25.957 -4.575 -18.716 1.00 86.12 660 ASP A N 1
ATOM 5044 C CA . ASP A 1 660 ? 25.734 -5.962 -19.156 1.00 86.12 660 ASP A CA 1
ATOM 5045 C C . ASP A 1 660 ? 24.399 -6.168 -19.906 1.00 86.12 660 ASP A C 1
ATOM 5047 O O . ASP A 1 660 ? 24.229 -7.139 -20.643 1.00 86.12 660 ASP A O 1
ATOM 5051 N N . LEU A 1 661 ? 23.427 -5.260 -19.730 1.00 87.75 661 LEU A N 1
ATOM 5052 C CA . LEU A 1 661 ? 22.145 -5.283 -20.447 1.00 87.75 661 LEU A CA 1
ATOM 5053 C C . LEU A 1 661 ? 22.231 -4.654 -21.845 1.00 87.75 661 LEU A C 1
ATOM 5055 O O . LEU A 1 661 ? 21.225 -4.624 -22.559 1.00 87.75 661 LEU A O 1
ATOM 5059 N N . LEU A 1 662 ? 23.388 -4.119 -22.247 1.00 89.06 662 LEU A N 1
ATOM 5060 C CA . LEU A 1 662 ? 23.562 -3.598 -23.598 1.00 89.06 662 LEU A CA 1
ATOM 5061 C C . LEU A 1 662 ? 23.341 -4.706 -24.643 1.00 89.06 662 LEU A C 1
ATOM 5063 O O . LEU A 1 662 ? 23.816 -5.835 -24.475 1.00 89.06 662 LEU A O 1
ATOM 5067 N N . PRO A 1 663 ? 22.680 -4.392 -25.772 1.00 85.50 663 PRO A N 1
ATOM 5068 C CA . PRO A 1 663 ? 22.624 -5.298 -26.910 1.00 85.50 663 PRO A CA 1
ATOM 5069 C C . PRO A 1 663 ? 24.033 -5.733 -27.320 1.00 85.50 663 PRO A C 1
ATOM 5071 O O . PRO A 1 663 ? 24.919 -4.894 -27.479 1.00 85.50 663 PRO A O 1
ATOM 5074 N N . PHE A 1 664 ? 24.234 -7.034 -27.513 1.00 84.88 664 PHE A N 1
ATOM 5075 C CA . PHE A 1 664 ? 25.489 -7.609 -28.010 1.00 84.88 664 PHE A CA 1
ATOM 5076 C C . PHE A 1 664 ? 26.726 -7.450 -27.099 1.00 84.88 664 PHE A C 1
ATOM 5078 O O . PHE A 1 664 ? 27.845 -7.687 -27.549 1.00 84.88 664 PHE A O 1
ATOM 5085 N N . ALA A 1 665 ? 26.558 -7.104 -25.814 1.00 80.62 665 ALA A N 1
ATOM 5086 C CA . ALA A 1 665 ? 27.677 -6.941 -24.875 1.00 80.62 665 ALA A CA 1
ATOM 5087 C C . ALA A 1 665 ? 28.553 -8.208 -24.728 1.00 80.62 665 ALA A C 1
ATOM 5089 O O . ALA A 1 665 ? 29.780 -8.104 -24.631 1.00 80.62 665 ALA A O 1
ATOM 5090 N N . HIS A 1 666 ? 27.934 -9.398 -24.775 1.00 76.25 666 HIS A N 1
ATOM 5091 C CA . HIS A 1 666 ? 28.560 -10.690 -24.443 1.00 76.25 666 HIS A CA 1
ATOM 5092 C C . HIS A 1 666 ? 28.485 -11.762 -25.554 1.00 76.25 666 HIS A C 1
ATOM 5094 O O . HIS A 1 666 ? 28.543 -12.951 -25.252 1.00 76.25 666 HIS A O 1
ATOM 5100 N N . GLU A 1 667 ? 28.336 -11.399 -26.834 1.00 65.50 667 GLU A N 1
ATOM 5101 C CA . GLU A 1 667 ? 28.178 -12.400 -27.916 1.00 65.50 667 GLU A CA 1
ATOM 5102 C C . GLU A 1 667 ? 29.371 -13.360 -28.093 1.00 65.50 667 GLU A C 1
ATOM 5104 O O . GLU A 1 667 ? 29.180 -14.474 -28.579 1.00 65.50 667 GLU A O 1
ATOM 5109 N N . ASP A 1 668 ? 30.574 -12.978 -27.652 1.00 55.59 668 ASP A N 1
ATOM 5110 C CA . ASP A 1 668 ? 31.771 -13.829 -27.723 1.00 55.59 668 ASP A CA 1
ATOM 5111 C C . ASP A 1 668 ? 31.753 -14.989 -26.696 1.00 55.59 668 ASP A C 1
ATOM 5113 O O . ASP A 1 668 ? 32.453 -15.987 -26.873 1.00 55.59 668 ASP A O 1
ATOM 5117 N N . GLU A 1 669 ? 30.925 -14.911 -25.644 1.00 52.59 669 GLU A N 1
ATOM 5118 C CA . GLU A 1 669 ? 30.796 -15.935 -24.592 1.00 52.59 669 GLU A CA 1
ATOM 5119 C C . GLU A 1 669 ? 29.602 -16.873 -24.840 1.00 52.59 669 GLU A C 1
ATOM 5121 O O . GLU A 1 669 ? 28.730 -17.065 -23.991 1.00 52.59 669 GLU A O 1
ATOM 5126 N N . ALA A 1 670 ? 29.549 -17.503 -26.017 1.00 39.31 670 ALA A N 1
ATOM 5127 C CA . ALA A 1 670 ? 28.488 -18.441 -26.413 1.00 39.31 670 ALA A CA 1
ATOM 5128 C C . ALA A 1 670 ? 28.454 -19.777 -25.613 1.00 39.31 670 ALA A C 1
ATOM 5130 O O . ALA A 1 670 ? 27.998 -20.806 -26.113 1.00 39.31 670 ALA A O 1
ATOM 5131 N N . GLY A 1 671 ? 28.888 -19.784 -24.349 1.00 41.22 671 GLY A N 1
ATOM 5132 C CA . GLY A 1 671 ? 28.782 -20.915 -23.432 1.00 41.22 671 GLY A CA 1
ATOM 5133 C C . GLY A 1 671 ? 28.850 -20.480 -21.965 1.00 41.22 671 GLY A C 1
ATOM 5134 O O . GLY A 1 671 ? 29.931 -20.266 -21.439 1.00 41.22 671 GLY A O 1
ATOM 5135 N N . SER A 1 672 ? 27.694 -20.476 -21.293 1.00 32.00 672 SER A N 1
ATOM 5136 C CA . SER A 1 672 ? 27.426 -20.042 -19.903 1.00 32.00 672 SER A CA 1
ATOM 5137 C C . SER A 1 672 ? 27.240 -18.541 -19.688 1.00 32.00 672 SER A C 1
ATOM 5139 O O . SER A 1 672 ? 28.187 -17.771 -19.681 1.00 32.00 672 SER A O 1
ATOM 5141 N N . ARG A 1 673 ? 26.003 -18.159 -19.333 1.00 32.44 673 ARG A N 1
ATOM 5142 C CA . ARG A 1 673 ? 25.740 -16.931 -18.568 1.00 32.44 673 ARG A CA 1
ATOM 5143 C C . ARG A 1 673 ? 26.657 -16.915 -17.334 1.00 32.44 673 ARG A C 1
ATOM 5145 O O . ARG A 1 673 ? 26.547 -17.850 -16.531 1.00 32.44 673 ARG A O 1
ATOM 5152 N N . PRO A 1 674 ? 27.488 -15.888 -17.104 1.00 35.22 674 PRO A N 1
ATOM 5153 C CA . PRO A 1 674 ? 28.163 -15.764 -15.831 1.00 35.22 674 PRO A CA 1
ATOM 5154 C C . PRO A 1 674 ? 27.123 -15.346 -14.789 1.00 35.22 674 PRO A C 1
ATOM 5156 O O . PRO A 1 674 ? 26.580 -14.244 -14.777 1.00 35.22 674 PRO A O 1
ATOM 5159 N N . MET A 1 675 ? 26.818 -16.279 -13.895 1.00 34.75 675 MET A N 1
ATOM 5160 C CA . MET A 1 675 ? 26.308 -15.971 -12.565 1.00 34.75 675 MET A CA 1
ATOM 5161 C C . MET A 1 675 ? 27.247 -14.923 -11.951 1.00 34.75 675 MET A C 1
ATOM 5163 O O . MET A 1 675 ? 28.455 -15.158 -11.987 1.00 34.75 675 MET A O 1
ATOM 5167 N N . ARG A 1 676 ? 26.709 -13.800 -11.432 1.00 35.44 676 ARG A N 1
ATOM 5168 C CA . ARG A 1 676 ? 27.444 -12.725 -10.728 1.00 35.44 676 ARG A CA 1
ATOM 5169 C C . ARG A 1 676 ? 28.599 -13.318 -9.914 1.00 35.44 676 ARG A C 1
ATOM 5171 O O . ARG A 1 676 ? 28.404 -13.783 -8.793 1.00 35.44 676 ARG A O 1
ATOM 5178 N N . ARG A 1 677 ? 29.793 -13.332 -10.493 1.00 33.16 677 ARG A N 1
ATOM 5179 C CA . ARG A 1 677 ? 31.030 -13.686 -9.815 1.00 33.16 677 ARG A CA 1
ATOM 5180 C C . ARG A 1 677 ? 31.834 -12.413 -9.792 1.00 33.16 677 ARG A C 1
ATOM 5182 O O . ARG A 1 677 ? 32.281 -11.941 -10.829 1.00 33.16 677 ARG A O 1
ATOM 5189 N N . GLU A 1 678 ? 31.963 -11.864 -8.593 1.00 32.59 678 GLU A N 1
ATOM 5190 C CA . GLU A 1 678 ? 32.975 -10.873 -8.266 1.00 32.59 678 GLU A CA 1
ATOM 5191 C C . GLU A 1 678 ? 34.305 -11.347 -8.862 1.00 32.59 678 GLU A C 1
ATOM 5193 O O . GLU A 1 678 ? 34.861 -12.374 -8.458 1.00 32.59 678 GLU A O 1
ATOM 5198 N N . ALA A 1 679 ? 34.763 -10.646 -9.897 1.00 32.03 679 ALA A N 1
ATOM 5199 C CA . ALA A 1 679 ? 35.978 -10.974 -10.612 1.00 32.03 679 ALA A CA 1
ATOM 5200 C C . ALA A 1 679 ? 37.186 -10.688 -9.710 1.00 32.03 679 ALA A C 1
ATOM 5202 O O . ALA A 1 679 ? 37.779 -9.615 -9.737 1.00 32.03 679 ALA A O 1
ATOM 5203 N N . ARG A 1 680 ? 37.586 -11.682 -8.914 1.00 36.69 680 ARG A N 1
ATOM 5204 C CA . ARG A 1 680 ? 38.979 -11.823 -8.482 1.00 36.69 680 ARG A CA 1
ATOM 5205 C C . ARG A 1 680 ? 39.775 -12.378 -9.658 1.00 36.69 680 ARG A C 1
ATOM 5207 O O . ARG A 1 680 ? 39.990 -13.585 -9.746 1.00 36.69 680 ARG A O 1
ATOM 5214 N N . ALA A 1 681 ? 40.205 -11.501 -10.558 1.00 30.66 681 ALA A N 1
ATOM 5215 C CA . ALA A 1 681 ? 41.287 -11.811 -11.480 1.00 30.66 681 ALA A CA 1
ATOM 5216 C C . ALA A 1 681 ? 42.617 -11.456 -10.800 1.00 30.66 681 ALA A C 1
ATOM 5218 O O . ALA A 1 681 ? 42.996 -10.295 -10.674 1.00 30.66 681 ALA A O 1
ATOM 5219 N N . LEU A 1 682 ? 43.300 -12.492 -10.316 1.00 36.38 682 LEU A N 1
ATOM 5220 C CA . LEU A 1 682 ? 44.728 -12.473 -10.023 1.00 36.38 682 LEU A CA 1
ATOM 5221 C C . LEU A 1 682 ? 45.490 -12.291 -11.341 1.00 36.38 682 LEU A C 1
ATOM 5223 O O . LEU A 1 682 ? 45.500 -13.212 -12.150 1.00 36.38 682 LEU A O 1
ATOM 5227 N N . SER A 1 683 ? 46.170 -11.157 -11.506 1.00 31.39 683 SER A N 1
ATOM 5228 C CA . SER A 1 683 ? 47.375 -11.053 -12.333 1.00 31.39 683 SER A CA 1
ATOM 5229 C C . SER A 1 683 ? 48.328 -10.030 -11.722 1.00 31.39 683 SER A C 1
ATOM 5231 O O . SER A 1 683 ? 47.949 -8.921 -11.363 1.00 31.39 683 SER A O 1
ATOM 5233 N N . ALA A 1 684 ? 49.561 -10.484 -11.533 1.00 37.47 684 ALA A N 1
ATOM 5234 C CA . ALA A 1 684 ? 50.673 -9.848 -10.848 1.00 37.47 684 ALA A CA 1
ATOM 5235 C C . ALA A 1 684 ? 50.929 -8.384 -11.246 1.00 37.47 684 ALA A C 1
ATOM 5237 O O . ALA A 1 684 ? 51.523 -8.128 -12.286 1.00 37.47 684 ALA A O 1
ATOM 5238 N N . GLN A 1 685 ? 50.576 -7.449 -10.362 1.00 33.97 685 GLN A N 1
ATOM 5239 C CA . GLN A 1 685 ? 51.180 -6.112 -10.260 1.00 33.97 685 GLN A CA 1
ATOM 5240 C C . GLN A 1 685 ? 50.913 -5.523 -8.863 1.00 33.97 685 GLN A C 1
ATOM 5242 O O . GLN A 1 685 ? 50.429 -4.415 -8.683 1.00 33.97 685 GLN A O 1
ATOM 5247 N N . LEU A 1 686 ? 51.244 -6.297 -7.826 1.00 39.53 686 LEU A N 1
ATOM 5248 C CA . LEU A 1 686 ? 51.462 -5.743 -6.493 1.00 39.53 686 LEU A CA 1
ATOM 5249 C C . LEU A 1 686 ? 52.888 -5.213 -6.459 1.00 39.53 686 LEU A C 1
ATOM 5251 O O . LEU A 1 686 ? 53.809 -6.012 -6.323 1.00 39.53 686 LEU A O 1
ATOM 5255 N N . LEU A 1 687 ? 53.037 -3.901 -6.643 1.00 38.38 687 LEU A N 1
ATOM 5256 C CA . LEU A 1 687 ? 54.035 -3.029 -6.008 1.00 38.38 687 LEU A CA 1
ATOM 5257 C C . LEU A 1 687 ? 53.956 -1.634 -6.654 1.00 38.38 687 LEU A C 1
ATOM 5259 O O . LEU A 1 687 ? 54.785 -1.310 -7.493 1.00 38.38 687 LEU A O 1
ATOM 5263 N N . THR A 1 688 ? 52.976 -0.824 -6.245 1.00 34.62 688 THR A N 1
ATOM 5264 C CA . THR A 1 688 ? 53.110 0.625 -5.985 1.00 34.62 688 THR A CA 1
ATOM 5265 C C . THR A 1 688 ? 51.765 1.181 -5.518 1.00 34.62 688 THR A C 1
ATOM 5267 O O . THR A 1 688 ? 50.721 0.928 -6.104 1.00 34.62 688 THR A O 1
ATOM 5270 N N . GLN A 1 689 ? 51.786 1.943 -4.426 1.00 42.22 689 GLN A N 1
ATOM 5271 C CA . GLN A 1 689 ? 50.627 2.667 -3.910 1.00 42.22 689 GLN A CA 1
ATOM 5272 C C . GLN A 1 689 ? 50.192 3.752 -4.912 1.00 42.22 689 GLN A C 1
ATOM 5274 O O . GLN A 1 689 ? 50.779 4.831 -4.932 1.00 42.22 689 GLN A O 1
ATOM 5279 N N . ALA A 1 690 ? 49.178 3.462 -5.736 1.00 38.28 690 ALA A N 1
ATOM 5280 C CA . ALA A 1 690 ? 48.438 4.432 -6.558 1.00 38.28 690 ALA A CA 1
ATOM 5281 C C . ALA A 1 690 ? 47.057 3.882 -7.011 1.00 38.28 690 ALA A C 1
ATOM 5283 O O . ALA A 1 690 ? 46.626 4.091 -8.141 1.00 38.28 690 ALA A O 1
ATOM 5284 N N . ASP A 1 691 ? 46.343 3.153 -6.147 1.00 42.41 691 ASP A N 1
ATOM 5285 C CA . ASP A 1 691 ? 45.235 2.270 -6.571 1.00 42.41 691 ASP A CA 1
ATOM 5286 C C . ASP A 1 691 ? 43.862 2.932 -6.814 1.00 42.41 691 ASP A C 1
ATOM 5288 O O . ASP A 1 691 ? 42.915 2.250 -7.193 1.00 42.41 691 ASP A O 1
ATOM 5292 N N . GLY A 1 692 ? 43.708 4.249 -6.644 1.00 46.69 692 GLY A N 1
ATOM 5293 C CA . GLY A 1 692 ? 42.425 4.925 -6.911 1.00 46.69 692 GLY A CA 1
ATOM 5294 C C . GLY A 1 692 ? 42.204 5.302 -8.382 1.00 46.69 692 GLY A C 1
ATOM 5295 O O . GLY A 1 692 ? 41.098 5.189 -8.897 1.00 46.69 692 GLY A O 1
ATOM 5296 N N . ALA A 1 693 ? 43.259 5.747 -9.070 1.00 45.06 693 ALA A N 1
ATOM 5297 C CA . ALA A 1 693 ? 43.159 6.243 -10.445 1.00 45.06 693 ALA A CA 1
ATOM 5298 C C . ALA A 1 693 ? 43.312 5.122 -11.487 1.00 45.06 693 ALA A C 1
ATOM 5300 O O . ALA A 1 693 ? 42.624 5.134 -12.502 1.00 45.06 693 ALA A O 1
ATOM 5301 N N . ALA A 1 694 ? 44.158 4.120 -11.216 1.00 47.81 694 ALA A N 1
ATOM 5302 C CA . ALA A 1 694 ? 44.369 2.983 -12.116 1.00 47.81 694 ALA A CA 1
ATOM 5303 C C . ALA A 1 694 ? 43.149 2.039 -12.183 1.00 47.81 694 ALA A C 1
ATOM 5305 O O . ALA A 1 694 ? 42.827 1.499 -13.241 1.00 47.81 694 ALA A O 1
ATOM 5306 N N . THR A 1 695 ? 42.425 1.876 -11.071 1.00 57.41 695 THR A N 1
ATOM 5307 C CA . THR A 1 695 ? 41.185 1.081 -11.010 1.00 57.41 695 THR A CA 1
ATOM 5308 C C . THR A 1 695 ? 40.004 1.789 -11.679 1.00 57.41 695 THR A C 1
ATOM 5310 O O . THR A 1 695 ? 39.178 1.142 -12.314 1.00 57.41 695 THR A O 1
ATOM 5313 N N . ALA A 1 696 ? 39.942 3.122 -11.599 1.00 57.91 696 ALA A N 1
ATOM 5314 C CA . ALA A 1 696 ? 38.943 3.918 -12.309 1.00 57.91 696 ALA A CA 1
ATOM 5315 C C . ALA A 1 696 ? 39.195 3.941 -13.826 1.00 57.91 696 ALA A C 1
ATOM 5317 O O . ALA A 1 696 ? 38.257 3.744 -14.591 1.00 57.91 696 ALA A O 1
ATOM 5318 N N . ALA A 1 697 ? 40.452 4.103 -14.258 1.00 61.41 697 ALA A N 1
ATOM 5319 C CA . ALA A 1 697 ? 40.826 4.067 -15.674 1.00 61.41 697 ALA A CA 1
ATOM 5320 C C . ALA A 1 697 ? 40.489 2.710 -16.318 1.00 61.41 697 ALA A C 1
ATOM 5322 O O . ALA A 1 697 ? 39.825 2.658 -17.348 1.00 61.41 697 ALA A O 1
ATOM 5323 N N . THR A 1 698 ? 40.824 1.604 -15.645 1.00 72.75 698 THR A N 1
ATOM 5324 C CA . THR A 1 698 ? 40.479 0.251 -16.125 1.00 72.75 698 THR A CA 1
ATOM 5325 C C . THR A 1 698 ? 38.969 -0.014 -16.170 1.00 72.75 698 THR A C 1
ATOM 5327 O O . THR A 1 698 ? 38.503 -0.753 -17.038 1.00 72.75 698 THR A O 1
ATOM 5330 N N . ALA A 1 699 ? 38.181 0.599 -15.280 1.00 77.50 699 ALA A N 1
ATOM 5331 C CA . ALA A 1 699 ? 36.722 0.513 -15.323 1.00 77.50 699 ALA A CA 1
ATOM 5332 C C . ALA A 1 699 ? 36.124 1.316 -16.493 1.00 77.50 699 ALA A C 1
ATOM 5334 O O . ALA A 1 699 ? 35.228 0.818 -17.176 1.00 77.50 699 ALA A O 1
ATOM 5335 N N . THR A 1 700 ? 36.632 2.525 -16.751 1.00 84.75 700 THR A N 1
ATOM 5336 C CA . THR A 1 700 ? 36.232 3.349 -17.901 1.00 84.75 700 THR A CA 1
ATOM 5337 C C . THR A 1 700 ? 36.526 2.635 -19.218 1.00 84.75 700 THR A C 1
ATOM 5339 O O . THR A 1 700 ? 35.627 2.528 -20.051 1.00 84.75 700 THR A O 1
ATOM 5342 N N . ASP A 1 701 ? 37.727 2.069 -19.372 1.00 87.25 701 ASP A N 1
ATOM 5343 C CA . ASP A 1 701 ? 38.130 1.324 -20.573 1.00 87.25 701 ASP A CA 1
ATOM 5344 C C . ASP A 1 701 ? 37.206 0.130 -20.836 1.00 87.25 701 ASP A C 1
ATOM 5346 O O . ASP A 1 701 ? 36.781 -0.119 -21.968 1.00 87.25 701 ASP A O 1
ATOM 5350 N N . HIS A 1 702 ? 36.839 -0.595 -19.776 1.00 88.44 702 HIS A N 1
ATOM 5351 C CA . HIS A 1 702 ? 35.914 -1.715 -19.878 1.00 88.44 702 HIS A CA 1
ATOM 5352 C C . HIS A 1 702 ? 34.518 -1.268 -20.335 1.00 88.44 702 HIS A C 1
ATOM 5354 O O . HIS A 1 702 ? 33.980 -1.823 -21.295 1.00 88.44 702 HIS A O 1
ATOM 5360 N N . VAL A 1 703 ? 33.948 -0.237 -19.705 1.00 90.69 703 VAL A N 1
ATOM 5361 C CA . VAL A 1 703 ? 32.629 0.307 -20.072 1.00 90.69 703 VAL A CA 1
ATOM 5362 C C . VAL A 1 703 ? 32.641 0.824 -21.510 1.00 90.69 703 VAL A C 1
ATOM 5364 O O . VAL A 1 703 ? 31.758 0.474 -22.295 1.00 90.69 703 VAL A O 1
ATOM 5367 N N . LEU A 1 704 ? 33.665 1.593 -21.883 1.00 90.56 704 LEU A N 1
ATOM 5368 C CA . LEU A 1 704 ? 33.848 2.103 -23.238 1.00 90.56 704 LEU A CA 1
ATOM 5369 C C . LEU A 1 704 ? 33.905 0.956 -24.257 1.00 90.56 704 LEU A C 1
ATOM 5371 O O . LEU A 1 704 ? 33.222 1.016 -25.278 1.00 90.56 704 LEU A O 1
ATOM 5375 N N . SER A 1 705 ? 34.640 -0.122 -23.961 1.00 90.25 705 SER A N 1
ATOM 5376 C CA . SER A 1 705 ? 34.742 -1.287 -24.848 1.00 90.25 705 SER A CA 1
ATOM 5377 C C . SER A 1 705 ? 33.395 -1.982 -25.093 1.00 90.25 705 SER A C 1
ATOM 5379 O O . SER A 1 705 ? 33.080 -2.325 -26.234 1.00 90.25 705 SER A O 1
ATOM 5381 N N . LEU A 1 706 ? 32.558 -2.133 -24.058 1.00 91.25 706 LEU A N 1
ATOM 5382 C CA . LEU A 1 706 ? 31.229 -2.743 -24.178 1.00 91.25 706 LEU A CA 1
ATOM 5383 C C . LEU A 1 706 ? 30.273 -1.869 -24.996 1.00 91.25 706 LEU A C 1
ATOM 5385 O O . LEU A 1 706 ? 29.553 -2.378 -25.858 1.00 91.25 706 LEU A O 1
ATOM 5389 N N . TRP A 1 707 ? 30.301 -0.552 -24.778 1.00 92.50 707 TRP A N 1
ATOM 5390 C CA . TRP A 1 707 ? 29.512 0.399 -25.560 1.00 92.50 707 TRP A CA 1
ATOM 5391 C C . TRP A 1 707 ? 29.948 0.440 -27.027 1.00 92.50 707 TRP A C 1
ATOM 5393 O O . TRP A 1 707 ? 29.094 0.378 -27.910 1.00 92.50 707 TRP A O 1
ATOM 5403 N N . LEU A 1 708 ? 31.254 0.471 -27.310 1.00 92.00 708 LEU A N 1
ATOM 5404 C CA . LEU A 1 708 ? 31.792 0.430 -28.676 1.00 92.00 708 LEU A CA 1
ATOM 5405 C C . LEU A 1 708 ? 31.419 -0.860 -29.404 1.00 92.00 708 LEU A C 1
ATOM 5407 O O . LEU A 1 708 ? 30.996 -0.814 -30.564 1.00 92.00 708 LEU A O 1
ATOM 5411 N N . ARG A 1 709 ? 31.513 -2.003 -28.718 1.00 91.06 709 ARG A N 1
ATOM 5412 C CA . ARG A 1 709 ? 31.057 -3.287 -29.254 1.00 91.06 709 ARG A CA 1
ATOM 5413 C C . ARG A 1 709 ? 29.568 -3.245 -29.573 1.00 91.06 709 ARG A C 1
ATOM 5415 O O . ARG A 1 709 ? 29.180 -3.581 -30.691 1.00 91.06 709 ARG A O 1
ATOM 5422 N N . SER A 1 710 ? 28.747 -2.804 -28.619 1.00 92.88 710 SER A N 1
ATOM 5423 C CA . SER A 1 710 ? 27.293 -2.716 -28.777 1.00 92.88 710 SER A CA 1
ATOM 5424 C C . SER A 1 710 ? 26.903 -1.811 -29.949 1.00 92.88 710 SER A C 1
ATOM 5426 O O . SER A 1 710 ? 26.103 -2.211 -30.797 1.00 92.88 710 SER A O 1
ATOM 5428 N N . LEU A 1 711 ? 27.519 -0.630 -30.060 1.00 92.88 711 LEU A N 1
ATOM 5429 C CA . LEU A 1 711 ? 27.330 0.311 -31.167 1.00 92.88 711 LEU A CA 1
ATOM 5430 C C . LEU A 1 711 ? 27.693 -0.320 -32.513 1.00 92.88 711 LEU A C 1
ATOM 5432 O O . LEU A 1 711 ? 26.882 -0.312 -33.440 1.00 92.88 711 LEU A O 1
ATOM 5436 N N . THR A 1 712 ? 28.889 -0.902 -32.604 1.00 92.44 712 THR A N 1
ATOM 5437 C CA . THR A 1 712 ? 29.403 -1.480 -33.849 1.00 92.44 712 THR A CA 1
ATOM 5438 C C . THR A 1 712 ? 28.549 -2.665 -34.289 1.00 92.44 712 THR A C 1
ATOM 5440 O O . THR A 1 712 ? 28.082 -2.687 -35.423 1.00 92.44 712 THR A O 1
ATOM 5443 N N . ARG A 1 713 ? 28.234 -3.611 -33.393 1.00 92.62 713 ARG A N 1
ATOM 5444 C CA . ARG A 1 713 ? 27.360 -4.755 -33.710 1.00 92.62 713 ARG A CA 1
ATOM 5445 C C . ARG A 1 713 ? 25.949 -4.312 -34.086 1.00 92.62 713 ARG A C 1
ATOM 5447 O O . ARG A 1 713 ? 25.413 -4.809 -35.068 1.00 92.62 713 ARG A O 1
ATOM 5454 N N . THR A 1 714 ? 25.379 -3.328 -33.390 1.00 92.56 714 THR A N 1
ATOM 5455 C CA . THR A 1 714 ? 24.054 -2.778 -33.730 1.00 92.56 714 THR A CA 1
ATOM 5456 C C . THR A 1 714 ? 24.029 -2.149 -35.127 1.00 92.56 714 THR A C 1
ATOM 5458 O O . THR A 1 714 ? 23.018 -2.238 -35.826 1.00 92.56 714 THR A O 1
ATOM 5461 N N . LEU A 1 715 ? 25.125 -1.517 -35.557 1.00 92.25 715 LEU A N 1
ATOM 5462 C CA . LEU A 1 715 ? 25.264 -1.006 -36.920 1.00 92.25 715 LEU A CA 1
ATOM 5463 C C . LEU A 1 715 ? 25.423 -2.140 -37.943 1.00 92.25 715 LEU A C 1
ATOM 5465 O O . LEU A 1 715 ? 24.776 -2.106 -38.987 1.00 92.25 715 LEU A O 1
ATOM 5469 N N . LEU A 1 716 ? 26.256 -3.139 -37.639 1.00 92.38 716 LEU A N 1
ATOM 5470 C CA . LEU A 1 716 ? 26.498 -4.279 -38.523 1.00 92.38 716 LEU A CA 1
ATOM 5471 C C . LEU A 1 716 ? 25.246 -5.125 -38.739 1.00 92.38 716 LEU A C 1
ATOM 5473 O O . LEU A 1 716 ? 24.960 -5.477 -39.874 1.00 92.38 716 LEU A O 1
ATOM 5477 N N . VAL A 1 717 ? 24.452 -5.376 -37.698 1.00 92.25 717 VAL A N 1
ATOM 5478 C CA . VAL A 1 717 ? 23.170 -6.087 -37.828 1.00 92.25 717 VAL A CA 1
ATOM 5479 C C . VAL A 1 717 ? 22.229 -5.334 -38.773 1.00 92.25 717 VAL A C 1
ATOM 5481 O O . VAL A 1 717 ? 21.636 -5.942 -39.657 1.00 92.25 717 VAL A O 1
ATOM 5484 N N . ALA A 1 718 ? 22.154 -4.000 -38.679 1.00 90.12 718 ALA A N 1
ATOM 5485 C CA . ALA A 1 718 ? 21.364 -3.204 -39.624 1.00 90.12 718 ALA A CA 1
ATOM 5486 C C . ALA A 1 718 ? 21.903 -3.300 -41.068 1.00 90.12 718 ALA A C 1
ATOM 5488 O O . ALA A 1 718 ? 21.127 -3.348 -42.024 1.00 90.12 718 ALA A O 1
ATOM 5489 N N . LEU A 1 719 ? 23.226 -3.365 -41.249 1.00 91.56 719 LEU A N 1
ATOM 5490 C CA . LEU A 1 719 ? 23.836 -3.592 -42.560 1.00 91.56 719 LEU A CA 1
ATOM 5491 C C . LEU A 1 719 ? 23.497 -4.988 -43.113 1.00 91.56 719 LEU A C 1
ATOM 5493 O O . LEU A 1 719 ? 23.117 -5.109 -44.276 1.00 91.56 719 LEU A O 1
ATOM 5497 N N . GLU A 1 720 ? 23.624 -6.020 -42.282 1.00 90.88 720 GLU A N 1
ATOM 5498 C CA . GLU A 1 720 ? 23.438 -7.435 -42.620 1.00 90.88 720 GLU A CA 1
ATOM 5499 C C . GLU A 1 720 ? 21.980 -7.789 -42.935 1.00 90.88 720 GLU A C 1
ATOM 5501 O O . GLU A 1 720 ? 21.721 -8.525 -43.889 1.00 90.88 720 GLU A O 1
ATOM 5506 N N . GLU A 1 721 ? 21.038 -7.284 -42.137 1.00 88.94 721 GLU A N 1
ATOM 5507 C CA . GLU A 1 721 ? 19.622 -7.656 -42.215 1.00 88.94 721 GLU A CA 1
ATOM 5508 C C . GLU A 1 721 ? 18.800 -6.722 -43.111 1.00 88.94 721 GLU A C 1
ATOM 5510 O O . GLU A 1 721 ? 17.837 -7.171 -43.735 1.00 88.94 721 GLU A O 1
ATOM 5515 N N . GLU A 1 722 ? 19.165 -5.438 -43.211 1.00 88.75 722 GLU A N 1
ATOM 5516 C CA . GLU A 1 722 ? 18.371 -4.446 -43.949 1.00 88.75 722 GLU A CA 1
ATOM 5517 C C . GLU A 1 722 ? 19.065 -3.976 -45.233 1.00 88.75 722 GLU A C 1
ATOM 5519 O O . GLU A 1 722 ? 18.476 -4.038 -46.313 1.00 88.75 722 GLU A O 1
ATOM 5524 N N . VAL A 1 723 ? 20.311 -3.502 -45.143 1.00 89.81 723 VAL A N 1
ATOM 5525 C CA . VAL A 1 723 ? 20.954 -2.763 -46.244 1.00 89.81 723 VAL A CA 1
ATOM 5526 C C . VAL A 1 723 ? 21.496 -3.692 -47.338 1.00 89.81 723 VAL A C 1
ATOM 5528 O O . VAL A 1 723 ? 21.178 -3.487 -48.511 1.00 89.81 723 VAL A O 1
ATOM 5531 N N . LEU A 1 724 ? 22.265 -4.730 -46.987 1.00 90.00 724 LEU A N 1
ATOM 5532 C CA . LEU A 1 724 ? 22.858 -5.661 -47.959 1.00 90.00 724 LEU A CA 1
ATOM 5533 C C . LEU A 1 724 ? 21.805 -6.414 -48.790 1.00 90.00 724 LEU A C 1
ATOM 5535 O O . LEU A 1 724 ? 21.936 -6.419 -50.019 1.00 90.00 724 LEU A O 1
ATOM 5539 N N . PRO A 1 725 ? 20.725 -6.974 -48.202 1.00 88.62 725 PRO A N 1
ATOM 5540 C CA . PRO A 1 725 ? 19.663 -7.604 -48.986 1.00 88.62 725 PRO A CA 1
ATOM 5541 C C . PRO A 1 725 ? 18.993 -6.645 -49.977 1.00 88.62 725 PRO A C 1
ATOM 5543 O O . PRO A 1 725 ? 18.645 -7.045 -51.084 1.00 88.62 725 PRO A O 1
ATOM 5546 N N . GLN A 1 726 ? 18.826 -5.368 -49.619 1.00 87.38 726 GLN A N 1
ATOM 5547 C CA . GLN A 1 726 ? 18.228 -4.368 -50.512 1.00 87.38 726 GLN A CA 1
ATOM 5548 C C . GLN A 1 726 ? 19.155 -3.965 -51.667 1.00 87.38 726 GLN A C 1
ATOM 5550 O O . GLN A 1 726 ? 18.674 -3.650 -52.756 1.00 87.38 726 GLN A O 1
ATOM 5555 N N . MET A 1 727 ? 20.471 -3.944 -51.440 1.00 87.56 727 MET A N 1
ATOM 5556 C CA . MET A 1 727 ? 21.457 -3.667 -52.491 1.00 87.56 727 MET A CA 1
ATOM 5557 C C . MET A 1 727 ? 21.521 -4.815 -53.502 1.00 87.56 727 MET A C 1
ATOM 5559 O O . MET A 1 727 ? 21.566 -4.577 -54.706 1.00 87.56 727 MET A O 1
ATOM 5563 N N . GLU A 1 728 ? 21.469 -6.054 -53.012 1.00 83.62 728 GLU A N 1
ATOM 5564 C CA . GLU A 1 728 ? 21.521 -7.274 -53.824 1.00 83.62 728 GLU A CA 1
ATOM 5565 C C . GLU A 1 728 ? 20.327 -7.395 -54.789 1.00 83.62 728 GLU A C 1
ATOM 5567 O O . GLU A 1 728 ? 20.497 -7.819 -55.929 1.00 83.62 728 GLU A O 1
ATOM 5572 N N . GLN A 1 729 ? 19.147 -6.905 -54.392 1.00 82.00 729 GLN A N 1
ATOM 5573 C CA . GLN A 1 729 ? 17.950 -6.870 -55.244 1.00 82.00 729 GLN A CA 1
ATOM 5574 C C . GLN A 1 729 ? 18.077 -5.966 -56.490 1.00 82.00 729 GLN A C 1
ATOM 5576 O O . GLN A 1 729 ? 17.204 -5.997 -57.359 1.00 82.00 729 GLN A O 1
ATOM 5581 N N . GLN A 1 730 ? 19.116 -5.130 -56.601 1.00 81.50 730 GLN A N 1
ATOM 5582 C CA . GLN A 1 730 ? 19.333 -4.277 -57.776 1.00 81.50 730 GLN A CA 1
ATOM 5583 C C . GLN A 1 730 ? 20.074 -5.045 -58.882 1.00 81.50 730 GLN A C 1
ATOM 5585 O O . GLN A 1 730 ? 21.155 -5.568 -58.656 1.00 81.50 730 GLN A O 1
ATOM 5590 N N . ALA A 1 731 ? 19.549 -5.074 -60.111 1.00 73.50 731 ALA A N 1
ATOM 5591 C CA . ALA A 1 731 ? 20.083 -5.912 -61.199 1.00 73.50 731 ALA A CA 1
ATOM 5592 C C . ALA A 1 731 ? 21.526 -5.576 -61.659 1.00 73.50 731 ALA A C 1
ATOM 5594 O O . ALA A 1 731 ? 22.184 -6.392 -62.310 1.00 73.50 731 ALA A O 1
ATOM 5595 N N . ASP A 1 732 ? 22.024 -4.380 -61.349 1.00 79.81 732 ASP A N 1
ATOM 5596 C CA . ASP A 1 732 ? 23.284 -3.805 -61.831 1.00 79.81 732 ASP A CA 1
ATOM 5597 C C . ASP A 1 732 ? 24.415 -3.792 -60.786 1.00 79.81 732 ASP A C 1
ATOM 5599 O O . ASP A 1 732 ? 25.442 -3.137 -60.982 1.00 79.81 732 ASP A O 1
ATOM 5603 N N . TYR A 1 733 ? 24.270 -4.540 -59.691 1.00 83.25 733 TYR A N 1
ATOM 5604 C CA . TYR A 1 733 ? 25.267 -4.569 -58.623 1.00 83.25 733 TYR A CA 1
ATOM 5605 C C . TYR A 1 733 ? 26.586 -5.251 -59.021 1.00 83.25 733 TYR A C 1
ATOM 5607 O O . TYR A 1 733 ? 26.628 -6.236 -59.780 1.00 83.25 733 TYR A O 1
ATOM 5615 N N . ASP A 1 734 ? 27.696 -4.725 -58.496 1.00 86.56 734 ASP A N 1
ATOM 5616 C CA . ASP A 1 734 ? 29.020 -5.314 -58.641 1.00 86.56 734 ASP A CA 1
ATOM 5617 C C . ASP A 1 734 ? 29.399 -6.126 -57.397 1.00 86.56 734 ASP A C 1
ATOM 5619 O O . ASP A 1 734 ? 29.772 -5.597 -56.350 1.00 86.56 734 ASP A O 1
ATOM 5623 N N . ARG A 1 735 ? 29.321 -7.451 -57.538 1.00 84.81 735 ARG A N 1
ATOM 5624 C CA . ARG A 1 735 ? 29.616 -8.415 -56.471 1.00 84.81 735 ARG A CA 1
ATOM 5625 C C . ARG A 1 735 ? 31.033 -8.279 -55.924 1.00 84.81 735 ARG A C 1
ATOM 5627 O O . ARG A 1 735 ? 31.225 -8.387 -54.720 1.00 84.81 735 ARG A O 1
ATOM 5634 N N . ALA A 1 736 ? 32.013 -8.068 -56.805 1.00 83.69 736 ALA A N 1
ATOM 5635 C CA . ALA A 1 736 ? 33.415 -8.009 -56.408 1.00 83.69 736 ALA A CA 1
ATOM 5636 C C . ALA A 1 736 ? 33.715 -6.715 -55.645 1.00 83.69 736 ALA A C 1
ATOM 5638 O O . ALA A 1 736 ? 34.516 -6.730 -54.715 1.00 83.69 736 ALA A O 1
ATOM 5639 N N . GLN A 1 737 ? 33.052 -5.612 -56.012 1.00 87.38 737 GLN A N 1
ATOM 5640 C CA . GLN A 1 737 ? 33.156 -4.360 -55.266 1.00 87.38 737 GLN A CA 1
ATOM 5641 C C . GLN A 1 737 ? 32.510 -4.477 -53.883 1.00 87.38 737 GLN A C 1
ATOM 5643 O O . GLN A 1 737 ? 33.147 -4.157 -52.885 1.00 87.38 737 GLN A O 1
ATOM 5648 N N . LEU A 1 738 ? 31.282 -5.002 -53.819 1.00 88.25 738 LEU A N 1
ATOM 5649 C CA . LEU A 1 738 ? 30.562 -5.156 -52.556 1.00 88.25 738 LEU A CA 1
ATOM 5650 C C . LEU A 1 738 ? 31.279 -6.121 -51.597 1.00 88.25 738 LEU A C 1
ATOM 5652 O O . LEU A 1 738 ? 31.319 -5.865 -50.400 1.00 88.25 738 LEU A O 1
ATOM 5656 N N . ALA A 1 739 ? 31.895 -7.191 -52.115 1.00 88.62 739 ALA A N 1
ATOM 5657 C CA . ALA A 1 739 ? 32.733 -8.086 -51.317 1.00 88.62 739 ALA A CA 1
ATOM 5658 C C . ALA A 1 739 ? 33.921 -7.346 -50.678 1.00 88.62 739 ALA A C 1
ATOM 5660 O O . ALA A 1 739 ? 34.159 -7.512 -49.487 1.00 88.62 739 ALA A O 1
ATOM 5661 N N . ALA A 1 740 ? 34.625 -6.500 -51.442 1.00 88.75 740 ALA A N 1
ATOM 5662 C CA . ALA A 1 740 ? 35.748 -5.708 -50.934 1.00 88.75 740 ALA A CA 1
ATOM 5663 C C . ALA A 1 740 ? 35.310 -4.673 -49.880 1.00 88.75 740 ALA A C 1
ATOM 5665 O O . ALA A 1 740 ? 35.999 -4.476 -48.882 1.00 88.75 740 ALA A O 1
ATOM 5666 N N . ASP A 1 741 ? 34.149 -4.041 -50.075 1.00 90.94 741 ASP A N 1
ATOM 5667 C CA . ASP A 1 741 ? 33.572 -3.082 -49.127 1.00 90.94 741 ASP A CA 1
ATOM 5668 C C . ASP A 1 741 ? 33.168 -3.746 -47.796 1.00 90.94 741 ASP A C 1
ATOM 5670 O O . ASP A 1 741 ? 33.476 -3.233 -46.718 1.00 90.94 741 ASP A O 1
ATOM 5674 N N . VAL A 1 742 ? 32.509 -4.908 -47.862 1.00 91.44 742 VAL A N 1
ATOM 5675 C CA . VAL A 1 742 ? 32.063 -5.667 -46.681 1.00 91.44 742 VAL A CA 1
ATOM 5676 C C . VAL A 1 742 ? 33.249 -6.262 -45.915 1.00 91.44 742 VAL A C 1
ATOM 5678 O O . VAL A 1 742 ? 33.271 -6.195 -44.686 1.00 91.44 742 VAL A O 1
ATOM 5681 N N . ASP A 1 743 ? 34.252 -6.795 -46.617 1.00 90.62 743 ASP A N 1
ATOM 5682 C CA . ASP A 1 743 ? 35.474 -7.344 -46.010 1.00 90.62 743 ASP A CA 1
ATOM 5683 C C . ASP A 1 743 ? 36.303 -6.259 -45.297 1.00 90.62 743 ASP A C 1
ATOM 5685 O O . ASP A 1 743 ? 36.753 -6.438 -44.158 1.00 90.62 743 ASP A O 1
ATOM 5689 N N . TYR A 1 744 ? 36.415 -5.076 -45.914 1.00 92.25 744 TYR A N 1
ATOM 5690 C CA . TYR A 1 744 ? 37.034 -3.910 -45.287 1.00 92.25 744 TYR A CA 1
ATOM 5691 C C . TYR A 1 744 ? 36.316 -3.522 -43.987 1.00 92.25 744 TYR A C 1
ATOM 5693 O O . TYR A 1 744 ? 36.958 -3.386 -42.943 1.00 92.25 744 TYR A O 1
ATOM 5701 N N . LEU A 1 745 ? 34.984 -3.400 -44.014 1.00 91.19 745 LEU A N 1
ATOM 5702 C CA . LEU A 1 745 ? 34.214 -3.047 -42.820 1.00 91.19 745 LEU A CA 1
ATOM 5703 C C . LEU A 1 745 ? 34.309 -4.128 -41.730 1.00 91.19 745 LEU A C 1
ATOM 5705 O O . LEU A 1 745 ? 34.391 -3.798 -40.547 1.00 91.19 745 LEU A O 1
ATOM 5709 N N . GLY A 1 746 ? 34.363 -5.408 -42.113 1.00 90.44 746 GLY A N 1
ATOM 5710 C CA . GLY A 1 746 ? 34.614 -6.519 -41.193 1.00 90.44 746 GLY A CA 1
ATOM 5711 C C . GLY A 1 746 ? 35.975 -6.427 -40.504 1.00 90.44 746 GLY A C 1
ATOM 5712 O O . GLY A 1 746 ? 36.068 -6.657 -39.297 1.00 90.44 746 GLY A O 1
ATOM 5713 N N . THR A 1 747 ? 37.010 -6.006 -41.233 1.00 91.62 747 THR A N 1
ATOM 5714 C CA . THR A 1 747 ? 38.341 -5.743 -40.665 1.00 91.62 747 THR A CA 1
ATOM 5715 C C . THR A 1 747 ? 38.295 -4.598 -39.650 1.00 91.62 747 THR A C 1
ATOM 5717 O O . THR A 1 747 ? 38.825 -4.734 -38.546 1.00 91.62 747 THR A O 1
ATOM 5720 N N . MET A 1 748 ? 37.606 -3.497 -39.972 1.00 91.62 748 MET A N 1
ATOM 5721 C CA . MET A 1 748 ? 37.454 -2.360 -39.052 1.00 91.62 748 MET A CA 1
ATOM 5722 C C . MET A 1 748 ? 36.660 -2.736 -37.793 1.00 91.62 748 MET A C 1
ATOM 5724 O O . MET A 1 748 ? 37.051 -2.383 -36.683 1.00 91.62 748 MET A O 1
ATOM 5728 N N . ALA A 1 749 ? 35.590 -3.520 -37.932 1.00 88.94 749 ALA A N 1
ATOM 5729 C CA . ALA A 1 749 ? 34.822 -4.015 -36.793 1.00 88.94 749 ALA A CA 1
ATOM 5730 C C . ALA A 1 749 ? 35.629 -4.975 -35.903 1.00 88.94 749 ALA A C 1
ATOM 5732 O O . ALA A 1 749 ? 35.503 -4.935 -34.677 1.00 88.94 749 ALA A O 1
ATOM 5733 N N . SER A 1 750 ? 36.497 -5.803 -36.493 1.00 88.56 750 SER A N 1
ATOM 5734 C CA . SER A 1 750 ? 37.415 -6.658 -35.733 1.00 88.56 750 SER A CA 1
ATOM 5735 C C . SER A 1 750 ? 38.413 -5.840 -34.914 1.00 88.56 750 SER A C 1
ATOM 5737 O O . SER A 1 750 ? 38.735 -6.242 -33.798 1.00 88.56 750 SER A O 1
ATOM 5739 N N . ALA A 1 751 ? 38.879 -4.694 -35.424 1.00 88.06 751 ALA A N 1
ATOM 5740 C CA . ALA A 1 751 ? 39.759 -3.790 -34.679 1.00 88.06 751 ALA A CA 1
ATOM 5741 C C . ALA A 1 751 ? 39.070 -3.169 -33.446 1.00 88.06 751 ALA A C 1
ATOM 5743 O O . ALA A 1 751 ? 39.743 -2.795 -32.490 1.00 88.06 751 ALA A O 1
ATOM 5744 N N . LEU A 1 752 ? 37.733 -3.113 -33.442 1.00 85.94 752 LEU A N 1
ATOM 5745 C CA . LEU A 1 752 ? 36.902 -2.633 -32.332 1.00 85.94 752 LEU A CA 1
ATOM 5746 C C . LEU A 1 752 ? 36.352 -3.770 -31.445 1.00 85.94 752 LEU A C 1
ATOM 5748 O O . LEU A 1 752 ? 35.416 -3.548 -30.680 1.00 85.94 752 LEU A O 1
ATOM 5752 N N . ASN A 1 753 ? 36.897 -4.992 -31.545 1.00 84.88 753 ASN A N 1
ATOM 5753 C CA . ASN A 1 753 ? 36.410 -6.185 -30.830 1.00 84.88 753 ASN A CA 1
ATOM 5754 C C . ASN A 1 753 ? 34.906 -6.463 -31.044 1.00 84.88 753 ASN A C 1
ATOM 5756 O O . ASN A 1 753 ? 34.203 -6.910 -30.131 1.00 84.88 753 ASN A O 1
ATOM 5760 N N . ALA A 1 754 ? 34.413 -6.183 -32.253 1.00 86.94 754 ALA A N 1
ATOM 5761 C CA . ALA A 1 754 ? 33.012 -6.296 -32.654 1.00 86.94 754 ALA A CA 1
ATOM 5762 C C . ALA A 1 754 ? 32.842 -7.166 -33.913 1.00 86.94 754 ALA A C 1
ATOM 5764 O O . ALA A 1 754 ? 32.026 -6.874 -34.790 1.00 86.94 754 ALA A O 1
ATOM 5765 N N . SER A 1 755 ? 33.640 -8.230 -34.019 1.00 86.25 755 SER A N 1
ATOM 5766 C CA . SER A 1 755 ? 33.625 -9.156 -35.151 1.00 86.25 755 SER A CA 1
ATOM 5767 C C . SER A 1 755 ? 32.240 -9.770 -35.374 1.00 86.25 755 SER A C 1
ATOM 5769 O O . SER A 1 755 ? 31.599 -10.255 -34.448 1.00 86.25 755 SER A O 1
ATOM 5771 N N . SER A 1 756 ? 31.804 -9.814 -36.633 1.00 87.56 756 SER A N 1
ATOM 5772 C CA . SER A 1 756 ? 30.540 -10.434 -37.038 1.00 87.56 756 SER A CA 1
ATOM 5773 C C . SER A 1 756 ? 30.807 -11.696 -37.849 1.00 87.56 756 SER A C 1
ATOM 5775 O O . SER A 1 756 ? 31.523 -11.660 -38.852 1.00 87.56 756 SER A O 1
ATOM 5777 N N . ALA A 1 757 ? 30.265 -12.838 -37.421 1.00 86.62 757 ALA A N 1
ATOM 5778 C CA . ALA A 1 757 ? 30.266 -14.039 -38.256 1.00 86.62 757 ALA A CA 1
ATOM 5779 C C . ALA A 1 757 ? 29.360 -13.874 -39.496 1.00 86.62 757 ALA A C 1
ATOM 5781 O O . ALA A 1 757 ? 29.868 -14.095 -40.595 1.00 86.62 757 ALA A O 1
ATOM 5782 N N . PRO A 1 758 ? 28.106 -13.384 -39.383 1.00 87.06 758 PRO A N 1
ATOM 5783 C CA . PRO A 1 758 ? 27.262 -13.147 -40.556 1.00 87.06 758 PRO A CA 1
ATOM 5784 C C . PRO A 1 758 ? 27.874 -12.189 -41.589 1.00 87.06 758 PRO A C 1
ATOM 5786 O O . PRO A 1 758 ? 27.762 -12.437 -42.786 1.00 87.06 758 PRO A O 1
ATOM 5789 N N . LEU A 1 759 ? 28.570 -11.125 -41.167 1.00 88.94 759 LEU A N 1
ATOM 5790 C CA . LEU A 1 759 ? 29.229 -10.205 -42.108 1.00 88.94 759 LEU A CA 1
ATOM 5791 C C . LEU A 1 759 ? 30.360 -10.883 -42.895 1.00 88.94 759 LEU A C 1
ATOM 5793 O O . LEU A 1 759 ? 30.516 -10.637 -44.090 1.00 88.94 759 LEU A O 1
ATOM 5797 N N . ARG A 1 760 ? 31.132 -11.761 -42.238 1.00 88.12 760 ARG A N 1
ATOM 5798 C CA . ARG A 1 760 ? 32.170 -12.568 -42.900 1.00 88.12 760 ARG A CA 1
ATOM 5799 C C . ARG A 1 760 ? 31.555 -13.535 -43.904 1.00 88.12 760 ARG A C 1
ATOM 5801 O O . ARG A 1 760 ? 32.034 -13.625 -45.029 1.00 88.12 760 ARG A O 1
ATOM 5808 N N . GLU A 1 761 ? 30.448 -14.184 -43.542 1.00 89.12 761 GLU A N 1
ATOM 5809 C CA . GLU A 1 761 ? 29.690 -15.032 -44.470 1.00 89.12 761 GLU A CA 1
ATOM 5810 C C . GLU A 1 761 ? 29.214 -14.237 -45.698 1.00 89.12 761 GLU A C 1
ATOM 5812 O O . GLU A 1 761 ? 29.324 -14.725 -46.823 1.00 89.12 761 GLU A O 1
ATOM 5817 N N . TRP A 1 762 ? 28.741 -12.998 -45.515 1.00 90.06 762 TRP A N 1
ATOM 5818 C CA . TRP A 1 762 ? 28.395 -12.096 -46.619 1.00 90.06 762 TRP A CA 1
ATOM 5819 C C . TRP A 1 762 ? 29.591 -11.791 -47.531 1.00 90.06 762 TRP A C 1
ATOM 5821 O O . TRP A 1 762 ? 29.461 -11.933 -48.750 1.00 90.06 762 TRP A O 1
ATOM 5831 N N . ALA A 1 763 ? 30.750 -11.422 -46.976 1.00 87.94 763 ALA A N 1
ATOM 5832 C CA . ALA A 1 763 ? 31.963 -11.159 -47.756 1.00 87.94 763 ALA A CA 1
ATOM 5833 C C . ALA A 1 763 ? 32.397 -12.390 -48.575 1.00 87.94 763 ALA A C 1
ATOM 5835 O O . ALA A 1 763 ? 32.628 -12.292 -49.783 1.00 87.94 763 ALA A O 1
ATOM 5836 N N . GLU A 1 764 ? 32.423 -13.566 -47.942 1.00 87.44 764 GLU A N 1
ATOM 5837 C CA . GLU A 1 764 ? 32.804 -14.828 -48.579 1.00 87.44 764 GLU A CA 1
ATOM 5838 C C . GLU A 1 764 ? 31.827 -15.220 -49.698 1.00 87.44 764 GLU A C 1
ATOM 5840 O O . GLU A 1 764 ? 32.247 -15.548 -50.808 1.00 87.44 764 GLU A O 1
ATOM 5845 N N . VAL A 1 765 ? 30.513 -15.131 -49.464 1.00 87.00 765 VAL A N 1
ATOM 5846 C CA . VAL A 1 765 ? 29.484 -15.464 -50.467 1.00 87.00 765 VAL A CA 1
ATOM 5847 C C . VAL A 1 765 ? 29.520 -14.514 -51.670 1.00 87.00 765 VAL A C 1
ATOM 5849 O O . VAL A 1 765 ? 29.320 -14.956 -52.812 1.00 87.00 765 VAL A O 1
ATOM 5852 N N . LEU A 1 766 ? 29.765 -13.220 -51.444 1.00 86.06 766 LEU A N 1
ATOM 5853 C CA . LEU A 1 766 ? 29.865 -12.219 -52.509 1.00 86.06 766 LEU A CA 1
ATOM 5854 C C . LEU A 1 766 ? 31.123 -12.423 -53.367 1.00 86.06 766 LEU A C 1
ATOM 5856 O O . LEU A 1 766 ? 31.040 -12.288 -54.592 1.00 86.06 766 LEU A O 1
ATOM 5860 N N . ALA A 1 767 ? 32.238 -12.833 -52.751 1.00 85.19 767 ALA A N 1
ATOM 5861 C CA . ALA A 1 767 ? 33.505 -13.110 -53.427 1.00 85.19 767 ALA A CA 1
ATOM 5862 C C . ALA A 1 767 ? 33.473 -14.364 -54.327 1.00 85.19 767 ALA A C 1
ATOM 5864 O O . ALA A 1 767 ? 34.251 -14.466 -55.278 1.00 85.19 767 ALA A O 1
ATOM 5865 N N . LEU A 1 768 ? 32.567 -15.319 -54.076 1.00 84.56 768 LEU A N 1
ATOM 5866 C CA . LEU A 1 768 ? 32.463 -16.539 -54.882 1.00 84.56 768 LEU A CA 1
ATOM 5867 C C . LEU A 1 768 ? 31.893 -16.282 -56.287 1.00 84.56 768 LEU A C 1
ATOM 5869 O O . LEU A 1 768 ? 30.828 -15.673 -56.468 1.00 84.56 768 LEU A O 1
ATOM 5873 N N . SER A 1 769 ? 32.547 -16.866 -57.296 1.00 79.00 769 SER A N 1
ATOM 5874 C CA . SER A 1 769 ? 32.033 -16.890 -58.671 1.00 79.00 769 SER A CA 1
ATOM 5875 C C . SER A 1 769 ? 30.763 -17.755 -58.796 1.00 79.00 769 SER A C 1
ATOM 5877 O O . SER A 1 769 ? 30.544 -18.667 -57.993 1.00 79.00 769 SER A O 1
ATOM 5879 N N . PRO A 1 770 ? 29.908 -17.530 -59.816 1.00 75.50 770 PRO A N 1
ATOM 5880 C CA . PRO A 1 770 ? 28.713 -18.350 -60.048 1.00 75.50 770 PRO A CA 1
ATOM 5881 C C . PRO A 1 770 ? 29.008 -19.856 -60.140 1.00 75.50 770 PRO A C 1
ATOM 5883 O O . PRO A 1 770 ? 28.266 -20.658 -59.579 1.00 75.50 770 PRO A O 1
ATOM 5886 N N . ALA A 1 771 ? 30.126 -20.237 -60.769 1.00 76.50 771 ALA A N 1
ATOM 5887 C CA . ALA A 1 771 ? 30.558 -21.630 -60.869 1.00 76.50 771 ALA A CA 1
ATOM 5888 C C . ALA A 1 771 ? 30.961 -22.211 -59.502 1.00 76.50 771 ALA A C 1
ATOM 5890 O O . ALA A 1 771 ? 30.501 -23.290 -59.136 1.00 76.50 771 ALA A O 1
ATOM 5891 N N . GLN A 1 772 ? 31.746 -21.469 -58.710 1.00 80.50 772 GLN A N 1
ATOM 5892 C CA . GLN A 1 772 ? 32.164 -21.897 -57.367 1.00 80.50 772 GLN A CA 1
ATOM 5893 C C . GLN A 1 772 ? 30.973 -22.042 -56.406 1.00 80.50 772 GLN A C 1
ATOM 5895 O O . GLN A 1 772 ? 30.933 -22.973 -55.600 1.00 80.50 772 GLN A O 1
ATOM 5900 N N . ARG A 1 773 ? 29.961 -21.170 -56.522 1.00 77.88 773 ARG A N 1
ATOM 5901 C CA . ARG A 1 773 ? 28.729 -21.258 -55.719 1.00 77.88 773 ARG A CA 1
ATOM 5902 C C . ARG A 1 773 ? 27.888 -22.489 -56.040 1.00 77.88 773 ARG A C 1
ATOM 5904 O O . ARG A 1 773 ? 27.278 -23.041 -55.125 1.00 77.88 773 ARG A O 1
ATOM 5911 N N . ALA A 1 774 ? 27.855 -22.918 -57.305 1.00 75.38 774 ALA A N 1
ATOM 5912 C CA . ALA A 1 774 ? 27.124 -24.114 -57.726 1.00 75.38 774 ALA A CA 1
ATOM 5913 C C . ALA A 1 774 ? 27.793 -25.406 -57.218 1.00 75.38 774 ALA A C 1
ATOM 5915 O O . ALA A 1 774 ? 27.114 -26.397 -56.959 1.00 75.38 774 ALA A O 1
ATOM 5916 N N . THR A 1 775 ? 29.118 -25.375 -57.029 1.00 81.69 775 THR A N 1
ATOM 5917 C CA . THR A 1 775 ? 29.922 -26.510 -56.545 1.00 81.69 775 THR A CA 1
ATOM 5918 C C . THR A 1 775 ? 29.996 -26.646 -55.020 1.00 81.69 775 THR A C 1
ATOM 5920 O O . THR A 1 775 ? 30.525 -27.642 -54.532 1.00 81.69 775 THR A O 1
ATOM 5923 N N . LEU A 1 776 ? 29.480 -25.679 -54.248 1.00 82.81 776 LEU A N 1
ATOM 5924 C CA . LEU A 1 776 ? 29.489 -25.748 -52.781 1.00 82.81 776 LEU A CA 1
ATOM 5925 C C . LEU A 1 776 ? 28.653 -26.943 -52.274 1.00 82.81 776 LEU A C 1
ATOM 5927 O O . LEU A 1 776 ? 27.502 -27.077 -52.689 1.00 82.81 776 LEU A O 1
ATOM 5931 N N . PRO A 1 777 ? 29.150 -27.782 -51.345 1.00 83.69 777 PRO A N 1
ATOM 5932 C CA . PRO A 1 777 ? 28.379 -28.896 -50.781 1.00 83.69 777 PRO A CA 1
ATOM 5933 C C . PRO A 1 777 ? 27.085 -28.428 -50.099 1.00 83.69 777 PRO A C 1
ATOM 5935 O O . PRO A 1 777 ? 27.079 -27.387 -49.445 1.00 83.69 777 PRO A O 1
ATOM 5938 N N . SER A 1 778 ? 26.001 -29.211 -50.184 1.00 74.31 778 SER A N 1
ATOM 5939 C CA . SER A 1 778 ? 24.719 -28.914 -49.506 1.00 74.31 778 SER A CA 1
ATOM 5940 C C . SER A 1 778 ? 24.824 -28.846 -47.976 1.00 74.31 778 SER A C 1
ATOM 5942 O O . SER A 1 778 ? 23.966 -28.252 -47.335 1.00 74.31 778 SER A O 1
ATOM 5944 N N . THR A 1 779 ? 25.882 -29.421 -47.399 1.00 78.75 779 THR A N 1
ATOM 5945 C CA . THR A 1 779 ? 26.201 -29.412 -45.963 1.00 78.75 779 THR A CA 1
ATOM 5946 C C . THR A 1 779 ? 27.136 -28.274 -45.541 1.00 78.75 779 THR A C 1
ATOM 5948 O O . THR A 1 779 ? 27.465 -28.169 -44.362 1.00 78.75 779 THR A O 1
ATOM 5951 N N . SER A 1 780 ? 27.602 -27.433 -46.472 1.00 83.69 780 SER A N 1
ATOM 5952 C CA . SER A 1 780 ? 28.486 -26.306 -46.153 1.00 83.69 780 SER A CA 1
ATOM 5953 C C . SER A 1 780 ? 27.748 -25.252 -45.322 1.00 83.69 780 SER A C 1
ATOM 5955 O O . SER A 1 780 ? 26.666 -24.812 -45.712 1.00 83.69 780 SER A O 1
ATOM 5957 N N . ALA A 1 781 ? 28.360 -24.797 -44.222 1.00 80.06 781 ALA A N 1
ATOM 5958 C CA . ALA A 1 781 ? 27.830 -23.713 -43.389 1.00 80.06 781 ALA A CA 1
ATOM 5959 C C . ALA A 1 781 ? 27.556 -22.442 -44.213 1.00 80.06 781 ALA A C 1
ATOM 5961 O O . ALA A 1 781 ? 26.486 -21.849 -44.099 1.00 80.06 781 ALA A O 1
ATOM 5962 N N . LEU A 1 782 ? 28.452 -22.112 -45.151 1.00 81.06 782 LEU A N 1
ATOM 5963 C CA . LEU A 1 782 ? 28.272 -20.992 -46.077 1.00 81.06 782 LEU A CA 1
ATOM 5964 C C . LEU A 1 782 ? 27.060 -21.176 -46.987 1.00 81.06 782 LEU A C 1
ATOM 5966 O O . LEU A 1 782 ? 26.323 -20.222 -47.198 1.00 81.06 782 LEU A O 1
ATOM 5970 N N . ARG A 1 783 ? 26.800 -22.389 -47.494 1.00 80.31 783 ARG A N 1
ATOM 5971 C CA . ARG A 1 783 ? 25.619 -22.667 -48.331 1.00 80.31 783 ARG A CA 1
ATOM 5972 C C . ARG A 1 783 ? 24.301 -22.602 -47.542 1.00 80.31 783 ARG A C 1
ATOM 5974 O O . ARG A 1 783 ? 23.260 -22.310 -48.126 1.00 80.31 783 ARG A O 1
ATOM 5981 N N . LEU A 1 784 ? 24.343 -22.862 -46.234 1.00 82.25 784 LEU A N 1
ATOM 5982 C CA . LEU A 1 784 ? 23.192 -22.788 -45.322 1.00 82.25 784 LEU A CA 1
ATOM 5983 C C . LEU A 1 784 ? 22.957 -21.378 -44.743 1.00 82.25 784 LEU A C 1
ATOM 5985 O O . LEU A 1 784 ? 21.883 -21.119 -44.191 1.00 82.25 784 LEU A O 1
ATOM 5989 N N . SER A 1 785 ? 23.928 -20.471 -44.892 1.00 85.00 785 SER A N 1
ATOM 5990 C CA . SER A 1 785 ? 23.857 -19.087 -44.407 1.00 85.00 785 SER A CA 1
ATOM 5991 C C . SER A 1 785 ? 22.660 -18.306 -44.970 1.00 85.00 785 SER A C 1
ATOM 5993 O O . SER A 1 785 ? 22.117 -18.595 -46.044 1.00 85.00 785 SER A O 1
ATOM 5995 N N . ALA A 1 786 ? 22.234 -17.272 -44.240 1.00 81.12 786 ALA A N 1
ATOM 5996 C CA . ALA A 1 786 ? 21.248 -16.313 -44.743 1.00 81.12 786 ALA A CA 1
ATOM 5997 C C . ALA A 1 786 ? 21.792 -15.525 -45.951 1.00 81.12 786 ALA A C 1
ATOM 5999 O O . ALA A 1 786 ? 21.061 -15.318 -46.919 1.00 81.12 786 ALA A O 1
ATOM 6000 N N . ALA A 1 787 ? 23.086 -15.187 -45.934 1.00 82.38 787 ALA A N 1
ATOM 6001 C CA . ALA A 1 787 ? 23.778 -14.497 -47.019 1.00 82.38 787 ALA A CA 1
ATOM 6002 C C . ALA A 1 787 ? 23.732 -15.282 -48.343 1.00 82.38 787 ALA A C 1
ATOM 6004 O O . ALA A 1 787 ? 23.383 -14.731 -49.386 1.00 82.38 787 ALA A O 1
ATOM 6005 N N . TYR A 1 788 ? 24.005 -16.594 -48.317 1.00 84.75 788 TYR A N 1
ATOM 6006 C CA . TYR A 1 788 ? 23.915 -17.435 -49.516 1.00 84.75 788 TYR A CA 1
ATOM 6007 C C . TYR A 1 788 ? 22.491 -17.508 -50.055 1.00 84.75 788 TYR A C 1
ATOM 6009 O O . TYR A 1 788 ? 22.304 -17.409 -51.265 1.00 84.75 788 TYR A O 1
ATOM 6017 N N . ARG A 1 789 ? 21.481 -17.635 -49.183 1.00 82.38 789 ARG A N 1
ATOM 6018 C CA . ARG A 1 789 ? 20.072 -17.644 -49.609 1.00 82.38 789 ARG A CA 1
ATOM 6019 C C . ARG A 1 789 ? 19.661 -16.335 -50.279 1.00 82.38 789 ARG A C 1
ATOM 6021 O O . ARG A 1 789 ? 18.981 -16.395 -51.299 1.00 82.38 789 ARG A O 1
ATOM 6028 N N . ALA A 1 790 ? 20.097 -15.194 -49.750 1.00 79.12 790 ALA A N 1
ATOM 6029 C CA . ALA A 1 790 ? 19.838 -13.892 -50.359 1.00 79.12 790 ALA A CA 1
ATOM 6030 C C . ALA A 1 790 ? 20.481 -13.791 -51.755 1.00 79.12 790 ALA A C 1
ATOM 6032 O O . ALA A 1 790 ? 19.791 -13.539 -52.731 1.00 79.12 790 ALA A O 1
ATOM 6033 N N . VAL A 1 791 ? 21.771 -14.119 -51.872 1.00 77.38 791 VAL A N 1
ATOM 6034 C CA . VAL A 1 791 ? 22.562 -13.962 -53.111 1.00 77.38 791 VAL A CA 1
ATOM 6035 C C . VAL A 1 791 ? 22.303 -15.062 -54.166 1.00 77.38 791 VAL A C 1
ATOM 6037 O O . VAL A 1 791 ? 22.719 -14.943 -55.324 1.00 77.38 791 VAL A O 1
ATOM 6040 N N . ALA A 1 792 ? 21.703 -16.192 -53.779 1.00 71.19 792 ALA A N 1
ATOM 6041 C CA . ALA A 1 792 ? 21.368 -17.305 -54.676 1.00 71.19 792 ALA A CA 1
ATOM 6042 C C . ALA A 1 792 ? 19.896 -17.314 -55.127 1.00 71.19 792 ALA A C 1
ATOM 6044 O O . ALA A 1 792 ? 19.592 -17.982 -56.110 1.00 71.19 792 ALA A O 1
ATOM 6045 N N . GLY A 1 793 ? 18.997 -16.603 -54.433 1.00 59.00 793 GLY A N 1
ATOM 6046 C CA . GLY A 1 793 ? 17.561 -16.546 -54.746 1.00 59.00 793 GLY A CA 1
ATOM 6047 C C . GLY A 1 793 ? 17.169 -15.585 -55.879 1.00 59.00 793 GLY A C 1
ATOM 6048 O O . GLY A 1 793 ? 15.996 -15.523 -56.237 1.00 59.00 793 GLY A O 1
ATOM 6049 N N . THR A 1 794 ? 18.124 -14.839 -56.434 1.00 50.66 794 THR A N 1
ATOM 6050 C CA . THR A 1 794 ? 17.949 -13.784 -57.451 1.00 50.66 794 THR A CA 1
ATOM 6051 C C . THR A 1 794 ? 18.321 -14.206 -58.880 1.00 50.66 794 THR A C 1
ATOM 6053 O O . THR A 1 794 ? 18.361 -13.360 -59.777 1.00 50.66 794 THR A O 1
ATOM 6056 N N . HIS A 1 795 ? 18.560 -15.501 -59.124 1.00 39.12 795 HIS A N 1
ATOM 6057 C CA . HIS A 1 795 ? 18.845 -16.051 -60.456 1.00 39.12 795 HIS A CA 1
ATOM 6058 C C . HIS A 1 795 ? 17.920 -17.194 -60.857 1.00 39.12 795 HIS A C 1
ATOM 6060 O O . HIS A 1 795 ? 17.742 -18.127 -60.042 1.00 39.12 795 HIS A O 1
#

Nearest PDB structures (foldseek):
  7z8v-assembly1_C  TM=1.400E-01  e=5.180E-01  Homo sapiens
  7zbw-assembly1_C  TM=1.653E-01  e=1.151E+00  Homo sapiens

Sequence (795 aa):
MAGLRTARARWALDPSDAVDRVAWLQTHLDQVQAQPEAERGPWSRRLADAGAGPLEPLLAELARLHAALEQRRADVAAETAMHMQQATQIVPRAVEAIEAAAGDTARLRDEMHSAQRAYEDVCAPAAPDRAASAAALGQVHRLARAKQHMQVSRDMLRAVDAWSLVRSDVSAFLADAQYTRAAERLRHVEASLAPFDAASAYVERQRRVHAELVHDLVHAVTPPLVRAVRDTHIDGILSYADVLACVGQADVFDTLYTATRAEAVQAAWHGAQKAPVPEAVDALGHALVRLVQQDMDLAETVWGHSAYAALALTATLAHLRPPLGAFLQARQAPLPDLVQAYTCLGTHTQTLQTLLARDAPPPRRPTSLSADWRPWLRDAFVPFQQSYRALESAYLADAWRASEAAFESRLGRIWVTSLGQDGAAWTSCVAGIASLLQEQVAQCAALRDAALERMTVLTGGAGAADVRAALASALYEPCVQRLCATMDAVRTRFRQHMRASAPPAARVLQGDDHMDAVHDWDLVRAGVQLLAVARAAHELPQASTDPVRRRPAHALLDGAPGAARLDKSDGPMERVTLAAHQLVLELILAAFRRHLEAYRVHGAWRRAAPSAADARVPVPSFSRSPTEGMVRLGEGLLNLPRLLESLVERELPQFAFQVDLLPFAHEDEAGSRPMRREARALSAQLLTQADGAATAATATDHVLSLWLRSLTRTLLVALEEEVLPQMEQQADYDRAQLAADVDYLGTMASALNASSAPLREWAEVLALSPAQRATLPSTSALRLSAAYRAVAGTH

pLDDT: mean 78.67, std 17.44, range [30.66, 97.81]

Foldseek 3Di:
DPPPPPPPPPPDDDPVCPVVVVVVVVVVVVVVVPDPPDDPDPVVVVVVVVVDPDCVVVVVVVVVVVVVVVVVVVVVVVVVVVVVVVCVVVVVVVVVVVVVVVVVVVVVVVVVVVVVVVLVVLCDDDDDVSVVVNVVVVVVVVVVVVVVVVVVVVLVVVLVVLLVCLVVVLVVCLVVVVLQVSLVSLLVNLVSLVVDDPPDPVSVVSVVVSVVSLVVSLVSLLVQCLVCLVVVPLVSVQVSCVSCVSSVNNVSSLVSNLVSLLPQLLVQLVVLLVDQLLSSLLSSLVSLLVSLVVVCVSCCRRQVWSLVSLQSSQSSQVPHVPHLLVSCVVVVDALVSVLSSLQSNLVSVLSVCVSSVPDTDDRPDDDPGDSPNLCSSLVSLVVCLVCVLVRLLVNLLVVLVVCVVVLVVQLVCLVVVLCPDDDCSLLSSLLSLLVSLLVLLVVLLVSLVVLLVSNCRRNVQPCVVSSLVSSVPRRLLVSLVVLLVSLVVSLVVVLVCLVVVQDALCCLLPPPDALVNVAPVSSLLSLLSLLVSLVSSQCSQVPDSPVSPPNRSSCVSDVDDDHDDDDDDRPSSVSSNLSSLVSSLSSRCSSLVSLLVSCLVVQPQFDDDPDPVPPPDPDPCPADAADSSLVSSLVSLLCVLVVCLVVCLVSVVSLLPPLVSQPQLCPVCPDDDDDDDPDPDDDDDPDDPDPPVVVSVVSSVSSSLSSSLSSLLVSVCCCLPPRVLSSLLDPRGDLSNVLNSLVSSQVSCVVSVNHDPSSVLLSVLSNDDPVRLVPDDPPDPSCVHPNVCSNVVND

Organism: NCBI:txid1381934